Protein AF-0000000084370288 (afdb_homodimer)

Sequence (1116 aa):
MTSSRLELQFIRLWQAFQGKTSETSLEALSEILHCTRRHIRSLLNKMQEIGWLEWHSQAGRSKKSTLIFRSNAFEILQERAERLIEENDIEKLVTLMGDKDHVRQMILSQIEKSFHPSQQLLRIIYYRPFHNLLPGTPLRRSELHLMSQIFNSLVHLKEENGEIEPELAHHWQMINKQHWRFYLRPAIYFHHGRELTTEDVTTSLMRMKQNNPLYAHIEKIVSPQPYVIDIYLSTPDKQFVALLGSPQSAILPSEWQSIENFAQHPIGTGAYQIIANDNHKLQIKAFNRYFGLRALLDKIDIWVVPELNNKMVCSTLYLTDDKTNKDSLESRKEEGCYFLLYDSRSIQCQQIEIREWLSSVLTPLNILANCEAFYQRHWSPAYGLLLHWHHSKLIQQHPKPNSLTKLTISLYKEHHEYLTIANLIKKILLQYDIELTLQIIDYEQWYNGNAESDIWLATVNFYKPLEFSIFASLYELPLFHHCLGKSFSKDLELWHQKKLPLEQWCQQLTQDIWLYPLFHHLLELQGEKTMRGIKMNTFGWFDFKSAWFTTDIDTETEMTSSRLELQFIRLWQAFQGKTSETSLEALSEILHCTRRHIRSLLNKMQEIGWLEWHSQAGRSKKSTLIFRSNAFEILQERAERLIEENDIEKLVTLMGDKDHVRQMILSQIEKSFHPSQQLLRIIYYRPFHNLLPGTPLRRSELHLMSQIFNSLVHLKEENGEIEPELAHHWQMINKQHWRFYLRPAIYFHHGRELTTEDVTTSLMRMKQNNPLYAHIEKIVSPQPYVIDIYLSTPDKQFVALLGSPQSAILPSEWQSIENFAQHPIGTGAYQIIANDNHKLQIKAFNRYFGLRALLDKIDIWVVPELNNKMVCSTLYLTDDKTNKDSLESRKEEGCYFLLYDSRSIQCQQIEIREWLSSVLTPLNILANCEAFYQRHWSPAYGLLLHWHHSKLIQQHPKPNSLTKLTISLYKEHHEYLTIANLIKKILLQYDIELTLQIIDYEQWYNGNAESDIWLATVNFYKPLEFSIFASLYELPLFHHCLGKSFSKDLELWHQKKLPLEQWCQQLTQDIWLYPLFHHLLELQGEKTMRGIKMNTFGWFDFKSAWFTTDIDTETE

Secondary structure (DSSP, 8-state):
--HHHHHHHHHHHHHHHTT--EEE-HHHHHHHHTS-HHHHHHHHHHHHHHTSEEEEPPPSTT--EEEEE-S-HHHHHHHHHHHHHHTT-HHHHHHHHS-HHHHHHHHHHHHHHT--TTS-EEEEEESS------TTS---HHHHHHHHHH---SEEE-TTT--EEESSEEEEEEEETTEEEEEEPSS-B-TTSPBP-HHHHHHHHHHHHHH-GGGTTEEEEE-SSTTEEEEEESS--TTHHHHHTSGGG----TTGGGSTTTTTS---SSSEEEEEESSSEEEEEE-TT-SSSPPS-SEEEEEE-GGGGGTS-TTEEEEE-SS---EEEEEEE-SEEEEEEE-TTSTTTTSHHHHHHHHHHS-HHHHHHTS-HHHHHHEEE-SSSSTT-------PPPPPPTT--EEEEEEESS-HHHHHHHHHHHHHHHTTT-EEEEEEE-HHHHHHT-S--SEEEEEEE--SSHHHHHHHHHHT-HHHHHHH-S--HHHHHHHHTT---HHHHHHHHHHTTSEEEEEEEEEEEEE-TTEES--B-TTS-B-TTT-EE---------/--HHHHHHHHHHHHHHTTT--EEE-HHHHHHHHTS-HHHHHHHHHHHHHHTSEEEEPPPSTT--EEEEE-S-HHHHHHHHHHHHHHTT-HHHHHHHH--HHHHHHHHHHHHHHT--TTS-EEEEEESS------TTS---HHHHHHHHHH---SEEE-TTT--EEESSEEEEEEEETTEEEEEEPSS-B-TTSPBP-HHHHHHHHHHHHHH-GGGTTEEEEE-SSTTEEEEEESS--TTHHHHHTSTT-----TTGGGSTTTTTS---SSSEEEEEE-SSEEEEEE-TT-SSSPPS-SEEEEEE-GGGGGTS-TTEEEEE-SS---EEEEEEE-SEEEEEEE-TTSTTTTSHHHHHHHHHHS-HHHHHHTS-HHHHHHEEE-SSSSTT---------PPPPTT--EEEEEEESS-HHHHHHHHHHHHHHHTTT-EEEEEEE-HHHHHHT-S--SEEEEEEE--SSHHHHHHHHHHT-HHHHHHH-S--HHHHHHHHTT---HHHHHHHHHHTTSEEEEEEEEEEEEE-TTEES--B-TTS-B-TTT-EEPP-------

Foldseek 3Di:
DPPLLLLLLLLQVCVVVVQDKDFADLVVSCVSSVHDSVVVVVSQVVCVVVPQWDWADDDDPPGTIIIHGRHDSVVSLLVVLLVCVVVLVLVVNCVSVVDPVVSVVSNLQSVAVVDDPVAQEWEKEAQWFQLFLDFLADDALVSLQVLQQFFAFQWAQDQPPRDIAGDQFHDKDPPDQFKIKTAGDPDQAKLVGHGDFVLQLQLLLVVCCVRFVLSVQFDHWDDPDGRMIMTGGNDGFPCVSVVRNDSRNTGAGNCLVVDPSCRQFNMYRGQWGWDDGDGFKTKIAGRPSRVDDHFPGGMYIYGHHNVCPVVDQNFEMEIRHNDDDWDFPDKDWFFFFKKKFFACVDPQSVDLLSLLQLCQQLALVNLLVQADPVVVVWWDFDCFGGPPFNLNDNRDHHDDDPVAAEFEEEEEPDNVVVVRSLVSSQVSVVVVNHHYHYHYHHSSCLQQVVDDGRMYTDIDTFTPPNLQGVCSRLSRRNNNCRRVVDDCVVVSSCSSVSNRPRSVVRSVCVVSSSIGGHTIGMHTYIYDPQKPQADQGSSSGGDSRRIGGHDPPPPPPD/DPPLLLLLLLLQVCVVVVQDKDFADLVVSCVSSVHDSVVVVVSQVVCVVVPQWDWADDDDPPGTIIIHGRHDSVVSLLVVLLVCLVVLVLVVNCVSVVDPVVSVVSNLQSVLVPDDPVAQEWEKEAAFFQLFLDFLADDALVSLQVLQQFFAFQWAQDQPPRDIAGDQFHDKDPPDQFKIKTAGDPDQAKLVGHGDFVLQLQLLLVVCCVRFVLSVQFDHWDDPDGRMIMTGGNDGFPCVSVVRNDSRNTGAGNCLVVDPSCRQFNMYRGQWGWDDGDGFKTKIAGRPSRVDDHFPGGMYMYGHHNVCPVVDQNFEMEIRHNDDDKDFPDKDWFFFFKKKFFACVDPQSVDLLNLLQLCQQLALVNLLVQADPVVVVWWDFDCFGGPPFNLNDNRPHHDDDPVAAEFEEEEEPDNPVVVRSLVSSQVSVVVVNHHYHYHYHHSSCLQQVVDDGRMYTDIDTFTPPNLQGVCSRLSRRNNNCRRVVDDCVVVSNCSSVSNRPRSVVRSVCVVSSSIGGHTIGMHTYIYDPQKPQADQGSSSGGDSRRIGGHDPPPPPPD

Organism: NCBI:txid1354337

Solvent-accessible surface area (backbone atoms only — not comparable to full-atom values): 59327 Å² total; per-residue (Å²): 124,58,74,66,56,55,51,51,50,46,36,54,51,26,61,75,47,68,54,44,71,40,74,45,48,64,68,58,48,17,65,75,66,70,46,53,60,70,54,44,54,53,50,52,50,52,36,34,69,78,51,39,33,45,78,47,81,48,94,58,103,82,51,65,19,41,39,36,53,68,48,55,43,64,55,51,49,47,49,48,40,43,47,24,56,72,65,60,37,55,70,58,33,35,65,68,56,72,32,63,66,57,31,48,49,44,50,44,48,45,60,26,66,66,59,48,92,86,54,48,67,44,42,34,53,38,50,62,60,67,70,56,49,44,76,67,53,93,62,55,56,66,39,49,54,51,35,60,39,25,25,41,24,49,27,36,47,34,56,88,78,46,48,76,41,65,52,47,18,67,44,72,44,74,80,45,72,38,32,38,39,36,35,44,55,72,84,35,34,32,70,85,65,54,67,71,51,71,59,19,48,47,50,33,52,53,48,36,27,74,65,33,76,89,38,48,48,58,66,48,69,48,60,92,46,90,53,31,41,36,41,31,35,74,55,66,41,80,44,48,67,56,53,37,18,36,83,61,38,40,40,37,54,70,62,46,86,77,41,78,63,30,37,47,53,49,62,22,47,19,41,30,37,65,76,44,64,49,78,46,35,38,32,34,33,45,29,87,68,23,45,42,66,54,31,57,31,45,32,39,37,37,35,33,40,55,79,45,40,86,74,35,57,95,30,44,39,41,39,49,48,69,65,82,61,83,39,80,69,48,74,45,70,49,46,23,26,34,28,42,36,36,17,51,82,18,78,65,44,59,34,62,65,50,44,50,24,49,54,41,64,64,30,38,64,57,47,53,70,72,49,60,72,74,54,57,75,36,47,38,76,26,37,22,61,36,88,87,38,75,50,59,67,89,61,65,88,51,73,79,60,87,82,63,44,70,47,34,39,32,37,46,60,96,41,69,67,57,56,54,52,52,51,44,51,37,56,58,37,44,75,73,64,27,49,62,44,80,42,77,39,52,57,63,39,52,46,54,47,68,67,92,43,34,30,33,60,45,72,49,73,36,40,52,42,54,90,59,26,52,61,50,61,51,68,65,30,50,25,53,44,56,22,68,69,60,85,57,63,67,58,50,54,30,43,21,67,73,63,50,59,58,68,61,54,53,34,50,41,39,69,70,51,41,37,42,46,27,29,27,45,51,25,30,34,32,22,27,82,49,55,38,56,73,50,73,44,67,65,52,42,52,54,65,51,60,24,43,75,60,78,83,73,75,72,71,82,121,125,58,74,65,56,53,50,52,51,46,35,52,50,26,61,75,48,68,55,42,71,39,73,45,49,65,68,59,49,16,63,73,67,71,49,54,60,71,54,42,55,53,49,52,49,51,36,33,69,78,50,40,30,46,77,47,80,48,94,59,102,83,50,63,19,42,39,37,53,66,47,55,43,63,55,52,48,46,49,48,41,44,47,23,56,72,65,60,36,57,68,59,32,35,65,68,57,70,31,64,66,56,33,48,50,45,50,48,49,47,58,32,67,67,57,49,90,87,52,49,66,44,41,33,53,38,49,61,59,68,69,57,50,44,75,68,53,91,62,53,56,65,39,49,54,52,36,61,39,25,26,41,24,49,28,36,47,34,56,88,79,47,48,76,39,66,51,47,17,67,46,71,44,73,80,47,72,38,31,37,38,37,34,43,55,70,85,36,35,32,70,86,63,52,66,70,50,72,59,20,50,46,49,32,52,54,48,36,27,75,66,33,75,88,38,48,46,57,66,50,71,47,61,91,45,89,53,30,40,36,39,33,35,75,55,64,40,79,43,47,68,57,52,36,16,36,83,62,39,39,39,38,54,70,61,46,87,77,41,79,61,30,37,49,52,49,61,24,45,18,42,31,36,66,76,45,63,48,77,46,36,40,32,34,31,43,28,86,68,23,46,42,67,54,30,57,30,45,32,40,36,37,36,34,40,54,81,44,41,85,71,35,55,95,30,44,39,41,40,52,52,72,65,81,62,84,40,80,69,47,74,44,71,48,50,22,26,32,27,40,34,37,17,51,84,18,78,66,45,60,35,63,64,49,43,49,24,48,53,41,64,62,30,38,65,56,46,52,71,71,48,60,72,73,54,58,74,35,46,38,76,25,36,22,60,37,88,86,37,74,50,60,67,88,60,66,86,53,73,77,61,88,83,62,44,69,48,34,39,30,37,45,61,97,41,69,67,56,54,54,51,50,50,44,50,37,56,58,36,44,76,72,64,27,49,62,44,80,43,75,38,52,55,66,39,49,47,54,46,68,67,94,42,34,29,33,60,46,71,48,73,36,39,51,42,54,90,59,26,53,60,50,60,51,67,65,31,48,26,54,44,56,24,67,67,58,86,56,64,68,57,50,54,30,43,22,65,73,63,51,59,57,68,61,54,52,36,50,41,38,70,70,50,39,38,41,47,27,27,28,45,51,25,30,34,31,21,26,83,47,57,37,56,74,48,75,44,66,65,49,43,52,54,65,50,60,23,41,75,59,77,83,73,77,72,72,82,123

Structure (mmCIF, N/CA/C/O backbone):
data_AF-0000000084370288-model_v1
#
loop_
_entity.id
_entity.type
_entity.pdbx_description
1 polymer 'SgrR family transcriptional activator'
#
loop_
_atom_site.group_PDB
_atom_site.id
_atom_site.type_symbol
_atom_site.label_atom_id
_atom_site.label_alt_id
_atom_site.label_comp_id
_atom_site.label_asym_id
_atom_site.label_entity_id
_atom_site.label_seq_id
_atom_site.pdbx_PDB_ins_code
_atom_site.Cartn_x
_atom_site.Cartn_y
_atom_site.Cartn_z
_atom_site.occupancy
_atom_site.B_iso_or_equiv
_atom_site.auth_seq_id
_atom_site.auth_comp_id
_atom_site.auth_asym_id
_atom_site.auth_atom_id
_atom_site.pdbx_PDB_model_num
ATOM 1 N N . MET A 1 1 ? 19.469 27.109 49.062 1 41.59 1 MET A N 1
ATOM 2 C CA . MET A 1 1 ? 19.469 27.578 47.688 1 41.59 1 MET A CA 1
ATOM 3 C C . MET A 1 1 ? 19.406 26.406 46.719 1 41.59 1 MET A C 1
ATOM 5 O O . MET A 1 1 ? 20.172 25.453 46.844 1 41.59 1 MET A O 1
ATOM 9 N N . THR A 1 2 ? 18.375 26.312 46.125 1 51.91 2 THR A N 1
ATOM 10 C CA . THR A 1 2 ? 18.188 25.172 45.25 1 51.91 2 THR A CA 1
ATOM 11 C C . THR A 1 2 ? 19.328 25.031 44.25 1 51.91 2 THR A C 1
ATOM 13 O O . THR A 1 2 ? 19.984 26.016 43.906 1 51.91 2 THR A O 1
ATOM 16 N N . SER A 1 3 ? 19.828 23.828 44.125 1 60.75 3 SER A N 1
ATOM 17 C CA . SER A 1 3 ? 20.891 23.422 43.219 1 60.75 3 SER A CA 1
ATOM 18 C C . SER A 1 3 ? 20.844 24.188 41.906 1 60.75 3 SER A C 1
ATOM 20 O O . SER A 1 3 ? 21.875 24.609 41.375 1 60.75 3 SER A O 1
ATOM 22 N N . SER A 1 4 ? 19.703 24.625 41.594 1 67.38 4 SER A N 1
ATOM 23 C CA . SER A 1 4 ? 19.484 25.312 40.312 1 67.38 4 SER A CA 1
ATOM 24 C C . SER A 1 4 ? 19.953 26.766 40.375 1 67.38 4 SER A C 1
ATOM 26 O O . SER A 1 4 ? 20.547 27.266 39.438 1 67.38 4 SER A O 1
ATOM 28 N N . ARG A 1 5 ? 19.75 27.453 41.531 1 73.75 5 ARG A N 1
ATOM 29 C CA . ARG A 1 5 ? 20.125 28.859 41.688 1 73.75 5 ARG A CA 1
ATOM 30 C C . ARG A 1 5 ? 21.641 29 41.781 1 73.75 5 ARG A C 1
ATOM 32 O O . ARG A 1 5 ? 22.219 29.953 41.25 1 73.75 5 ARG A O 1
ATOM 39 N N . LEU A 1 6 ? 22.203 28.016 42.438 1 79.88 6 LEU A N 1
ATOM 40 C CA . LEU A 1 6 ? 23.656 28.031 42.594 1 79.88 6 LEU A CA 1
ATOM 41 C C . LEU A 1 6 ? 24.344 27.906 41.25 1 79.88 6 LEU A C 1
ATOM 43 O O . LEU A 1 6 ? 25.344 28.594 40.969 1 79.88 6 LEU A O 1
ATOM 47 N N . GLU A 1 7 ? 23.719 27.109 40.375 1 78.5 7 GLU A N 1
ATOM 48 C CA . GLU A 1 7 ? 24.266 26.922 39.031 1 78.5 7 GLU A CA 1
ATOM 49 C C . GLU A 1 7 ? 24.203 28.203 38.219 1 78.5 7 GLU A C 1
ATOM 51 O O . GLU A 1 7 ? 25.172 28.562 37.562 1 78.5 7 GLU A O 1
ATOM 56 N N . LEU A 1 8 ? 23.094 28.875 38.406 1 75.25 8 LEU A N 1
ATOM 57 C CA . LEU A 1 8 ? 22.906 30.125 37.688 1 75.25 8 LEU A CA 1
ATOM 58 C C . LEU A 1 8 ? 23.906 31.188 38.156 1 75.25 8 LEU A C 1
ATOM 60 O O . LEU A 1 8 ? 24.453 31.938 37.375 1 75.25 8 LEU A O 1
ATOM 64 N N . GLN A 1 9 ? 24.172 31.297 39.375 1 80.69 9 GLN A N 1
ATOM 65 C CA . GLN A 1 9 ? 25.125 32.25 39.969 1 80.69 9 GLN A CA 1
ATOM 66 C C . GLN A 1 9 ? 26.547 31.938 39.531 1 80.69 9 GLN A C 1
ATOM 68 O O . GLN A 1 9 ? 27.328 32.844 39.25 1 80.69 9 GLN A O 1
ATOM 73 N N . PHE A 1 10 ? 26.781 30.672 39.406 1 84.69 10 PHE A N 1
ATOM 74 C CA . PHE A 1 10 ? 28.109 30.281 38.938 1 84.69 10 PHE A CA 1
ATOM 75 C C . PHE A 1 10 ? 28.328 30.719 37.5 1 84.69 10 PHE A C 1
ATOM 77 O O . PHE A 1 10 ? 29.375 31.25 37.156 1 84.69 10 PHE A O 1
ATOM 84 N N . ILE A 1 11 ? 27.266 30.406 36.719 1 78.56 11 ILE A N 1
ATOM 85 C CA . ILE A 1 11 ? 27.359 30.734 35.312 1 78.56 11 ILE A CA 1
ATOM 86 C C . ILE A 1 11 ? 27.562 32.25 35.125 1 78.56 11 ILE A C 1
ATOM 88 O O . ILE A 1 11 ? 28.391 32.688 34.344 1 78.56 11 ILE A O 1
ATOM 92 N N . ARG A 1 12 ? 26.891 33 35.906 1 79.56 12 ARG A N 1
ATOM 93 C CA . ARG A 1 12 ? 27.031 34.469 35.875 1 79.56 12 ARG A CA 1
ATOM 94 C C . ARG A 1 12 ? 28.438 34.875 36.281 1 79.56 12 ARG A C 1
ATOM 96 O O . ARG A 1 12 ? 29.031 35.75 35.656 1 79.56 12 ARG A O 1
ATOM 103 N N . LEU A 1 13 ? 28.922 34.219 37.25 1 83.81 13 LEU A N 1
ATOM 104 C CA . LEU A 1 13 ? 30.281 34.5 37.719 1 83.81 13 LEU A CA 1
ATOM 105 C C . LEU A 1 13 ? 31.312 34.125 36.656 1 83.81 13 LEU A C 1
ATOM 107 O O . LEU A 1 13 ? 32.25 34.906 36.375 1 83.81 13 LEU A O 1
ATOM 111 N N . TRP A 1 14 ? 31.062 32.969 36.125 1 84.5 14 TRP A N 1
ATOM 112 C CA . TRP A 1 14 ? 31.969 32.469 35.094 1 84.5 14 TRP A CA 1
ATOM 113 C C . TRP A 1 14 ? 31.984 33.344 33.875 1 84.5 14 TRP A C 1
ATOM 115 O O . TRP A 1 14 ? 33.062 33.656 33.312 1 84.5 14 TRP A O 1
ATOM 125 N N . GLN A 1 15 ? 30.797 33.812 33.438 1 77.75 15 GLN A N 1
ATOM 126 C CA . GLN A 1 15 ? 30.688 34.688 32.281 1 77.75 15 GLN A CA 1
ATOM 127 C C . GLN A 1 15 ? 31.328 36.031 32.531 1 77.75 15 GLN A C 1
ATOM 129 O O . GLN A 1 15 ? 31.984 36.594 31.672 1 77.75 15 GLN A O 1
ATOM 134 N N . ALA A 1 16 ? 31.203 36.562 33.719 1 80.19 16 ALA A N 1
ATOM 135 C CA . ALA A 1 16 ? 31.75 37.844 34.125 1 80.19 16 ALA A CA 1
ATOM 136 C C . ALA A 1 16 ? 33.281 37.844 34.062 1 80.19 16 ALA A C 1
ATOM 138 O O . ALA A 1 16 ? 33.906 38.812 33.656 1 80.19 16 ALA A O 1
ATOM 139 N N . PHE A 1 17 ? 33.844 36.688 34.375 1 85.19 17 PHE A N 1
ATOM 140 C CA . PHE A 1 17 ? 35.281 36.625 34.406 1 85.19 17 PHE A CA 1
ATOM 141 C C . PHE A 1 17 ? 35.812 35.781 33.25 1 85.19 17 PHE A C 1
ATOM 143 O O . PHE A 1 17 ? 37.031 35.5 33.188 1 85.19 17 PHE A O 1
ATOM 150 N N . GLN A 1 18 ? 34.812 35.312 32.344 1 78.38 18 GLN A N 1
ATOM 151 C CA . GLN A 1 18 ? 35.125 34.531 31.156 1 78.38 18 GLN A CA 1
ATOM 152 C C . GLN A 1 18 ? 35.875 33.281 31.5 1 78.38 18 GLN A C 1
ATOM 154 O O . GLN A 1 18 ? 36.781 32.844 30.766 1 78.38 18 GLN A O 1
ATOM 159 N N . GLY A 1 19 ? 35.656 32.844 32.719 1 80.5 19 GLY A N 1
ATOM 160 C CA . GLY A 1 19 ? 36.219 31.578 33.156 1 80.5 19 GLY A CA 1
ATOM 161 C C . GLY A 1 19 ? 37.688 31.688 33.469 1 80.5 19 GLY A C 1
ATOM 162 O O . GLY A 1 19 ? 38.375 30.672 33.719 1 80.5 19 GLY A O 1
ATOM 163 N N . LYS A 1 20 ? 38.219 32.844 33.469 1 86 20 LYS A N 1
ATOM 164 C CA . LYS A 1 20 ? 39.656 33.062 33.719 1 86 20 LYS A CA 1
ATOM 165 C C . LYS A 1 20 ? 39.906 33.312 35.219 1 86 20 LYS A C 1
ATOM 167 O O . LYS A 1 20 ? 39.031 33.844 35.906 1 86 20 LYS A O 1
ATOM 172 N N . THR A 1 21 ? 41.031 32.844 35.625 1 87.06 21 THR A N 1
ATOM 173 C CA . THR A 1 21 ? 41.438 33.188 37 1 87.06 21 THR A CA 1
ATOM 174 C C . THR A 1 21 ? 41.594 34.688 37.156 1 87.06 21 THR A C 1
ATOM 176 O O . THR A 1 21 ? 42.219 35.344 36.344 1 87.06 21 THR A O 1
ATOM 179 N N . SER A 1 22 ? 40.906 35.188 38.094 1 87.81 22 SER A N 1
ATOM 180 C CA . SER A 1 22 ? 40.938 36.625 38.25 1 87.81 22 SER A CA 1
ATOM 181 C C . SER A 1 22 ? 41.094 37.031 39.688 1 87.81 22 SER A C 1
ATOM 183 O O . SER A 1 22 ? 40.688 36.312 40.594 1 87.81 22 SER A O 1
ATOM 185 N N . GLU A 1 23 ? 41.781 38.156 39.906 1 86.38 23 GLU A N 1
ATOM 186 C CA . GLU A 1 23 ? 41.812 38.781 41.219 1 86.38 23 GLU A CA 1
ATOM 187 C C . GLU A 1 23 ? 40.625 39.719 41.438 1 86.38 23 GLU A C 1
ATOM 189 O O . GLU A 1 23 ? 40.312 40.531 40.562 1 86.38 23 GLU A O 1
ATOM 194 N N . THR A 1 24 ? 39.875 39.406 42.406 1 87.06 24 THR A N 1
ATOM 195 C CA . THR A 1 24 ? 38.656 40.219 42.625 1 87.06 24 THR A CA 1
ATOM 196 C C . THR A 1 24 ? 38.375 40.375 44.125 1 87.06 24 THR A C 1
ATOM 198 O O . THR A 1 24 ? 39.188 39.938 44.938 1 87.06 24 THR A O 1
ATOM 201 N N . SER A 1 25 ? 37.469 41.188 44.469 1 85.44 25 SER A N 1
ATOM 202 C CA . SER A 1 25 ? 37.062 41.406 45.844 1 85.44 25 SER A CA 1
ATOM 203 C C . SER A 1 25 ? 35.625 41 46.062 1 85.44 25 SER A C 1
ATOM 205 O O . SER A 1 25 ? 34.844 40.844 45.125 1 85.44 25 SER A O 1
ATOM 207 N N . LEU A 1 26 ? 35.25 40.719 47.25 1 85.31 26 LEU A N 1
ATOM 208 C CA . LEU A 1 26 ? 33.906 40.312 47.594 1 85.31 26 LEU A CA 1
ATOM 209 C C . LEU A 1 26 ? 32.906 41.375 47.188 1 85.31 26 LEU A C 1
ATOM 211 O O . LEU A 1 26 ? 31.75 41.094 46.812 1 85.31 26 LEU A O 1
ATOM 215 N N . GLU A 1 27 ? 33.406 42.656 47.188 1 82.81 27 GLU A N 1
ATOM 216 C CA . GLU A 1 27 ? 32.531 43.75 46.75 1 82.81 27 GLU A CA 1
ATOM 217 C C . GLU A 1 27 ? 32.25 43.688 45.281 1 82.81 27 GLU A C 1
ATOM 219 O O . GLU A 1 27 ? 31.094 43.875 44.844 1 82.81 27 GLU A O 1
ATOM 224 N N . ALA A 1 28 ? 33.219 43.406 44.531 1 86.25 28 ALA A N 1
ATOM 225 C CA . ALA A 1 28 ? 33.062 43.281 43.094 1 86.25 28 ALA A CA 1
ATOM 226 C C . ALA A 1 28 ? 32.156 42.094 42.719 1 86.25 28 ALA A C 1
ATOM 228 O O . ALA A 1 28 ? 31.328 42.188 41.844 1 86.25 28 ALA A O 1
ATOM 229 N N . LEU A 1 29 ? 32.281 41.094 43.406 1 89 29 LEU A N 1
ATOM 230 C CA . LEU A 1 29 ? 31.484 39.875 43.156 1 89 29 LEU A CA 1
ATOM 231 C C . LEU A 1 29 ? 30.031 40.094 43.531 1 89 29 LEU A C 1
ATOM 233 O O . LEU A 1 29 ? 29.125 39.594 42.875 1 89 29 LEU A O 1
ATOM 237 N N . SER A 1 30 ? 29.844 40.812 44.594 1 87.19 30 SER A N 1
ATOM 238 C CA . SER A 1 30 ? 28.484 41.156 45.031 1 87.19 30 SER A CA 1
ATOM 239 C C . SER A 1 30 ? 27.75 41.938 43.969 1 87.19 30 SER A C 1
ATOM 241 O O . SER A 1 30 ? 26.547 41.75 43.781 1 87.19 30 SER A O 1
ATOM 243 N N . GLU A 1 31 ? 28.422 42.719 43.25 1 85.44 31 GLU A N 1
ATOM 244 C CA . GLU A 1 31 ? 27.828 43.5 42.188 1 85.44 31 GLU A CA 1
ATOM 245 C C . GLU A 1 31 ? 27.5 42.625 40.969 1 85.44 31 GLU A C 1
ATOM 247 O O . GLU A 1 31 ? 26.469 42.812 40.312 1 85.44 31 GLU A O 1
ATOM 252 N N . ILE A 1 32 ? 28.328 41.656 40.75 1 84.31 32 ILE A N 1
ATOM 253 C CA . ILE A 1 32 ? 28.141 40.781 39.594 1 84.31 32 ILE A CA 1
ATOM 254 C C . ILE A 1 32 ? 26.953 39.844 39.844 1 84.31 32 ILE A C 1
ATOM 256 O O . ILE A 1 32 ? 26.125 39.625 38.938 1 84.31 32 ILE A O 1
ATOM 260 N N . LEU A 1 33 ? 26.781 39.375 41.031 1 84.56 33 LEU A N 1
ATOM 261 C CA . LEU A 1 33 ? 25.766 38.375 41.312 1 84.56 33 LEU A CA 1
ATOM 262 C C . LEU A 1 33 ? 24.531 39.031 41.938 1 84.56 33 LEU A C 1
ATOM 264 O O . LEU A 1 33 ? 23.562 38.344 42.281 1 84.56 33 LEU A O 1
ATOM 268 N N . HIS A 1 34 ? 24.578 40.312 42.156 1 81 34 HIS A N 1
ATOM 269 C CA . HIS A 1 34 ? 23.484 41.125 42.719 1 81 34 HIS A CA 1
ATOM 270 C C . HIS A 1 34 ? 23 40.531 44.031 1 81 34 HIS A C 1
ATOM 272 O O . HIS A 1 34 ? 21.797 40.281 44.188 1 81 34 HIS A O 1
ATOM 278 N N . CYS A 1 35 ? 23.953 40.281 44.875 1 82.12 35 CYS A N 1
ATOM 279 C CA . CYS A 1 35 ? 23.625 39.75 46.188 1 82.12 35 CYS A CA 1
ATOM 280 C C . CYS A 1 35 ? 24.453 40.438 47.25 1 82.12 35 CYS A C 1
ATOM 282 O O . CYS A 1 35 ? 25.312 41.25 46.969 1 82.12 35 CYS A O 1
ATOM 284 N N . THR A 1 36 ? 24.156 40.281 48.531 1 82.56 36 THR A N 1
ATOM 285 C CA . THR A 1 36 ? 24.875 40.938 49.656 1 82.56 36 THR A CA 1
ATOM 286 C C . THR A 1 36 ? 26.234 40.281 49.875 1 82.56 36 THR A C 1
ATOM 288 O O . THR A 1 36 ? 26.469 39.156 49.438 1 82.56 36 THR A O 1
ATOM 291 N N . ARG A 1 37 ? 27.188 40.938 50.469 1 81.31 37 ARG A N 1
ATOM 292 C CA . ARG A 1 37 ? 28.547 40.469 50.719 1 81.31 37 ARG A CA 1
ATOM 293 C C . ARG A 1 37 ? 28.531 39.188 51.562 1 81.31 37 ARG A C 1
ATOM 295 O O . ARG A 1 37 ? 29.328 38.281 51.344 1 81.31 37 ARG A O 1
ATOM 302 N N . ARG A 1 38 ? 27.594 39.188 52.438 1 81.38 38 ARG A N 1
ATOM 303 C CA . ARG A 1 38 ? 27.484 38 53.312 1 81.38 38 ARG A CA 1
ATOM 304 C C . ARG A 1 38 ? 27.047 36.781 52.5 1 81.38 38 ARG A C 1
ATOM 306 O O . ARG A 1 38 ? 27.578 35.688 52.688 1 81.38 38 ARG A O 1
ATOM 313 N N . HIS A 1 39 ? 26.188 36.969 51.688 1 85.38 39 HIS A N 1
ATOM 314 C CA . HIS A 1 39 ? 25.625 35.875 50.906 1 85.38 39 HIS A CA 1
ATOM 315 C C . HIS A 1 39 ? 26.625 35.375 49.875 1 85.38 39 HIS A C 1
ATOM 317 O O . HIS A 1 39 ? 26.641 34.188 49.531 1 85.38 39 HIS A O 1
ATOM 323 N N . ILE A 1 40 ? 27.453 36.281 49.406 1 87.12 40 ILE A N 1
ATOM 324 C CA . ILE A 1 40 ? 28.422 35.875 48.375 1 87.12 40 ILE A CA 1
ATOM 325 C C . ILE A 1 40 ? 29.438 34.906 48.969 1 87.12 40 ILE A C 1
ATOM 327 O O . ILE A 1 40 ? 29.859 33.938 48.312 1 87.12 40 ILE A O 1
ATOM 331 N N . ARG A 1 41 ? 29.828 35.188 50.156 1 83.81 41 ARG A N 1
ATOM 332 C CA . ARG A 1 41 ? 30.766 34.281 50.812 1 83.81 41 ARG A CA 1
ATOM 333 C C . ARG A 1 41 ? 30.188 32.875 50.906 1 83.81 41 ARG A C 1
ATOM 335 O O . ARG A 1 41 ? 30.891 31.891 50.656 1 83.81 41 ARG A O 1
ATOM 342 N N . SER A 1 42 ? 28.953 32.875 51.219 1 87.38 42 SER A N 1
ATOM 343 C CA . SER A 1 42 ? 28.266 31.578 51.312 1 87.38 42 SER A CA 1
ATOM 344 C C . SER A 1 42 ? 28.172 30.891 49.969 1 87.38 42 SER A C 1
ATOM 346 O O . SER A 1 42 ? 28.391 29.688 49.844 1 87.38 42 SER A O 1
ATOM 348 N N . LEU A 1 43 ? 27.891 31.625 48.969 1 88.19 43 LEU A N 1
ATOM 349 C CA . LEU A 1 43 ? 27.766 31.094 47.594 1 88.19 43 LEU A CA 1
ATOM 350 C C . LEU A 1 43 ? 29.109 30.562 47.094 1 88.19 43 LEU A C 1
ATOM 352 O O . LEU A 1 43 ? 29.172 29.469 46.531 1 88.19 43 LEU A O 1
ATOM 356 N N . LEU A 1 44 ? 30.156 31.344 47.344 1 88.94 44 LEU A N 1
ATOM 357 C CA . LEU A 1 44 ? 31.484 30.938 46.906 1 88.94 44 LEU A CA 1
ATOM 358 C C . LEU A 1 44 ? 31.953 29.672 47.656 1 88.94 44 LEU A C 1
ATOM 360 O O . LEU A 1 44 ? 32.562 28.797 47.031 1 88.94 44 LEU A O 1
ATOM 364 N N . ASN A 1 45 ? 31.578 29.625 48.875 1 87 45 ASN A N 1
ATOM 365 C CA . ASN A 1 45 ? 31.922 28.438 49.625 1 87 45 ASN A CA 1
ATOM 366 C C . ASN A 1 45 ? 31.188 27.203 49.125 1 87 45 ASN A C 1
ATOM 368 O O . ASN A 1 45 ? 31.781 26.125 49 1 87 45 ASN A O 1
ATOM 372 N N . LYS A 1 46 ? 30 27.391 48.781 1 87.06 46 LYS A N 1
ATOM 373 C CA . LYS A 1 46 ? 29.219 26.266 48.25 1 87.06 46 LYS A CA 1
ATOM 374 C C . LYS A 1 46 ? 29.75 25.828 46.906 1 87.06 46 LYS A C 1
ATOM 376 O O . LYS A 1 46 ? 29.859 24.625 46.625 1 87.06 46 LYS A O 1
ATOM 381 N N . MET A 1 47 ? 30.094 26.75 46.031 1 88.06 47 MET A N 1
ATOM 382 C CA . MET A 1 47 ? 30.641 26.453 44.719 1 88.06 47 MET A CA 1
ATOM 383 C C . MET A 1 47 ? 32 25.781 44.812 1 88.06 47 MET A C 1
ATOM 385 O O . MET A 1 47 ? 32.344 24.906 44 1 88.06 47 MET A O 1
ATOM 389 N N . GLN A 1 48 ? 32.656 26.141 45.844 1 86.62 48 GLN A N 1
ATOM 390 C CA . GLN A 1 48 ? 33.969 25.547 46.094 1 86.62 48 GLN A CA 1
ATOM 391 C C . GLN A 1 48 ? 33.844 24.125 46.625 1 86.62 48 GLN A C 1
ATOM 393 O O . GLN A 1 48 ? 34.594 23.25 46.25 1 86.62 48 GLN A O 1
ATOM 398 N N . GLU A 1 49 ? 32.812 24 47.344 1 86.94 49 GLU A N 1
ATOM 399 C CA . GLU A 1 49 ? 32.562 22.672 47.906 1 86.94 49 GLU A CA 1
ATOM 400 C C . GLU A 1 49 ? 32.188 21.672 46.812 1 86.94 49 GLU A C 1
ATOM 402 O O . GLU A 1 49 ? 32.594 20.516 46.844 1 86.94 49 GLU A O 1
ATOM 407 N N . ILE A 1 50 ? 31.391 22.109 45.844 1 82.12 50 ILE A N 1
ATOM 408 C CA . ILE A 1 50 ? 30.938 21.266 44.719 1 82.12 50 ILE A CA 1
ATOM 409 C C . ILE A 1 50 ? 32.094 21.031 43.75 1 82.12 50 ILE A C 1
ATOM 411 O O . ILE A 1 50 ? 32.094 20.047 43 1 82.12 50 ILE A O 1
ATOM 415 N N . GLY A 1 51 ? 33.062 21.953 43.844 1 82.19 51 GLY A N 1
ATOM 416 C CA . GLY A 1 51 ? 34.281 21.828 43.031 1 82.19 51 GLY A CA 1
ATOM 417 C C . GLY A 1 51 ? 34.219 22.688 41.75 1 82.19 51 GLY A C 1
ATOM 418 O O . GLY A 1 51 ? 34.938 22.422 40.812 1 82.19 51 GLY A O 1
ATOM 419 N N . TRP A 1 52 ? 33.344 23.719 41.625 1 86.44 52 TRP A N 1
ATOM 420 C CA . TRP A 1 52 ? 33.188 24.547 40.438 1 86.44 52 TRP A CA 1
ATOM 421 C C . TRP A 1 52 ? 34.25 25.609 40.375 1 86.44 52 TRP A C 1
ATOM 423 O O . TRP A 1 52 ? 34.719 25.969 39.281 1 86.44 52 TRP A O 1
ATOM 433 N N . LEU A 1 53 ? 34.625 26.141 41.562 1 88.69 53 LEU A N 1
ATOM 434 C CA . LEU A 1 53 ? 35.625 27.203 41.594 1 88.69 53 LEU A CA 1
ATOM 435 C C . LEU A 1 53 ? 36.438 27.125 42.906 1 88.69 53 LEU A C 1
ATOM 437 O O . LEU A 1 53 ? 36.094 26.344 43.812 1 88.69 53 LEU A O 1
ATOM 441 N N . GLU A 1 54 ? 37.562 27.766 42.969 1 89.94 54 GLU A N 1
ATOM 442 C CA . GLU A 1 54 ? 38.406 27.938 44.156 1 89.94 54 GLU A CA 1
ATOM 443 C C . GLU A 1 54 ? 38.531 29.422 44.5 1 89.94 54 GLU A C 1
ATOM 445 O O . GLU A 1 54 ? 38.875 30.25 43.656 1 89.94 54 GLU A O 1
ATOM 450 N N . TRP A 1 55 ? 38.125 29.703 45.656 1 88.56 55 TRP A N 1
ATOM 451 C CA . TRP A 1 55 ? 38.219 31.062 46.156 1 88.56 55 TRP A CA 1
ATOM 452 C C . TRP A 1 55 ? 39.281 31.172 47.219 1 88.56 55 TRP A C 1
ATOM 454 O O . TRP A 1 55 ? 39.25 30.469 48.25 1 88.56 55 TRP A O 1
ATOM 464 N N . HIS A 1 56 ? 40.344 31.891 46.969 1 86.06 56 HIS A N 1
ATOM 465 C CA . HIS A 1 56 ? 41.406 32.125 47.906 1 86.06 56 HIS A CA 1
ATOM 466 C C . HIS A 1 56 ? 41.344 33.562 48.469 1 86.06 56 HIS A C 1
ATOM 468 O O . HIS A 1 56 ? 41.75 34.5 47.812 1 86.06 56 HIS A O 1
ATOM 474 N N . SER A 1 57 ? 40.844 33.625 49.594 1 80.38 57 SER A N 1
ATOM 475 C CA . SER A 1 57 ? 40.688 34.938 50.25 1 80.38 57 SER A CA 1
ATOM 476 C C . SER A 1 57 ? 42 35.375 50.906 1 80.38 57 SER A C 1
ATOM 478 O O . SER A 1 57 ? 42.75 34.562 51.469 1 80.38 57 SER A O 1
ATOM 480 N N . GLN A 1 58 ? 42.656 36.469 50.531 1 73.62 58 GLN A N 1
ATOM 481 C CA . GLN A 1 58 ? 43.812 37.062 51.25 1 73.62 58 GLN A CA 1
ATOM 482 C C . GLN A 1 58 ? 43.344 38.156 52.188 1 73.62 58 GLN A C 1
ATOM 484 O O . GLN A 1 58 ? 42.594 39.031 51.812 1 73.62 58 GLN A O 1
ATOM 489 N N . ALA A 1 59 ? 43.656 38 53.5 1 69.75 59 ALA A N 1
ATOM 490 C CA . ALA A 1 59 ? 43.375 38.969 54.562 1 69.75 59 ALA A CA 1
ATOM 491 C C . ALA A 1 59 ? 44.281 40.188 54.469 1 69.75 59 ALA A C 1
ATOM 493 O O . ALA A 1 59 ? 45.469 40.062 54.188 1 69.75 59 ALA A O 1
ATOM 494 N N . GLY A 1 60 ? 43.688 41.688 54.281 1 63.25 60 GLY A N 1
ATOM 495 C CA . GLY A 1 60 ? 44.375 42.969 54.281 1 63.25 60 GLY A CA 1
ATOM 496 C C . GLY A 1 60 ? 43.688 44 53.375 1 63.25 60 GLY A C 1
ATOM 497 O O . GLY A 1 60 ? 43.062 43.625 52.406 1 63.25 60 GLY A O 1
ATOM 498 N N . ARG A 1 61 ? 43.375 45.188 53.812 1 63.25 61 ARG A N 1
ATOM 499 C CA . ARG A 1 61 ? 42.625 46.281 53.219 1 63.25 61 ARG A CA 1
ATOM 500 C C . ARG A 1 61 ? 43 46.438 51.75 1 63.25 61 ARG A C 1
ATOM 502 O O . ARG A 1 61 ? 42.188 46.938 50.938 1 63.25 61 ARG A O 1
ATOM 509 N N . SER A 1 62 ? 44.281 45.938 51.281 1 64.25 62 SER A N 1
ATOM 510 C CA . SER A 1 62 ? 44.75 46.25 49.938 1 64.25 62 SER A CA 1
ATOM 511 C C . SER A 1 62 ? 44.969 44.969 49.125 1 64.25 62 SER A C 1
ATOM 513 O O . SER A 1 62 ? 45.344 45.031 47.938 1 64.25 62 SER A O 1
ATOM 515 N N . LYS A 1 63 ? 44.656 43.781 49.594 1 66.88 63 LYS A N 1
ATOM 516 C CA . LYS A 1 63 ? 45.062 42.594 48.844 1 66.88 63 LYS A CA 1
ATOM 517 C C . LYS A 1 63 ? 43.844 41.938 48.156 1 66.88 63 LYS A C 1
ATOM 519 O O . LYS A 1 63 ? 42.781 41.812 48.781 1 66.88 63 LYS A O 1
ATOM 524 N N . LYS A 1 64 ? 43.906 41.719 46.906 1 78.56 64 LYS A N 1
ATOM 525 C CA . LYS A 1 64 ? 42.875 41.125 46.031 1 78.56 64 LYS A CA 1
ATOM 526 C C . LYS A 1 64 ? 42.844 39.625 46.188 1 78.56 64 LYS A C 1
ATOM 528 O O . LYS A 1 64 ? 43.875 39 46.469 1 78.56 64 LYS A O 1
ATOM 533 N N . SER A 1 65 ? 41.594 39.094 46.406 1 85.25 65 SER A N 1
ATOM 534 C CA . SER A 1 65 ? 41.375 37.656 46.438 1 85.25 65 SER A CA 1
ATOM 535 C C . SER A 1 65 ? 41.438 37.094 45.031 1 85.25 65 SER A C 1
ATOM 537 O O . SER A 1 65 ? 41.281 37.812 44.031 1 85.25 65 SER A O 1
ATOM 539 N N . THR A 1 66 ? 41.844 35.844 44.969 1 88.88 66 THR A N 1
ATOM 540 C CA . THR A 1 66 ? 41.938 35.156 43.688 1 88.88 66 THR A CA 1
ATOM 541 C C . THR A 1 66 ? 40.812 34.188 43.5 1 88.88 66 THR A C 1
ATOM 543 O O . THR A 1 66 ? 40.469 33.406 44.375 1 88.88 66 THR A O 1
ATOM 546 N N . LEU A 1 67 ? 40.094 34.312 42.438 1 88.56 67 LEU A N 1
ATOM 547 C CA . LEU A 1 67 ? 39.031 33.406 42 1 88.56 67 LEU A CA 1
ATOM 548 C C . LEU A 1 67 ? 39.5 32.531 40.844 1 88.56 67 LEU A C 1
ATOM 550 O O . LEU A 1 67 ? 39.938 33.031 39.812 1 88.56 67 LEU A O 1
ATOM 554 N N . ILE A 1 68 ? 39.531 31.188 41.094 1 88.81 68 ILE A N 1
ATOM 555 C CA . ILE A 1 68 ? 39.906 30.219 40.062 1 88.81 68 ILE A CA 1
ATOM 556 C C . ILE A 1 68 ? 38.719 29.344 39.688 1 88.81 68 ILE A C 1
ATOM 558 O O . ILE A 1 68 ? 38.094 28.719 40.562 1 88.81 68 ILE A O 1
ATOM 562 N N . PHE A 1 69 ? 38.312 29.328 38.438 1 88.25 69 PHE A N 1
ATOM 563 C CA . PHE A 1 69 ? 37.219 28.484 37.969 1 88.25 69 PHE A CA 1
ATOM 564 C C . PHE A 1 69 ? 37.719 27.094 37.625 1 88.25 69 PHE A C 1
ATOM 566 O O . PHE A 1 69 ? 38.688 26.938 36.906 1 88.25 69 PHE A O 1
ATOM 573 N N . ARG A 1 70 ? 37.188 26.109 38.219 1 84.44 70 ARG A N 1
ATOM 574 C CA . ARG A 1 70 ? 37.562 24.734 37.969 1 84.44 70 ARG A CA 1
ATOM 575 C C . ARG A 1 70 ? 36.656 24.062 36.969 1 84.44 70 ARG A C 1
ATOM 577 O O . ARG A 1 70 ? 37.062 23.156 36.25 1 84.44 70 ARG A O 1
ATOM 584 N N . SER A 1 71 ? 35.469 24.469 36.969 1 78 71 SER A N 1
ATOM 585 C CA . SER A 1 71 ? 34.5 23.922 36.031 1 78 71 SER A CA 1
ATOM 586 C C . SER A 1 71 ? 34.125 24.969 34.969 1 78 71 SER A C 1
ATOM 588 O O . SER A 1 71 ? 34.188 26.172 35.219 1 78 71 SER A O 1
ATOM 590 N N . ASN A 1 72 ? 33.906 24.469 33.75 1 73.5 72 ASN A N 1
ATOM 591 C CA . ASN A 1 72 ? 33.469 25.328 32.688 1 73.5 72 ASN A CA 1
ATOM 592 C C . ASN A 1 72 ? 31.953 25.594 32.719 1 73.5 72 ASN A C 1
ATOM 594 O O . ASN A 1 72 ? 31.156 24.656 32.812 1 73.5 72 ASN A O 1
ATOM 598 N N . ALA A 1 73 ? 31.641 26.844 32.906 1 71.12 73 ALA A N 1
ATOM 599 C CA . ALA A 1 73 ? 30.25 27.25 33 1 71.12 73 ALA A CA 1
ATOM 600 C C . ALA A 1 73 ? 29.438 26.688 31.812 1 71.12 73 ALA A C 1
ATOM 602 O O . ALA A 1 73 ? 28.281 26.297 31.969 1 71.12 73 ALA A O 1
ATOM 603 N N . PHE A 1 74 ? 30.156 26.594 30.797 1 65.5 74 PHE A N 1
ATOM 604 C CA . PHE A 1 74 ? 29.484 26.109 29.594 1 65.5 74 PHE A CA 1
ATOM 605 C C . PHE A 1 74 ? 29.109 24.641 29.766 1 65.5 74 PHE A C 1
ATOM 607 O O . PHE A 1 74 ? 28.031 24.219 29.344 1 65.5 74 PHE A O 1
ATOM 614 N N . GLU A 1 75 ? 30 23.984 30.406 1 69.75 75 GLU A N 1
ATOM 615 C CA . GLU A 1 75 ? 29.719 22.562 30.641 1 69.75 75 GLU A CA 1
ATOM 616 C C . GLU A 1 75 ? 28.562 22.375 31.625 1 69.75 75 GLU A C 1
ATOM 618 O O . GLU A 1 75 ? 27.703 21.516 31.422 1 69.75 75 GLU A O 1
ATOM 623 N N . ILE A 1 76 ? 28.641 23.219 32.594 1 69.25 76 ILE A N 1
ATOM 624 C CA . ILE A 1 76 ? 27.578 23.141 33.594 1 69.25 76 ILE A CA 1
ATOM 625 C C . ILE A 1 76 ? 26.25 23.578 32.969 1 69.25 76 ILE A C 1
ATOM 627 O O . ILE A 1 76 ? 25.219 22.953 33.219 1 69.25 76 ILE A O 1
ATOM 631 N N . LEU A 1 77 ? 26.344 24.609 32.219 1 66.56 77 LEU A N 1
ATOM 632 C CA . LEU A 1 77 ? 25.141 25.094 31.531 1 66.56 77 LEU A CA 1
ATOM 633 C C . LEU A 1 77 ? 24.609 24.016 30.578 1 66.56 77 LEU A C 1
ATOM 635 O O . LEU A 1 77 ? 23.406 23.812 30.5 1 66.56 77 LEU A O 1
ATOM 639 N N . GLN A 1 78 ? 25.562 23.438 30 1 65.75 78 GLN A N 1
ATOM 640 C CA . GLN A 1 78 ? 25.172 22.391 29.062 1 65.75 78 GLN A CA 1
ATOM 641 C C . GLN A 1 78 ? 24.547 21.203 29.797 1 65.75 78 GLN A C 1
ATOM 643 O O . GLN A 1 78 ? 23.547 20.656 29.328 1 65.75 78 GLN A O 1
ATOM 648 N N . GLU A 1 79 ? 25.125 20.891 30.828 1 68.81 79 GLU A N 1
ATOM 649 C CA . GLU A 1 79 ? 24.578 19.797 31.609 1 68.81 79 GLU A CA 1
ATOM 650 C C . GLU A 1 79 ? 23.188 20.156 32.156 1 68.81 79 GLU A C 1
ATOM 652 O O . GLU A 1 79 ? 22.297 19.312 32.156 1 68.81 79 GLU A O 1
ATOM 657 N N . ARG A 1 80 ? 23.172 21.344 32.688 1 69.38 80 ARG A N 1
ATOM 658 C CA . ARG A 1 80 ? 21.875 21.781 33.188 1 69.38 80 ARG A CA 1
ATOM 659 C C . ARG A 1 80 ? 20.859 21.859 32.031 1 69.38 80 ARG A C 1
ATOM 661 O O . ARG 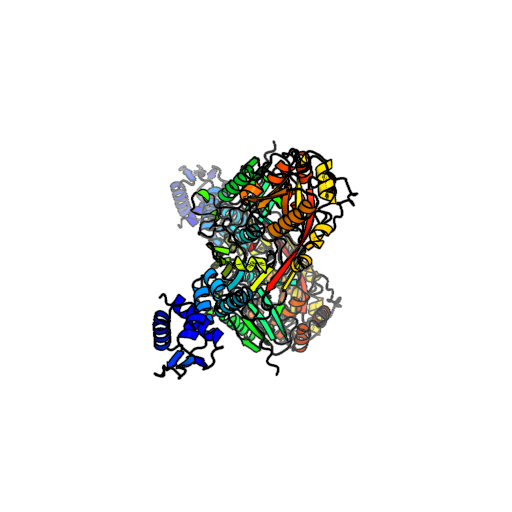A 1 80 ? 19.688 21.484 32.219 1 69.38 80 ARG A O 1
ATOM 668 N N . ALA A 1 81 ? 21.312 22.453 31.031 1 68.38 81 ALA A N 1
ATOM 669 C CA . ALA A 1 81 ? 20.438 22.516 29.859 1 68.38 81 ALA A CA 1
ATOM 670 C C . ALA A 1 81 ? 19.953 21.141 29.453 1 68.38 81 ALA A C 1
ATOM 672 O O . ALA A 1 81 ? 18.766 20.938 29.172 1 68.38 81 ALA A O 1
ATOM 673 N N . GLU A 1 82 ? 20.875 20.281 29.484 1 67 82 GLU A N 1
ATOM 674 C CA . GLU A 1 82 ? 20.547 18.906 29.109 1 67 82 GLU A CA 1
ATOM 675 C C . GLU A 1 82 ? 19.547 18.281 30.109 1 67 82 GLU A C 1
ATOM 677 O O . GLU A 1 82 ? 18.625 17.578 29.703 1 67 82 GLU A O 1
ATOM 682 N N . ARG A 1 83 ? 19.812 18.594 31.297 1 67.56 83 ARG A N 1
ATOM 683 C CA . ARG A 1 83 ? 18.891 18.109 32.312 1 67.56 83 ARG A CA 1
ATOM 684 C C . ARG A 1 83 ? 17.5 18.734 32.156 1 67.56 83 ARG A C 1
ATOM 686 O O . ARG A 1 83 ? 16.484 18.062 32.312 1 67.56 83 ARG A O 1
ATOM 693 N N . LEU A 1 84 ? 17.562 19.938 31.844 1 69.56 84 LEU A N 1
ATOM 694 C CA . LEU A 1 84 ? 16.297 20.641 31.656 1 69.56 84 LEU A CA 1
ATOM 695 C C . LEU A 1 84 ? 15.562 20.094 30.422 1 69.56 84 LEU A C 1
ATOM 697 O O . LEU A 1 84 ? 14.336 19.984 30.422 1 69.56 84 LEU A O 1
ATOM 701 N N . ILE A 1 85 ? 16.359 19.875 29.469 1 66.69 85 ILE A N 1
ATOM 702 C CA . ILE A 1 85 ? 15.781 19.25 28.281 1 66.69 85 ILE A CA 1
ATOM 703 C C . ILE A 1 85 ? 15.188 17.891 28.641 1 66.69 85 ILE A C 1
ATOM 705 O O . ILE A 1 85 ? 14.062 17.578 28.234 1 66.69 85 ILE A O 1
ATOM 709 N N . GLU A 1 86 ? 15.938 17.219 29.438 1 63.22 86 GLU A N 1
ATOM 710 C CA . GLU A 1 86 ? 15.484 15.898 29.875 1 63.22 86 GLU A CA 1
ATOM 711 C C . GLU A 1 86 ? 14.227 16 30.734 1 63.22 86 GLU A C 1
ATOM 713 O O . GLU A 1 86 ? 13.336 15.156 30.641 1 63.22 86 GLU A O 1
ATOM 718 N N . GLU A 1 87 ? 14.266 17.047 31.484 1 63.84 87 GLU A N 1
ATOM 719 C CA . GLU A 1 87 ? 13.133 17.281 32.375 1 63.84 87 GLU A CA 1
ATOM 720 C C . GLU A 1 87 ? 12 17.984 31.656 1 63.84 87 GLU A C 1
ATOM 722 O O . GLU A 1 87 ? 10.945 18.266 32.25 1 63.84 87 GLU A O 1
ATOM 727 N N . ASN A 1 88 ? 12.266 18.266 30.453 1 59.38 88 ASN A N 1
ATOM 728 C CA . ASN A 1 88 ? 11.328 18.922 29.547 1 59.38 88 ASN A CA 1
ATOM 729 C C . ASN A 1 88 ? 10.922 20.297 30.062 1 59.38 88 ASN A C 1
ATOM 731 O O . ASN A 1 88 ? 9.766 20.688 29.938 1 59.38 88 ASN A O 1
ATOM 735 N N . ASP A 1 89 ? 11.797 20.906 30.812 1 64.88 89 ASP A N 1
ATOM 736 C CA . ASP A 1 89 ? 11.547 22.25 31.312 1 64.88 89 ASP A CA 1
ATOM 737 C C . ASP A 1 89 ? 12.195 23.297 30.422 1 64.88 89 ASP A C 1
ATOM 739 O O . ASP A 1 89 ? 13.211 23.891 30.781 1 64.88 89 ASP A O 1
ATOM 743 N N . ILE A 1 90 ? 11.656 23.484 29.312 1 63.31 90 ILE A N 1
ATOM 744 C CA . ILE A 1 90 ? 12.219 24.328 28.266 1 63.31 90 ILE A CA 1
ATOM 745 C C . ILE A 1 90 ? 12.164 25.797 28.703 1 63.31 90 ILE A C 1
ATOM 747 O O . ILE A 1 90 ? 13.062 26.578 28.375 1 63.31 90 ILE A O 1
ATOM 751 N N . GLU A 1 91 ? 11.133 26.141 29.469 1 64.38 91 GLU A N 1
ATOM 752 C CA . GLU A 1 91 ? 11.023 27.516 29.938 1 64.38 91 GLU A CA 1
ATOM 753 C C . GLU A 1 91 ? 12.242 27.922 30.766 1 64.38 91 GLU A C 1
ATOM 755 O O . GLU A 1 91 ? 12.812 29 30.562 1 64.38 91 GLU A O 1
ATOM 760 N N . LYS A 1 92 ? 12.594 27.078 31.609 1 68.81 92 LYS A N 1
ATOM 761 C CA . LYS A 1 92 ? 13.766 27.344 32.438 1 68.81 92 LYS A CA 1
ATOM 762 C C . LYS A 1 92 ? 15.047 27.328 31.625 1 68.81 92 LYS A C 1
ATOM 764 O O . LYS A 1 92 ? 15.969 28.094 31.891 1 68.81 92 LYS A O 1
ATOM 769 N N . LEU A 1 93 ? 14.977 26.5 30.625 1 71.12 93 LEU A N 1
ATOM 770 C CA . LEU A 1 93 ? 16.141 26.438 29.75 1 71.12 93 LEU A CA 1
ATOM 771 C C . LEU A 1 93 ? 16.328 27.75 29 1 71.12 93 LEU A C 1
ATOM 773 O O . LEU A 1 93 ? 17.453 28.25 28.891 1 71.12 93 LEU A O 1
ATOM 777 N N . VAL A 1 94 ? 15.234 28.312 28.547 1 66.75 94 VAL A N 1
ATOM 778 C CA . VAL A 1 94 ? 15.297 29.562 27.812 1 66.75 94 VAL A CA 1
ATOM 779 C C . VAL A 1 94 ? 15.758 30.688 28.75 1 66.75 94 VAL A C 1
ATOM 781 O O . VAL A 1 94 ? 16.578 31.516 28.359 1 66.75 94 VAL A O 1
ATOM 784 N N . THR A 1 95 ? 15.188 30.656 29.906 1 66.19 95 THR A N 1
ATOM 785 C CA . THR A 1 95 ? 15.57 31.656 30.891 1 66.19 95 THR A CA 1
ATOM 786 C C . THR A 1 95 ? 17.047 31.531 31.266 1 66.19 95 THR A C 1
ATOM 788 O O . THR A 1 95 ? 17.734 32.531 31.453 1 66.19 95 THR A O 1
ATOM 791 N N . LEU A 1 96 ? 17.375 30.312 31.25 1 66.19 96 LEU A N 1
ATOM 792 C CA . LEU A 1 96 ? 18.75 30.016 31.625 1 66.19 96 LEU A CA 1
ATOM 793 C C . LEU A 1 96 ? 19.734 30.469 30.547 1 66.19 96 LEU A C 1
ATOM 795 O O . LEU A 1 96 ? 20.781 31.047 30.844 1 66.19 96 LEU A O 1
ATOM 799 N N . MET A 1 97 ? 19.344 30.281 29.344 1 64.69 97 MET A N 1
ATOM 800 C CA . MET A 1 97 ? 20.281 30.531 28.25 1 64.69 97 MET A CA 1
ATOM 801 C C . MET A 1 97 ? 20.156 31.969 27.75 1 64.69 97 MET A C 1
ATOM 803 O O . MET A 1 97 ? 21.109 32.5 27.172 1 64.69 97 MET A O 1
ATOM 807 N N . GLY A 1 98 ? 19.141 32.656 28.078 1 58.44 98 GLY A N 1
ATOM 808 C CA . GLY A 1 98 ? 18.875 34.062 27.719 1 58.44 98 GLY A CA 1
ATOM 809 C C . GLY A 1 98 ? 18.781 34.25 26.219 1 58.44 98 GLY A C 1
ATOM 810 O O . GLY A 1 98 ? 18.422 35.344 25.766 1 58.44 98 GLY A O 1
ATOM 811 N N . ASP A 1 99 ? 19.297 33.375 25.406 1 58.97 99 ASP A N 1
ATOM 812 C CA . ASP A 1 99 ? 19.281 33.469 23.953 1 58.97 99 ASP A CA 1
ATOM 813 C C . ASP A 1 99 ? 18.484 32.312 23.328 1 58.97 99 ASP A C 1
ATOM 815 O O . ASP A 1 99 ? 18.891 31.172 23.422 1 58.97 99 ASP A O 1
ATOM 819 N N . LYS A 1 100 ? 17.406 32.75 22.703 1 60.78 100 LYS A N 1
ATOM 820 C CA . LYS A 1 100 ? 16.484 31.766 22.141 1 60.78 100 LYS A CA 1
ATOM 821 C C . LYS A 1 100 ? 17.188 30.938 21.062 1 60.78 100 LYS A C 1
ATOM 823 O O . LYS A 1 100 ? 16.906 29.75 20.922 1 60.78 100 LYS A O 1
ATOM 828 N N . ASP A 1 101 ? 18.109 31.594 20.484 1 61.44 101 ASP A N 1
ATOM 829 C CA . ASP A 1 101 ? 18.828 30.875 19.438 1 61.44 101 ASP A CA 1
ATOM 830 C C . ASP A 1 101 ? 19.719 29.781 20.031 1 61.44 101 ASP A C 1
ATOM 832 O O . ASP A 1 101 ? 19.812 28.688 19.484 1 61.44 101 ASP A O 1
ATOM 836 N N . HIS A 1 102 ? 20.312 30.188 21.078 1 62.09 102 HIS A N 1
ATOM 837 C CA . HIS A 1 102 ? 21.172 29.219 21.734 1 62.09 102 HIS A CA 1
ATOM 838 C C . HIS A 1 102 ? 20.359 28.062 22.328 1 62.09 102 HIS A C 1
ATOM 840 O O . HIS A 1 102 ? 20.797 26.906 22.281 1 62.09 102 HIS A O 1
ATOM 846 N N . VAL A 1 103 ? 19.266 28.438 22.828 1 62.25 103 VAL A N 1
ATOM 847 C CA . VAL A 1 103 ? 18.391 27.406 23.391 1 62.25 103 VAL A CA 1
ATOM 848 C C . VAL A 1 103 ? 17.953 26.453 22.297 1 62.25 103 VAL A C 1
ATOM 850 O O . VAL A 1 103 ? 17.953 25.234 22.5 1 62.25 103 VAL A O 1
ATOM 853 N N . ARG A 1 104 ? 17.562 27.125 21.328 1 61.47 104 ARG A N 1
ATOM 854 C CA . ARG A 1 104 ? 17.188 26.297 20.188 1 61.47 104 ARG A CA 1
ATOM 855 C C . ARG A 1 104 ? 18.297 25.328 19.812 1 61.47 104 ARG A C 1
ATOM 857 O O . ARG A 1 104 ? 18.047 24.141 19.609 1 61.47 104 ARG A O 1
ATOM 864 N N . GLN A 1 105 ? 19.438 25.922 19.75 1 61.31 105 GLN A N 1
ATOM 865 C CA . GLN A 1 105 ? 20.578 25.094 19.375 1 61.31 105 GLN A CA 1
ATOM 866 C C . GLN A 1 105 ? 20.844 24 20.406 1 61.31 105 GLN A C 1
ATOM 868 O O . GLN A 1 105 ? 21.188 22.875 20.047 1 61.31 105 GLN A O 1
ATOM 873 N N . MET A 1 106 ? 20.625 24.422 21.516 1 62.19 106 MET A N 1
ATOM 874 C CA . MET A 1 106 ? 20.875 23.469 22.578 1 62.19 106 MET A CA 1
ATOM 875 C C . MET A 1 106 ? 19.844 22.344 22.547 1 62.19 106 MET A C 1
ATOM 877 O O . MET A 1 106 ? 20.188 21.172 22.734 1 62.19 106 MET A O 1
ATOM 881 N N . ILE A 1 107 ? 18.656 22.812 22.422 1 60.06 107 ILE A N 1
ATOM 882 C CA . ILE A 1 107 ? 17.578 21.828 22.344 1 60.06 107 ILE A CA 1
ATOM 883 C C . ILE A 1 107 ? 17.812 20.891 21.156 1 60.06 107 ILE A C 1
ATOM 885 O O . ILE A 1 107 ? 17.719 19.656 21.297 1 60.06 107 ILE A O 1
ATOM 889 N N . LEU A 1 108 ? 18.219 21.562 20.266 1 58.59 108 LEU A N 1
ATOM 890 C CA . LEU A 1 108 ? 18.5 20.781 19.062 1 58.59 108 LEU A CA 1
ATOM 891 C C . LEU A 1 108 ? 19.641 19.797 19.312 1 58.59 108 LEU A C 1
ATOM 893 O O . LEU A 1 108 ? 19.562 18.641 18.906 1 58.59 108 LEU A O 1
ATOM 897 N N . SER A 1 109 ? 20.594 20.312 19.984 1 57.88 109 SER A N 1
ATOM 898 C CA . SER A 1 109 ? 21.75 19.484 20.297 1 57.88 109 SER A CA 1
ATOM 899 C C . SER A 1 109 ? 21.375 18.328 21.219 1 57.88 109 SER A C 1
ATOM 901 O O . SER A 1 109 ? 21.875 17.219 21.047 1 57.88 109 SER A O 1
ATOM 903 N N . GLN A 1 110 ? 20.594 18.625 22.156 1 55.12 110 GLN A N 1
ATOM 904 C CA . GLN A 1 110 ? 20.172 17.594 23.094 1 55.12 110 GLN A CA 1
ATOM 905 C C . GLN A 1 110 ? 19.312 16.547 22.406 1 55.12 110 GLN A C 1
ATOM 907 O O . GLN A 1 110 ? 19.422 15.352 22.719 1 55.12 110 GLN A O 1
ATOM 912 N N . ILE A 1 111 ? 18.453 17.016 21.672 1 53.5 111 ILE A N 1
ATOM 913 C CA . ILE A 1 111 ? 17.625 16.109 20.906 1 53.5 111 ILE A CA 1
ATOM 914 C C . ILE A 1 111 ? 18.5 15.18 20.078 1 53.5 111 ILE A C 1
ATOM 916 O O . ILE A 1 111 ? 18.234 13.984 19.969 1 53.5 111 ILE A O 1
ATOM 920 N N . GLU A 1 112 ? 19.531 15.719 19.75 1 49.88 112 GLU A N 1
ATOM 921 C CA . GLU A 1 112 ? 20.484 14.945 18.953 1 49.88 112 GLU A CA 1
ATOM 922 C C . GLU A 1 112 ? 21.109 13.828 19.781 1 49.88 112 GLU A C 1
ATOM 924 O O . GLU A 1 112 ? 21.344 12.727 19.281 1 49.88 112 GLU A O 1
ATOM 929 N N . LYS A 1 113 ? 21.484 14.172 20.922 1 49.53 113 LYS A N 1
ATOM 930 C CA . LYS A 1 113 ? 22.172 13.227 21.797 1 49.53 113 LYS A CA 1
ATOM 931 C C . LYS A 1 113 ? 21.25 12.086 22.219 1 49.53 113 LYS A C 1
ATOM 933 O O . LYS A 1 113 ? 21.703 10.977 22.484 1 49.53 113 LYS A O 1
ATOM 938 N N . SER A 1 114 ? 20.109 12.32 22.359 1 44.94 114 SER A N 1
ATOM 939 C CA . SER A 1 114 ? 19.203 11.305 22.875 1 44.94 114 SER A CA 1
ATOM 940 C C . SER A 1 114 ? 18.859 10.266 21.812 1 44.94 114 SER A C 1
ATOM 942 O O . SER A 1 114 ? 18.078 9.344 22.078 1 44.94 114 SER A O 1
ATOM 944 N N . PHE A 1 115 ? 19.469 10.383 20.75 1 44.12 115 PHE A N 1
ATOM 945 C CA . PHE A 1 115 ? 19.203 9.438 19.688 1 44.12 115 PHE A CA 1
ATOM 946 C C . PHE A 1 115 ? 19.766 8.055 20.031 1 44.12 115 PHE A C 1
ATOM 948 O O . PHE A 1 115 ? 20.938 7.926 20.391 1 44.12 115 PHE A O 1
ATOM 955 N N . HIS A 1 116 ? 18.891 7.242 20.453 1 45.38 116 HIS A N 1
ATOM 956 C CA . HIS A 1 116 ? 19.234 5.832 20.562 1 45.38 116 HIS A CA 1
ATOM 957 C C . HIS A 1 116 ? 19.25 5.156 19.203 1 45.38 116 HIS A C 1
ATOM 959 O O . HIS A 1 116 ? 18.297 5.277 18.438 1 45.38 116 HIS A O 1
ATOM 965 N N . PRO A 1 117 ? 20.375 4.629 18.812 1 47.62 117 PRO A N 1
ATOM 966 C CA . PRO A 1 117 ? 20.625 3.971 17.531 1 47.62 117 PRO A CA 1
ATOM 967 C C . PRO A 1 117 ? 19.516 2.992 17.156 1 47.62 117 PRO A C 1
ATOM 969 O O . PRO A 1 117 ? 19.234 2.799 15.969 1 47.62 117 PRO A O 1
ATOM 972 N N . SER A 1 118 ? 18.828 2.385 18.188 1 54.16 118 SER A N 1
ATOM 973 C CA . SER A 1 118 ? 17.953 1.281 17.812 1 54.16 118 SER A CA 1
ATOM 974 C C . SER A 1 118 ? 16.547 1.779 17.5 1 54.16 118 SER A C 1
ATOM 976 O O . SER A 1 118 ? 15.812 1.123 16.766 1 54.16 118 SER A O 1
ATOM 978 N N . GLN A 1 119 ? 16.188 2.941 18 1 63.22 119 GLN A N 1
ATOM 979 C CA . GLN A 1 119 ? 14.852 3.453 17.734 1 63.22 119 GLN A CA 1
ATOM 980 C C . GLN A 1 119 ? 14.891 4.656 16.797 1 63.22 119 GLN A C 1
ATOM 982 O O . GLN A 1 119 ? 15.727 5.547 16.953 1 63.22 119 GLN A O 1
ATOM 987 N N . GLN A 1 120 ? 14.133 4.441 15.719 1 76.56 120 GLN A N 1
ATOM 988 C CA . GLN A 1 120 ? 14.008 5.566 14.797 1 76.56 120 GLN A CA 1
ATOM 989 C C . GLN A 1 120 ? 13.117 6.66 15.383 1 76.56 120 GLN A C 1
ATOM 991 O O . GLN A 1 120 ? 11.891 6.547 15.352 1 76.56 120 GLN A O 1
ATOM 996 N N . LEU A 1 121 ? 13.719 7.68 16.047 1 78.75 121 LEU A N 1
ATOM 997 C CA . LEU A 1 121 ? 13 8.758 16.719 1 78.75 121 LEU A CA 1
ATOM 998 C C . LEU A 1 121 ? 13.219 10.086 15.984 1 78.75 121 LEU A C 1
ATOM 1000 O O . LEU A 1 121 ? 14.352 10.453 15.68 1 78.75 121 LEU A O 1
ATOM 1004 N N . LEU A 1 122 ? 12.094 10.719 15.664 1 80.44 122 LEU A N 1
ATOM 1005 C CA . LEU A 1 122 ? 12.125 12.062 15.094 1 80.44 122 LEU A CA 1
ATOM 1006 C C . LEU A 1 122 ? 11.664 13.094 16.125 1 80.44 122 LEU A C 1
ATOM 1008 O O . LEU A 1 122 ? 10.672 12.875 16.828 1 80.44 122 LEU A O 1
ATOM 1012 N N . ARG A 1 123 ? 12.336 14.172 16.203 1 78.44 123 ARG A N 1
ATOM 1013 C CA . ARG A 1 123 ? 11.961 15.273 17.078 1 78.44 123 ARG A CA 1
ATOM 1014 C C . ARG A 1 123 ? 11.641 16.531 16.281 1 78.44 123 ARG A C 1
ATOM 1016 O O . ARG A 1 123 ? 12.391 16.891 15.367 1 78.44 123 ARG A O 1
ATOM 1023 N N . ILE A 1 124 ? 10.547 17.141 16.594 1 80.69 124 ILE A N 1
ATOM 1024 C CA . ILE A 1 124 ? 10.078 18.344 15.922 1 80.69 124 ILE A CA 1
ATOM 1025 C C . ILE A 1 124 ? 9.859 19.453 16.953 1 80.69 124 ILE A C 1
ATOM 1027 O O . ILE A 1 124 ? 9.328 19.203 18.031 1 80.69 124 ILE A O 1
ATOM 1031 N N . ILE A 1 125 ? 10.266 20.641 16.609 1 78.31 125 ILE A N 1
ATOM 1032 C CA . ILE A 1 125 ? 10.016 21.812 17.453 1 78.31 125 ILE A CA 1
ATOM 1033 C C . ILE A 1 125 ? 8.836 22.609 16.906 1 78.31 125 ILE A C 1
ATOM 1035 O O . ILE A 1 125 ? 8.781 22.891 15.703 1 78.31 125 ILE A O 1
ATOM 1039 N N . TYR A 1 126 ? 7.871 22.906 17.797 1 83.06 126 TYR A N 1
ATOM 1040 C CA . TYR A 1 126 ? 6.672 23.641 17.422 1 83.06 126 TYR A CA 1
ATOM 1041 C C . TYR A 1 126 ? 6.359 24.734 18.438 1 83.06 126 TYR A C 1
ATOM 1043 O O . TYR A 1 126 ? 6.875 24.719 19.562 1 83.06 126 TYR A O 1
ATOM 1051 N N . TYR A 1 127 ? 5.57 25.641 18.109 1 80.12 127 TYR A N 1
ATOM 1052 C CA . TYR A 1 127 ? 5.473 26.859 18.906 1 80.12 127 TYR A CA 1
ATOM 1053 C C . TYR A 1 127 ? 4.238 26.828 19.797 1 80.12 127 TYR A C 1
ATOM 1055 O O . TYR A 1 127 ? 4.066 27.688 20.672 1 80.12 127 TYR A O 1
ATOM 1063 N N . ARG A 1 128 ? 3.342 25.891 19.688 1 87.12 128 ARG A N 1
ATOM 1064 C CA . ARG A 1 128 ? 2.145 25.859 20.531 1 87.12 128 ARG A CA 1
ATOM 1065 C C . ARG A 1 128 ? 1.713 24.422 20.797 1 87.12 128 ARG A C 1
ATOM 1067 O O . ARG A 1 128 ? 2.021 23.516 20.016 1 87.12 128 ARG A O 1
ATOM 1074 N N . PRO A 1 129 ? 0.957 24.234 21.891 1 89.81 129 PRO A N 1
ATOM 1075 C CA . PRO A 1 129 ? 0.49 22.891 22.203 1 89.81 129 PRO A CA 1
ATOM 1076 C C . PRO A 1 129 ? -0.702 22.453 21.359 1 89.81 129 PRO A C 1
ATOM 1078 O O . PRO A 1 129 ? -1.33 23.297 20.703 1 89.81 129 PRO A O 1
ATOM 1081 N N . PHE A 1 130 ? -0.966 21.172 21.375 1 94.31 130 PHE A N 1
ATOM 1082 C CA . PHE A 1 130 ? -2.078 20.578 20.641 1 94.31 130 PHE A CA 1
ATOM 1083 C C . PHE A 1 130 ? -3.137 20.047 21.609 1 94.31 130 PHE A C 1
ATOM 1085 O O . PHE A 1 130 ? -3.303 18.844 21.75 1 94.31 130 PHE A O 1
ATOM 1092 N N . HIS A 1 131 ? -3.961 20.922 22.047 1 93.5 131 HIS A N 1
ATOM 1093 C CA . HIS A 1 131 ? -4.906 20.562 23.094 1 93.5 131 HIS A CA 1
ATOM 1094 C C . HIS A 1 131 ? -6.125 19.859 22.516 1 93.5 131 HIS A C 1
ATOM 1096 O O . HIS A 1 131 ? -6.828 19.141 23.234 1 93.5 131 HIS A O 1
ATOM 1102 N N . ASN A 1 132 ? -6.348 20.062 21.297 1 96.19 132 ASN A N 1
ATOM 1103 C CA . ASN A 1 132 ? -7.535 19.5 20.672 1 96.19 132 ASN A CA 1
ATOM 1104 C C . ASN A 1 132 ? -7.203 18.812 19.344 1 96.19 132 ASN A C 1
ATOM 1106 O O . ASN A 1 132 ? -6.754 19.453 18.406 1 96.19 132 ASN A O 1
ATOM 1110 N N . LEU A 1 133 ? -7.457 17.516 19.375 1 97.31 133 LEU A N 1
ATOM 1111 C CA . LEU A 1 133 ? -7.25 16.719 18.156 1 97.31 133 LEU A CA 1
ATOM 1112 C C . LEU A 1 133 ? -8.5 15.922 17.812 1 97.31 133 LEU A C 1
ATOM 1114 O O . LEU A 1 133 ? -8.414 14.859 17.203 1 97.31 133 LEU A O 1
ATOM 1118 N N . LEU A 1 134 ? -9.672 16.422 18.219 1 96.5 134 LEU A N 1
ATOM 1119 C CA . LEU A 1 134 ? -10.938 15.742 17.984 1 96.5 134 LEU A CA 1
ATOM 1120 C C . LEU A 1 134 ? -11.508 16.094 16.609 1 96.5 134 LEU A C 1
ATOM 1122 O O . LEU A 1 134 ? -11.883 17.25 16.375 1 96.5 134 LEU A O 1
ATOM 1126 N N . PRO A 1 135 ? -11.656 15.102 15.719 1 94.94 135 PRO A N 1
ATOM 1127 C CA . PRO A 1 135 ? -12.258 15.375 14.406 1 94.94 135 PRO A CA 1
ATOM 1128 C C . PRO A 1 135 ? -13.664 15.953 14.516 1 94.94 135 PRO A C 1
ATOM 1130 O O . PRO A 1 135 ? -14.438 15.547 15.375 1 94.94 135 PRO A O 1
ATOM 1133 N N . GLY A 1 136 ? -13.953 16.875 13.617 1 92.31 136 GLY A N 1
ATOM 1134 C CA . GLY A 1 136 ? -15.281 17.484 13.609 1 92.31 136 GLY A CA 1
ATOM 1135 C C . GLY A 1 136 ? -15.367 18.734 14.445 1 92.31 136 GLY A C 1
ATOM 1136 O O . GLY A 1 136 ? -16.422 19.375 14.508 1 92.31 136 GLY A O 1
ATOM 1137 N N . THR A 1 137 ? -14.383 19.062 15.164 1 94.19 137 THR A N 1
ATOM 1138 C CA . THR A 1 137 ? -14.297 20.312 15.922 1 94.19 137 THR A CA 1
ATOM 1139 C C . THR A 1 137 ? -13.398 21.312 15.219 1 94.19 137 THR A C 1
ATOM 1141 O O . THR A 1 137 ? -12.766 21 14.211 1 94.19 137 THR A O 1
ATOM 1144 N N . PRO A 1 138 ? -13.422 22.578 15.664 1 94.31 138 PRO A N 1
ATOM 1145 C CA . PRO A 1 138 ? -12.531 23.562 15.047 1 94.31 138 PRO A CA 1
ATOM 1146 C C . PRO A 1 138 ? -11.055 23.203 15.203 1 94.31 138 PRO A C 1
ATOM 1148 O O . PRO A 1 138 ? -10.547 23.141 16.328 1 94.31 138 PRO A O 1
ATOM 1151 N N . LEU A 1 139 ? -10.469 22.922 14.133 1 94.38 139 LEU A N 1
ATOM 1152 C CA . LEU A 1 139 ? -9.062 22.516 14.117 1 94.38 139 LEU A CA 1
ATOM 1153 C C . LEU A 1 139 ? -8.266 23.375 13.141 1 94.38 139 LEU A C 1
ATOM 1155 O O . LEU A 1 139 ? -8.742 23.688 12.047 1 94.38 139 LEU A O 1
ATOM 1159 N N . ARG A 1 140 ? -7.066 23.719 13.578 1 92.38 140 ARG A N 1
ATOM 1160 C CA . ARG A 1 140 ? -6.156 24.422 12.688 1 92.38 140 ARG A CA 1
ATOM 1161 C C . ARG A 1 140 ? -5.395 23.453 11.789 1 92.38 140 ARG A C 1
ATOM 1163 O O . ARG A 1 140 ? -5.609 22.25 11.859 1 92.38 140 ARG A O 1
ATOM 1170 N N . ARG A 1 141 ? -4.574 23.969 10.938 1 90.88 141 ARG A N 1
ATOM 1171 C CA . ARG A 1 141 ? -3.889 23.188 9.914 1 90.88 141 ARG A CA 1
ATOM 1172 C C . ARG A 1 141 ? -3.014 22.109 10.547 1 90.88 141 ARG A C 1
ATOM 1174 O O . ARG A 1 141 ? -2.98 20.969 10.078 1 90.88 141 ARG A O 1
ATOM 1181 N N . SER A 1 142 ? -2.25 22.453 11.547 1 91.94 142 SER A N 1
ATOM 1182 C CA . SER A 1 142 ? -1.344 21.5 12.172 1 91.94 142 SER A CA 1
ATOM 1183 C C . SER A 1 142 ? -2.113 20.359 12.836 1 91.94 142 SER A C 1
ATOM 1185 O O . SER A 1 142 ? -1.697 19.203 12.773 1 91.94 142 SER A O 1
ATOM 1187 N N . GLU A 1 143 ? -3.234 20.766 13.484 1 95.06 143 GLU A N 1
ATOM 1188 C CA . GLU A 1 143 ? -4.07 19.734 14.102 1 95.06 143 GLU A CA 1
ATOM 1189 C C . GLU A 1 143 ? -4.66 18.797 13.047 1 95.06 143 GLU A C 1
ATOM 1191 O O . GLU A 1 143 ? -4.77 17.594 13.273 1 95.06 143 GLU A O 1
ATOM 1196 N N . LEU A 1 144 ? -5.043 19.359 11.953 1 93.56 144 LEU A N 1
ATOM 1197 C CA . LEU A 1 144 ? -5.594 18.547 10.875 1 93.56 144 LEU A CA 1
ATOM 1198 C C . LEU A 1 144 ? -4.555 17.547 10.359 1 93.56 144 LEU A C 1
ATOM 1200 O O . LEU A 1 144 ? -4.883 16.391 10.086 1 93.56 144 LEU A O 1
ATOM 1204 N N . HIS A 1 145 ? -3.369 18 10.242 1 93.19 145 HIS A N 1
ATOM 1205 C CA . HIS A 1 145 ? -2.291 17.109 9.836 1 93.19 145 HIS A CA 1
ATOM 1206 C C . HIS A 1 145 ? -2.104 15.969 10.836 1 93.19 145 HIS A C 1
ATOM 1208 O O . HIS A 1 145 ? -1.996 14.805 10.445 1 93.19 145 HIS A O 1
ATOM 1214 N N . LEU A 1 146 ? -2.047 16.312 12.086 1 95.44 146 LEU A N 1
ATOM 1215 C CA . LEU A 1 146 ? -1.835 15.312 13.125 1 95.44 146 LEU A CA 1
ATOM 1216 C C . LEU A 1 146 ? -2.984 14.312 13.156 1 95.44 146 LEU A C 1
ATOM 1218 O O . LEU A 1 146 ? -2.764 13.117 13.352 1 95.44 146 LEU A O 1
ATOM 1222 N N . MET A 1 147 ? -4.117 14.844 12.992 1 95.38 147 MET A N 1
ATOM 1223 C CA . MET A 1 147 ? -5.297 13.984 12.945 1 95.38 147 MET A CA 1
ATOM 1224 C C . MET A 1 147 ? -5.168 12.938 11.844 1 95.38 147 MET A C 1
ATOM 1226 O O . MET A 1 147 ? -5.551 11.781 12.031 1 95.38 147 MET A O 1
ATOM 1230 N N . SER A 1 148 ? -4.59 13.297 10.75 1 94.12 148 SER A N 1
ATOM 1231 C CA . SER A 1 148 ? -4.445 12.383 9.617 1 94.12 148 SER A CA 1
ATOM 1232 C C . SER A 1 148 ? -3.449 11.273 9.93 1 94.12 148 SER A C 1
ATOM 1234 O O . SER A 1 148 ? -3.408 10.258 9.234 1 94.12 148 SER A O 1
ATOM 1236 N N . GLN A 1 149 ? -2.65 11.453 10.953 1 95.62 149 GLN A N 1
ATOM 1237 C CA . GLN A 1 149 ? -1.708 10.43 11.383 1 95.62 149 GLN A CA 1
ATOM 1238 C C . GLN A 1 149 ? -2.352 9.477 12.391 1 95.62 149 GLN A C 1
ATOM 1240 O O . GLN A 1 149 ? -1.903 8.344 12.555 1 95.62 149 GLN A O 1
ATOM 1245 N N . ILE A 1 150 ? -3.416 9.984 13.016 1 97.75 150 ILE A N 1
ATOM 1246 C CA . ILE A 1 150 ? -3.992 9.273 14.148 1 97.75 150 ILE A CA 1
ATOM 1247 C C . ILE A 1 150 ? -5.266 8.547 13.711 1 97.75 150 ILE A C 1
ATOM 1249 O O . ILE A 1 150 ? -5.602 7.488 14.242 1 97.75 150 ILE A O 1
ATOM 1253 N N . PHE A 1 151 ? -5.934 9.164 12.773 1 98.06 151 PHE A N 1
ATOM 1254 C CA . PHE A 1 151 ? -7.223 8.625 12.352 1 98.06 151 PHE A CA 1
ATOM 1255 C C . PHE A 1 151 ? -7.191 8.242 10.875 1 98.06 151 PHE A C 1
ATOM 1257 O O . PHE A 1 151 ? -6.266 8.625 10.148 1 98.06 151 PHE A O 1
ATOM 1264 N N . ASN A 1 152 ? -8.148 7.426 10.492 1 97.75 152 ASN A N 1
ATOM 1265 C CA . ASN A 1 152 ? -8.398 7.074 9.102 1 97.75 152 ASN A CA 1
ATOM 1266 C C . ASN A 1 152 ? -9.859 7.301 8.727 1 97.75 152 ASN A C 1
ATOM 1268 O O . ASN A 1 152 ? -10.734 7.355 9.594 1 97.75 152 ASN A O 1
ATOM 1272 N N . SER A 1 153 ? -10.031 7.5 7.477 1 97.94 153 SER A N 1
ATOM 1273 C CA . SER A 1 153 ? -11.375 7.633 6.914 1 97.94 153 SER A CA 1
ATOM 1274 C C . SER A 1 153 ? -11.734 6.43 6.055 1 97.94 153 SER A C 1
ATOM 1276 O O . SER A 1 153 ? -10.93 5.512 5.887 1 97.94 153 SER A O 1
ATOM 1278 N N . LEU A 1 154 ? -12.984 6.402 5.566 1 98.19 154 LEU A N 1
ATOM 1279 C CA . LEU A 1 154 ? -13.391 5.301 4.699 1 98.19 154 LEU A CA 1
ATOM 1280 C C . LEU A 1 154 ? -12.492 5.219 3.473 1 98.19 154 LEU A C 1
ATOM 1282 O O . LEU A 1 154 ? -12.062 4.129 3.088 1 98.19 154 LEU A O 1
ATOM 1286 N N . VAL A 1 155 ? -12.273 6.375 2.924 1 97.81 155 VAL A N 1
ATOM 1287 C CA . VAL A 1 155 ? -11.398 6.496 1.765 1 97.81 155 VAL A CA 1
ATOM 1288 C C . VAL A 1 155 ? -10.398 7.633 1.988 1 97.81 155 VAL A C 1
ATOM 1290 O O . VAL A 1 155 ? -10.523 8.398 2.947 1 97.81 155 VAL A O 1
ATOM 1293 N N . HIS A 1 156 ? -9.398 7.586 1.18 1 94.69 156 HIS A N 1
ATOM 1294 C CA . HIS A 1 156 ? -8.344 8.586 1.319 1 94.69 156 HIS A CA 1
ATOM 1295 C C . HIS A 1 156 ? -8.219 9.438 0.061 1 94.69 156 HIS A C 1
ATOM 1297 O O . HIS A 1 156 ? -8.039 8.906 -1.038 1 94.69 156 HIS A O 1
ATOM 1303 N N . LEU A 1 157 ? -8.359 10.727 0.232 1 92.81 157 LEU A N 1
ATOM 1304 C CA . LEU A 1 157 ? -8.164 11.656 -0.874 1 92.81 157 LEU A CA 1
ATOM 1305 C C . LEU A 1 157 ? -6.691 12.023 -1.02 1 92.81 157 LEU A C 1
ATOM 1307 O O . LEU A 1 157 ? -6.141 12.734 -0.179 1 92.81 157 LEU A O 1
ATOM 1311 N N . LYS A 1 158 ? -6.066 11.57 -2.084 1 87.31 158 LYS A N 1
ATOM 1312 C CA . LYS A 1 158 ? -4.645 11.82 -2.32 1 87.31 158 LYS A CA 1
ATOM 1313 C C . LYS A 1 158 ? -4.402 13.273 -2.719 1 87.31 158 LYS A C 1
ATOM 1315 O O . LYS A 1 158 ? -5.043 13.789 -3.637 1 87.31 158 LYS A O 1
ATOM 1320 N N . GLU A 1 159 ? -3.459 13.828 -2.088 1 83.06 159 GLU A N 1
ATOM 1321 C CA . GLU A 1 159 ? -3.158 15.234 -2.348 1 83.06 159 GLU A CA 1
ATOM 1322 C C . GLU A 1 159 ? -2.436 15.406 -3.68 1 83.06 159 GLU A C 1
ATOM 1324 O O . GLU A 1 159 ? -2.588 16.438 -4.344 1 83.06 159 GLU A O 1
ATOM 1329 N N . GLU A 1 160 ? -1.697 14.438 -4.07 1 77.75 160 GLU A N 1
ATOM 1330 C CA . GLU A 1 160 ? -0.807 14.555 -5.219 1 77.75 160 GLU A CA 1
ATOM 1331 C C . GLU A 1 160 ? -1.598 14.664 -6.52 1 77.75 160 GLU A C 1
ATOM 1333 O O . GLU A 1 160 ? -1.308 15.523 -7.355 1 77.75 160 GLU A O 1
ATOM 1338 N N . ASN A 1 161 ? -2.586 13.812 -6.641 1 79.12 161 ASN A N 1
ATOM 1339 C CA . ASN A 1 161 ? -3.277 13.781 -7.926 1 79.12 161 ASN A CA 1
ATOM 1340 C C . ASN A 1 161 ? -4.789 13.883 -7.75 1 79.12 161 ASN A C 1
ATOM 1342 O O . ASN A 1 161 ? -5.531 13.938 -8.734 1 79.12 161 ASN A O 1
ATOM 1346 N N . GLY A 1 162 ? -5.203 13.914 -6.555 1 85.5 162 GLY A N 1
ATOM 1347 C CA . GLY A 1 162 ? -6.625 14.055 -6.297 1 85.5 162 GLY A CA 1
ATOM 1348 C C . GLY A 1 162 ? -7.391 12.758 -6.445 1 85.5 162 GLY A C 1
ATOM 1349 O O . GLY A 1 162 ? -8.625 12.742 -6.387 1 85.5 162 GLY A O 1
ATOM 1350 N N . GLU A 1 163 ? -6.684 11.75 -6.621 1 90.62 163 GLU A N 1
ATOM 1351 C CA . GLU A 1 163 ? -7.324 10.445 -6.738 1 90.62 163 GLU A CA 1
ATOM 1352 C C . GLU A 1 163 ? -7.777 9.93 -5.375 1 90.62 163 GLU A C 1
ATOM 1354 O O . GLU A 1 163 ? -7.18 10.258 -4.352 1 90.62 163 GLU A O 1
ATOM 1359 N N . ILE A 1 164 ? -8.859 9.258 -5.438 1 95.31 164 ILE A N 1
ATOM 1360 C CA . ILE A 1 164 ? -9.383 8.656 -4.215 1 95.31 164 ILE A CA 1
ATOM 1361 C C . ILE A 1 164 ? -8.891 7.219 -4.098 1 95.31 164 ILE A C 1
ATOM 1363 O O . ILE A 1 164 ? -9.055 6.426 -5.027 1 95.31 164 ILE A O 1
ATOM 1367 N N . GLU A 1 165 ? -8.281 6.91 -2.963 1 95.81 165 GLU A N 1
ATOM 1368 C CA . GLU A 1 165 ? -7.723 5.578 -2.74 1 95.81 165 GLU A CA 1
ATOM 1369 C C . GLU A 1 165 ? -8.438 4.863 -1.596 1 95.81 165 GLU A C 1
ATOM 1371 O O . GLU A 1 165 ? -8.969 5.512 -0.694 1 95.81 165 GLU A O 1
ATOM 1376 N N . PRO A 1 166 ? -8.43 3.51 -1.608 1 96.12 166 PRO A N 1
ATOM 1377 C CA . PRO A 1 166 ? -8.992 2.744 -0.493 1 96.12 166 PRO A CA 1
ATOM 1378 C C . PRO A 1 166 ? -8.258 2.994 0.822 1 96.12 166 PRO A C 1
ATOM 1380 O O . PRO A 1 166 ? -7.047 3.23 0.822 1 96.12 166 PRO A O 1
ATOM 1383 N N . GLU A 1 167 ? -8.953 2.971 1.854 1 96.94 167 GLU A N 1
ATOM 1384 C CA . GLU A 1 167 ? -8.414 3.053 3.209 1 96.94 167 GLU A CA 1
ATOM 1385 C C . GLU A 1 167 ? -9.117 2.07 4.141 1 96.94 167 GLU A C 1
ATOM 1387 O O . GLU A 1 167 ? -8.891 0.86 4.059 1 96.94 167 GLU A O 1
ATOM 1392 N N . LEU A 1 168 ? -10.102 2.564 4.965 1 98.12 168 LEU A N 1
ATOM 1393 C CA . LEU A 1 168 ? -10.828 1.587 5.766 1 98.12 168 LEU A CA 1
ATOM 1394 C C . LEU A 1 168 ? -11.719 0.72 4.883 1 98.12 168 LEU A C 1
ATOM 1396 O O . LEU A 1 168 ? -11.945 -0.455 5.18 1 98.12 168 LEU A O 1
ATOM 1400 N N . ALA A 1 169 ? -12.234 1.389 3.891 1 97.88 169 ALA A N 1
ATOM 1401 C CA . ALA A 1 169 ? -12.938 0.638 2.852 1 97.88 169 ALA A CA 1
ATOM 1402 C C . ALA A 1 169 ? -12 0.272 1.708 1 97.88 169 ALA A C 1
ATOM 1404 O O . ALA A 1 169 ? -11.219 1.109 1.244 1 97.88 169 ALA A O 1
ATOM 1405 N N . HIS A 1 170 ? -12.078 -0.969 1.296 1 95.75 170 HIS A N 1
ATOM 1406 C CA . HIS A 1 170 ? -11.195 -1.399 0.216 1 95.75 170 HIS A CA 1
ATOM 1407 C C . HIS A 1 170 ? -11.867 -1.223 -1.144 1 95.75 170 HIS A C 1
ATOM 1409 O O . HIS A 1 170 ? -11.188 -1.198 -2.174 1 95.75 170 HIS A O 1
ATOM 1415 N N . HIS A 1 171 ? -13.188 -1.098 -1.175 1 94.31 171 HIS A N 1
ATOM 1416 C CA . HIS A 1 171 ? -13.953 -0.882 -2.396 1 94.31 171 HIS A CA 1
ATOM 1417 C C . HIS A 1 171 ? -15.242 -0.113 -2.109 1 94.31 171 HIS A C 1
ATOM 1419 O O . HIS A 1 171 ? -15.742 -0.139 -0.986 1 94.31 171 HIS A O 1
ATOM 1425 N N . TRP A 1 172 ? -15.734 0.607 -3.107 1 95.81 172 TRP A N 1
ATOM 1426 C CA . TRP A 1 172 ? -17.016 1.305 -3.014 1 95.81 172 TRP A CA 1
ATOM 1427 C C . TRP A 1 172 ? -17.688 1.398 -4.379 1 95.81 172 TRP A C 1
ATOM 1429 O O . TRP A 1 172 ? -17.031 1.235 -5.41 1 95.81 172 TRP A O 1
ATOM 1439 N N . GLN A 1 173 ? -18.984 1.534 -4.324 1 93.56 173 GLN A N 1
ATOM 1440 C CA . GLN A 1 173 ? -19.766 1.61 -5.555 1 93.56 173 GLN A CA 1
ATOM 1441 C C . GLN A 1 173 ? -20.953 2.555 -5.398 1 93.56 173 GLN A C 1
ATOM 1443 O O . GLN A 1 173 ? -21.578 2.605 -4.336 1 93.56 173 GLN A O 1
ATOM 1448 N N . MET A 1 174 ? -21.125 3.318 -6.449 1 95.19 174 MET A N 1
ATOM 1449 C CA . MET A 1 174 ? -22.344 4.105 -6.527 1 95.19 174 MET A CA 1
ATOM 1450 C C . MET A 1 174 ? -23.5 3.258 -7.055 1 95.19 174 MET A C 1
ATOM 1452 O O . MET A 1 174 ? -23.578 2.969 -8.25 1 95.19 174 MET A O 1
ATOM 1456 N N . ILE A 1 175 ? -24.375 2.842 -6.207 1 92.44 175 ILE A N 1
ATOM 1457 C CA . ILE A 1 175 ? -25.531 2.041 -6.609 1 92.44 175 ILE A CA 1
ATOM 1458 C C . ILE A 1 175 ? -26.5 2.9 -7.422 1 92.44 175 ILE A C 1
ATOM 1460 O O . ILE A 1 175 ? -26.953 2.492 -8.492 1 92.44 175 ILE A O 1
ATOM 1464 N N . ASN A 1 176 ? -26.766 4.07 -6.961 1 94.12 176 ASN A N 1
ATOM 1465 C CA . ASN A 1 176 ? -27.438 5.164 -7.66 1 94.12 176 ASN A CA 1
ATOM 1466 C C . ASN A 1 176 ? -26.969 6.523 -7.156 1 94.12 176 ASN A C 1
ATOM 1468 O O . ASN A 1 176 ? -26.062 6.602 -6.32 1 94.12 176 ASN A O 1
ATOM 1472 N N . LYS A 1 177 ? -27.469 7.598 -7.594 1 94.31 177 LYS A N 1
ATOM 1473 C CA . LYS A 1 177 ? -26.953 8.938 -7.324 1 94.31 177 LYS A CA 1
ATOM 1474 C C . LYS A 1 177 ? -27.062 9.281 -5.84 1 94.31 177 LYS A C 1
ATOM 1476 O O . LYS A 1 177 ? -26.359 10.156 -5.348 1 94.31 177 LYS A O 1
ATOM 1481 N N . GLN A 1 178 ? -27.938 8.641 -5.137 1 97.5 178 GLN A N 1
ATOM 1482 C CA . GLN A 1 178 ? -28.172 8.953 -3.729 1 97.5 178 GLN A CA 1
ATOM 1483 C C . GLN A 1 178 ? -27.875 7.746 -2.844 1 97.5 178 GLN A C 1
ATOM 1485 O O . GLN A 1 178 ? -28.297 7.711 -1.683 1 97.5 178 GLN A O 1
ATOM 1490 N N . HIS A 1 179 ? -27.25 6.746 -3.41 1 97.19 179 HIS A N 1
ATOM 1491 C CA . HIS A 1 179 ? -26.953 5.527 -2.666 1 97.19 179 HIS A CA 1
ATOM 1492 C C . HIS A 1 179 ? -25.547 5.016 -2.965 1 97.19 179 HIS A C 1
ATOM 1494 O O . HIS A 1 179 ? -25.25 4.633 -4.098 1 97.19 179 HIS A O 1
ATOM 1500 N N . TRP A 1 180 ? -24.75 5.074 -1.943 1 97.69 180 TRP A N 1
ATOM 1501 C CA . TRP A 1 180 ? -23.375 4.586 -2.055 1 97.69 180 TRP A CA 1
ATOM 1502 C C . TRP A 1 180 ? -23.156 3.371 -1.159 1 97.69 180 TRP A C 1
ATOM 1504 O O . TRP A 1 180 ? -23.656 3.324 -0.032 1 97.69 180 TRP A O 1
ATOM 1514 N N . ARG A 1 181 ? -22.453 2.367 -1.665 1 96.69 181 ARG A N 1
ATOM 1515 C CA . ARG A 1 181 ? -22.094 1.192 -0.884 1 96.69 181 ARG A CA 1
ATOM 1516 C C . ARG A 1 181 ? -20.578 1.096 -0.721 1 96.69 181 ARG A C 1
ATOM 1518 O O . ARG A 1 181 ? -19.828 1.236 -1.693 1 96.69 181 ARG A O 1
ATOM 1525 N N . PHE A 1 182 ? -20.141 0.828 0.504 1 97.38 182 PHE A N 1
ATOM 1526 C CA . PHE A 1 182 ? -18.719 0.676 0.81 1 97.38 182 PHE A CA 1
ATOM 1527 C C . PHE A 1 182 ? -18.438 -0.694 1.417 1 97.38 182 PHE A C 1
ATOM 1529 O O . PHE A 1 182 ? -19.25 -1.211 2.191 1 97.38 182 PHE A O 1
ATOM 1536 N N . TYR A 1 183 ? -17.344 -1.307 1.056 1 94.5 183 TYR A N 1
ATOM 1537 C CA . TYR A 1 183 ? -16.875 -2.572 1.607 1 94.5 183 TYR A CA 1
ATOM 1538 C C . TYR A 1 183 ? -15.68 -2.355 2.531 1 94.5 183 TYR A C 1
ATOM 1540 O O . TYR A 1 183 ? -14.609 -1.93 2.084 1 94.5 183 TYR A O 1
ATOM 1548 N N . LEU A 1 184 ? -15.875 -2.709 3.77 1 96.06 184 LEU A N 1
ATOM 1549 C CA . LEU A 1 184 ? -14.859 -2.439 4.781 1 96.06 184 LEU A CA 1
ATOM 1550 C C . LEU A 1 184 ? -13.82 -3.551 4.812 1 96.06 184 LEU A C 1
ATOM 1552 O O . LEU A 1 184 ? -14.133 -4.711 4.551 1 96.06 184 LEU A O 1
ATOM 1556 N N . ARG A 1 185 ? -12.531 -3.18 5.062 1 95.06 185 ARG A N 1
ATOM 1557 C CA . ARG A 1 185 ? -11.477 -4.156 5.316 1 95.06 185 ARG A CA 1
ATOM 1558 C C . ARG A 1 185 ? -11.742 -4.914 6.613 1 95.06 185 ARG A C 1
ATOM 1560 O O . ARG A 1 185 ? -12.219 -4.336 7.594 1 95.06 185 ARG A O 1
ATOM 1567 N N . PRO A 1 186 ? -11.359 -6.125 6.582 1 90.5 186 PRO A N 1
ATOM 1568 C CA . PRO A 1 186 ? -11.477 -6.863 7.84 1 90.5 186 PRO A CA 1
ATOM 1569 C C . PRO A 1 186 ? -10.305 -6.605 8.789 1 90.5 186 PRO A C 1
ATOM 1571 O O . PRO A 1 186 ? -9.242 -6.16 8.352 1 90.5 186 PRO A O 1
ATOM 1574 N N . ALA A 1 187 ? -10.531 -6.77 10.102 1 91.44 187 ALA A N 1
ATOM 1575 C CA . ALA A 1 187 ? -9.5 -6.84 11.141 1 91.44 187 ALA A CA 1
ATOM 1576 C C . ALA A 1 187 ? -8.75 -5.516 11.266 1 91.44 187 ALA A C 1
ATOM 1578 O O . ALA A 1 187 ? -7.52 -5.496 11.305 1 91.44 187 ALA A O 1
ATOM 1579 N N . ILE A 1 188 ? -9.453 -4.457 11.156 1 96.12 188 ILE A N 1
ATOM 1580 C CA . ILE A 1 188 ? -8.883 -3.156 11.492 1 96.12 188 ILE A CA 1
ATOM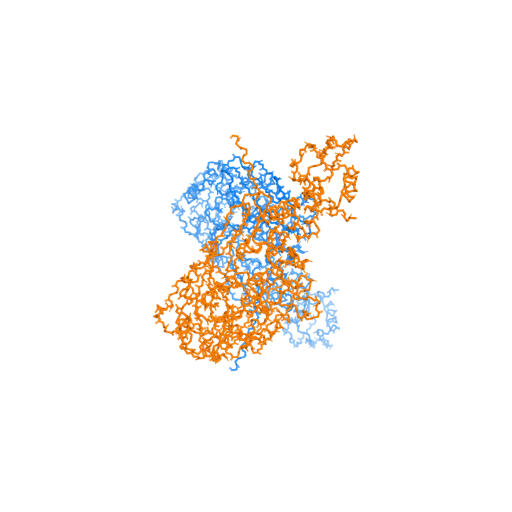 1581 C C . ILE A 1 188 ? -9.062 -2.887 12.984 1 96.12 188 ILE A C 1
ATOM 1583 O O . ILE A 1 188 ? -10.156 -3.062 13.531 1 96.12 188 ILE A O 1
ATOM 1587 N N . TYR A 1 189 ? -8.008 -2.424 13.641 1 96.94 189 TYR A N 1
ATOM 1588 C CA . TYR A 1 189 ? -8.07 -2.227 15.086 1 96.94 189 TYR A CA 1
ATOM 1589 C C . TYR A 1 189 ? -7.82 -0.766 15.453 1 96.94 189 TYR A C 1
ATOM 1591 O O . TYR A 1 189 ? -7.02 -0.086 14.805 1 96.94 189 TYR A O 1
ATOM 1599 N N . PHE A 1 190 ? -8.555 -0.332 16.469 1 98.12 190 PHE A N 1
ATOM 1600 C CA . PHE A 1 190 ? -8.227 0.947 17.094 1 98.12 190 PHE A CA 1
ATOM 1601 C C . PHE A 1 190 ? -6.984 0.827 17.969 1 98.12 190 PHE A C 1
ATOM 1603 O O . PHE A 1 190 ? -6.574 -0.279 18.328 1 98.12 190 PHE A O 1
ATOM 1610 N N . HIS A 1 191 ? -6.422 1.943 18.266 1 97.81 191 HIS A N 1
ATOM 1611 C CA . HIS A 1 191 ? -5.203 1.982 19.078 1 97.81 191 HIS A CA 1
ATOM 1612 C C . HIS A 1 191 ? -5.398 1.27 20.406 1 97.81 191 HIS A C 1
ATOM 1614 O O . HIS A 1 191 ? -4.449 0.703 20.953 1 97.81 191 HIS A O 1
ATOM 1620 N N . HIS A 1 192 ? -6.594 1.224 20.922 1 95.56 192 HIS A N 1
ATOM 1621 C CA . HIS A 1 192 ? -6.836 0.614 22.219 1 95.56 192 HIS A CA 1
ATOM 1622 C C . HIS A 1 192 ? -7.16 -0.869 22.094 1 95.56 192 HIS A C 1
ATOM 1624 O O . HIS A 1 192 ? -7.535 -1.52 23.062 1 95.56 192 HIS A O 1
ATOM 1630 N N . GLY A 1 193 ? -7.211 -1.402 20.828 1 95 193 GLY A N 1
ATOM 1631 C CA . GLY A 1 193 ? -7.234 -2.846 20.656 1 95 193 GLY A CA 1
ATOM 1632 C C . GLY A 1 193 ? -8.57 -3.363 20.156 1 95 193 GLY A C 1
ATOM 1633 O O . GLY A 1 193 ? -8.672 -4.5 19.688 1 95 193 GLY A O 1
ATOM 1634 N N . ARG A 1 194 ? -9.562 -2.57 20.25 1 95.31 194 ARG A N 1
ATOM 1635 C CA . ARG A 1 194 ? -10.867 -3.014 19.781 1 95.31 194 ARG A CA 1
ATOM 1636 C C . ARG A 1 194 ? -10.945 -2.984 18.266 1 95.31 194 ARG A C 1
ATOM 1638 O O . ARG A 1 194 ? -10.438 -2.057 17.625 1 95.31 194 ARG A O 1
ATOM 1645 N N . GLU A 1 195 ? -11.664 -3.955 17.688 1 95.06 195 GLU A N 1
ATOM 1646 C CA . GLU A 1 195 ? -11.828 -4.012 16.234 1 95.06 195 GLU A CA 1
ATOM 1647 C C . GLU A 1 195 ? -12.859 -2.998 15.75 1 95.06 195 GLU A C 1
ATOM 1649 O O . GLU A 1 195 ? -13.867 -2.771 16.422 1 95.06 195 GLU A O 1
ATOM 1654 N N . LEU A 1 196 ? -12.617 -2.404 14.68 1 97.69 196 LEU A N 1
ATOM 1655 C CA . LEU A 1 196 ? -13.531 -1.463 14.039 1 97.69 196 LEU A CA 1
ATOM 1656 C C . LEU A 1 196 ? -14.789 -2.174 13.555 1 97.69 196 LEU A C 1
ATOM 1658 O O . LEU A 1 196 ? -14.711 -3.262 12.977 1 97.69 196 LEU A O 1
ATOM 1662 N N . THR A 1 197 ? -15.922 -1.633 13.805 1 96 197 THR A N 1
ATOM 1663 C CA . THR A 1 197 ? -17.203 -2.176 13.359 1 96 197 THR A CA 1
ATOM 1664 C C . THR A 1 197 ? -17.938 -1.165 12.5 1 96 197 THR A C 1
ATOM 1666 O O . THR A 1 197 ? -17.547 -0.003 12.406 1 96 197 THR A O 1
ATOM 1669 N N . THR A 1 198 ? -19.031 -1.649 11.883 1 96.69 198 THR A N 1
ATOM 1670 C CA . THR A 1 198 ? -19.844 -0.768 11.055 1 96.69 198 THR A CA 1
ATOM 1671 C C . THR A 1 198 ? -20.516 0.308 11.906 1 96.69 198 THR A C 1
ATOM 1673 O O . THR A 1 198 ? -20.781 1.41 11.43 1 96.69 198 THR A O 1
ATOM 1676 N N . GLU A 1 199 ? -20.688 0.03 13.141 1 97.38 199 GLU A N 1
ATOM 1677 C CA . GLU A 1 199 ? -21.266 1.002 14.055 1 97.38 199 GLU A CA 1
ATOM 1678 C C . GLU A 1 199 ? -20.359 2.207 14.242 1 97.38 199 GLU A C 1
ATOM 1680 O O . GLU A 1 199 ? -20.828 3.34 14.359 1 97.38 199 GLU A O 1
ATOM 1685 N N . ASP A 1 200 ? -19.125 1.977 14.367 1 98.38 200 ASP A N 1
ATOM 1686 C CA . ASP A 1 200 ? -18.156 3.07 14.5 1 98.38 200 ASP A CA 1
ATOM 1687 C C . ASP A 1 200 ? -18.234 4.016 13.305 1 98.38 200 ASP A C 1
ATOM 1689 O O . ASP A 1 200 ? -18.203 5.238 13.469 1 98.38 200 ASP A O 1
ATOM 1693 N N . VAL A 1 201 ? -18.359 3.426 12.102 1 98.25 201 VAL A N 1
ATOM 1694 C CA . VAL A 1 201 ? -18.453 4.215 10.875 1 98.25 201 VAL A CA 1
ATOM 1695 C C . VAL A 1 201 ? -19.766 4.996 10.875 1 98.25 201 VAL A C 1
ATOM 1697 O O . VAL A 1 201 ? -19.781 6.203 10.617 1 98.25 201 VAL A O 1
ATOM 1700 N N . THR A 1 202 ? -20.859 4.355 11.219 1 97.88 202 THR A N 1
ATOM 1701 C CA . THR A 1 202 ? -22.188 4.961 11.211 1 97.88 202 THR A CA 1
ATOM 1702 C C . THR A 1 202 ? -22.266 6.125 12.195 1 97.88 202 THR A C 1
ATOM 1704 O O . THR A 1 202 ? -22.688 7.223 11.836 1 97.88 202 THR A O 1
ATOM 1707 N N . THR A 1 203 ? -21.781 5.879 13.391 1 97.62 203 THR A N 1
ATOM 1708 C CA . THR A 1 203 ? -21.875 6.91 14.422 1 97.62 203 THR A CA 1
ATOM 1709 C C . THR A 1 203 ? -20.969 8.094 14.07 1 97.62 203 THR A C 1
ATOM 1711 O O . THR A 1 203 ? -21.328 9.242 14.328 1 97.62 203 THR A O 1
ATOM 1714 N N . SER A 1 204 ? -19.812 7.844 13.523 1 97.75 204 SER A N 1
ATOM 1715 C CA . SER A 1 204 ? -18.891 8.906 13.148 1 97.75 204 SER A CA 1
ATOM 1716 C C . SER A 1 204 ? -19.484 9.789 12.047 1 97.75 204 SER A C 1
ATOM 1718 O O . SER A 1 204 ? -19.453 11.016 12.148 1 97.75 204 SER A O 1
ATOM 1720 N N . LEU A 1 205 ? -20.078 9.18 11.047 1 97.62 205 LEU A N 1
ATOM 1721 C CA . LEU A 1 205 ? -20.609 9.945 9.922 1 97.62 205 LEU A CA 1
ATOM 1722 C C . LEU A 1 205 ? -21.891 10.664 10.32 1 97.62 205 LEU A C 1
ATOM 1724 O O . LEU A 1 205 ? -22.156 11.781 9.867 1 97.62 205 LEU A O 1
ATOM 1728 N N . MET A 1 206 ? -22.656 10.078 11.148 1 97.31 206 MET A N 1
ATOM 1729 C CA . MET A 1 206 ? -23.859 10.734 11.625 1 97.31 206 MET A CA 1
ATOM 1730 C C . MET A 1 206 ? -23.531 11.93 12.508 1 97.31 206 MET A C 1
ATOM 1732 O O . MET A 1 206 ? -24.25 12.93 12.516 1 97.31 206 MET A O 1
ATOM 1736 N N . ARG A 1 207 ? -22.469 11.781 13.219 1 96.25 207 ARG A N 1
ATOM 1737 C CA . ARG A 1 207 ? -21.969 12.922 13.984 1 96.25 207 ARG A CA 1
ATOM 1738 C C . ARG A 1 207 ? -21.578 14.07 13.062 1 96.25 207 ARG A C 1
ATOM 1740 O O . ARG A 1 207 ? -21.875 15.234 13.352 1 96.25 207 ARG A O 1
ATOM 1747 N N . MET A 1 208 ? -20.938 13.742 11.984 1 95.69 208 MET A N 1
ATOM 1748 C CA . MET A 1 208 ? -20.547 14.766 11.023 1 95.69 208 MET A CA 1
ATOM 1749 C C . MET A 1 208 ? -21.781 15.422 10.398 1 95.69 208 MET A C 1
ATOM 1751 O O . MET A 1 208 ? -21.766 16.625 10.117 1 95.69 208 MET A O 1
ATOM 1755 N N . LYS A 1 209 ? -22.766 14.648 10.188 1 95.75 209 LYS A N 1
ATOM 1756 C CA . LYS A 1 209 ? -24.031 15.188 9.688 1 95.75 209 LYS A CA 1
ATOM 1757 C C . LYS A 1 209 ? -24.531 16.328 10.57 1 95.75 209 LYS A C 1
ATOM 1759 O O . LYS A 1 209 ? -25.016 17.344 10.062 1 95.75 209 LYS A O 1
ATOM 1764 N N . GLN A 1 210 ? -24.328 16.219 11.797 1 93.44 210 GLN A N 1
ATOM 1765 C CA . GLN A 1 210 ? -24.844 17.188 12.758 1 93.44 210 GLN A CA 1
ATOM 1766 C C . GLN A 1 210 ? -23.891 18.359 12.906 1 93.44 210 GLN A C 1
ATOM 1768 O O . GLN A 1 210 ? -24.328 19.5 13.094 1 93.44 210 GLN A O 1
ATOM 1773 N N . ASN A 1 211 ? -22.609 18.109 12.773 1 91.69 211 ASN A N 1
ATOM 1774 C CA . ASN A 1 211 ? -21.641 19.109 13.195 1 91.69 211 ASN A CA 1
ATOM 1775 C C . ASN A 1 211 ? -21.031 19.844 12 1 91.69 211 ASN A C 1
ATOM 1777 O O . ASN A 1 211 ? -20.422 20.891 12.156 1 91.69 211 ASN A O 1
ATOM 1781 N N . ASN A 1 212 ? -21.172 19.297 10.836 1 93.25 212 ASN A N 1
ATOM 1782 C CA . ASN A 1 212 ? -20.562 19.859 9.633 1 93.25 212 ASN A CA 1
ATOM 1783 C C . ASN A 1 212 ? -21.594 19.969 8.508 1 93.25 212 ASN A C 1
ATOM 1785 O O . ASN A 1 212 ? -22.094 18.969 8.016 1 93.25 212 ASN A O 1
ATOM 1789 N N . PRO A 1 213 ? -21.875 21.172 8.086 1 93.5 213 PRO A N 1
ATOM 1790 C CA . PRO A 1 213 ? -22.922 21.375 7.09 1 93.5 213 PRO A CA 1
ATOM 1791 C C . PRO A 1 213 ? -22.641 20.656 5.777 1 93.5 213 PRO A C 1
ATOM 1793 O O . PRO A 1 213 ? -23.578 20.344 5.023 1 93.5 213 PRO A O 1
ATOM 1796 N N . LEU A 1 214 ? -21.438 20.328 5.449 1 95.75 214 LEU A N 1
ATOM 1797 C CA . LEU A 1 214 ? -21.094 19.641 4.207 1 95.75 214 LEU A CA 1
ATOM 1798 C C . LEU A 1 214 ? -21.625 18.219 4.211 1 95.75 214 LEU A C 1
ATOM 1800 O O . LEU A 1 214 ? -21.766 17.594 3.154 1 95.75 214 LEU A O 1
ATOM 1804 N N . TYR A 1 215 ? -21.922 17.672 5.41 1 96.56 215 TYR A N 1
ATOM 1805 C CA . TYR A 1 215 ? -22.344 16.281 5.555 1 96.56 215 TYR A CA 1
ATOM 1806 C C . TYR A 1 215 ? -23.844 16.203 5.859 1 96.56 215 TYR A C 1
ATOM 1808 O O . TYR A 1 215 ? -24.375 15.117 6.086 1 96.56 215 TYR A O 1
ATOM 1816 N N . ALA A 1 216 ? -24.516 17.328 5.828 1 96.12 216 ALA A N 1
ATOM 1817 C CA . ALA A 1 216 ? -25.891 17.422 6.301 1 96.12 216 ALA A CA 1
ATOM 1818 C C . ALA A 1 216 ? -26.828 16.594 5.441 1 96.12 216 ALA A C 1
ATOM 1820 O O . ALA A 1 216 ? -27.891 16.172 5.898 1 96.12 216 ALA A O 1
ATOM 1821 N N . HIS A 1 217 ? -26.438 16.281 4.234 1 97.44 217 HIS A N 1
ATOM 1822 C CA . HIS A 1 217 ? -27.328 15.609 3.297 1 97.44 217 HIS A CA 1
ATOM 1823 C C . HIS A 1 217 ? -27.266 14.094 3.459 1 97.44 217 HIS A C 1
ATOM 1825 O O . HIS A 1 217 ? -27.922 13.359 2.723 1 97.44 217 HIS A O 1
ATOM 1831 N N . ILE A 1 218 ? -26.453 13.57 4.402 1 98.12 218 ILE A N 1
ATOM 1832 C CA . ILE A 1 218 ? -26.5 12.156 4.742 1 98.12 218 ILE A CA 1
ATOM 1833 C C . ILE A 1 218 ? -27.844 11.828 5.406 1 98.12 218 ILE A C 1
ATOM 1835 O O . ILE A 1 218 ? -28.141 12.344 6.484 1 98.12 218 ILE A O 1
ATOM 1839 N N . GLU A 1 219 ? -28.562 11.055 4.801 1 98 219 GLU A N 1
ATOM 1840 C CA . GLU A 1 219 ? -29.906 10.758 5.285 1 98 219 GLU A CA 1
ATOM 1841 C C . GLU A 1 219 ? -29.891 9.586 6.266 1 98 219 GLU A C 1
ATOM 1843 O O . GLU A 1 219 ? -30.406 9.695 7.383 1 98 219 GLU A O 1
ATOM 1848 N N . LYS A 1 220 ? -29.328 8.484 5.754 1 97.31 220 LYS A N 1
ATOM 1849 C CA . LYS A 1 220 ? -29.281 7.289 6.59 1 97.31 220 LYS A CA 1
ATOM 1850 C C . LYS A 1 220 ? -28.109 6.395 6.215 1 97.31 220 LYS A C 1
ATOM 1852 O O . LYS A 1 220 ? -27.625 6.434 5.078 1 97.31 220 LYS A O 1
ATOM 1857 N N . ILE A 1 221 ? -27.656 5.641 7.168 1 98.19 221 ILE A N 1
ATOM 1858 C CA . ILE A 1 221 ? -26.578 4.672 6.98 1 98.19 221 ILE A CA 1
ATOM 1859 C C . ILE A 1 221 ? -27.016 3.312 7.523 1 98.19 221 ILE A C 1
ATOM 1861 O O . ILE A 1 221 ? -27.5 3.211 8.656 1 98.19 221 ILE A O 1
ATOM 1865 N N . VAL A 1 222 ? -26.891 2.279 6.652 1 96.75 222 VAL A N 1
ATOM 1866 C CA . VAL A 1 222 ? -27.281 0.931 7.062 1 96.75 222 VAL A CA 1
ATOM 1867 C C . VAL A 1 222 ? -26.141 -0.044 6.758 1 96.75 222 VAL A C 1
ATOM 1869 O O . VAL A 1 222 ? -25.312 0.217 5.887 1 96.75 222 VAL A O 1
ATOM 1872 N N . SER A 1 223 ? -26.094 -1.071 7.512 1 93.94 223 SER A N 1
ATOM 1873 C CA . SER A 1 223 ? -25.156 -2.162 7.289 1 93.94 223 SER A CA 1
ATOM 1874 C C . SER A 1 223 ? -25.875 -3.473 7.012 1 93.94 223 SER A C 1
ATOM 1876 O O . SER A 1 223 ? -26.156 -4.246 7.934 1 93.94 223 SER A O 1
ATOM 1878 N N . PRO A 1 224 ? -26.141 -3.707 5.758 1 87.88 224 PRO A N 1
ATOM 1879 C CA . PRO A 1 224 ? -26.938 -4.895 5.422 1 87.88 224 PRO A CA 1
ATOM 1880 C C . PRO A 1 224 ? -26.203 -6.195 5.719 1 87.88 224 PRO A C 1
ATOM 1882 O O . PRO A 1 224 ? -26.828 -7.223 5.988 1 87.88 224 PRO A O 1
ATOM 1885 N N . GLN A 1 225 ? -24.891 -6.207 5.551 1 83.69 225 GLN A N 1
ATOM 1886 C CA . GLN A 1 225 ? -24.016 -7.344 5.809 1 83.69 225 GLN A CA 1
ATOM 1887 C C . GLN A 1 225 ? -22.766 -6.914 6.562 1 83.69 225 GLN A C 1
ATOM 1889 O O . GLN A 1 225 ? -22.453 -5.723 6.633 1 83.69 225 GLN A O 1
ATOM 1894 N N . PRO A 1 226 ? -22.141 -7.941 7.125 1 84.38 226 PRO A N 1
ATOM 1895 C CA . PRO A 1 226 ? -20.875 -7.586 7.777 1 84.38 226 PRO A CA 1
ATOM 1896 C C . PRO A 1 226 ? -19.891 -6.91 6.824 1 84.38 226 PRO A C 1
ATOM 1898 O O . PRO A 1 226 ? -19.797 -7.289 5.656 1 84.38 226 PRO A O 1
ATOM 1901 N N . TYR A 1 227 ? -19.297 -5.852 7.25 1 89.94 227 TYR A N 1
ATOM 1902 C CA . TYR A 1 227 ? -18.234 -5.133 6.555 1 89.94 227 TYR A CA 1
ATOM 1903 C C . TYR A 1 227 ? -18.781 -4.367 5.359 1 89.94 227 TYR A C 1
ATOM 1905 O O . TYR A 1 227 ? -18.031 -3.936 4.484 1 89.94 227 TYR A O 1
ATOM 1913 N N . VAL A 1 228 ? -20.141 -4.289 5.309 1 92.94 228 VAL A N 1
ATOM 1914 C CA . VAL A 1 228 ? -20.75 -3.525 4.23 1 92.94 228 VAL A CA 1
ATOM 1915 C C . VAL A 1 228 ? -21.531 -2.348 4.809 1 92.94 228 VAL A C 1
ATOM 1917 O O . VAL A 1 228 ? -22.281 -2.506 5.777 1 92.94 228 VAL A O 1
ATOM 1920 N N . ILE A 1 229 ? -21.359 -1.208 4.219 1 96.94 229 ILE A N 1
ATOM 1921 C CA . ILE A 1 229 ? -22.062 -0.006 4.66 1 96.94 229 ILE A CA 1
ATOM 1922 C C . ILE A 1 229 ? -22.75 0.653 3.471 1 96.94 229 ILE A C 1
ATOM 1924 O O . ILE A 1 229 ? -22.125 0.925 2.447 1 96.94 229 ILE A O 1
ATOM 1928 N N . ASP A 1 230 ? -24.031 0.882 3.635 1 97.44 230 ASP A N 1
ATOM 1929 C CA . ASP A 1 230 ? -24.797 1.646 2.662 1 97.44 230 ASP A CA 1
ATOM 1930 C C . ASP A 1 230 ? -25.125 3.043 3.189 1 97.44 230 ASP A C 1
ATOM 1932 O O . ASP A 1 230 ? -25.672 3.191 4.281 1 97.44 230 ASP A O 1
ATOM 1936 N N . ILE A 1 231 ? -24.781 4.008 2.436 1 98.5 231 ILE A N 1
ATOM 1937 C CA . ILE A 1 231 ? -25.047 5.395 2.807 1 98.5 231 ILE A CA 1
ATOM 1938 C C . ILE A 1 231 ? -26.062 6 1.846 1 98.5 231 ILE A C 1
ATOM 1940 O O . ILE A 1 231 ? -25.844 6.027 0.633 1 98.5 231 ILE A O 1
ATOM 1944 N N . TYR A 1 232 ? -27.109 6.477 2.408 1 98.56 232 TYR A N 1
ATOM 1945 C CA . TYR A 1 232 ? -28.172 7.109 1.63 1 98.56 232 TYR A CA 1
ATOM 1946 C C . TYR A 1 232 ? -28.141 8.625 1.801 1 98.56 232 TYR A C 1
ATOM 1948 O O . TYR A 1 232 ? -28.047 9.125 2.924 1 98.56 232 TYR A O 1
ATOM 1956 N N . LEU A 1 233 ? -28.188 9.328 0.691 1 98.44 233 LEU A N 1
ATOM 1957 C CA . LEU A 1 233 ? -28.141 10.789 0.681 1 98.44 233 LEU A CA 1
ATOM 1958 C C . LEU A 1 233 ? -29.5 11.375 0.35 1 98.44 233 LEU A C 1
ATOM 1960 O O . LEU A 1 233 ? -30.281 10.789 -0.414 1 98.44 233 LEU A O 1
ATOM 1964 N N . SER A 1 234 ? -29.812 12.516 0.881 1 97.69 234 SER A N 1
ATOM 1965 C CA . SER A 1 234 ? -31.047 13.219 0.558 1 97.69 234 SER A CA 1
ATOM 1966 C C . SER A 1 234 ? -30.969 13.906 -0.801 1 97.69 234 SER A C 1
ATOM 1968 O O . SER A 1 234 ? -31.969 14.094 -1.477 1 97.69 234 SER A O 1
ATOM 1970 N N . THR A 1 235 ? -29.766 14.32 -1.201 1 96.69 235 THR A N 1
ATOM 1971 C CA . THR A 1 235 ? -29.516 14.93 -2.5 1 96.69 235 THR A CA 1
ATOM 1972 C C . THR A 1 235 ? -28.281 14.312 -3.156 1 96.69 235 THR A C 1
ATOM 1974 O O . THR A 1 235 ? -27.312 13.953 -2.473 1 96.69 235 THR A O 1
ATOM 1977 N N . PRO A 1 236 ? -28.375 14.234 -4.535 1 96.69 236 PRO A N 1
ATOM 1978 C CA . PRO A 1 236 ? -27.188 13.695 -5.215 1 96.69 236 PRO A CA 1
ATOM 1979 C C . PRO A 1 236 ? -25.938 14.531 -4.969 1 96.69 236 PRO A C 1
ATOM 1981 O O . PRO A 1 236 ? -26.016 15.758 -4.867 1 96.69 236 PRO A O 1
ATOM 1984 N N . ASP A 1 237 ? -24.828 13.844 -4.895 1 97.44 237 ASP A N 1
ATOM 1985 C CA . ASP A 1 237 ? -23.562 14.508 -4.637 1 97.44 237 ASP A CA 1
ATOM 1986 C C . ASP A 1 237 ? -22.406 13.797 -5.348 1 97.44 237 ASP A C 1
ATOM 1988 O O . ASP A 1 237 ? -21.891 12.797 -4.852 1 97.44 237 ASP A O 1
ATOM 1992 N N . LYS A 1 238 ? -21.922 14.391 -6.402 1 95.81 238 LYS A N 1
ATOM 1993 C CA . LYS A 1 238 ? -20.828 13.812 -7.176 1 95.81 238 LYS A CA 1
ATOM 1994 C C . LYS A 1 238 ? -19.5 13.938 -6.426 1 95.81 238 LYS A C 1
ATOM 1996 O O . LYS A 1 238 ? -18.516 13.281 -6.773 1 95.81 238 LYS A O 1
ATOM 2001 N N . GLN A 1 239 ? -19.484 14.711 -5.355 1 95.06 239 GLN A N 1
ATOM 2002 C CA . GLN A 1 239 ? -18.281 14.953 -4.566 1 95.06 239 GLN A CA 1
ATOM 2003 C C . GLN A 1 239 ? -18.281 14.094 -3.303 1 95.06 239 GLN A C 1
ATOM 2005 O O . GLN A 1 239 ? -17.391 14.234 -2.457 1 95.06 239 GLN A O 1
ATOM 2010 N N . PHE A 1 240 ? -19.219 13.203 -3.252 1 97.31 240 PHE A N 1
ATOM 2011 C CA . PHE A 1 240 ? -19.469 12.57 -1.964 1 97.31 240 PHE A CA 1
ATOM 2012 C C . PHE A 1 240 ? -18.281 11.719 -1.534 1 97.31 240 PHE A C 1
ATOM 2014 O O . PHE A 1 240 ? -17.875 11.75 -0.369 1 97.31 240 PHE A O 1
ATOM 2021 N N . VAL A 1 241 ? -17.703 10.906 -2.43 1 97.19 241 VAL A N 1
ATOM 2022 C CA . VAL A 1 241 ? -16.594 10.039 -2.078 1 97.19 241 VAL A CA 1
ATOM 2023 C C . VAL A 1 241 ? -15.383 10.875 -1.685 1 97.19 241 VAL A C 1
ATOM 2025 O O . VAL A 1 241 ? -14.664 10.539 -0.741 1 97.19 241 VAL A O 1
ATOM 2028 N N . ALA A 1 242 ? -15.148 11.977 -2.41 1 95.69 242 ALA A N 1
ATOM 2029 C CA . ALA A 1 242 ? -14.078 12.898 -2.033 1 95.69 242 ALA A CA 1
ATOM 2030 C C . ALA A 1 242 ? -14.32 13.484 -0.647 1 95.69 242 ALA A C 1
ATOM 2032 O O . ALA A 1 242 ? -13.383 13.656 0.135 1 95.69 242 ALA A O 1
ATOM 2033 N N . LEU A 1 243 ? -15.578 13.781 -0.387 1 96.81 243 LEU A N 1
ATOM 2034 C CA . LEU A 1 243 ? -15.961 14.312 0.916 1 96.81 243 LEU A CA 1
ATOM 2035 C C . LEU A 1 243 ? -15.625 13.32 2.027 1 96.81 243 LEU A C 1
ATOM 2037 O O . LEU A 1 243 ? -15.117 13.711 3.08 1 96.81 243 LEU A O 1
ATOM 2041 N N . LEU A 1 244 ? -15.836 12.039 1.726 1 97.38 244 LEU A N 1
ATOM 2042 C CA . LEU A 1 244 ? -15.562 11 2.707 1 97.38 244 LEU A CA 1
ATOM 2043 C C . LEU A 1 244 ? -14.062 10.789 2.887 1 97.38 244 LEU A C 1
ATOM 2045 O O . LEU A 1 244 ? -13.633 10.156 3.852 1 97.38 244 LEU A O 1
ATOM 2049 N N . GLY A 1 245 ? -13.32 11.273 1.968 1 94.69 245 GLY A N 1
ATOM 2050 C CA . GLY A 1 245 ? -11.867 11.172 2.049 1 94.69 245 GLY A CA 1
ATOM 2051 C C . GLY A 1 245 ? -11.211 12.422 2.6 1 94.69 245 GLY A C 1
ATOM 2052 O O . GLY A 1 245 ? -9.992 12.469 2.773 1 94.69 245 GLY A O 1
ATOM 2053 N N . SER A 1 246 ? -11.984 13.406 2.885 1 89.69 246 SER A N 1
ATOM 2054 C CA . SER A 1 246 ? -11.453 14.664 3.408 1 89.69 246 SER A CA 1
ATOM 2055 C C . SER A 1 246 ? -10.984 14.508 4.848 1 89.69 246 SER A C 1
ATOM 2057 O O . SER A 1 246 ? -11.406 13.578 5.547 1 89.69 246 SER A O 1
ATOM 2059 N N . PRO A 1 247 ? -10.133 15.289 5.348 1 82.94 247 PRO A N 1
ATOM 2060 C CA . PRO A 1 247 ? -9.516 15.148 6.668 1 82.94 247 PRO A CA 1
ATOM 2061 C C . PRO A 1 247 ? -10.539 15.102 7.797 1 82.94 247 PRO A C 1
ATOM 2063 O O . PRO A 1 247 ? -10.312 14.445 8.812 1 82.94 247 PRO A O 1
ATOM 2066 N N . GLN A 1 248 ? -11.648 15.672 7.621 1 86.56 248 GLN A N 1
ATOM 2067 C CA . GLN A 1 248 ? -12.617 15.773 8.711 1 86.56 248 GLN A CA 1
ATOM 2068 C C . GLN A 1 248 ? -13.453 14.5 8.828 1 86.56 248 GLN A C 1
ATOM 2070 O O . GLN A 1 248 ? -14.125 14.289 9.836 1 86.56 248 GLN A O 1
ATOM 2075 N N . SER A 1 249 ? -13.352 13.648 7.828 1 93.31 249 SER A N 1
ATOM 2076 C CA . SER A 1 249 ? -14.203 12.461 7.797 1 93.31 249 SER A CA 1
ATOM 2077 C C . SER A 1 249 ? -13.547 11.289 8.508 1 93.31 249 SER A C 1
ATOM 2079 O O . SER A 1 249 ? -13.75 10.133 8.125 1 93.31 249 SER A O 1
ATOM 2081 N N . ALA A 1 250 ? -12.867 11.57 9.547 1 96.88 250 ALA A N 1
ATOM 2082 C CA . ALA A 1 250 ? -12.172 10.539 10.305 1 96.88 250 ALA A CA 1
ATOM 2083 C C . ALA A 1 250 ? -13.156 9.664 11.07 1 96.88 250 ALA A C 1
ATOM 2085 O O . ALA A 1 250 ? -14.164 10.156 11.586 1 96.88 250 ALA A O 1
ATOM 2086 N N . ILE A 1 251 ? -12.906 8.391 11.188 1 98.5 251 ILE A N 1
ATOM 2087 C CA . ILE A 1 251 ? -13.758 7.453 11.906 1 98.5 251 ILE A CA 1
ATOM 2088 C C . ILE A 1 251 ? -13.266 7.305 13.344 1 98.5 251 ILE A C 1
ATOM 2090 O O . ILE A 1 251 ? -12.086 7.051 13.578 1 98.5 251 ILE A O 1
ATOM 2094 N N . LEU A 1 252 ? -14.227 7.512 14.258 1 98.19 252 LEU A N 1
ATOM 2095 C CA . LEU A 1 252 ? -13.953 7.414 15.688 1 98.19 252 LEU A CA 1
ATOM 2096 C C . LEU A 1 252 ? -14.57 6.148 16.281 1 98.19 252 LEU A C 1
ATOM 2098 O O . LEU A 1 252 ? -15.516 5.598 15.719 1 98.19 252 LEU A O 1
ATOM 2102 N N . PRO A 1 253 ? -13.969 5.707 17.391 1 98.19 253 PRO A N 1
ATOM 2103 C CA . PRO A 1 253 ? -14.703 4.668 18.109 1 98.19 253 PRO A CA 1
ATOM 2104 C C . PRO A 1 253 ? -16.078 5.145 18.594 1 98.19 253 PRO A C 1
ATOM 2106 O O . PRO A 1 253 ? -16.219 6.293 19.016 1 98.19 253 PRO A O 1
ATOM 2109 N N . SER A 1 254 ? -17.031 4.297 18.484 1 97.88 254 SER A N 1
ATOM 2110 C CA . SER A 1 254 ? -18.406 4.68 18.844 1 97.88 254 SER A CA 1
ATOM 2111 C C . SER A 1 254 ? -18.5 5.121 20.297 1 97.88 254 SER A C 1
ATOM 2113 O O . SER A 1 254 ? -19.344 5.941 20.656 1 97.88 254 SER A O 1
ATOM 2115 N N . GLU A 1 255 ? -17.547 4.633 21.078 1 97.25 255 GLU A N 1
ATOM 2116 C CA . GLU A 1 255 ? -17.594 4.926 22.516 1 97.25 255 GLU A CA 1
ATOM 2117 C C . GLU A 1 255 ? -16.688 6.109 22.859 1 97.25 255 GLU A C 1
ATOM 2119 O O . GLU A 1 255 ? -16.344 6.316 24.016 1 97.25 255 GLU A O 1
ATOM 2124 N N . TRP A 1 256 ? -16.281 6.914 21.922 1 96.69 256 TRP A N 1
ATOM 2125 C CA . TRP A 1 256 ? -15.258 7.941 22.125 1 96.69 256 TRP A CA 1
ATOM 2126 C C . TRP A 1 256 ? -15.695 8.922 23.203 1 96.69 256 TRP A C 1
ATOM 2128 O O . TRP A 1 256 ? -14.867 9.406 23.984 1 96.69 256 TRP A O 1
ATOM 2138 N N . GLN A 1 257 ? -17.031 9.25 23.328 1 96.06 257 GLN A N 1
ATOM 2139 C CA . GLN A 1 257 ? -17.516 10.227 24.297 1 96.06 257 GLN A CA 1
ATOM 2140 C C . GLN A 1 257 ? -17.297 9.75 25.734 1 96.06 257 GLN A C 1
ATOM 2142 O O . GLN A 1 257 ? -17.188 10.562 26.641 1 96.06 257 GLN A O 1
ATOM 2147 N N . SER A 1 258 ? -17.203 8.492 25.891 1 96.38 258 SER A N 1
ATOM 2148 C CA . SER A 1 258 ? -17.047 7.922 27.219 1 96.38 258 SER A CA 1
ATOM 2149 C C . SER A 1 258 ? -15.57 7.832 27.609 1 96.38 258 SER A C 1
ATOM 2151 O O . SER A 1 258 ? -15.234 7.539 28.766 1 96.38 258 SER A O 1
ATOM 2153 N N . ILE A 1 259 ? -14.758 8.062 26.688 1 95.19 259 ILE A N 1
ATOM 2154 C CA . ILE A 1 259 ? -13.328 7.996 26.953 1 95.19 259 ILE A CA 1
ATOM 2155 C C . ILE A 1 259 ? -12.836 9.352 27.453 1 95.19 259 ILE A C 1
ATOM 2157 O O . ILE A 1 259 ? -13.055 10.375 26.812 1 95.19 259 ILE A O 1
ATOM 2161 N N . GLU A 1 260 ? -12.172 9.359 28.516 1 94.56 260 GLU A N 1
ATOM 2162 C CA . GLU A 1 260 ? -11.719 10.594 29.156 1 94.56 260 GLU A CA 1
ATOM 2163 C C . GLU A 1 260 ? -10.641 11.281 28.312 1 94.56 260 GLU A C 1
ATOM 2165 O O . GLU A 1 260 ? -9.742 10.617 27.797 1 94.56 260 GLU A O 1
ATOM 2170 N N . ASN A 1 261 ? -10.719 12.625 28.203 1 95.25 261 ASN A N 1
ATOM 2171 C CA . ASN A 1 261 ? -9.734 13.477 27.547 1 95.25 261 ASN A CA 1
ATOM 2172 C C . ASN A 1 261 ? -9.469 13.023 26.109 1 95.25 261 ASN A C 1
ATOM 2174 O O . ASN A 1 261 ? -8.328 13.016 25.656 1 95.25 261 ASN A O 1
ATOM 2178 N N . PHE A 1 262 ? -10.547 12.602 25.453 1 97.5 262 PHE A N 1
ATOM 2179 C CA . PHE A 1 262 ? -10.414 12.062 24.094 1 97.5 262 PHE A CA 1
ATOM 2180 C C . PHE A 1 262 ? -9.852 13.109 23.141 1 97.5 262 PHE A C 1
ATOM 2182 O O . PHE A 1 262 ? -9.078 12.789 22.25 1 97.5 262 PHE A O 1
ATOM 2189 N N . ALA A 1 263 ? -10.227 14.367 23.297 1 97 263 ALA A N 1
ATOM 2190 C CA . ALA A 1 263 ? -9.781 15.43 22.391 1 97 263 ALA A CA 1
ATOM 2191 C C . ALA A 1 263 ? -8.266 15.594 22.453 1 97 263 ALA A C 1
ATOM 2193 O O . ALA A 1 263 ? -7.633 15.883 21.422 1 97 263 ALA A O 1
ATOM 2194 N N . GLN A 1 264 ? -7.707 15.383 23.562 1 96.81 264 GLN A N 1
ATOM 2195 C CA . GLN A 1 264 ? -6.27 15.547 23.766 1 96.81 264 GLN A CA 1
ATOM 2196 C C . GLN A 1 264 ? -5.523 14.242 23.516 1 96.81 264 GLN A C 1
ATOM 2198 O O . GLN A 1 264 ? -4.379 14.25 23.062 1 96.81 264 GLN A O 1
ATOM 2203 N N . HIS A 1 265 ? -6.219 13.125 23.859 1 96.94 265 HIS A N 1
ATOM 2204 C CA . HIS A 1 265 ? -5.637 11.805 23.688 1 96.94 265 HIS A CA 1
ATOM 2205 C C . HIS A 1 265 ? -6.555 10.906 22.859 1 96.94 265 HIS A C 1
ATOM 2207 O O . HIS A 1 265 ? -7.004 9.859 23.344 1 96.94 265 HIS A O 1
ATOM 2213 N N . PRO A 1 266 ? -6.664 11.289 21.672 1 97.88 266 PRO A N 1
ATOM 2214 C CA . PRO A 1 26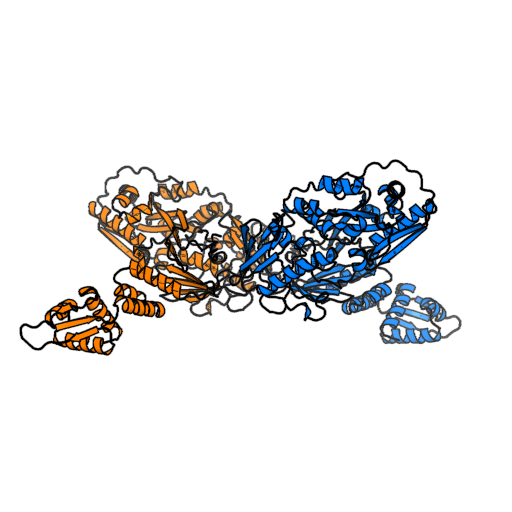6 ? -7.621 10.531 20.859 1 97.88 266 PRO A CA 1
ATOM 2215 C C . PRO A 1 266 ? -7.117 9.133 20.5 1 97.88 266 PRO A C 1
ATOM 2217 O O . PRO A 1 266 ? -5.906 8.891 20.516 1 97.88 266 PRO A O 1
ATOM 2220 N N . ILE A 1 267 ? -8.078 8.281 20.281 1 98.12 267 ILE A N 1
ATOM 2221 C CA . ILE A 1 267 ? -7.852 6.902 19.859 1 98.12 267 ILE A CA 1
ATOM 2222 C C . ILE A 1 267 ? -8.406 6.703 18.453 1 98.12 267 ILE A C 1
ATOM 2224 O O . ILE A 1 267 ? -9.594 6.922 18.203 1 98.12 267 ILE A O 1
ATOM 2228 N N . GLY A 1 268 ? -7.562 6.391 17.531 1 98.38 268 GLY A N 1
ATOM 2229 C CA . GLY A 1 268 ? -7.969 6.148 16.156 1 98.38 268 GLY A CA 1
ATOM 2230 C C . GLY A 1 268 ? -7.418 4.852 15.602 1 98.38 268 GLY A C 1
ATOM 2231 O O . GLY A 1 268 ? -7.07 3.939 16.344 1 98.38 268 GLY A O 1
ATOM 2232 N N . THR A 1 269 ? -7.461 4.727 14.32 1 98.38 269 THR A N 1
ATOM 2233 C CA . THR A 1 269 ? -6.961 3.553 13.609 1 98.38 269 THR A CA 1
ATOM 2234 C C . THR A 1 269 ? -5.699 3.891 12.82 1 98.38 269 THR A C 1
ATOM 2236 O O . THR A 1 269 ? -5.234 3.09 12.008 1 98.38 269 THR A O 1
ATOM 2239 N N . GLY A 1 270 ? -5.184 5.09 13.031 1 97.81 270 GLY A N 1
ATOM 2240 C CA . GLY A 1 270 ? -4.094 5.59 12.211 1 97.81 270 GLY A CA 1
ATOM 2241 C C . GLY A 1 270 ? -2.76 4.941 12.523 1 97.81 270 GLY A C 1
ATOM 2242 O O . GLY A 1 270 ? -2.678 4.074 13.398 1 97.81 270 GLY A O 1
ATOM 2243 N N . ALA A 1 271 ? -1.736 5.27 11.797 1 97.56 271 ALA A N 1
ATOM 2244 C CA . ALA A 1 271 ? -0.407 4.668 11.852 1 97.56 271 ALA A CA 1
ATOM 2245 C C . ALA A 1 271 ? 0.293 5.004 13.164 1 97.56 271 ALA A C 1
ATOM 2247 O O . ALA A 1 271 ? 1.226 4.309 13.578 1 97.56 271 ALA A O 1
ATOM 2248 N N . TYR A 1 272 ? -0.149 6.129 13.773 1 98.06 272 TYR A N 1
ATOM 2249 C CA . TYR A 1 272 ? 0.464 6.551 15.031 1 98.06 272 TYR A CA 1
ATOM 2250 C C . TYR A 1 272 ? -0.575 6.633 16.141 1 98.06 272 TYR A C 1
ATOM 2252 O O . TYR A 1 272 ? -1.742 6.941 15.891 1 98.06 272 TYR A O 1
ATOM 2260 N N . GLN A 1 273 ? -0.169 6.379 17.328 1 98.12 273 GLN A N 1
ATOM 2261 C CA . GLN A 1 273 ? -0.992 6.559 18.516 1 98.12 273 GLN A CA 1
ATOM 2262 C C . GLN A 1 273 ? -0.367 7.574 19.469 1 98.12 273 GLN A C 1
ATOM 2264 O O . GLN A 1 273 ? 0.856 7.719 19.516 1 98.12 273 GLN A O 1
ATOM 2269 N N . ILE A 1 274 ? -1.149 8.258 20.156 1 97.81 274 ILE A N 1
ATOM 2270 C CA . ILE A 1 274 ? -0.683 9.266 21.094 1 97.81 274 ILE A CA 1
ATOM 2271 C C . ILE A 1 274 ? -0.251 8.594 22.391 1 97.81 274 ILE A C 1
ATOM 2273 O O . ILE A 1 274 ? -1.006 7.812 22.984 1 97.81 274 ILE A O 1
ATOM 2277 N N . ILE A 1 275 ? 0.948 8.938 22.797 1 95.06 275 ILE A N 1
ATOM 2278 C CA . ILE A 1 275 ? 1.491 8.414 24.047 1 95.06 275 ILE A CA 1
ATOM 2279 C C . ILE A 1 275 ? 1.386 9.469 25.141 1 95.06 275 ILE A C 1
ATOM 2281 O O . ILE A 1 275 ? 1.056 9.156 26.281 1 95.06 275 ILE A O 1
ATOM 2285 N N . ALA A 1 276 ? 1.709 10.68 24.719 1 94.19 276 ALA A N 1
ATOM 2286 C CA . ALA A 1 276 ? 1.655 11.805 25.641 1 94.19 276 ALA A CA 1
ATOM 2287 C C . ALA A 1 276 ? 1.334 13.102 24.922 1 94.19 276 ALA A C 1
ATOM 2289 O O . ALA A 1 276 ? 1.763 13.305 23.781 1 94.19 276 ALA A O 1
ATOM 2290 N N . ASN A 1 277 ? 0.562 13.938 25.547 1 96 277 ASN A N 1
ATOM 2291 C CA . ASN A 1 277 ? 0.181 15.25 25.031 1 96 277 ASN A CA 1
ATOM 2292 C C . ASN A 1 277 ? -0.087 16.25 26.141 1 96 277 ASN A C 1
ATOM 2294 O O . ASN A 1 277 ? -1.095 16.141 26.844 1 96 277 ASN A O 1
ATOM 2298 N N . ASP A 1 278 ? 0.849 17.062 26.344 1 92 278 ASP A N 1
ATOM 2299 C CA . ASP A 1 278 ? 0.701 18.094 27.359 1 92 278 ASP A CA 1
ATOM 2300 C C . ASP A 1 278 ? 1.143 19.453 26.828 1 92 278 ASP A C 1
ATOM 2302 O O . ASP A 1 278 ? 1.189 19.672 25.609 1 92 278 ASP A O 1
ATOM 2306 N N . ASN A 1 279 ? 1.319 20.375 27.703 1 87.62 279 ASN A N 1
ATOM 2307 C CA . ASN A 1 279 ? 1.628 21.734 27.281 1 87.62 279 ASN A CA 1
ATOM 2308 C C . ASN A 1 279 ? 3.051 21.844 26.75 1 87.62 279 ASN A C 1
ATOM 2310 O O . ASN A 1 279 ? 3.396 22.828 26.094 1 87.62 279 ASN A O 1
ATOM 2314 N N . HIS A 1 280 ? 3.791 20.75 26.922 1 78.81 280 HIS A N 1
ATOM 2315 C CA . HIS A 1 280 ? 5.207 20.891 26.594 1 78.81 280 HIS A CA 1
ATOM 2316 C C . HIS A 1 280 ? 5.598 19.969 25.438 1 78.81 280 HIS A C 1
ATOM 2318 O O . HIS A 1 280 ? 6.574 20.234 24.734 1 78.81 280 HIS A O 1
ATOM 2324 N N . LYS A 1 281 ? 4.805 18.953 25.359 1 84.25 281 LYS A N 1
ATOM 2325 C CA . LYS A 1 281 ? 5.242 17.984 24.344 1 84.25 281 LYS A CA 1
ATOM 2326 C C . LYS A 1 281 ? 4.082 17.125 23.875 1 84.25 281 LYS A C 1
ATOM 2328 O O . LYS A 1 281 ? 3.16 16.828 24.641 1 84.25 281 LYS A O 1
ATOM 2333 N N . LEU A 1 282 ? 4.125 16.797 22.594 1 93.56 282 LEU A N 1
ATOM 2334 C CA . LEU A 1 282 ? 3.299 15.75 22.016 1 93.56 282 LEU A CA 1
ATOM 2335 C C . LEU A 1 282 ? 4.156 14.57 21.547 1 93.56 282 LEU A C 1
ATOM 2337 O O . LEU A 1 282 ? 5.113 14.758 20.797 1 93.56 282 LEU A O 1
ATOM 2341 N N . GLN A 1 283 ? 3.889 13.398 22.078 1 93.25 283 GLN A N 1
ATOM 2342 C CA . GLN A 1 283 ? 4.617 12.188 21.703 1 93.25 283 GLN A CA 1
ATOM 2343 C C . GLN A 1 283 ? 3.695 11.18 21.031 1 93.25 283 GLN A C 1
ATOM 2345 O O . GLN A 1 283 ? 2.654 10.812 21.578 1 93.25 283 GLN A O 1
ATOM 2350 N N . ILE A 1 284 ? 4.078 10.773 19.875 1 95.94 284 ILE A N 1
ATOM 2351 C CA . ILE A 1 284 ? 3.305 9.75 19.188 1 95.94 284 ILE A CA 1
ATOM 2352 C C . ILE A 1 284 ? 4.203 8.562 18.859 1 95.94 284 ILE A C 1
ATOM 2354 O O . ILE A 1 284 ? 5.414 8.719 18.688 1 95.94 284 ILE A O 1
ATOM 2358 N N . LYS A 1 285 ? 3.645 7.426 18.844 1 96.12 285 LYS A N 1
ATOM 2359 C CA . LYS A 1 285 ? 4.352 6.172 18.594 1 96.12 285 LYS A CA 1
ATOM 2360 C C . LYS A 1 285 ? 3.693 5.395 17.453 1 96.12 285 LYS A C 1
ATOM 2362 O O . LYS A 1 285 ? 2.471 5.414 17.312 1 96.12 285 LYS A O 1
ATOM 2367 N N . ALA A 1 286 ? 4.531 4.711 16.672 1 96.19 286 ALA A N 1
ATOM 2368 C CA . ALA A 1 286 ? 4.012 3.885 15.586 1 96.19 286 ALA A CA 1
ATOM 2369 C C . ALA A 1 286 ? 3.102 2.783 16.125 1 96.19 286 ALA A C 1
ATOM 2371 O O . ALA A 1 286 ? 3.41 2.152 17.141 1 96.19 286 ALA A O 1
ATOM 2372 N N . PHE A 1 287 ? 1.982 2.592 15.523 1 96.88 287 PHE A N 1
ATOM 2373 C CA . PHE A 1 287 ? 1.026 1.555 15.891 1 96.88 287 PHE A CA 1
ATOM 2374 C C . PHE A 1 287 ? 1.38 0.23 15.227 1 96.88 287 PHE A C 1
ATOM 2376 O O . PHE A 1 287 ? 1.164 0.056 14.023 1 96.88 287 PHE A O 1
ATOM 2383 N N . ASN A 1 288 ? 1.724 -0.722 15.906 1 91.25 288 ASN A N 1
ATOM 2384 C CA . ASN A 1 288 ? 2.242 -1.968 15.359 1 91.25 288 ASN A CA 1
ATOM 2385 C C . ASN A 1 288 ? 1.137 -2.793 14.703 1 91.25 288 ASN A C 1
ATOM 2387 O O . ASN A 1 288 ? 1.401 -3.586 13.797 1 91.25 288 ASN A O 1
ATOM 2391 N N . ARG A 1 289 ? -0.058 -2.609 15.133 1 91.62 289 ARG A N 1
ATOM 2392 C CA . ARG A 1 289 ? -1.165 -3.375 14.57 1 91.62 289 ARG A CA 1
ATOM 2393 C C . ARG A 1 289 ? -1.899 -2.568 13.5 1 91.62 289 ARG A C 1
ATOM 2395 O O . ARG A 1 289 ? -3.09 -2.783 13.266 1 91.62 289 ARG A O 1
ATOM 2402 N N . TYR A 1 290 ? -1.194 -1.574 13.055 1 96.25 290 TYR A N 1
ATOM 2403 C CA . TYR A 1 290 ? -1.771 -0.775 11.977 1 96.25 290 TYR A CA 1
ATOM 2404 C C . TYR A 1 290 ? -2.188 -1.657 10.812 1 96.25 290 TYR A C 1
ATOM 2406 O O . TYR A 1 290 ? -1.467 -2.586 10.438 1 96.25 290 TYR A O 1
ATOM 2414 N N . PHE A 1 291 ? -3.234 -1.4 10.211 1 95.31 291 PHE A N 1
ATOM 2415 C CA . PHE A 1 291 ? -3.771 -2.293 9.188 1 95.31 291 PHE A CA 1
ATOM 2416 C C . PHE A 1 291 ? -3.01 -2.141 7.879 1 95.31 291 PHE A C 1
ATOM 2418 O O . PHE A 1 291 ? -3.127 -2.98 6.984 1 95.31 291 PHE A O 1
ATOM 2425 N N . GLY A 1 292 ? -2.299 -1.091 7.672 1 94.06 292 GLY A N 1
ATOM 2426 C CA . GLY A 1 292 ? -1.449 -0.878 6.508 1 94.06 292 GLY A CA 1
ATOM 2427 C C . GLY A 1 292 ? 0.029 -1.031 6.816 1 94.06 292 GLY A C 1
ATOM 2428 O O . GLY A 1 292 ? 0.404 -1.72 7.766 1 94.06 292 GLY A O 1
ATOM 2429 N N . LEU A 1 293 ? 0.851 -0.5 5.934 1 94.31 293 LEU A N 1
ATOM 2430 C CA . LEU A 1 293 ? 2.283 -0.5 6.211 1 94.31 293 LEU A CA 1
ATOM 2431 C C . LEU A 1 293 ? 2.598 0.333 7.449 1 94.31 293 LEU A C 1
ATOM 2433 O O . LEU A 1 293 ? 2.221 1.504 7.527 1 94.31 293 LEU A O 1
ATOM 2437 N N . ARG A 1 294 ? 3.193 -0.24 8.344 1 94.19 294 ARG A N 1
ATOM 2438 C CA . ARG A 1 294 ? 3.584 0.453 9.562 1 94.19 294 ARG A CA 1
ATOM 2439 C C . ARG A 1 294 ? 4.496 1.635 9.258 1 94.19 294 ARG A C 1
ATOM 2441 O O . ARG A 1 294 ? 5.293 1.583 8.312 1 94.19 294 ARG A O 1
ATOM 2448 N N . ALA A 1 295 ? 4.355 2.646 10.055 1 94.88 295 ALA A N 1
ATOM 2449 C CA . ALA A 1 295 ? 5.262 3.785 9.922 1 94.88 295 ALA A CA 1
ATOM 2450 C C . ALA A 1 295 ? 6.715 3.35 10.086 1 94.88 295 ALA A C 1
ATOM 2452 O O . ALA A 1 295 ? 7.012 2.434 10.859 1 94.88 295 ALA A O 1
ATOM 2453 N N . LEU A 1 296 ? 7.527 4.039 9.391 1 91.25 296 LEU A N 1
ATOM 2454 C CA . LEU A 1 296 ? 8.938 3.668 9.398 1 91.25 296 LEU A CA 1
ATOM 2455 C C . LEU A 1 296 ? 9.625 4.18 10.664 1 91.25 296 LEU A C 1
ATOM 2457 O O . LEU A 1 296 ? 10.508 3.516 11.203 1 91.25 296 LEU A O 1
ATOM 2461 N N . LEU A 1 297 ? 9.156 5.316 11.133 1 89.12 297 LEU A N 1
ATOM 2462 C CA . LEU A 1 297 ? 9.672 5.844 12.398 1 89.12 297 LEU A CA 1
ATOM 2463 C C . LEU A 1 297 ? 8.922 5.25 13.578 1 89.12 297 LEU A C 1
ATOM 2465 O O . LEU A 1 297 ? 7.699 5.094 13.531 1 89.12 297 LEU A O 1
ATOM 2469 N N . ASP A 1 298 ? 9.609 5.008 14.656 1 89.81 298 ASP A N 1
ATOM 2470 C CA . ASP A 1 298 ? 9 4.395 15.836 1 89.81 298 ASP A CA 1
ATOM 2471 C C . ASP A 1 298 ? 8.266 5.438 16.672 1 89.81 298 ASP A C 1
ATOM 2473 O O . ASP A 1 298 ? 7.191 5.16 17.219 1 89.81 298 ASP A O 1
ATOM 2477 N N . LYS A 1 299 ? 8.938 6.562 16.766 1 88.81 299 LYS A N 1
ATOM 2478 C CA . LYS A 1 299 ? 8.398 7.594 17.641 1 88.81 299 LYS A CA 1
ATOM 2479 C C . LYS A 1 299 ? 8.664 8.992 17.078 1 88.81 299 LYS A C 1
ATOM 2481 O O . LYS A 1 299 ? 9.672 9.211 16.422 1 88.81 299 LYS A O 1
ATOM 2486 N N . ILE A 1 300 ? 7.77 9.891 17.297 1 88.25 300 ILE A N 1
ATOM 2487 C CA . ILE A 1 300 ? 7.918 11.305 16.953 1 88.25 300 ILE A CA 1
ATOM 2488 C C . ILE A 1 300 ? 7.578 12.164 18.156 1 88.25 300 ILE A C 1
ATOM 2490 O O . ILE A 1 300 ? 6.5 12.031 18.75 1 88.25 300 ILE A O 1
ATOM 2494 N N . ASP A 1 301 ? 8.492 13 18.516 1 84.88 301 ASP A N 1
ATOM 2495 C CA . ASP A 1 301 ? 8.305 13.953 19.609 1 84.88 301 ASP A CA 1
ATOM 2496 C C . ASP A 1 301 ? 8.195 15.383 19.094 1 84.88 301 ASP A C 1
ATOM 2498 O O . ASP A 1 301 ? 9.109 15.875 18.422 1 84.88 301 ASP A O 1
ATOM 2502 N N . ILE A 1 302 ? 7.109 15.992 19.344 1 87.69 302 ILE A N 1
ATOM 2503 C CA . ILE A 1 302 ? 6.949 17.406 19.016 1 87.69 302 ILE A CA 1
ATOM 2504 C C . ILE A 1 302 ? 7.078 18.25 20.281 1 87.69 302 ILE A C 1
ATOM 2506 O O . ILE A 1 302 ? 6.191 18.234 21.125 1 87.69 302 ILE A O 1
ATOM 2510 N N . TRP A 1 303 ? 8.102 19 20.328 1 79.62 303 TRP A N 1
ATOM 2511 C CA . TRP A 1 303 ? 8.375 19.844 21.469 1 79.62 303 TRP A CA 1
ATOM 2512 C C . TRP A 1 303 ? 7.785 21.25 21.266 1 79.62 303 TRP A C 1
ATOM 2514 O O . TRP A 1 303 ? 8.016 21.875 20.234 1 79.62 303 TRP A O 1
ATOM 2524 N N . VAL A 1 304 ? 7.043 21.641 22.266 1 82 304 VAL A N 1
ATOM 2525 C CA . VAL A 1 304 ? 6.391 22.938 22.188 1 82 304 VAL A CA 1
ATOM 2526 C C . VAL A 1 304 ? 7.266 24 22.844 1 82 304 VAL A C 1
ATOM 2528 O O . VAL A 1 304 ? 7.445 23.984 24.078 1 82 304 VAL A O 1
ATOM 2531 N N . VAL A 1 305 ? 7.789 24.844 22.016 1 74.31 305 VAL A N 1
ATOM 2532 C CA . VAL A 1 305 ? 8.664 25.906 22.5 1 74.31 305 VAL A CA 1
ATOM 2533 C C . VAL A 1 305 ? 8.125 27.25 22.031 1 74.31 305 VAL A C 1
ATOM 2535 O O . VAL A 1 305 ? 8.609 27.812 21.047 1 74.31 305 VAL A O 1
ATOM 2538 N N . PRO A 1 306 ? 7.219 27.828 22.812 1 72.62 306 PRO A N 1
ATOM 2539 C CA . PRO A 1 306 ? 6.57 29.078 22.406 1 72.62 306 PRO A CA 1
ATOM 2540 C C . PRO A 1 306 ? 7.562 30.219 22.203 1 72.62 306 PRO A C 1
ATOM 2542 O O . PRO A 1 306 ? 7.297 31.141 21.438 1 72.62 306 PRO A O 1
ATOM 2545 N N . GLU A 1 307 ? 8.688 30.109 22.891 1 64.62 307 GLU A N 1
ATOM 2546 C CA . GLU A 1 307 ? 9.672 31.188 22.844 1 64.62 307 GLU A CA 1
ATOM 2547 C C . GLU A 1 307 ? 10.312 31.281 21.453 1 64.62 307 GLU A C 1
ATOM 2549 O O . GLU A 1 307 ? 10.875 32.312 21.094 1 64.62 307 GLU A O 1
ATOM 2554 N N . LEU A 1 308 ? 10.195 30.188 20.766 1 61.34 308 LEU A N 1
ATOM 2555 C CA . LEU A 1 308 ? 10.773 30.203 19.438 1 61.34 308 LEU A CA 1
ATOM 2556 C C . LEU A 1 308 ? 9.797 30.797 18.422 1 61.34 308 LEU A C 1
ATOM 2558 O O . LEU A 1 308 ? 10.07 30.812 17.219 1 61.34 308 LEU A O 1
ATOM 2562 N N . ASN A 1 309 ? 8.742 31.234 18.891 1 57.66 309 ASN A N 1
ATOM 2563 C CA . ASN A 1 309 ? 7.68 31.781 18.047 1 57.66 309 ASN A CA 1
ATOM 2564 C C . ASN A 1 309 ? 8.203 32.906 17.141 1 57.66 309 ASN A C 1
ATOM 2566 O O . ASN A 1 309 ? 7.812 33 15.977 1 57.66 309 ASN A O 1
ATOM 2570 N N . ASN A 1 310 ? 9 33.688 17.781 1 54.72 310 ASN A N 1
ATOM 2571 C CA . ASN A 1 310 ? 9.453 34.844 17.031 1 54.72 310 ASN A CA 1
ATOM 2572 C C . ASN A 1 310 ? 10.422 34.469 15.914 1 54.72 310 ASN A C 1
ATOM 2574 O O . ASN A 1 310 ? 10.648 35.219 14.984 1 54.72 310 ASN A O 1
ATOM 2578 N N . LYS A 1 311 ? 11.047 33.312 16.016 1 51.88 311 LYS A N 1
ATOM 2579 C CA . LYS A 1 311 ? 11.992 32.906 14.984 1 51.88 311 LYS A CA 1
ATOM 2580 C C . LYS A 1 311 ? 11.367 31.875 14.055 1 51.88 311 LYS A C 1
ATOM 2582 O O . LYS A 1 311 ? 11.875 31.625 12.961 1 51.88 311 LYS A O 1
ATOM 2587 N N . MET A 1 312 ? 10.492 31.25 14.523 1 50.5 312 MET A N 1
ATOM 2588 C CA . MET A 1 312 ? 9.828 30.25 13.688 1 50.5 312 MET A CA 1
ATOM 2589 C C . MET A 1 312 ? 8.625 30.859 12.977 1 50.5 312 MET A C 1
ATOM 2591 O O . MET A 1 312 ? 7.762 31.469 13.609 1 50.5 312 MET A O 1
ATOM 2595 N N . VAL A 1 313 ? 9.008 31.328 11.812 1 47.56 313 VAL A N 1
ATOM 2596 C CA . VAL A 1 313 ? 7.781 31.656 11.094 1 47.56 313 VAL A CA 1
ATOM 2597 C C . VAL A 1 313 ? 6.84 30.453 11.117 1 47.56 313 VAL A C 1
ATOM 2599 O O . VAL A 1 313 ? 7.289 29.297 11.125 1 47.56 313 VAL A O 1
ATOM 2602 N N . CYS A 1 314 ? 5.703 30.562 11.594 1 44.94 314 CYS A N 1
ATOM 2603 C CA . CYS A 1 314 ? 4.645 29.578 11.805 1 44.94 314 CYS A CA 1
ATOM 2604 C C . CYS A 1 314 ? 4.801 28.391 10.852 1 44.94 314 CYS A C 1
ATOM 2606 O O . CYS A 1 314 ? 4.258 27.312 11.102 1 44.94 314 CYS A O 1
ATOM 2608 N N . SER A 1 315 ? 5.668 28.547 9.828 1 52.47 315 SER A N 1
ATOM 2609 C CA . SER A 1 315 ? 5.59 27.516 8.797 1 52.47 315 SER A CA 1
ATOM 2610 C C . SER A 1 315 ? 6.891 26.719 8.711 1 52.47 315 SER A C 1
ATOM 2612 O O . SER A 1 315 ? 7.082 25.938 7.777 1 52.47 315 SER A O 1
ATOM 2614 N N . THR A 1 316 ? 7.727 26.984 9.711 1 46.56 316 THR A N 1
ATOM 2615 C CA . THR A 1 316 ? 8.984 26.266 9.602 1 46.56 316 THR A CA 1
ATOM 2616 C C . THR A 1 316 ? 9.047 25.125 10.625 1 46.56 316 THR A C 1
ATOM 2618 O O . THR A 1 316 ? 8.828 25.344 11.812 1 46.56 316 THR A O 1
ATOM 2621 N N . LEU A 1 317 ? 8.961 24 10.102 1 51.81 317 LEU A N 1
ATOM 2622 C CA . LEU A 1 317 ? 9.148 22.812 10.93 1 51.81 317 LEU A CA 1
ATOM 2623 C C . LEU A 1 317 ? 10.617 22.406 10.984 1 51.81 317 LEU A C 1
ATOM 2625 O O . LEU A 1 317 ? 11.297 22.375 9.953 1 51.81 317 LEU A O 1
ATOM 2629 N N . TYR A 1 318 ? 11.195 22.453 12.133 1 50.56 318 TYR A N 1
ATOM 2630 C CA . TYR A 1 318 ? 12.586 22.031 12.289 1 50.56 318 TYR A CA 1
ATOM 2631 C C . TYR A 1 318 ? 12.664 20.547 12.656 1 50.56 318 TYR A C 1
ATOM 2633 O O . TYR A 1 318 ? 12.078 20.125 13.648 1 50.56 318 TYR A O 1
ATOM 2641 N N . LEU A 1 319 ? 13.203 19.859 11.633 1 52.12 319 LEU A N 1
ATOM 2642 C CA . LEU A 1 319 ? 13.414 18.422 11.82 1 52.12 319 LEU A CA 1
ATOM 2643 C C . LEU A 1 319 ? 14.828 18.141 12.297 1 52.12 319 LEU A C 1
ATOM 2645 O O . LEU A 1 319 ? 15.789 18.719 11.773 1 52.12 319 LEU A O 1
ATOM 2649 N N . THR A 1 320 ? 15.109 17.891 13.516 1 43.03 320 THR A N 1
ATOM 2650 C CA . THR A 1 320 ? 16.469 17.688 14.031 1 43.03 320 THR A CA 1
ATOM 2651 C C . THR A 1 320 ? 16.828 16.203 14.008 1 43.03 320 THR A C 1
ATOM 2653 O O . THR A 1 320 ? 16.031 15.359 14.414 1 43.03 320 THR A O 1
ATOM 2656 N N . ASP A 1 321 ? 17.516 15.805 12.898 1 44.12 321 ASP A N 1
ATOM 2657 C CA . ASP A 1 321 ? 18.266 14.586 13.172 1 44.12 321 ASP A CA 1
ATOM 2658 C C . ASP A 1 321 ? 19.562 14.891 13.914 1 44.12 321 ASP A C 1
ATOM 2660 O O . ASP A 1 321 ? 19.906 16.062 14.117 1 44.12 321 ASP A O 1
ATOM 2664 N N . ASP A 1 322 ? 20.5 13.875 14.195 1 41.06 322 ASP A N 1
ATOM 2665 C CA . ASP A 1 322 ? 21.781 14.008 14.883 1 41.06 322 ASP A CA 1
ATOM 2666 C C . ASP A 1 322 ? 22.609 15.164 14.305 1 41.06 322 ASP A C 1
ATOM 2668 O O . ASP A 1 322 ? 23.516 15.672 14.953 1 41.06 322 ASP A O 1
ATOM 2672 N N . LYS A 1 323 ? 23.047 15.172 12.977 1 45.12 323 LYS A N 1
ATOM 2673 C CA . LYS A 1 323 ? 24.125 16.047 12.562 1 45.12 323 LYS A CA 1
ATOM 2674 C C . LYS A 1 323 ? 23.609 17.422 12.164 1 45.12 323 LYS A C 1
ATOM 2676 O O . LYS A 1 323 ? 22.453 17.562 11.758 1 45.12 323 LYS A O 1
ATOM 2681 N N . THR A 1 324 ? 24.297 18.641 12.484 1 39.44 324 THR A N 1
ATOM 2682 C CA . THR A 1 324 ? 24.188 20.078 12.672 1 39.44 324 THR A CA 1
ATOM 2683 C C . THR A 1 324 ? 23.719 20.766 11.391 1 39.44 324 THR A C 1
ATOM 2685 O O . THR A 1 324 ? 23.562 21.984 11.344 1 39.44 324 THR A O 1
ATOM 2688 N N . ASN A 1 325 ? 23.891 20.359 10.281 1 44.44 325 ASN A N 1
ATOM 2689 C CA . ASN A 1 325 ? 23.844 21.391 9.258 1 44.44 325 ASN A CA 1
ATOM 2690 C C . ASN A 1 325 ? 22.422 21.688 8.805 1 44.44 325 ASN A C 1
ATOM 2692 O O . ASN A 1 325 ? 21.703 20.766 8.383 1 44.44 325 ASN A O 1
ATOM 2696 N N . LYS A 1 326 ? 21.938 22.906 9.227 1 51.31 326 LYS A N 1
ATOM 2697 C CA . LYS A 1 326 ? 20.641 23.5 8.961 1 51.31 326 LYS A CA 1
ATOM 2698 C C . LYS A 1 326 ? 20.453 23.797 7.473 1 51.31 326 LYS A C 1
ATOM 2700 O O . LYS A 1 326 ? 20.938 24.812 6.973 1 51.31 326 LYS A O 1
ATOM 2705 N N . ASP A 1 327 ? 20.203 22.828 6.664 1 59.59 327 ASP A N 1
ATOM 2706 C CA . ASP A 1 327 ? 19.859 23.172 5.285 1 59.59 327 ASP A CA 1
ATOM 2707 C C . ASP A 1 327 ? 18.359 23.047 5.039 1 59.59 327 ASP A C 1
ATOM 2709 O O . ASP A 1 327 ? 17.688 22.25 5.695 1 59.59 327 ASP A O 1
ATOM 2713 N N . SER A 1 328 ? 17.781 24.062 4.445 1 62.12 328 SER A N 1
ATOM 2714 C CA . SER A 1 328 ? 16.391 24 3.996 1 62.12 328 SER A CA 1
ATOM 2715 C C . SER A 1 328 ? 16.109 22.703 3.238 1 62.12 328 SER A C 1
ATOM 2717 O O . SER A 1 328 ? 16.797 22.391 2.258 1 62.12 328 SER A O 1
ATOM 2719 N N . LEU A 1 329 ? 15.227 21.984 3.848 1 67.44 329 LEU A N 1
ATOM 2720 C CA . LEU A 1 329 ? 14.867 20.719 3.223 1 67.44 329 LEU A CA 1
ATOM 2721 C C . LEU A 1 329 ? 13.875 20.922 2.086 1 67.44 329 LEU A C 1
ATOM 2723 O O . LEU A 1 329 ? 14.031 20.359 1.002 1 67.44 329 LEU A O 1
ATOM 2727 N N . GLU A 1 330 ? 12.734 21.719 2.4 1 79 330 GLU A N 1
ATOM 2728 C CA . GLU A 1 330 ? 11.688 21.938 1.414 1 79 330 GLU A CA 1
ATOM 2729 C C . GLU A 1 330 ? 10.938 23.25 1.686 1 79 330 GLU A C 1
ATOM 2731 O O . GLU A 1 330 ? 10.805 23.672 2.838 1 79 330 GLU A O 1
ATOM 2736 N N . SER A 1 331 ? 10.609 23.953 0.637 1 81.94 331 SER A N 1
ATOM 2737 C CA . SER A 1 331 ? 9.789 25.156 0.753 1 81.94 331 SER A CA 1
ATOM 2738 C C . SER A 1 331 ? 8.688 25.172 -0.304 1 81.94 331 SER A C 1
ATOM 2740 O O . SER A 1 331 ? 8.867 24.641 -1.399 1 81.94 331 SER A O 1
ATOM 2742 N N . ARG A 1 332 ? 7.566 25.719 0.197 1 84.56 332 ARG A N 1
ATOM 2743 C CA . ARG A 1 332 ? 6.418 25.797 -0.703 1 84.56 332 ARG A CA 1
ATOM 2744 C C . ARG A 1 332 ? 5.488 26.938 -0.316 1 84.56 332 ARG A C 1
ATOM 2746 O O . ARG A 1 332 ? 5.289 27.219 0.87 1 84.56 332 ARG A O 1
ATOM 2753 N N . LYS A 1 333 ? 4.996 27.578 -1.358 1 87.19 333 LYS A N 1
ATOM 2754 C CA . LYS A 1 333 ? 3.961 28.562 -1.08 1 87.19 333 LYS A CA 1
ATOM 2755 C C . LYS A 1 333 ? 2.629 27.891 -0.758 1 87.19 333 LYS A C 1
ATOM 2757 O O . LYS A 1 333 ? 2.273 26.891 -1.372 1 87.19 333 LYS A O 1
ATOM 2762 N N . GLU A 1 334 ? 1.955 28.453 0.116 1 88.62 334 GLU A N 1
ATOM 2763 C CA . GLU A 1 334 ? 0.677 27.891 0.534 1 88.62 334 GLU A CA 1
ATOM 2764 C C . GLU A 1 334 ? -0.384 28.047 -0.55 1 88.62 334 GLU A C 1
ATOM 2766 O O . GLU A 1 334 ? -0.274 28.938 -1.401 1 88.62 334 GLU A O 1
ATOM 2771 N N . GLU A 1 335 ? -1.335 27.172 -0.572 1 91 335 GLU A N 1
ATOM 2772 C CA . GLU A 1 335 ? -2.551 27.344 -1.363 1 91 335 GLU A CA 1
ATOM 2773 C C . GLU A 1 335 ? -3.648 28.016 -0.555 1 91 335 GLU A C 1
ATOM 2775 O O . GLU A 1 335 ? -4.473 27.359 0.074 1 91 335 GLU A O 1
ATOM 2780 N N . GLY A 1 336 ? -3.674 29.188 -0.592 1 93.69 336 GLY A N 1
ATOM 2781 C CA . GLY A 1 336 ? -4.512 30.047 0.233 1 93.69 336 GLY A CA 1
ATOM 2782 C C . GLY A 1 336 ? -3.863 31.375 0.561 1 93.69 336 GLY A C 1
ATOM 2783 O O . GLY A 1 336 ? -2.951 31.828 -0.142 1 93.69 336 GLY A O 1
ATOM 2784 N N . CYS A 1 337 ? -4.441 32.125 1.537 1 94.31 337 CYS A N 1
ATOM 2785 C CA . CYS A 1 337 ? -3.875 33.438 1.875 1 94.31 337 CYS A CA 1
ATOM 2786 C C . CYS A 1 337 ? -4.457 33.969 3.184 1 94.31 337 CYS A C 1
ATOM 2788 O O . CYS A 1 337 ? -5.43 33.406 3.701 1 94.31 337 CYS A O 1
ATOM 2790 N N . TYR A 1 338 ? -3.746 34.844 3.703 1 94.25 338 TYR A N 1
ATOM 2791 C CA . TYR A 1 338 ? -4.32 35.719 4.734 1 94.25 338 TYR A CA 1
ATOM 2792 C C . TYR A 1 338 ? -5.312 36.688 4.133 1 94.25 338 TYR A C 1
ATOM 2794 O O . TYR A 1 338 ? -5.082 37.25 3.047 1 94.25 338 TYR A O 1
ATOM 2802 N N . PHE A 1 339 ? -6.379 36.938 4.824 1 96.06 339 PHE A N 1
ATOM 2803 C CA . PHE A 1 339 ? -7.336 37.906 4.293 1 96.06 339 PHE A CA 1
ATOM 2804 C C . PHE A 1 339 ? -8.117 38.562 5.422 1 96.06 339 PHE A C 1
ATOM 2806 O O . PHE A 1 339 ? -8.109 38.094 6.559 1 96.06 339 PHE A O 1
ATOM 2813 N N . LEU A 1 340 ? -8.672 39.688 5.102 1 96.62 340 LEU A N 1
ATOM 2814 C CA . LEU A 1 340 ? -9.609 40.375 5.98 1 96.62 340 LEU A CA 1
ATOM 2815 C C . LEU A 1 340 ? -11.047 39.969 5.637 1 96.62 340 LEU A C 1
ATOM 2817 O O . LEU A 1 340 ? -11.414 39.906 4.457 1 96.62 340 LEU A O 1
ATOM 2821 N N . LEU A 1 341 ? -11.742 39.594 6.645 1 96.62 341 LEU A N 1
ATOM 2822 C CA . LEU A 1 341 ? -13.172 39.344 6.5 1 96.62 341 LEU A CA 1
ATOM 2823 C C . LEU A 1 341 ? -14 40.438 7.156 1 96.62 341 LEU A C 1
ATOM 2825 O O . LEU A 1 341 ? -13.953 40.625 8.375 1 96.62 341 LEU A O 1
ATOM 2829 N N . TYR A 1 342 ? -14.703 41.219 6.316 1 96.56 342 TYR A N 1
ATOM 2830 C CA . TYR A 1 342 ? -15.57 42.25 6.852 1 96.56 342 TYR A CA 1
ATOM 2831 C C . TYR A 1 342 ? -16.891 41.656 7.348 1 96.56 342 TYR A C 1
ATOM 2833 O O . TYR A 1 342 ? -17.516 40.875 6.652 1 96.56 342 TYR A O 1
ATOM 2841 N N . ASP A 1 343 ? -17.234 42 8.547 1 96.88 343 ASP A N 1
ATOM 2842 C CA . ASP A 1 343 ? -18.406 41.406 9.188 1 96.88 343 ASP A CA 1
ATOM 2843 C C . ASP A 1 343 ? -19.672 42.188 8.805 1 96.88 343 ASP A C 1
ATOM 2845 O O . ASP A 1 343 ? -19.844 43.344 9.156 1 96.88 343 ASP A O 1
ATOM 2849 N N . SER A 1 344 ? -20.609 41.562 8.211 1 94.88 344 SER A N 1
ATOM 2850 C CA . SER A 1 344 ? -21.859 42.188 7.793 1 94.88 344 SER A CA 1
ATOM 2851 C C . SER A 1 344 ? -22.734 42.531 8.992 1 94.88 344 SER A C 1
ATOM 2853 O O . SER A 1 344 ? -23.656 43.344 8.875 1 94.88 344 SER A O 1
ATOM 2855 N N . ARG A 1 345 ? -22.469 42 10.141 1 95.31 345 ARG A N 1
ATOM 2856 C CA . ARG A 1 345 ? -23.219 42.281 11.352 1 95.31 345 ARG A CA 1
ATOM 2857 C C . ARG A 1 345 ? -22.797 43.656 11.93 1 95.31 345 ARG A C 1
ATOM 2859 O O . ARG A 1 345 ? -23.5 44.219 12.773 1 95.31 345 ARG A O 1
ATOM 2866 N N . SER A 1 346 ? -21.625 44.125 11.461 1 95.56 346 SER A N 1
ATOM 2867 C CA . SER A 1 346 ? -21.109 45.406 11.898 1 95.56 346 SER A CA 1
ATOM 2868 C C . SER A 1 346 ? -21.812 46.562 11.188 1 95.56 346 SER A C 1
ATOM 2870 O O . SER A 1 346 ? -21.875 46.594 9.953 1 95.56 346 SER A O 1
ATOM 2872 N N . ILE A 1 347 ? -22.172 47.594 11.953 1 94.19 347 ILE A N 1
ATOM 2873 C CA . ILE A 1 347 ? -22.828 48.75 11.391 1 94.19 347 ILE A CA 1
ATOM 2874 C C . ILE A 1 347 ? -21.859 49.5 10.477 1 94.19 347 ILE A C 1
ATOM 2876 O O . ILE A 1 347 ? -22.266 50 9.414 1 94.19 347 ILE A O 1
ATOM 2880 N N . GLN A 1 348 ? -20.656 49.562 10.852 1 94.12 348 GLN A N 1
ATOM 2881 C CA . GLN A 1 348 ? -19.641 50.25 10.07 1 94.12 348 GLN A CA 1
ATOM 2882 C C . GLN A 1 348 ? -19.375 49.531 8.75 1 94.12 348 GLN A C 1
ATOM 2884 O O . GLN A 1 348 ? -19.375 50.156 7.684 1 94.12 348 GLN A O 1
ATOM 2889 N N . CYS A 1 349 ? -19.281 48.219 8.758 1 93.5 349 CYS A N 1
ATOM 2890 C CA . CYS A 1 349 ? -18.828 47.469 7.59 1 93.5 349 CYS A CA 1
ATOM 2891 C C . CYS A 1 349 ? -20 47.219 6.637 1 93.5 349 CYS A C 1
ATOM 2893 O O . CYS A 1 349 ? -19.781 46.844 5.484 1 93.5 349 CYS A O 1
ATOM 2895 N N . GLN A 1 350 ? -21.203 47.5 7.109 1 93 350 GLN A N 1
ATOM 2896 C CA . GLN A 1 350 ? -22.344 47.438 6.199 1 93 350 GLN A CA 1
ATOM 2897 C C . GLN A 1 350 ? -22.25 48.531 5.125 1 93 350 GLN A C 1
ATOM 2899 O O . GLN A 1 350 ? -22.859 48.406 4.059 1 93 350 GLN A O 1
ATOM 2904 N N . GLN A 1 351 ? -21.469 49.531 5.477 1 92 351 GLN A N 1
ATOM 2905 C CA . GLN A 1 351 ? -21.281 50.625 4.535 1 92 351 GLN A CA 1
ATOM 2906 C C . GLN A 1 351 ? -20.172 50.312 3.541 1 92 351 GLN A C 1
ATOM 2908 O O . GLN A 1 351 ? -19 50.219 3.922 1 92 351 GLN A O 1
ATOM 2913 N N . ILE A 1 352 ? -20.5 50.312 2.271 1 90.44 352 ILE A N 1
ATOM 2914 C CA . ILE A 1 352 ? -19.547 49.938 1.241 1 90.44 352 ILE A CA 1
ATOM 2915 C C . ILE A 1 352 ? -18.422 50.938 1.166 1 90.44 352 ILE A C 1
ATOM 2917 O O . ILE A 1 352 ? -17.266 50.594 0.896 1 90.44 352 ILE A O 1
ATOM 2921 N N . GLU A 1 353 ? -18.703 52.156 1.462 1 90.56 353 GLU A N 1
ATOM 2922 C CA . GLU A 1 353 ? -17.688 53.219 1.397 1 90.56 353 GLU A CA 1
ATOM 2923 C C . GLU A 1 353 ? -16.578 52.969 2.404 1 90.56 353 GLU A C 1
ATOM 2925 O O . GLU A 1 353 ? -15.406 53.281 2.133 1 90.56 353 GLU A O 1
ATOM 2930 N N . ILE A 1 354 ? -17.016 52.438 3.506 1 93.75 354 ILE A N 1
ATOM 2931 C CA . ILE A 1 354 ? -16.031 52.156 4.543 1 93.75 354 ILE A CA 1
ATOM 2932 C C . ILE A 1 354 ? -15.148 51 4.117 1 93.75 354 ILE A C 1
ATOM 2934 O O . ILE A 1 354 ? -13.922 51.062 4.23 1 93.75 354 ILE A O 1
ATOM 2938 N N . ARG A 1 355 ? -15.695 49.938 3.566 1 93.44 355 ARG A N 1
ATOM 2939 C CA . ARG A 1 355 ? -14.922 48.781 3.111 1 93.44 355 ARG A CA 1
ATOM 2940 C C . ARG A 1 355 ? -14 49.156 1.956 1 93.44 355 ARG A C 1
ATOM 2942 O O . ARG A 1 355 ? -12.859 48.688 1.894 1 93.44 355 ARG A O 1
ATOM 2949 N N . GLU A 1 356 ? -14.508 50 1.097 1 91.44 356 GLU A N 1
ATOM 2950 C CA . GLU A 1 356 ? -13.703 50.469 -0.028 1 91.44 356 GLU A CA 1
ATOM 2951 C C . GLU A 1 356 ? -12.516 51.312 0.449 1 91.44 356 GLU A C 1
ATOM 2953 O O . GLU A 1 356 ? -11.398 51.125 -0.042 1 91.44 356 GLU A O 1
ATOM 2958 N N . TRP A 1 357 ? -12.805 52.156 1.309 1 94 357 TRP A N 1
ATOM 2959 C CA . TRP A 1 357 ? -11.727 52.969 1.826 1 94 357 TRP A CA 1
ATOM 2960 C C . TRP A 1 357 ? -10.688 52.156 2.557 1 94 357 TRP A C 1
ATOM 2962 O O . TRP A 1 357 ? -9.484 52.312 2.342 1 94 357 TRP A O 1
ATOM 2972 N N . LEU A 1 358 ? -11.141 51.281 3.426 1 93.81 358 LEU A N 1
ATOM 2973 C CA . LEU A 1 358 ? -10.227 50.406 4.148 1 93.81 358 LEU A CA 1
ATOM 2974 C C . LEU A 1 358 ? -9.367 49.594 3.178 1 93.81 358 LEU A C 1
ATOM 2976 O O . LEU A 1 358 ? -8.164 49.438 3.396 1 93.81 358 LEU A O 1
ATOM 2980 N N . SER A 1 359 ? -9.977 49.094 2.119 1 90.62 359 SER A N 1
ATOM 2981 C CA . SER A 1 359 ? -9.266 48.312 1.131 1 90.62 359 SER A CA 1
ATOM 2982 C C . SER A 1 359 ? -8.234 49.125 0.375 1 90.62 359 SER A C 1
ATOM 2984 O O . SER A 1 359 ? -7.246 48.594 -0.132 1 90.62 359 SER A O 1
ATOM 2986 N N . SER A 1 360 ? -8.461 50.375 0.312 1 90.56 360 SER A N 1
ATOM 2987 C CA . SER A 1 360 ? -7.539 51.281 -0.392 1 90.56 360 SER A CA 1
ATOM 2988 C C . SER A 1 360 ? -6.332 51.625 0.473 1 90.56 360 SER A C 1
ATOM 2990 O O . SER A 1 360 ? -5.242 51.875 -0.044 1 90.56 360 SER A O 1
ATOM 2992 N N . VAL A 1 361 ? -6.527 51.594 1.757 1 92.25 361 VAL A N 1
ATOM 2993 C CA . VAL A 1 361 ? -5.457 52.031 2.66 1 92.25 361 VAL A CA 1
ATOM 2994 C C . VAL A 1 361 ? -4.691 50.812 3.156 1 92.25 361 VAL A C 1
ATOM 2996 O O . VAL A 1 361 ? -3.482 50.875 3.389 1 92.25 361 VAL A O 1
ATOM 2999 N N . LEU A 1 362 ? -5.406 49.688 3.229 1 93.88 362 LEU A N 1
ATOM 3000 C CA . LEU A 1 362 ? -4.805 48.5 3.771 1 93.88 362 LEU A CA 1
ATOM 3001 C C . LEU A 1 362 ? -4.398 47.531 2.654 1 93.88 362 LEU A C 1
ATOM 3003 O O . LEU A 1 362 ? -4.672 46.344 2.725 1 93.88 362 LEU A O 1
ATOM 3007 N N . THR A 1 363 ? -3.777 48 1.67 1 91.38 363 THR A N 1
ATOM 3008 C CA . THR A 1 363 ? -3.291 47.156 0.59 1 91.38 363 THR A CA 1
ATOM 3009 C C . THR A 1 363 ? -2.113 46.312 1.061 1 91.38 363 THR A C 1
ATOM 3011 O O . THR A 1 363 ? -1.362 46.719 1.949 1 91.38 363 THR A O 1
ATOM 3014 N N . PRO A 1 364 ? -2.002 45.125 0.447 1 92.31 364 PRO A N 1
ATOM 3015 C CA . PRO A 1 364 ? -0.867 44.281 0.817 1 92.31 364 PRO A CA 1
ATOM 3016 C C . PRO A 1 364 ? 0.468 45 0.748 1 92.31 364 PRO A C 1
ATOM 3018 O O . PRO A 1 364 ? 1.313 44.844 1.632 1 92.31 364 PRO A O 1
ATOM 3021 N N . LEU A 1 365 ? 0.637 45.844 -0.174 1 89.56 365 LEU A N 1
ATOM 3022 C CA . LEU A 1 365 ? 1.886 46.594 -0.355 1 89.56 365 LEU A CA 1
ATOM 3023 C C . LEU A 1 365 ? 2.09 47.594 0.768 1 89.56 365 LEU A C 1
ATOM 3025 O O . LEU A 1 365 ? 3.207 47.781 1.265 1 89.56 365 LEU A O 1
ATOM 3029 N N . ASN A 1 366 ? 1.045 48.281 1.111 1 91.06 366 ASN A N 1
ATOM 3030 C CA . ASN A 1 366 ? 1.129 49.25 2.189 1 91.06 366 ASN A CA 1
ATOM 3031 C C . ASN A 1 366 ? 1.461 48.594 3.523 1 91.06 366 ASN A C 1
ATOM 3033 O O . ASN A 1 366 ? 2.227 49.125 4.32 1 91.06 366 ASN A O 1
ATOM 3037 N N . ILE A 1 367 ? 0.9 47.5 3.717 1 92.94 367 ILE A N 1
ATOM 3038 C CA . ILE A 1 367 ? 1.146 46.781 4.961 1 92.94 367 ILE A CA 1
ATOM 3039 C C . ILE A 1 367 ? 2.582 46.25 4.984 1 92.94 367 ILE A C 1
ATOM 3041 O O . ILE A 1 367 ? 3.285 46.406 5.988 1 92.94 367 ILE A O 1
ATOM 3045 N N . LEU A 1 368 ? 3.002 45.719 3.891 1 90.31 368 LEU A N 1
ATOM 3046 C CA . LEU A 1 368 ? 4.344 45.156 3.793 1 90.31 368 LEU A CA 1
ATOM 3047 C C . LEU A 1 368 ? 5.402 46.25 3.965 1 90.31 368 LEU A C 1
ATOM 3049 O O . LEU A 1 368 ? 6.48 46 4.508 1 90.31 368 LEU A O 1
ATOM 3053 N N . ALA A 1 369 ? 5.117 47.312 3.471 1 87.81 369 ALA A N 1
ATOM 3054 C CA . ALA A 1 369 ? 6.055 48.438 3.549 1 87.81 369 ALA A CA 1
ATOM 3055 C C . ALA A 1 369 ? 6.336 48.812 5 1 87.81 369 ALA A C 1
ATOM 3057 O O . ALA A 1 369 ? 7.402 49.344 5.312 1 87.81 369 ALA A O 1
ATOM 3058 N N . ASN A 1 370 ? 5.457 48.531 5.855 1 86.69 370 ASN A N 1
ATOM 3059 C CA . ASN A 1 370 ? 5.586 48.875 7.266 1 86.69 370 ASN A CA 1
ATOM 3060 C C . ASN A 1 370 ? 6.051 47.688 8.102 1 86.69 370 ASN A C 1
ATOM 3062 O O . ASN A 1 370 ? 6.117 47.781 9.328 1 86.69 370 ASN A O 1
ATOM 3066 N N . CYS A 1 371 ? 6.344 46.625 7.426 1 84.75 371 CYS A N 1
ATOM 3067 C CA . CYS A 1 371 ? 6.668 45.375 8.133 1 84.75 371 CYS A CA 1
ATOM 3068 C C . CYS A 1 371 ? 8.18 45.188 8.227 1 84.75 371 CYS A C 1
ATOM 3070 O O . CYS A 1 371 ? 8.93 45.719 7.395 1 84.75 371 CYS A O 1
ATOM 3072 N N . GLU A 1 372 ? 8.617 44.375 9.219 1 80.25 372 GLU A N 1
ATOM 3073 C CA . GLU A 1 372 ? 10.023 44 9.375 1 80.25 372 GLU A CA 1
ATOM 3074 C C . GLU A 1 372 ? 10.484 43.094 8.234 1 80.25 372 GLU A C 1
ATOM 3076 O O . GLU A 1 372 ? 9.68 42.406 7.629 1 80.25 372 GLU A O 1
ATOM 3081 N N . ALA A 1 373 ? 11.781 43.125 8.031 1 76 373 ALA A N 1
ATOM 3082 C CA . ALA A 1 373 ? 12.398 42.406 6.918 1 76 373 ALA A CA 1
ATOM 3083 C C . ALA A 1 373 ? 12.148 40.906 7.027 1 76 373 ALA A C 1
ATOM 3085 O O . ALA A 1 373 ? 11.969 40.219 6.016 1 76 373 ALA A O 1
ATOM 3086 N N . PHE A 1 374 ? 12.094 40.5 8.125 1 71.25 374 PHE A N 1
ATOM 3087 C CA . PHE A 1 374 ? 11.891 39.062 8.359 1 71.25 374 PHE A CA 1
ATOM 3088 C C . PHE A 1 374 ? 10.586 38.594 7.727 1 71.25 374 PHE A C 1
ATOM 3090 O O . PHE A 1 374 ? 10.547 37.562 7.07 1 71.25 374 PHE A O 1
ATOM 3097 N N . TYR A 1 375 ? 9.602 39.312 7.863 1 74.94 375 TYR A N 1
ATOM 3098 C CA . TYR A 1 375 ? 8.281 38.938 7.367 1 74.94 375 TYR A CA 1
ATOM 3099 C C . TYR A 1 375 ? 8.188 39.156 5.859 1 74.94 375 TYR A C 1
ATOM 3101 O O . TYR A 1 375 ? 7.438 38.438 5.172 1 74.94 375 TYR A O 1
ATOM 3109 N N . GLN A 1 376 ? 8.992 40 5.402 1 78.06 376 GLN A N 1
ATOM 3110 C CA . GLN A 1 376 ? 8.961 40.312 3.975 1 78.06 376 GLN A CA 1
ATOM 3111 C C . GLN A 1 376 ? 9.445 39.125 3.156 1 78.06 376 GLN A C 1
ATOM 3113 O O . GLN A 1 376 ? 9.031 38.938 2.008 1 78.06 376 GLN A O 1
ATOM 3118 N N . ARG A 1 377 ? 10.195 38.312 3.828 1 77.19 377 ARG A N 1
ATOM 3119 C CA . ARG A 1 377 ? 10.719 37.156 3.137 1 77.19 377 ARG A CA 1
ATOM 3120 C C . ARG A 1 377 ? 9.672 36.031 3.066 1 77.19 377 ARG A C 1
ATOM 3122 O O . ARG A 1 377 ? 9.703 35.219 2.16 1 77.19 377 ARG A O 1
ATOM 3129 N N . HIS A 1 378 ? 8.719 36.094 3.912 1 82.88 378 HIS A N 1
ATOM 3130 C CA . HIS A 1 378 ? 7.809 34.969 4.043 1 82.88 378 HIS A CA 1
ATOM 3131 C C . HIS A 1 378 ? 6.426 35.312 3.5 1 82.88 378 HIS A C 1
ATOM 3133 O O . HIS A 1 378 ? 5.617 34.406 3.242 1 82.88 378 HIS A O 1
ATOM 3139 N N . TRP A 1 379 ? 6.168 36.656 3.293 1 89.5 379 TRP A N 1
ATOM 3140 C CA . TRP A 1 379 ? 4.852 37.062 2.828 1 89.5 379 TRP A CA 1
ATOM 3141 C C . TRP A 1 379 ? 4.922 37.594 1.399 1 89.5 379 TRP A C 1
ATOM 3143 O O . TRP A 1 379 ? 5.812 38.375 1.063 1 89.5 379 TRP A O 1
ATOM 3153 N N . SER A 1 380 ? 4.09 37.125 0.601 1 90.69 380 SER A N 1
ATOM 3154 C CA . SER A 1 380 ? 3.904 37.656 -0.742 1 90.69 380 SER A CA 1
ATOM 3155 C C . SER A 1 380 ? 2.516 38.25 -0.905 1 90.69 380 SER A C 1
ATOM 3157 O O . SER A 1 380 ? 1.527 37.719 -0.424 1 90.69 380 SER A O 1
ATOM 3159 N N . PRO A 1 381 ? 2.471 39.406 -1.544 1 92.38 381 PRO A N 1
ATOM 3160 C CA . PRO A 1 381 ? 1.16 40.031 -1.72 1 92.38 381 PRO A CA 1
ATOM 3161 C C . PRO A 1 381 ? 0.155 39.125 -2.416 1 92.38 381 PRO A C 1
ATOM 3163 O O . PRO A 1 381 ? 0.497 38.438 -3.396 1 92.38 381 PRO A O 1
ATOM 3166 N N . ALA A 1 382 ? -1.051 39.125 -1.888 1 94 382 ALA A N 1
ATOM 3167 C CA . ALA A 1 382 ? -2.131 38.344 -2.459 1 94 382 ALA A CA 1
ATOM 3168 C C . ALA A 1 382 ? -3.158 39.219 -3.16 1 94 382 ALA A C 1
ATOM 3170 O O . ALA A 1 382 ? -3.627 40.219 -2.592 1 94 382 ALA A O 1
ATOM 3171 N N . TYR A 1 383 ? -3.521 38.875 -4.414 1 90.56 383 TYR A N 1
ATOM 3172 C CA . TYR A 1 383 ? -4.535 39.594 -5.176 1 90.56 383 TYR A CA 1
ATOM 3173 C C . TYR A 1 383 ? -5.758 38.719 -5.422 1 90.56 383 TYR A C 1
ATOM 3175 O O . TYR A 1 383 ? -6.668 39.094 -6.16 1 90.56 383 TYR A O 1
ATOM 3183 N N . GLY A 1 384 ? -5.695 37.625 -4.949 1 92.88 384 GLY A N 1
ATOM 3184 C CA . GLY A 1 384 ? -6.73 36.594 -4.93 1 92.88 384 GLY A CA 1
ATOM 3185 C C . GLY A 1 384 ? -6.488 35.531 -3.879 1 92.88 384 GLY A C 1
ATOM 3186 O O . GLY A 1 384 ? -5.484 35.562 -3.166 1 92.88 384 GLY A O 1
ATOM 3187 N N . LEU A 1 385 ? -7.422 34.656 -3.805 1 94.44 385 LEU A N 1
ATOM 3188 C CA . LEU A 1 385 ? -7.305 33.625 -2.777 1 94.44 385 LEU A CA 1
ATOM 3189 C C . LEU A 1 385 ? -6.191 32.656 -3.117 1 94.44 385 LEU A C 1
ATOM 3191 O O . LEU A 1 385 ? -5.609 32.031 -2.223 1 94.44 385 LEU A O 1
ATOM 3195 N N . LEU A 1 386 ? -5.938 32.531 -4.398 1 94.69 386 LEU A N 1
ATOM 3196 C CA . LEU A 1 386 ? -4.832 31.672 -4.836 1 94.69 386 LEU A CA 1
ATOM 3197 C C . LEU A 1 386 ? -3.734 32.5 -5.484 1 94.69 386 LEU A C 1
ATOM 3199 O O . LEU A 1 386 ? -3.986 33.625 -5.953 1 94.69 386 LEU A O 1
ATOM 3203 N N . LEU A 1 387 ? -2.561 31.938 -5.484 1 88.94 387 LEU A N 1
ATOM 3204 C CA . LEU A 1 387 ? -1.367 32.625 -5.969 1 88.94 387 LEU A CA 1
ATOM 3205 C C . LEU A 1 387 ? -1.564 33.125 -7.395 1 88.94 387 LEU A C 1
ATOM 3207 O O . LEU A 1 387 ? -1.116 34.219 -7.746 1 88.94 387 LEU A O 1
ATOM 3211 N N . HIS A 1 388 ? -2.285 32.438 -8.188 1 89.44 388 HIS A N 1
ATOM 3212 C CA . HIS A 1 388 ? -2.367 32.781 -9.602 1 89.44 388 HIS A CA 1
ATOM 3213 C C . HIS A 1 388 ? -3.664 33.5 -9.914 1 89.44 388 HIS A C 1
ATOM 3215 O O . HIS A 1 388 ? -3.922 33.875 -11.07 1 89.44 388 HIS A O 1
ATOM 3221 N N . TRP A 1 389 ? -4.445 33.688 -8.906 1 92.38 389 TRP A N 1
ATOM 3222 C CA . TRP A 1 389 ? -5.684 34.438 -9.102 1 92.38 389 TRP A CA 1
ATOM 3223 C C . TRP A 1 389 ? -5.477 35.938 -8.836 1 92.38 389 TRP A C 1
ATOM 3225 O O . TRP A 1 389 ? -4.973 36.312 -7.773 1 92.38 389 TRP A O 1
ATOM 3235 N N . HIS A 1 390 ? -5.809 36.781 -9.742 1 89.25 390 HIS A N 1
ATOM 3236 C CA . HIS A 1 390 ? -5.68 38.25 -9.609 1 89.25 390 HIS A CA 1
ATOM 3237 C C . HIS A 1 390 ? -7.043 38.906 -9.641 1 89.25 390 HIS A C 1
ATOM 3239 O O . HIS A 1 390 ? -7.359 39.625 -10.594 1 89.25 390 HIS A O 1
ATOM 3245 N N . HIS A 1 391 ? -7.691 38.812 -8.586 1 86.94 391 HIS A N 1
ATOM 3246 C CA . HIS A 1 391 ? -9.078 39.281 -8.508 1 86.94 391 HIS A CA 1
ATOM 3247 C C . HIS A 1 391 ? -9.172 40.688 -7.953 1 86.94 391 HIS A C 1
ATOM 3249 O O . HIS A 1 391 ? -10.156 41.406 -8.195 1 86.94 391 HIS A O 1
ATOM 3255 N N . SER A 1 392 ? -8.164 41.031 -7.105 1 79.12 392 SER A N 1
ATOM 3256 C CA . SER A 1 392 ? -8.211 42.312 -6.441 1 79.12 392 SER A CA 1
ATOM 3257 C C . SER A 1 392 ? -7.93 43.438 -7.418 1 79.12 392 SER A C 1
ATOM 3259 O O . SER A 1 392 ? -6.984 43.375 -8.203 1 79.12 392 SER A O 1
ATOM 3261 N N . LYS A 1 393 ? -8.922 44.312 -7.66 1 66.94 393 LYS A N 1
ATOM 3262 C CA . LYS A 1 393 ? -8.789 45.469 -8.547 1 66.94 393 LYS A CA 1
ATOM 3263 C C . LYS A 1 393 ? -7.984 46.594 -7.887 1 66.94 393 LYS A C 1
ATOM 3265 O O . LYS A 1 393 ? -7.906 46.656 -6.66 1 66.94 393 LYS A O 1
ATOM 3270 N N . LEU A 1 394 ? -7.207 47.25 -8.75 1 63.72 394 LEU A N 1
ATOM 3271 C CA . LEU A 1 394 ? -6.57 48.469 -8.273 1 63.72 394 LEU A CA 1
ATOM 3272 C C . LEU A 1 394 ? -7.609 49.438 -7.695 1 63.72 394 LEU A C 1
ATOM 3274 O O . LEU A 1 394 ? -8.555 49.812 -8.383 1 63.72 394 LEU A O 1
ATOM 3278 N N . ILE A 1 395 ? -7.688 49.344 -6.336 1 64.5 395 ILE A N 1
ATOM 3279 C CA . ILE A 1 395 ? -8.695 50.188 -5.707 1 64.5 395 ILE A CA 1
ATOM 3280 C C . ILE A 1 395 ? -8.266 51.656 -5.77 1 64.5 395 ILE A C 1
ATOM 3282 O O . ILE A 1 395 ? -7.148 52 -5.375 1 64.5 395 ILE A O 1
ATOM 3286 N N . GLN A 1 396 ? -9.008 52.438 -6.477 1 71.31 396 GLN A N 1
ATOM 3287 C CA . GLN A 1 396 ? -8.812 53.875 -6.531 1 71.31 396 GLN A CA 1
ATOM 3288 C C . GLN A 1 396 ? -8.844 54.5 -5.137 1 71.31 396 GLN A C 1
ATOM 3290 O O . GLN A 1 396 ? -9.516 53.969 -4.238 1 71.31 396 GLN A O 1
ATOM 3295 N N . GLN A 1 397 ? -7.992 55.469 -4.895 1 75.75 397 GLN A N 1
ATOM 3296 C CA . GLN A 1 397 ? -7.98 56.188 -3.623 1 75.75 397 GLN A CA 1
ATOM 3297 C C . GLN A 1 397 ? -9.352 56.75 -3.301 1 75.75 397 GLN A C 1
ATOM 3299 O O . GLN A 1 397 ? -9.953 57.438 -4.129 1 75.75 397 GLN A O 1
ATOM 3304 N N . HIS A 1 398 ? -9.906 56.281 -2.23 1 79.75 398 HIS A N 1
ATOM 3305 C CA . HIS A 1 398 ? -11.18 56.781 -1.746 1 79.75 398 HIS A CA 1
ATOM 3306 C C . HIS A 1 398 ? -10.984 57.719 -0.554 1 79.75 398 HIS A C 1
ATOM 3308 O O . HIS A 1 398 ? -10.039 57.531 0.221 1 79.75 398 HIS A O 1
ATOM 3314 N N . PRO A 1 399 ? -11.836 58.688 -0.503 1 85.06 399 PRO A N 1
ATOM 3315 C CA . PRO A 1 399 ? -11.727 59.562 0.664 1 85.06 399 PRO A CA 1
ATOM 3316 C C . PRO A 1 399 ? -12.156 58.906 1.959 1 85.06 399 PRO A C 1
ATOM 3318 O O . PRO A 1 399 ? -13.07 58.062 1.948 1 85.06 399 PRO A O 1
ATOM 3321 N N . LYS A 1 400 ? -11.492 59.188 2.977 1 90.75 400 LYS A N 1
ATOM 3322 C CA . LYS A 1 400 ? -11.836 58.688 4.297 1 90.75 400 LYS A CA 1
ATOM 3323 C C . LYS A 1 400 ? -13.258 59.062 4.691 1 90.75 400 LYS A C 1
ATOM 3325 O O . LYS A 1 400 ? -13.617 60.25 4.617 1 90.75 400 LYS A O 1
ATOM 3330 N N . PRO A 1 401 ? -14.016 58.125 5.07 1 90.62 401 PRO A N 1
ATOM 3331 C CA . PRO A 1 401 ? -15.344 58.469 5.578 1 90.62 401 PRO A CA 1
ATOM 3332 C C . PRO A 1 401 ? -15.289 59.219 6.902 1 90.62 401 PRO A C 1
ATOM 3334 O O . PRO A 1 401 ? -14.633 58.781 7.844 1 90.62 401 PRO A O 1
ATOM 3337 N N . ASN A 1 402 ? -16.047 60.281 7.055 1 86 402 ASN A N 1
ATOM 3338 C CA . ASN A 1 402 ? -16 61.188 8.211 1 86 402 ASN A CA 1
ATOM 3339 C C . ASN A 1 402 ? -16.531 60.5 9.469 1 86 402 ASN A C 1
ATOM 3341 O O . ASN A 1 402 ? -16.094 60.812 10.578 1 86 402 ASN A O 1
ATOM 3345 N N . SER A 1 403 ? -17.281 59.562 9.258 1 86.44 403 SER A N 1
ATOM 3346 C CA . SER A 1 403 ? -17.969 58.938 10.391 1 86.44 403 SER A CA 1
ATOM 3347 C C . SER A 1 403 ? -17.094 57.875 11.039 1 86.44 403 SER A C 1
ATOM 3349 O O . SER A 1 403 ? -17.344 57.469 12.172 1 86.44 403 SER A O 1
ATOM 3351 N N . LEU A 1 404 ? -16.031 57.5 10.422 1 92.56 404 LEU A N 1
ATOM 3352 C CA . LEU A 1 404 ? -15.266 56.344 10.906 1 92.56 404 LEU A CA 1
ATOM 3353 C C . LEU A 1 404 ? -14.164 56.812 11.859 1 92.56 404 LEU A C 1
ATOM 3355 O O . LEU A 1 404 ? -13.25 57.531 11.461 1 92.56 404 LEU A O 1
ATOM 3359 N N . THR A 1 405 ? -14.234 56.406 13.117 1 94.06 405 THR A N 1
ATOM 3360 C CA . THR A 1 405 ? -13.242 56.844 14.094 1 94.06 405 THR A CA 1
ATOM 3361 C C . THR A 1 405 ? -12.703 55.625 14.867 1 94.06 405 THR A C 1
ATOM 3363 O O . THR A 1 405 ? -11.602 55.688 15.422 1 94.06 405 THR A O 1
ATOM 3366 N N . LYS A 1 406 ? -13.562 54.625 14.938 1 96.06 406 LYS A N 1
ATOM 3367 C CA . LYS A 1 406 ? -13.172 53.438 15.695 1 96.06 406 LYS A CA 1
ATOM 3368 C C . LYS A 1 406 ? -13.508 52.156 14.938 1 96.06 406 LYS A C 1
ATOM 3370 O O . LYS A 1 406 ? -14.539 52.094 14.273 1 96.06 406 LYS A O 1
ATOM 3375 N N . LEU A 1 407 ? -12.68 51.219 15.039 1 97.19 407 LEU A N 1
ATOM 3376 C CA . LEU A 1 407 ? -12.875 49.906 14.453 1 97.19 407 LEU A CA 1
ATOM 3377 C C . LEU A 1 407 ? -12.352 48.812 15.375 1 97.19 407 LEU A C 1
ATOM 3379 O O . LEU A 1 407 ? -11.492 49.062 16.234 1 97.19 407 LEU A O 1
ATOM 3383 N N . THR A 1 408 ? -12.891 47.656 15.281 1 98.31 408 THR A N 1
ATOM 3384 C CA . THR A 1 408 ? -12.406 46.469 16 1 98.31 408 THR A CA 1
ATOM 3385 C C . THR A 1 408 ? -11.984 45.375 15.031 1 98.31 408 THR A C 1
ATOM 3387 O O . THR A 1 408 ? -12.719 45.031 14.102 1 98.31 408 THR A O 1
ATOM 3390 N N . ILE A 1 409 ? -10.805 44.906 15.203 1 98.06 409 ILE A N 1
ATOM 3391 C CA . ILE A 1 409 ? -10.336 43.75 14.445 1 98.06 409 ILE A CA 1
ATOM 3392 C C . ILE A 1 409 ? -10.125 42.562 15.391 1 98.06 409 ILE A C 1
ATOM 3394 O O . ILE A 1 409 ? -9.57 42.719 16.484 1 98.06 409 ILE A O 1
ATOM 3398 N N . SER A 1 410 ? -10.672 41.406 15.023 1 98.19 410 SER A N 1
ATOM 3399 C CA . SER A 1 410 ? -10.562 40.219 15.867 1 98.19 410 SER A CA 1
ATOM 3400 C C . SER A 1 410 ? -9.609 39.219 15.258 1 98.19 410 SER A C 1
ATOM 3402 O O . SER A 1 410 ? -9.594 39 14.039 1 98.19 410 SER A O 1
ATOM 3404 N N . LEU A 1 411 ? -8.758 38.625 16.047 1 96.44 411 LEU A N 1
ATOM 3405 C CA . LEU A 1 411 ? -7.848 37.531 15.695 1 96.44 411 LEU A CA 1
ATOM 3406 C C . LEU A 1 411 ? -7.797 36.5 16.812 1 96.44 411 LEU A C 1
ATOM 3408 O O . LEU A 1 411 ? -8.258 36.75 17.922 1 96.44 411 LEU A O 1
ATOM 3412 N N . TYR A 1 412 ? -7.379 35.312 16.484 1 94 412 TYR A N 1
ATOM 3413 C CA . TYR A 1 412 ? -7.324 34.281 17.531 1 94 412 TYR A CA 1
ATOM 3414 C C . TYR A 1 412 ? -5.922 34.188 18.109 1 94 412 TYR A C 1
ATOM 3416 O O . TYR A 1 412 ? -4.941 34.594 17.484 1 94 412 TYR A O 1
ATOM 3424 N N . LYS A 1 413 ? -5.867 33.594 19.281 1 89.5 413 LYS A N 1
ATOM 3425 C CA . LYS A 1 413 ? -4.637 33.531 20.078 1 89.5 413 LYS A CA 1
ATOM 3426 C C . LYS A 1 413 ? -3.662 32.5 19.5 1 89.5 413 LYS A C 1
ATOM 3428 O O . LYS A 1 413 ? -4.043 31.672 18.688 1 89.5 413 LYS A O 1
ATOM 3433 N N . GLU A 1 414 ? -2.398 32.625 19.891 1 83.06 414 GLU A N 1
ATOM 3434 C CA . GLU A 1 414 ? -1.327 31.688 19.625 1 83.06 414 GLU A CA 1
ATOM 3435 C C . GLU A 1 414 ? -1.02 31.609 18.125 1 83.06 414 GLU A C 1
ATOM 3437 O O . GLU A 1 414 ? -0.912 30.531 17.562 1 83.06 414 GLU A O 1
ATOM 3442 N N . HIS A 1 415 ? -1.091 32.719 17.516 1 85 415 HIS A N 1
ATOM 3443 C CA . HIS A 1 415 ? -0.646 32.875 16.141 1 85 415 HIS A CA 1
ATOM 3444 C C . HIS A 1 415 ? 0.15 34.188 15.977 1 85 415 HIS A C 1
ATOM 3446 O O . HIS A 1 415 ? -0.422 35.25 15.711 1 85 415 HIS A O 1
ATOM 3452 N N . HIS A 1 416 ? 1.366 34.094 15.914 1 76.5 416 HIS A N 1
ATOM 3453 C CA . HIS A 1 416 ? 2.229 35.281 16 1 76.5 416 HIS A CA 1
ATOM 3454 C C . HIS A 1 416 ? 2.1 36.156 14.758 1 76.5 416 HIS A C 1
ATOM 3456 O O . HIS A 1 416 ? 2.123 37.375 14.852 1 76.5 416 HIS A O 1
ATOM 3462 N N . GLU A 1 417 ? 1.888 35.594 13.664 1 83.62 417 GLU A N 1
ATOM 3463 C CA . GLU A 1 417 ? 1.782 36.375 12.438 1 83.62 417 GLU A CA 1
ATOM 3464 C C . GLU A 1 417 ? 0.529 37.25 12.438 1 83.62 417 GLU A C 1
ATOM 3466 O O . GLU A 1 417 ? 0.537 38.375 11.914 1 83.62 417 GLU A O 1
ATOM 3471 N N . TYR A 1 418 ? -0.503 36.781 13.117 1 88.5 418 TYR A N 1
ATOM 3472 C CA . TYR A 1 418 ? -1.737 37.562 13.195 1 88.5 418 TYR A CA 1
ATOM 3473 C C . TYR A 1 418 ? -1.525 38.844 13.992 1 88.5 418 TYR A C 1
ATOM 3475 O O . TYR A 1 418 ? -1.985 39.906 13.594 1 88.5 418 TYR A O 1
ATOM 3483 N N . LEU A 1 419 ? -0.847 38.625 15.016 1 88 419 LEU A N 1
ATOM 3484 C CA . LEU A 1 419 ? -0.591 39.781 15.859 1 88 419 LEU A CA 1
ATOM 3485 C C . LEU A 1 419 ? 0.266 40.812 15.133 1 88 419 LEU A C 1
ATOM 3487 O O . LEU A 1 419 ? 0.019 42.031 15.227 1 88 419 LEU A O 1
ATOM 3491 N N . THR A 1 420 ? 1.212 40.281 14.43 1 88.38 420 THR A N 1
ATOM 3492 C CA . THR A 1 420 ? 2.072 41.188 13.664 1 88.38 420 THR A CA 1
ATOM 3493 C C . THR A 1 420 ? 1.266 41.938 12.609 1 88.38 420 THR A C 1
ATOM 3495 O O . THR A 1 420 ? 1.405 43.156 12.477 1 88.38 420 THR A O 1
ATOM 3498 N N . ILE A 1 421 ? 0.429 41.312 11.898 1 93.06 421 ILE A N 1
ATOM 3499 C CA . ILE A 1 421 ? -0.389 41.906 10.852 1 93.06 421 ILE A CA 1
ATOM 3500 C C . ILE A 1 421 ? -1.348 42.938 11.477 1 93.06 421 ILE A C 1
ATOM 3502 O O . ILE A 1 421 ? -1.49 44.062 10.984 1 93.06 421 ILE A O 1
ATOM 3506 N N . ALA A 1 422 ? -1.986 42.562 12.555 1 95.31 422 ALA A N 1
ATOM 3507 C CA . ALA A 1 422 ? -2.943 43.438 13.227 1 95.31 422 ALA A CA 1
ATOM 3508 C C . ALA A 1 422 ? -2.266 44.719 13.727 1 95.31 422 ALA A C 1
ATOM 3510 O O . ALA A 1 422 ? -2.842 45.781 13.641 1 95.31 422 ALA A O 1
ATOM 3511 N N . ASN A 1 423 ? -1.057 44.531 14.211 1 94.19 423 ASN A N 1
ATOM 3512 C CA . ASN A 1 423 ? -0.308 45.719 14.688 1 94.19 423 ASN A CA 1
ATOM 3513 C C . ASN A 1 423 ? 0.064 46.625 13.539 1 94.19 423 ASN A C 1
ATOM 3515 O O . ASN A 1 423 ? 0.077 47.875 13.703 1 94.19 423 ASN A O 1
ATOM 3519 N N . LEU A 1 424 ? 0.379 46.062 12.453 1 95 424 LEU A N 1
ATOM 3520 C CA . LEU A 1 424 ? 0.681 46.875 11.273 1 95 424 LEU A CA 1
ATOM 3521 C C . LEU A 1 424 ? -0.556 47.625 10.797 1 95 424 LEU A C 1
ATOM 3523 O O . LEU A 1 424 ? -0.47 48.812 10.438 1 95 424 LEU A O 1
ATOM 3527 N N . ILE A 1 425 ? -1.696 47 10.836 1 97.19 425 ILE A N 1
ATOM 3528 C CA . ILE A 1 425 ? -2.957 47.625 10.453 1 97.19 425 ILE A CA 1
ATOM 3529 C C . ILE A 1 425 ? -3.279 48.781 11.414 1 97.19 425 ILE A C 1
ATOM 3531 O O . ILE A 1 425 ? -3.697 49.844 10.992 1 97.19 425 ILE A O 1
ATOM 3535 N N . LYS A 1 426 ? -3.049 48.5 12.664 1 97 426 LYS A N 1
ATOM 3536 C CA . LYS A 1 426 ? -3.275 49.531 13.688 1 97 426 LYS A CA 1
ATOM 3537 C C . LYS A 1 426 ? -2.414 50.75 13.43 1 97 426 LYS A C 1
ATOM 3539 O O . LYS A 1 426 ? -2.896 51.875 13.523 1 97 426 LYS A O 1
ATOM 3544 N N . LYS A 1 427 ? -1.181 50.531 13.133 1 95.69 427 LYS A N 1
ATOM 3545 C CA . LYS A 1 427 ? -0.247 51.594 12.852 1 95.69 427 LYS A CA 1
ATOM 3546 C C . LYS A 1 427 ? -0.706 52.438 11.648 1 95.69 427 LYS A C 1
ATOM 3548 O O . LYS A 1 427 ? -0.657 53.656 11.672 1 95.69 427 LYS A O 1
ATOM 3553 N N . ILE A 1 428 ? -1.132 51.781 10.602 1 95.69 428 ILE A N 1
ATOM 3554 C CA . ILE A 1 428 ? -1.566 52.469 9.383 1 95.69 428 ILE A CA 1
ATOM 3555 C C . ILE A 1 428 ? -2.822 53.281 9.656 1 95.69 428 ILE A C 1
ATOM 3557 O O . ILE A 1 428 ? -2.91 54.438 9.258 1 95.69 428 ILE A O 1
ATOM 3561 N N . LEU A 1 429 ? -3.768 52.719 10.383 1 96.44 429 LEU A N 1
ATOM 3562 C CA . LEU A 1 429 ? -5.039 53.406 10.633 1 96.44 429 LEU A CA 1
ATOM 3563 C C . LEU A 1 429 ? -4.859 54.562 11.586 1 96.44 429 LEU A C 1
ATOM 3565 O O . LEU A 1 429 ? -5.602 55.562 11.516 1 96.44 429 LEU A O 1
ATOM 3569 N N . LEU A 1 430 ? -3.873 54.406 12.461 1 95.44 430 LEU A N 1
ATOM 3570 C CA . LEU A 1 430 ? -3.572 55.5 13.375 1 95.44 430 LEU A CA 1
ATOM 3571 C C . LEU A 1 430 ? -3.182 56.781 12.617 1 95.44 430 LEU A C 1
ATOM 3573 O O . LEU A 1 430 ? -3.475 57.875 13.055 1 95.44 430 LEU A O 1
ATOM 3577 N N . GLN A 1 431 ? -2.58 56.656 11.445 1 93.62 431 GLN A N 1
ATOM 3578 C CA . GLN A 1 431 ? -2.201 57.781 10.609 1 93.62 431 GLN A CA 1
ATOM 3579 C C . GLN A 1 431 ? -3.432 58.531 10.102 1 93.62 431 GLN A C 1
ATOM 3581 O O . GLN A 1 431 ? -3.346 59.688 9.734 1 93.62 431 GLN A O 1
ATOM 3586 N N . TYR A 1 432 ? -4.523 57.906 10.07 1 93.62 432 TYR A N 1
ATOM 3587 C CA . TYR A 1 432 ? -5.77 58.5 9.609 1 93.62 432 TYR A CA 1
ATOM 3588 C C . TYR A 1 432 ? -6.688 58.812 10.789 1 93.62 432 TYR A C 1
ATOM 3590 O O . TYR A 1 432 ? -7.891 59.031 10.602 1 93.62 432 TYR A O 1
ATOM 3598 N N . ASP A 1 433 ? -6.188 58.75 12.016 1 94.31 433 ASP A N 1
ATOM 3599 C CA . ASP A 1 433 ? -6.875 59.094 13.258 1 94.31 433 ASP A CA 1
ATOM 3600 C C . ASP A 1 433 ? -8.008 58.094 13.539 1 94.31 433 ASP A C 1
ATOM 3602 O O . ASP A 1 433 ? -9.094 58.5 13.961 1 94.31 433 ASP A O 1
ATOM 3606 N N . ILE A 1 434 ? -7.77 56.875 13.148 1 96.31 434 ILE A N 1
ATOM 3607 C CA . ILE A 1 434 ? -8.719 55.812 13.469 1 96.31 434 ILE A CA 1
ATOM 3608 C C . ILE A 1 434 ? -8.156 54.938 14.594 1 96.31 434 ILE A C 1
ATOM 3610 O O . ILE A 1 434 ? -7.027 54.438 14.508 1 96.31 434 ILE A O 1
ATOM 3614 N N . GLU A 1 435 ? -8.906 54.812 15.656 1 96.88 435 GLU A N 1
ATOM 3615 C CA . GLU A 1 435 ? -8.523 53.938 16.75 1 96.88 435 GLU A CA 1
ATOM 3616 C C . GLU A 1 435 ? -8.93 52.5 16.484 1 96.88 435 GLU A C 1
ATOM 3618 O O . GLU A 1 435 ? -10.117 52.188 16.312 1 96.88 435 GLU A O 1
ATOM 3623 N N . LEU A 1 436 ? -7.973 51.625 16.406 1 97.5 436 LEU A N 1
ATOM 3624 C CA . LEU A 1 436 ? -8.242 50.219 16.156 1 97.5 436 LEU A CA 1
ATOM 3625 C C . LEU A 1 436 ? -8.102 49.406 17.438 1 97.5 436 LEU A C 1
ATOM 3627 O O . LEU A 1 436 ? -7.031 49.375 18.062 1 97.5 436 LEU A O 1
ATOM 3631 N N . THR A 1 437 ? -9.125 48.781 17.844 1 97.88 437 THR A N 1
ATOM 3632 C CA . THR A 1 437 ? -9.094 47.844 18.984 1 97.88 437 THR A CA 1
ATOM 3633 C C . THR A 1 437 ? -8.75 46.438 18.531 1 97.88 437 THR A C 1
ATOM 3635 O O . THR A 1 437 ? -9.43 45.875 17.688 1 97.88 437 THR A O 1
ATOM 3638 N N . LEU A 1 438 ? -7.699 45.906 19.047 1 97.5 438 LEU A N 1
ATOM 3639 C CA . LEU A 1 438 ? -7.316 44.531 18.781 1 97.5 438 LEU A CA 1
ATOM 3640 C C . LEU A 1 438 ? -8.008 43.562 19.734 1 97.5 438 LEU A C 1
ATOM 3642 O O . LEU A 1 438 ? -7.781 43.625 20.953 1 97.5 438 LEU A O 1
ATOM 3646 N N . GLN A 1 439 ? -8.875 42.781 19.234 1 97.88 439 GLN A N 1
ATOM 3647 C CA . GLN A 1 439 ? -9.562 41.75 20.031 1 97.88 439 GLN A CA 1
ATOM 3648 C C . GLN A 1 439 ? -8.969 40.375 19.781 1 97.88 439 GLN A C 1
ATOM 3650 O O . GLN A 1 439 ? -9.109 39.812 18.703 1 97.88 439 GLN A O 1
ATOM 3655 N N . ILE A 1 440 ? -8.25 39.844 20.766 1 96.75 440 ILE A N 1
ATOM 3656 C CA . ILE A 1 440 ? -7.633 38.531 20.672 1 96.75 440 ILE A CA 1
ATOM 3657 C C . ILE A 1 440 ? -8.5 37.5 21.391 1 96.75 440 ILE A C 1
ATOM 3659 O O . ILE A 1 440 ? -8.719 37.594 22.609 1 96.75 440 ILE A O 1
ATOM 3663 N N . ILE A 1 441 ? -9.016 36.562 20.672 1 96.81 441 ILE A N 1
ATOM 3664 C CA . ILE A 1 441 ? -9.953 35.625 21.25 1 96.81 441 ILE A CA 1
ATOM 3665 C C . ILE A 1 441 ? -9.453 34.188 21.016 1 96.81 441 ILE A C 1
ATOM 3667 O O . ILE A 1 441 ? -8.453 34 20.312 1 96.81 441 ILE A O 1
ATOM 3671 N N . ASP A 1 442 ? -10.164 33.219 21.625 1 95.12 442 ASP A N 1
ATOM 3672 C CA . ASP A 1 442 ? -9.836 31.828 21.406 1 95.12 442 ASP A CA 1
ATOM 3673 C C . ASP A 1 442 ? -10.211 31.375 20 1 95.12 442 ASP A C 1
ATOM 3675 O O . ASP A 1 442 ? -11.125 31.938 19.391 1 95.12 442 ASP A O 1
ATOM 3679 N N . TYR A 1 443 ? -9.516 30.359 19.578 1 95.31 443 TYR A N 1
ATOM 3680 C CA . TYR A 1 443 ? -9.734 29.891 18.203 1 95.31 443 TYR A CA 1
ATOM 3681 C C . TYR A 1 443 ? -11.172 29.438 18 1 95.31 443 TYR A C 1
ATOM 3683 O O . TYR A 1 443 ? -11.758 29.672 16.938 1 95.31 443 TYR A O 1
ATOM 3691 N N . GLU A 1 444 ? -11.727 28.766 18.953 1 95.25 444 GLU A N 1
ATOM 3692 C CA . GLU A 1 444 ? -13.102 28.297 18.844 1 95.25 444 GLU A CA 1
ATOM 3693 C C . GLU A 1 444 ? -14.078 29.453 18.672 1 95.25 444 GLU A C 1
ATOM 3695 O O . GLU A 1 444 ? -15.016 29.375 17.875 1 95.25 444 GLU A O 1
ATOM 3700 N N . GLN A 1 445 ? -13.836 30.453 19.406 1 96.25 445 GLN A N 1
ATOM 3701 C CA . GLN A 1 445 ? -14.656 31.656 19.297 1 96.25 445 GLN A CA 1
ATOM 3702 C C . GLN A 1 445 ? -14.508 32.281 17.922 1 96.25 445 GLN A C 1
ATOM 3704 O O . GLN A 1 445 ? -15.5 32.719 17.312 1 96.25 445 GLN A O 1
ATOM 3709 N N . TRP A 1 446 ? -13.297 32.344 17.547 1 97.06 446 TRP A N 1
ATOM 3710 C CA . TRP A 1 446 ? -13.031 32.906 16.219 1 97.06 446 TRP A CA 1
ATOM 3711 C C . TRP A 1 446 ? -13.719 32.062 15.141 1 97.06 446 TRP A C 1
ATOM 3713 O O . TRP A 1 446 ? -14.43 32.594 14.289 1 97.06 446 TRP A O 1
ATOM 3723 N N . TYR A 1 447 ? -13.523 30.75 15.242 1 96.38 447 TYR A N 1
ATOM 3724 C CA . TYR A 1 447 ? -14.062 29.812 14.266 1 96.38 447 TYR A CA 1
ATOM 3725 C C . TYR A 1 447 ? -15.57 29.969 14.133 1 96.38 447 TYR A C 1
ATOM 3727 O O . TYR A 1 447 ? -16.109 29.953 13.023 1 96.38 447 TYR A O 1
ATOM 3735 N N . ASN A 1 448 ? -16.234 30.219 15.164 1 95.81 448 ASN A N 1
ATOM 3736 C CA . ASN A 1 448 ? -17.688 30.266 15.195 1 95.81 448 ASN A CA 1
ATOM 3737 C C . ASN A 1 448 ? -18.203 31.688 15 1 95.81 448 ASN A C 1
ATOM 3739 O O . ASN A 1 448 ? -19.406 31.891 14.867 1 95.81 448 ASN A O 1
ATOM 3743 N N . GLY A 1 449 ? -17.312 32.594 14.984 1 96.06 449 GLY A N 1
ATOM 3744 C CA . GLY A 1 449 ? -17.734 34 14.852 1 96.06 449 GLY A CA 1
ATOM 3745 C C . GLY A 1 449 ? -18.531 34.5 16.047 1 96.06 449 GLY A C 1
ATOM 3746 O O . GLY A 1 449 ? -19.469 35.281 15.891 1 96.06 449 GLY A O 1
ATOM 3747 N N . ASN A 1 450 ? -18.141 33.969 17.188 1 94.94 450 ASN A N 1
ATOM 3748 C CA . ASN A 1 450 ? -18.875 34.312 18.406 1 94.94 450 ASN A CA 1
ATOM 3749 C C . ASN A 1 450 ? -18.266 35.5 19.125 1 94.94 450 ASN A C 1
ATOM 3751 O O . ASN A 1 450 ? -17.859 35.406 20.281 1 94.94 450 ASN A O 1
ATOM 3755 N N . ALA A 1 451 ? -18.172 36.625 18.516 1 96.31 451 ALA A N 1
ATOM 3756 C CA . ALA A 1 451 ? -17.719 37.906 19.062 1 96.31 451 ALA A CA 1
ATOM 3757 C C . ALA A 1 451 ? -18.188 39.062 18.203 1 96.31 451 ALA A C 1
ATOM 3759 O O . ALA A 1 451 ? -18.516 38.906 17.031 1 96.31 451 ALA A O 1
ATOM 3760 N N . GLU A 1 452 ? -18.281 40.188 18.812 1 96.5 452 GLU A N 1
ATOM 3761 C CA . GLU A 1 452 ? -18.578 41.406 18.078 1 96.5 452 GLU A CA 1
ATOM 3762 C C . GLU A 1 452 ? -17.328 42 17.453 1 96.5 452 GLU A C 1
ATOM 3764 O O . GLU A 1 452 ? -16.359 42.281 18.172 1 96.5 452 GLU A O 1
ATOM 3769 N N . SER A 1 453 ? -17.281 42.094 16.141 1 97.69 453 SER A N 1
ATOM 3770 C CA . SER A 1 453 ? -16.094 42.562 15.438 1 97.69 453 SER A CA 1
ATOM 3771 C C . SER A 1 453 ? -16.5 43.281 14.133 1 97.69 453 SER A C 1
ATOM 3773 O O . SER A 1 453 ? -17.562 43 13.586 1 97.69 453 SER A O 1
ATOM 3775 N N . ASP A 1 454 ? -15.719 44.25 13.727 1 97.94 454 ASP A N 1
ATOM 3776 C CA . ASP A 1 454 ? -15.891 44.875 12.414 1 97.94 454 ASP A CA 1
ATOM 3777 C C . ASP A 1 454 ? -15.156 44.062 11.336 1 97.94 454 ASP A C 1
ATOM 3779 O O . ASP A 1 454 ? -15.688 43.812 10.258 1 97.94 454 ASP A O 1
ATOM 3783 N N . ILE A 1 455 ? -13.969 43.688 11.688 1 97.81 455 ILE A N 1
ATOM 3784 C CA . ILE A 1 455 ? -13.07 43 10.773 1 97.81 455 ILE A CA 1
ATOM 3785 C C . ILE A 1 455 ? -12.492 41.781 11.453 1 97.81 455 ILE A C 1
ATOM 3787 O O . ILE A 1 455 ? -12.164 41.812 12.641 1 97.81 455 ILE A O 1
ATOM 3791 N N . TRP A 1 456 ? -12.43 40.688 10.734 1 98.12 456 TRP A N 1
ATOM 3792 C CA . TRP A 1 456 ? -11.758 39.469 11.195 1 98.12 456 TRP A CA 1
ATOM 3793 C C . TRP A 1 456 ? -10.508 39.188 10.375 1 98.12 456 TRP A C 1
ATOM 3795 O O . TRP A 1 456 ? -10.539 39.25 9.148 1 98.12 456 TRP A O 1
ATOM 3805 N N . LEU A 1 457 ? -9.438 39.031 11.078 1 97.19 457 LEU A N 1
ATOM 3806 C CA . LEU A 1 457 ? -8.234 38.531 10.414 1 97.19 457 LEU A CA 1
ATOM 3807 C C . LEU A 1 457 ? -8.273 37.031 10.297 1 97.19 457 LEU A C 1
ATOM 3809 O O . LEU A 1 457 ? -8.445 36.312 11.297 1 97.19 457 LEU A O 1
ATOM 3813 N N . ALA A 1 458 ? -8.172 36.562 9.055 1 93.75 458 ALA A N 1
ATOM 3814 C CA . ALA A 1 458 ? -8.391 35.125 8.812 1 93.75 458 ALA A CA 1
ATOM 3815 C C . ALA A 1 458 ? -7.348 34.594 7.84 1 93.75 458 ALA A C 1
ATOM 3817 O O . ALA A 1 458 ? -6.633 35.344 7.188 1 93.75 458 ALA A O 1
ATOM 3818 N N . THR A 1 459 ? -7.199 33.281 7.922 1 91.69 459 THR A N 1
ATOM 3819 C CA . THR A 1 459 ? -6.383 32.562 6.957 1 91.69 459 THR A CA 1
ATOM 3820 C C . THR A 1 459 ? -7.09 31.281 6.508 1 91.69 459 THR A C 1
ATOM 3822 O O . THR A 1 459 ? -7.973 30.781 7.203 1 91.69 459 THR A O 1
ATOM 3825 N N . VAL A 1 460 ? -6.859 30.969 5.297 1 90.56 460 VAL A N 1
ATOM 3826 C CA . VAL A 1 460 ? -7.359 29.688 4.789 1 90.56 460 VAL A CA 1
ATOM 3827 C C . VAL A 1 460 ? -6.258 28.984 4.004 1 90.56 460 VAL A C 1
ATOM 3829 O O . VAL A 1 460 ? -5.484 29.625 3.289 1 90.56 460 VAL A O 1
ATOM 3832 N N . ASN A 1 461 ? -6.082 27.781 4.324 1 90.5 461 ASN A N 1
ATOM 3833 C CA . ASN A 1 461 ? -5.18 26.906 3.578 1 90.5 461 ASN A CA 1
ATOM 3834 C C . ASN A 1 461 ? -5.934 25.766 2.9 1 90.5 461 ASN A C 1
ATOM 3836 O O . ASN A 1 461 ? -6.363 24.812 3.564 1 90.5 461 ASN A O 1
ATOM 3840 N N . PHE A 1 462 ? -5.992 25.875 1.574 1 93 462 PHE A N 1
ATOM 3841 C CA . PHE A 1 462 ? -6.695 24.844 0.813 1 93 462 PHE A CA 1
ATOM 3842 C C . PHE A 1 462 ? -5.816 23.625 0.615 1 93 462 PHE A C 1
ATOM 3844 O O . PHE A 1 462 ? -4.59 23.734 0.555 1 93 462 PHE A O 1
ATOM 3851 N N . TYR A 1 463 ? -6.461 22.531 0.659 1 89.5 463 TYR A N 1
ATOM 3852 C CA . TYR A 1 463 ? -5.73 21.297 0.342 1 89.5 463 TYR A CA 1
ATOM 3853 C C . TYR A 1 463 ? -6.129 20.766 -1.03 1 89.5 463 TYR A C 1
ATOM 3855 O O . TYR A 1 463 ? -7.168 21.156 -1.573 1 89.5 463 TYR A O 1
ATOM 3863 N N . LYS A 1 464 ? -5.27 20 -1.541 1 88.19 464 LYS A N 1
ATOM 3864 C CA . LYS A 1 464 ? -5.559 19.438 -2.855 1 88.19 464 LYS A CA 1
ATOM 3865 C C . LYS A 1 464 ? -6.504 18.25 -2.748 1 88.19 464 LYS A C 1
ATOM 3867 O O . LYS A 1 464 ? -6.414 17.469 -1.801 1 88.19 464 LYS A O 1
ATOM 3872 N N . PRO A 1 465 ? -7.34 18.109 -3.781 1 91.5 465 PRO A N 1
ATOM 3873 C CA . PRO A 1 465 ? -7.516 18.938 -4.98 1 91.5 465 PRO A CA 1
ATOM 3874 C C . PRO A 1 465 ? -8.242 20.25 -4.695 1 91.5 465 PRO A C 1
ATOM 3876 O O . PRO A 1 465 ? -9.242 20.266 -3.971 1 91.5 465 PRO A O 1
ATOM 3879 N N . LEU A 1 466 ? -7.859 21.266 -5.355 1 92.88 466 LEU A N 1
ATOM 3880 C CA . LEU A 1 466 ? -8.359 22.594 -5.086 1 92.88 466 LEU A CA 1
ATOM 3881 C C . LEU A 1 466 ? -9.828 22.719 -5.488 1 92.88 466 LEU A C 1
ATOM 3883 O O . LEU A 1 466 ? -10.602 23.422 -4.832 1 92.88 466 LEU A O 1
ATOM 3887 N N . GLU A 1 467 ? -10.156 22.016 -6.559 1 92.56 467 GLU A N 1
ATOM 3888 C CA . GLU A 1 467 ? -11.531 22.062 -7.031 1 92.56 467 GLU A CA 1
ATOM 3889 C C . GLU A 1 467 ? -12.508 21.578 -5.953 1 92.56 467 GLU A C 1
ATOM 3891 O O . GLU A 1 467 ? -13.664 22.016 -5.922 1 92.56 467 GLU A O 1
ATOM 3896 N N . PHE A 1 468 ? -12.016 20.812 -5.137 1 94.75 468 PHE A N 1
ATOM 3897 C CA . PHE A 1 468 ? -12.828 20.297 -4.039 1 94.75 468 PHE A CA 1
ATOM 3898 C C . PHE A 1 468 ? -12.711 21.203 -2.816 1 94.75 468 PHE A C 1
ATOM 3900 O O . PHE A 1 468 ? -13.719 21.609 -2.234 1 94.75 468 PHE A O 1
ATOM 3907 N N . SER A 1 469 ? -11.562 21.594 -2.455 1 94.88 469 SER A N 1
ATOM 3908 C CA . SER A 1 469 ? -11.266 22.094 -1.117 1 94.88 469 SER A CA 1
ATOM 3909 C C . SER A 1 469 ? -11.586 23.578 -1 1 94.88 469 SER A C 1
ATOM 3911 O O . SER A 1 469 ? -11.859 24.078 0.094 1 94.88 469 SER A O 1
ATOM 3913 N N . ILE A 1 470 ? -11.562 24.359 -2.074 1 96 470 ILE A N 1
ATOM 3914 C CA . ILE A 1 470 ? -11.766 25.797 -2.006 1 96 470 ILE A CA 1
ATOM 3915 C C . ILE A 1 470 ? -13.148 26.109 -1.425 1 96 470 ILE A C 1
ATOM 3917 O O . ILE A 1 470 ? -13.258 26.781 -0.402 1 96 470 ILE A O 1
ATOM 3921 N N . PHE A 1 471 ? -14.117 25.578 -2.08 1 97 471 PHE A N 1
ATOM 3922 C CA . PHE A 1 471 ? -15.477 25.812 -1.595 1 97 471 PHE A CA 1
ATOM 3923 C C . PHE A 1 471 ? -15.688 25.156 -0.24 1 97 471 PHE A C 1
ATOM 3925 O O . PHE A 1 471 ? -16.266 25.75 0.667 1 97 471 PHE A O 1
ATOM 3932 N N . ALA A 1 472 ? -15.234 23.906 -0.086 1 95.62 472 ALA A N 1
ATOM 3933 C CA . ALA A 1 472 ? -15.453 23.125 1.132 1 95.62 472 ALA A CA 1
ATOM 3934 C C . ALA A 1 472 ? -14.891 23.844 2.352 1 95.62 472 ALA A C 1
ATOM 3936 O O . ALA A 1 472 ? -15.578 23.984 3.371 1 95.62 472 ALA A O 1
ATOM 3937 N N . SER A 1 473 ? -13.695 24.375 2.256 1 94.88 473 SER A N 1
ATOM 3938 C CA . SER A 1 473 ? -13.016 25 3.381 1 94.88 473 SER A CA 1
ATOM 3939 C C . SER A 1 473 ? -13.727 26.281 3.824 1 94.88 473 SER A C 1
ATOM 3941 O O . SER A 1 473 ? -13.828 26.547 5.023 1 94.88 473 SER A O 1
ATOM 3943 N N . LEU A 1 474 ? -14.211 27.047 2.891 1 95.56 474 LEU A N 1
ATOM 3944 C CA . LEU A 1 474 ? -14.914 28.281 3.217 1 95.56 474 LEU A CA 1
ATOM 3945 C C . LEU A 1 474 ? -16.312 27.984 3.732 1 95.56 474 LEU A C 1
ATOM 3947 O O . LEU A 1 474 ? -16.75 28.594 4.719 1 95.56 474 LEU A O 1
ATOM 3951 N N . TYR A 1 475 ? -16.922 27.047 3.107 1 95.44 475 TYR A N 1
ATOM 3952 C CA . TYR A 1 475 ? -18.297 26.734 3.455 1 95.44 475 TYR A CA 1
ATOM 3953 C C . TYR A 1 475 ? -18.391 26.156 4.863 1 95.44 475 TYR A C 1
ATOM 3955 O O . TYR A 1 475 ? -19.359 26.391 5.582 1 95.44 475 TYR A O 1
ATOM 3963 N N . GLU A 1 476 ? -17.422 25.422 5.258 1 93.12 476 GLU A N 1
ATOM 3964 C CA . GLU A 1 476 ? -17.453 24.75 6.551 1 93.12 476 GLU A CA 1
ATOM 3965 C C . GLU A 1 476 ? -17.234 25.734 7.695 1 93.12 476 GLU A C 1
ATOM 3967 O O . GLU A 1 476 ? -17.516 25.422 8.852 1 93.12 476 GLU A O 1
ATOM 3972 N N . LEU A 1 477 ? -16.75 26.891 7.398 1 94.25 477 LEU A N 1
ATOM 3973 C CA . LEU A 1 477 ? -16.422 27.891 8.406 1 94.25 477 LEU A CA 1
ATOM 3974 C C . LEU A 1 477 ? -17.641 28.703 8.789 1 94.25 477 LEU A C 1
ATOM 3976 O O . LEU A 1 477 ? -18.094 29.562 8.016 1 94.25 477 LEU A O 1
ATOM 3980 N N . PRO A 1 478 ? -18.188 28.531 10.023 1 95.12 478 PRO A N 1
ATOM 3981 C CA . PRO A 1 478 ? -19.344 29.328 10.445 1 95.12 478 PRO A CA 1
ATOM 3982 C C . PRO A 1 478 ? -19.078 30.828 10.406 1 95.12 478 PRO A C 1
ATOM 3984 O O . PRO A 1 478 ? -19.984 31.609 10.062 1 95.12 478 PRO A O 1
ATOM 3987 N N . LEU A 1 479 ? -17.906 31.219 10.727 1 96.69 479 LEU A N 1
ATOM 3988 C CA . LEU A 1 479 ? -17.531 32.625 10.672 1 96.69 479 LEU A CA 1
ATOM 3989 C C . LEU A 1 479 ? -17.812 33.188 9.289 1 96.69 479 LEU A C 1
ATOM 3991 O O . LEU A 1 479 ? -18.344 34.312 9.172 1 96.69 479 LEU A O 1
ATOM 3995 N N . PHE A 1 480 ? -17.469 32.5 8.305 1 95.88 480 PHE A N 1
ATOM 3996 C CA . PHE A 1 480 ? -17.672 32.906 6.926 1 95.88 480 PHE A CA 1
ATOM 3997 C C . PHE A 1 480 ? -19.156 33.156 6.652 1 95.88 480 PHE A C 1
ATOM 3999 O O . PHE A 1 480 ? -19.516 34.188 6.039 1 95.88 480 PHE A O 1
ATOM 4006 N N . HIS A 1 481 ? -20.016 32.344 7.137 1 94.44 481 HIS A N 1
ATOM 4007 C CA . HIS A 1 481 ? -21.453 32.469 6.965 1 94.44 481 HIS A CA 1
ATOM 4008 C C . HIS A 1 481 ? -21.969 33.719 7.691 1 94.44 481 HIS A C 1
ATOM 4010 O O . HIS A 1 481 ? -22.797 34.438 7.156 1 94.44 481 HIS A O 1
ATOM 4016 N N . HIS A 1 482 ? -21.453 33.875 8.867 1 93.38 482 HIS A N 1
ATOM 4017 C CA . HIS A 1 482 ? -21.891 35.031 9.672 1 93.38 482 HIS A CA 1
ATOM 4018 C C . HIS A 1 482 ? -21.469 36.344 9.016 1 93.38 482 HIS A C 1
ATOM 4020 O O . HIS A 1 482 ? -22.234 37.281 9.008 1 93.38 482 HIS A O 1
ATOM 4026 N N . CYS A 1 483 ? -20.312 36.375 8.516 1 94.5 483 CYS A N 1
ATOM 4027 C CA . CYS A 1 483 ? -19.766 37.594 7.965 1 94.5 483 CYS A CA 1
ATOM 4028 C C . CYS A 1 483 ? -20.438 37.969 6.648 1 94.5 483 CYS A C 1
ATOM 4030 O O . CYS A 1 483 ? -20.688 39.125 6.371 1 94.5 483 CYS A O 1
ATOM 4032 N N . LEU A 1 484 ? -20.719 37.031 5.84 1 92.38 484 LEU A N 1
ATOM 4033 C CA . LEU A 1 484 ? -21.297 37.312 4.535 1 92.38 484 LEU A CA 1
ATOM 4034 C C . LEU A 1 484 ? -22.812 37.469 4.633 1 92.38 484 LEU A C 1
ATOM 4036 O O . LEU A 1 484 ? -23.438 38.125 3.807 1 92.38 484 LEU A O 1
ATOM 4040 N N . GLY A 1 485 ? -23.438 36.781 5.562 1 86.44 485 GLY A N 1
ATOM 4041 C CA . GLY A 1 485 ? -24.859 36.938 5.84 1 86.44 485 GLY A CA 1
ATOM 4042 C C . GLY A 1 485 ? -25.75 36.406 4.727 1 86.44 485 GLY A C 1
ATOM 4043 O O . GLY A 1 485 ? -26.922 36.781 4.633 1 86.44 485 GLY A O 1
ATOM 4044 N N . LYS A 1 486 ? -25.25 35.719 3.779 1 84.62 486 LYS A N 1
ATOM 4045 C CA . LYS A 1 486 ? -26.031 35.156 2.674 1 84.62 486 LYS A CA 1
ATOM 4046 C C . LYS A 1 486 ? -26.078 33.625 2.736 1 84.62 486 LYS A C 1
ATOM 4048 O O . LYS A 1 486 ? -25.281 33 3.43 1 84.62 486 LYS A O 1
ATOM 4053 N N . SER A 1 487 ? -27.141 33.188 2.039 1 88.56 487 SER A N 1
ATOM 4054 C CA . SER A 1 487 ? -27.266 31.734 1.908 1 88.56 487 SER A CA 1
ATOM 4055 C C . SER A 1 487 ? -26.391 31.203 0.777 1 88.56 487 SER A C 1
ATOM 4057 O O . SER A 1 487 ? -26.266 31.828 -0.275 1 88.56 487 SER A O 1
ATOM 4059 N N . PHE A 1 488 ? -25.734 30.078 1.041 1 93.19 488 PHE A N 1
ATOM 4060 C CA . PHE A 1 488 ? -24.875 29.469 0.037 1 93.19 488 PHE A CA 1
ATOM 4061 C C . PHE A 1 488 ? -25.484 28.172 -0.488 1 93.19 488 PHE A C 1
ATOM 4063 O O . PHE A 1 488 ? -24.781 27.328 -1.029 1 93.19 488 PHE A O 1
ATOM 4070 N N . SER A 1 489 ? -26.766 28 -0.333 1 92.38 489 SER A N 1
ATOM 4071 C CA . SER A 1 489 ? -27.438 26.75 -0.686 1 92.38 489 SER A CA 1
ATOM 4072 C C . SER A 1 489 ? -27.312 26.453 -2.176 1 92.38 489 SER A C 1
ATOM 4074 O O . SER A 1 489 ? -27.094 25.297 -2.564 1 92.38 489 SER A O 1
ATOM 4076 N N . LYS A 1 490 ? -27.453 27.484 -2.969 1 94.75 490 LYS A N 1
ATOM 4077 C CA . LYS A 1 490 ? -27.328 27.297 -4.41 1 94.75 490 LYS A CA 1
ATOM 4078 C C . LYS A 1 490 ? -25.906 26.922 -4.797 1 94.75 490 LYS A C 1
ATOM 4080 O O . LYS A 1 490 ? -25.688 26.062 -5.656 1 94.75 490 LYS A O 1
ATOM 4085 N N . ASP A 1 491 ? -25 27.594 -4.207 1 96.5 491 ASP A N 1
ATOM 4086 C CA . ASP A 1 491 ? -23.594 27.281 -4.453 1 96.5 491 ASP A CA 1
ATOM 4087 C C . ASP A 1 491 ? -23.25 25.844 -4.059 1 96.5 491 ASP A C 1
ATOM 4089 O O . ASP A 1 491 ? -22.516 25.156 -4.766 1 96.5 491 ASP A O 1
ATOM 4093 N N . LEU A 1 492 ? -23.812 25.391 -2.959 1 97 492 LEU A N 1
ATOM 4094 C CA . LEU A 1 492 ? -23.594 24.031 -2.482 1 97 492 LEU A CA 1
ATOM 4095 C C . LEU A 1 492 ? -24.125 23 -3.486 1 97 492 LEU A C 1
ATOM 4097 O O . LEU A 1 492 ? -23.484 22 -3.752 1 97 492 LEU A O 1
ATOM 4101 N N . GLU A 1 493 ? -25.25 23.281 -4 1 96.25 493 GLU A N 1
ATOM 4102 C CA . GLU A 1 493 ? -25.844 22.391 -4.992 1 96.25 493 GLU A CA 1
ATOM 4103 C C . GLU A 1 493 ? -24.969 22.281 -6.234 1 96.25 493 GLU A C 1
ATOM 4105 O O . GLU A 1 493 ? -24.766 21.188 -6.762 1 96.25 493 GLU A O 1
ATOM 4110 N N . LEU A 1 494 ? -24.5 23.391 -6.684 1 97.19 494 LEU A N 1
ATOM 4111 C CA . LEU A 1 494 ? -23.609 23.406 -7.84 1 97.19 494 LEU A CA 1
ATOM 4112 C C . LEU A 1 494 ? -22.312 22.672 -7.531 1 97.19 494 LEU A C 1
ATOM 4114 O O . LEU A 1 494 ? -21.766 21.984 -8.391 1 97.19 494 LEU A O 1
ATOM 4118 N N . TRP A 1 495 ? -21.859 22.859 -6.348 1 97.5 495 TRP A N 1
ATOM 4119 C CA . TRP A 1 495 ? -20.625 22.188 -5.922 1 97.5 495 TRP A CA 1
ATOM 4120 C C . TRP A 1 495 ? -20.812 20.672 -5.902 1 97.5 495 TRP A C 1
ATOM 4122 O O . TRP A 1 495 ? -19.938 19.938 -6.344 1 97.5 495 TRP A O 1
ATOM 4132 N N . HIS A 1 496 ? -21.953 20.219 -5.445 1 96.81 496 HIS A N 1
ATOM 4133 C CA . HIS A 1 496 ? -22.266 18.797 -5.441 1 96.81 496 HIS A CA 1
ATOM 4134 C C . HIS A 1 496 ? -22.219 18.219 -6.852 1 96.81 496 HIS A C 1
ATOM 4136 O O . HIS A 1 496 ? -21.875 17.047 -7.035 1 96.81 496 HIS A O 1
ATOM 4142 N N . GLN A 1 497 ? -22.5 19.047 -7.797 1 96.38 497 GLN A N 1
ATOM 4143 C CA . GLN A 1 497 ? -22.578 18.609 -9.188 1 96.38 497 GLN A CA 1
ATOM 4144 C C . GLN A 1 497 ? -21.25 18.859 -9.906 1 96.38 497 GLN A C 1
ATOM 4146 O O . GLN A 1 497 ? -21.125 18.562 -11.102 1 96.38 497 GLN A O 1
ATOM 4151 N N . LYS A 1 498 ? -20.312 19.391 -9.219 1 95.81 498 LYS A N 1
ATOM 4152 C CA . LYS A 1 498 ? -19.016 19.75 -9.789 1 95.81 498 LYS A CA 1
ATOM 4153 C C . LYS A 1 498 ? -19.172 20.781 -10.906 1 95.81 498 LYS A C 1
ATOM 4155 O O . LYS A 1 498 ? -18.5 20.703 -11.93 1 95.81 498 LYS A O 1
ATOM 4160 N N . LYS A 1 499 ? -20.109 21.703 -10.664 1 96.69 499 LYS A N 1
ATOM 4161 C CA . LYS A 1 499 ? -20.406 22.703 -11.695 1 96.69 499 LYS A CA 1
ATOM 4162 C C . LYS A 1 499 ? -20.203 24.125 -11.164 1 96.69 499 LYS A C 1
ATOM 4164 O O . LYS A 1 499 ? -20.422 25.094 -11.883 1 96.69 499 LYS A O 1
ATOM 4169 N N . LEU A 1 500 ? -19.781 24.266 -9.945 1 97.31 500 LEU A N 1
ATOM 4170 C CA . LEU A 1 500 ? -19.562 25.594 -9.375 1 97.31 500 LEU A CA 1
ATOM 4171 C C . LEU A 1 500 ? -18.328 26.25 -10 1 97.31 500 LEU A C 1
ATOM 4173 O O . LEU A 1 500 ? -17.234 25.719 -9.922 1 97.31 500 LEU A O 1
ATOM 4177 N N . PRO A 1 501 ? -18.516 27.359 -10.703 1 96.94 501 PRO A N 1
ATOM 4178 C CA . PRO A 1 501 ? -17.328 28.078 -11.18 1 96.94 501 PRO A CA 1
ATOM 4179 C C . PRO A 1 501 ? -16.531 28.719 -10.055 1 96.94 501 PRO A C 1
ATOM 4181 O O . PRO A 1 501 ? -16.703 29.906 -9.773 1 96.94 501 PRO A O 1
ATOM 4184 N N . LEU A 1 502 ? -15.641 28.016 -9.586 1 95.94 502 LEU A N 1
ATOM 4185 C CA . LEU A 1 502 ? -14.961 28.328 -8.336 1 95.94 502 LEU A CA 1
ATOM 4186 C C . LEU A 1 502 ? -14.211 29.656 -8.453 1 95.94 502 LEU A C 1
ATOM 4188 O O . LEU A 1 502 ? -14.25 30.484 -7.527 1 95.94 502 LEU A O 1
ATOM 4192 N N . GLU A 1 503 ? -13.461 29.844 -9.5 1 95.44 503 GLU A N 1
ATOM 4193 C CA . GLU A 1 503 ? -12.703 31.078 -9.641 1 95.44 503 GLU A CA 1
ATOM 4194 C C . GLU A 1 503 ? -13.633 32.281 -9.672 1 95.44 503 GLU A C 1
ATOM 4196 O O . GLU A 1 503 ? -13.367 33.281 -9 1 95.44 503 GLU A O 1
ATOM 4201 N N . GLN A 1 504 ? -14.688 32.188 -10.422 1 95.62 504 GLN A N 1
ATOM 4202 C CA . GLN A 1 504 ? -15.664 33.281 -10.484 1 95.62 504 GLN A CA 1
ATOM 4203 C C . GLN A 1 504 ? -16.328 33.5 -9.133 1 95.62 504 GLN A C 1
ATOM 4205 O O . GLN A 1 504 ? -16.609 34.625 -8.758 1 95.62 504 GLN A O 1
ATOM 4210 N N . TRP A 1 505 ? -16.609 32.406 -8.523 1 95.25 505 TRP A N 1
ATOM 4211 C CA . TRP A 1 505 ? -17.219 32.469 -7.203 1 95.25 505 TRP A CA 1
ATOM 4212 C C . TRP A 1 505 ? -16.328 33.219 -6.227 1 95.25 505 TRP A C 1
ATOM 4214 O O . TRP A 1 505 ? -16.781 34.125 -5.508 1 95.25 505 TRP A O 1
ATOM 4224 N N . CYS A 1 506 ? -15.047 33 -6.207 1 94.38 506 CYS A N 1
ATOM 4225 C CA . CYS A 1 506 ? -14.078 33.656 -5.336 1 94.38 506 CYS A CA 1
ATOM 4226 C C . CYS A 1 506 ? -13.875 35.094 -5.762 1 94.38 506 CYS A C 1
ATOM 4228 O O . CYS A 1 506 ? -13.688 36 -4.918 1 94.38 506 CYS A O 1
ATOM 4230 N N . GLN A 1 507 ? -13.906 35.312 -7.027 1 94.31 507 GLN A N 1
ATOM 4231 C CA . GLN A 1 507 ? -13.781 36.656 -7.551 1 94.31 507 GLN A CA 1
ATOM 4232 C C . GLN A 1 507 ? -14.914 37.531 -7.051 1 94.31 507 GLN A C 1
ATOM 4234 O O . GLN A 1 507 ? -14.695 38.688 -6.676 1 94.31 507 GLN A O 1
ATOM 4239 N N . GLN A 1 508 ? -16.047 37 -7.047 1 92.12 508 GLN A N 1
ATOM 4240 C CA . GLN A 1 508 ? -17.203 37.781 -6.586 1 92.12 508 GLN A CA 1
ATOM 4241 C C . GLN A 1 508 ? -17.078 38.125 -5.109 1 92.12 508 GLN A C 1
ATOM 4243 O O . GLN A 1 508 ? -17.469 39.219 -4.691 1 92.12 508 GLN A O 1
ATOM 4248 N N . LEU A 1 509 ? -16.562 37.219 -4.367 1 89.69 509 LEU A N 1
ATOM 4249 C CA . LEU A 1 509 ? -16.344 37.469 -2.941 1 89.69 509 LEU A CA 1
ATOM 4250 C C . LEU A 1 509 ? -15.391 38.625 -2.725 1 89.69 509 LEU A C 1
ATOM 4252 O O . LEU A 1 509 ? -15.578 39.438 -1.807 1 89.69 509 LEU A O 1
ATOM 4256 N N . THR A 1 510 ? -14.438 38.75 -3.541 1 90.62 510 THR A N 1
ATOM 4257 C CA . THR A 1 510 ? -13.422 39.781 -3.443 1 90.62 510 THR A CA 1
ATOM 4258 C C . THR A 1 510 ? -13.953 41.094 -3.996 1 90.62 510 THR A C 1
ATOM 4260 O O . THR A 1 510 ? -13.672 42.156 -3.447 1 90.62 510 THR A O 1
ATOM 4263 N N . GLN A 1 511 ? -14.727 41.031 -5.027 1 87.31 511 GLN A N 1
ATOM 4264 C CA . GLN A 1 511 ? -15.242 42.219 -5.68 1 87.31 511 GLN A CA 1
ATOM 4265 C C . GLN A 1 511 ? -16.266 42.938 -4.793 1 87.31 511 GLN A C 1
ATOM 4267 O O . GLN A 1 511 ? -16.344 44.156 -4.793 1 87.31 511 GLN A O 1
ATOM 4272 N N . ASP A 1 512 ? -16.969 42.094 -4.082 1 86.69 512 ASP A N 1
ATOM 4273 C CA . ASP A 1 512 ? -17.938 42.688 -3.146 1 86.69 512 ASP A CA 1
ATOM 4274 C C . ASP A 1 512 ? -17.234 43.156 -1.869 1 86.69 512 ASP A C 1
ATOM 4276 O O . ASP A 1 512 ? -17.875 43.719 -0.988 1 86.69 512 ASP A O 1
ATOM 4280 N N . ILE A 1 513 ? -15.984 42.875 -1.714 1 89.81 513 ILE A N 1
ATOM 4281 C CA . ILE A 1 513 ? -15.047 43.344 -0.689 1 89.81 513 ILE A CA 1
ATOM 4282 C C . ILE A 1 513 ? -15.461 42.781 0.67 1 89.81 513 ILE A C 1
ATOM 4284 O O . ILE A 1 513 ? -15.383 43.469 1.685 1 89.81 513 ILE A O 1
ATOM 4288 N N . TRP A 1 514 ? -16.125 41.688 0.683 1 92 514 TRP A N 1
ATOM 4289 C CA . TRP A 1 514 ? -16.391 41.031 1.954 1 92 514 TRP A CA 1
ATOM 4290 C C . TRP A 1 514 ? -15.164 40.25 2.43 1 92 514 TRP A C 1
ATOM 4292 O O . TRP A 1 514 ? -14.961 40.094 3.635 1 92 514 TRP A O 1
ATOM 4302 N N . LEU A 1 515 ? -14.461 39.812 1.45 1 94.44 515 LEU A N 1
ATOM 4303 C CA . LEU A 1 515 ? -13.188 39.125 1.66 1 94.44 515 LEU A CA 1
ATOM 4304 C C . LEU A 1 515 ? -12.062 39.812 0.905 1 94.44 515 LEU A C 1
ATOM 4306 O O . LEU A 1 515 ? -12.133 39.969 -0.315 1 94.44 515 LEU A O 1
ATOM 4310 N N . TYR A 1 516 ? -11.062 40.219 1.685 1 94.5 516 TYR A N 1
ATOM 4311 C CA . TYR A 1 516 ? -9.977 41 1.081 1 94.5 516 TYR A CA 1
ATOM 4312 C C . TYR A 1 516 ? -8.633 40.281 1.288 1 94.5 516 TYR A C 1
ATOM 4314 O O . TYR A 1 516 ? -8.07 40.344 2.383 1 94.5 516 TYR A O 1
ATOM 4322 N N . PRO A 1 517 ? -8.062 39.719 0.211 1 95.5 517 PRO A N 1
ATOM 4323 C CA . PRO A 1 517 ? -6.793 38.969 0.329 1 95.5 517 PRO A CA 1
ATOM 4324 C C . PRO A 1 517 ? -5.625 39.906 0.689 1 95.5 517 PRO A C 1
ATOM 4326 O O . PRO A 1 517 ? -5.547 41.031 0.2 1 95.5 517 PRO A O 1
ATOM 4329 N N . LEU A 1 518 ? -4.727 39.406 1.506 1 94.69 518 LEU A N 1
ATOM 4330 C CA . LEU A 1 518 ? -3.582 40.188 1.944 1 94.69 518 LEU A CA 1
ATOM 4331 C C . LEU A 1 518 ? -2.277 39.562 1.462 1 94.69 518 LEU A C 1
ATOM 4333 O O . LEU A 1 518 ? -1.608 40.125 0.583 1 94.69 518 LEU A O 1
ATOM 4337 N N . PHE A 1 519 ? -2.033 38.281 2.072 1 94 519 PHE A N 1
ATOM 4338 C CA . PHE A 1 519 ? -0.708 37.75 1.812 1 94 519 PHE A CA 1
ATOM 4339 C C . PHE A 1 519 ? -0.785 36.25 1.554 1 94 519 PHE A C 1
ATOM 4341 O O . PHE A 1 519 ? -1.602 35.531 2.158 1 94 519 PHE A O 1
ATOM 4348 N N . HIS A 1 520 ? 0.112 35.781 0.622 1 92.56 520 HIS A N 1
ATOM 4349 C CA . HIS A 1 520 ? 0.457 34.375 0.543 1 92.56 520 HIS A CA 1
ATOM 4350 C C . HIS A 1 520 ? 1.665 34.031 1.417 1 92.56 520 HIS A C 1
ATOM 4352 O O . HIS A 1 520 ? 2.652 34.781 1.415 1 92.56 520 HIS A O 1
ATOM 4358 N N . HIS A 1 521 ? 1.56 32.969 2.104 1 88.62 521 HIS A N 1
ATOM 4359 C CA . HIS A 1 521 ? 2.613 32.594 3.043 1 88.62 521 HIS A CA 1
ATOM 4360 C C . HIS A 1 521 ? 3.518 31.516 2.465 1 88.62 521 HIS A C 1
ATOM 4362 O O . HIS A 1 521 ? 3.039 30.594 1.819 1 88.62 521 HIS A O 1
ATOM 4368 N N . LEU A 1 522 ? 4.848 31.688 2.777 1 85.94 522 LEU A N 1
ATOM 4369 C CA . LEU A 1 522 ? 5.828 30.688 2.406 1 85.94 522 LEU A CA 1
ATOM 4370 C C . LEU A 1 522 ? 6 29.656 3.521 1 85.94 522 LEU A C 1
ATOM 4372 O O . LEU A 1 522 ? 6.305 30.016 4.66 1 85.94 522 LEU A O 1
ATOM 4376 N N . LEU A 1 523 ? 5.797 28.406 3.193 1 83.88 523 LEU A N 1
ATOM 4377 C CA . LEU A 1 523 ? 6 27.312 4.145 1 83.88 523 LEU A CA 1
ATOM 4378 C C . LEU A 1 523 ? 7.391 26.703 3.988 1 83.88 523 LEU A C 1
ATOM 4380 O O . LEU A 1 523 ? 7.879 26.547 2.869 1 83.88 523 LEU A O 1
ATOM 4384 N N . GLU A 1 524 ? 8.047 26.422 5.125 1 81.38 524 GLU A N 1
ATOM 4385 C CA . GLU A 1 524 ? 9.406 25.891 5.059 1 81.38 524 GLU A CA 1
ATOM 4386 C C . GLU A 1 524 ? 9.609 24.781 6.074 1 81.38 524 GLU A C 1
ATOM 4388 O O . GLU A 1 524 ? 9.133 24.859 7.207 1 81.38 524 GLU A O 1
ATOM 4393 N N . LEU A 1 525 ? 10.242 23.734 5.566 1 79.5 525 LEU A N 1
ATOM 4394 C CA . LEU A 1 525 ? 10.727 22.656 6.43 1 79.5 525 LEU A CA 1
ATOM 4395 C C . LEU A 1 525 ? 12.242 22.719 6.566 1 79.5 525 LEU A C 1
ATOM 4397 O O . LEU A 1 525 ? 12.961 22.766 5.566 1 79.5 525 LEU A O 1
ATOM 4401 N N . GLN A 1 526 ? 12.688 22.75 7.762 1 74.06 526 GLN A N 1
ATOM 4402 C CA . GLN A 1 526 ? 14.125 22.75 8.016 1 74.06 526 GLN A CA 1
ATOM 4403 C C . GLN A 1 526 ? 14.531 21.516 8.812 1 74.06 526 GLN A C 1
ATOM 4405 O O . GLN A 1 526 ? 13.812 21.094 9.719 1 74.06 526 GLN A O 1
ATOM 4410 N N . GLY A 1 527 ? 15.539 20.875 8.297 1 72.25 527 GLY A N 1
ATOM 4411 C CA . GLY A 1 527 ? 15.992 19.688 9 1 72.25 527 GLY A CA 1
ATOM 4412 C C . GLY A 1 527 ? 17.281 19.125 8.445 1 72.25 527 GLY A C 1
ATOM 4413 O O . GLY A 1 527 ? 17.969 19.781 7.652 1 72.25 527 GLY A O 1
ATOM 4414 N N . GLU A 1 528 ? 17.547 17.922 9.016 1 65.44 528 GLU A N 1
ATOM 4415 C CA . GLU A 1 528 ? 18.766 17.234 8.602 1 65.44 528 GLU A CA 1
ATOM 4416 C C . GLU A 1 528 ? 18.594 16.594 7.227 1 65.44 528 GLU A C 1
ATOM 4418 O O . GLU A 1 528 ? 17.531 16.047 6.914 1 65.44 528 GLU A O 1
ATOM 4423 N N . LYS A 1 529 ? 19.703 16.5 6.578 1 66 529 LYS A N 1
ATOM 4424 C CA . LYS A 1 529 ? 19.703 15.969 5.219 1 66 529 LYS A CA 1
ATOM 4425 C C . LYS A 1 529 ? 19.609 14.445 5.23 1 66 529 LYS A C 1
ATOM 4427 O O . LYS A 1 529 ? 19.297 13.828 4.207 1 66 529 LYS A O 1
ATOM 4432 N N . THR A 1 530 ? 19.75 13.867 6.402 1 72.5 530 THR A N 1
ATOM 4433 C CA . THR A 1 530 ? 19.703 12.414 6.48 1 72.5 530 THR A CA 1
ATOM 4434 C C . THR A 1 530 ? 18.25 11.922 6.461 1 72.5 530 THR A C 1
ATOM 4436 O O . THR A 1 530 ? 18 10.734 6.277 1 72.5 530 THR A O 1
ATOM 4439 N N . MET A 1 531 ? 17.406 12.844 6.629 1 78.25 531 MET A N 1
ATOM 4440 C CA . MET A 1 531 ? 15.992 12.477 6.605 1 78.25 531 MET A CA 1
ATOM 4441 C C . MET A 1 531 ? 15.492 12.328 5.172 1 78.25 531 MET A C 1
ATOM 4443 O O . MET A 1 531 ? 15.789 13.156 4.316 1 78.25 531 MET A O 1
ATOM 4447 N N . ARG A 1 532 ? 14.836 11.211 5.004 1 81.75 532 ARG A N 1
ATOM 4448 C CA . ARG A 1 532 ? 14.266 10.953 3.686 1 81.75 532 ARG A CA 1
ATOM 4449 C C . ARG A 1 532 ? 12.758 10.703 3.777 1 81.75 532 ARG A C 1
ATOM 4451 O O . ARG A 1 532 ? 12.227 10.508 4.871 1 81.75 532 ARG A O 1
ATOM 4458 N N . GLY A 1 533 ? 12.125 10.836 2.641 1 81.25 533 GLY A N 1
ATOM 4459 C CA . GLY A 1 533 ? 10.688 10.617 2.607 1 81.25 533 GLY A CA 1
ATOM 4460 C C . GLY A 1 533 ? 9.891 11.789 3.137 1 81.25 533 GLY A C 1
ATOM 4461 O O . GLY A 1 533 ? 8.789 11.617 3.656 1 81.25 533 GLY A O 1
ATOM 4462 N N . ILE A 1 534 ? 10.516 12.953 3.086 1 81.56 534 ILE A N 1
ATOM 4463 C CA . ILE A 1 534 ? 9.875 14.141 3.652 1 81.56 534 ILE A CA 1
ATOM 4464 C C . ILE A 1 534 ? 9.336 15.016 2.529 1 81.56 534 ILE A C 1
ATOM 4466 O O . ILE A 1 534 ? 10.094 15.703 1.848 1 81.56 534 ILE A O 1
ATOM 4470 N N . LYS A 1 535 ? 8.211 14.82 2.135 1 81.81 535 LYS A N 1
ATOM 4471 C CA . LYS A 1 535 ? 7.539 15.695 1.181 1 81.81 535 LYS A CA 1
ATOM 4472 C C . LYS A 1 535 ? 6.48 16.547 1.871 1 81.81 535 LYS A C 1
ATOM 4474 O O . LYS A 1 535 ? 5.586 16.031 2.535 1 81.81 535 LYS A O 1
ATOM 4479 N N . MET A 1 536 ? 6.68 17.812 1.683 1 86.38 536 MET A N 1
ATOM 4480 C CA . MET A 1 536 ? 5.754 18.719 2.35 1 86.38 536 MET A CA 1
ATOM 4481 C C . MET A 1 536 ? 4.344 18.578 1.789 1 86.38 536 MET A C 1
ATOM 4483 O O . MET A 1 536 ? 4.16 18.516 0.572 1 86.38 536 MET A O 1
ATOM 4487 N N . ASN A 1 537 ? 3.422 18.484 2.674 1 85.5 537 ASN A N 1
ATOM 4488 C CA . ASN A 1 537 ? 2.025 18.469 2.25 1 85.5 537 ASN A CA 1
ATOM 4489 C C . ASN A 1 537 ? 1.417 19.859 2.242 1 85.5 537 ASN A C 1
ATOM 4491 O O . ASN A 1 537 ? 2.117 20.859 2.473 1 85.5 537 ASN A O 1
ATOM 4495 N N . THR A 1 538 ? 0.174 19.953 1.921 1 84.12 538 THR A N 1
ATOM 4496 C CA . THR A 1 538 ? -0.476 21.25 1.772 1 84.12 538 THR A CA 1
ATOM 4497 C C . THR A 1 538 ? -0.633 21.938 3.127 1 84.12 538 THR A C 1
ATOM 4499 O O . THR A 1 538 ? -0.857 23.141 3.195 1 84.12 538 THR A O 1
ATOM 4502 N N . PHE A 1 539 ? -0.471 21.156 4.199 1 82.88 539 PHE A N 1
ATOM 4503 C CA . PHE A 1 539 ? -0.616 21.719 5.535 1 82.88 539 PHE A CA 1
ATOM 4504 C C . PHE A 1 539 ? 0.717 22.25 6.047 1 82.88 539 PHE A C 1
ATOM 4506 O O . PHE A 1 539 ? 0.79 22.812 7.145 1 82.88 539 PHE A O 1
ATOM 4513 N N . GLY A 1 540 ? 1.764 22.078 5.246 1 84.94 540 GLY A N 1
ATOM 4514 C CA . GLY A 1 540 ? 3.084 22.547 5.645 1 84.94 540 GLY A CA 1
ATOM 4515 C C . GLY A 1 540 ? 3.846 21.516 6.469 1 84.94 540 GLY A C 1
ATOM 4516 O O . GLY A 1 540 ? 4.859 21.844 7.094 1 84.94 540 GLY A O 1
ATOM 4517 N N . TRP A 1 541 ? 3.254 20.406 6.574 1 88.56 541 TRP A N 1
ATOM 4518 C CA . TRP A 1 541 ? 3.871 19.281 7.262 1 88.56 541 TRP A CA 1
ATOM 4519 C C . TRP A 1 541 ? 4.273 18.188 6.266 1 88.56 541 TRP A C 1
ATOM 4521 O O . TRP A 1 541 ? 4.395 18.453 5.066 1 88.56 541 TRP A O 1
ATOM 4531 N N . PHE A 1 542 ? 4.715 17.094 6.789 1 88 542 PHE A N 1
ATOM 4532 C CA . PHE A 1 542 ? 5.047 15.969 5.93 1 88 542 PHE A CA 1
ATOM 4533 C C . PHE A 1 542 ? 4.445 14.68 6.473 1 88 542 PHE A C 1
ATOM 4535 O O . PHE A 1 542 ? 4.102 14.602 7.652 1 88 542 PHE A O 1
ATOM 4542 N N . ASP A 1 543 ? 4.258 13.781 5.602 1 87.12 543 ASP A N 1
ATOM 4543 C CA . ASP A 1 543 ? 3.693 12.5 6.027 1 87.12 543 ASP A CA 1
ATOM 4544 C C . ASP A 1 543 ? 4.652 11.758 6.953 1 87.12 543 ASP A C 1
ATOM 4546 O O . ASP A 1 543 ? 5.695 11.266 6.512 1 87.12 543 ASP A O 1
ATOM 4550 N N . PHE A 1 544 ? 4.258 11.602 8.18 1 90.94 544 PHE A N 1
ATOM 4551 C CA . PHE A 1 544 ? 5.105 10.969 9.188 1 90.94 544 PHE A CA 1
ATOM 4552 C C . PHE A 1 544 ? 5.355 9.508 8.852 1 90.94 544 PHE A C 1
ATOM 4554 O O . PHE A 1 544 ? 6.402 8.953 9.195 1 90.94 544 PHE A O 1
ATOM 4561 N N . LYS A 1 545 ? 4.449 8.914 8.18 1 90.44 545 LYS A N 1
ATOM 4562 C CA . LYS A 1 545 ? 4.512 7.48 7.938 1 90.44 545 LYS A CA 1
ATOM 4563 C C . LYS A 1 545 ? 5.668 7.129 7.008 1 90.44 545 LYS A C 1
ATOM 4565 O O . LYS A 1 545 ? 6.285 6.07 7.148 1 90.44 545 LYS A O 1
ATOM 4570 N N . SER A 1 546 ? 5.992 7.949 6.137 1 88.06 546 SER A N 1
ATOM 4571 C CA . SER A 1 546 ? 6.965 7.637 5.094 1 88.06 546 SER A CA 1
ATOM 4572 C C . SER A 1 546 ? 8.352 8.148 5.465 1 88.06 546 SER A C 1
ATOM 4574 O O . SER A 1 546 ? 9.344 7.789 4.82 1 88.06 546 SER A O 1
ATOM 4576 N N . ALA A 1 547 ? 8.469 8.938 6.449 1 87.19 547 ALA A N 1
ATOM 4577 C CA . ALA A 1 547 ? 9.75 9.523 6.84 1 87.19 547 ALA A CA 1
ATOM 4578 C C . ALA A 1 547 ? 10.656 8.469 7.473 1 87.19 547 ALA A C 1
ATOM 4580 O O . ALA A 1 547 ? 10.195 7.598 8.211 1 87.19 547 ALA A O 1
ATOM 4581 N N . TRP A 1 548 ? 11.93 8.555 7.121 1 84.69 548 TRP A N 1
ATOM 4582 C CA . TRP A 1 548 ? 12.906 7.625 7.684 1 84.69 548 TRP A CA 1
ATOM 4583 C C . TRP A 1 548 ? 14.32 8.203 7.602 1 84.69 548 TRP A C 1
ATOM 4585 O O . TRP A 1 548 ? 14.539 9.227 6.957 1 84.69 548 TRP A O 1
ATOM 4595 N N . PHE A 1 549 ? 15.281 7.637 8.305 1 79.31 549 PHE A N 1
ATOM 4596 C CA . PHE A 1 549 ? 16.656 8.125 8.352 1 79.31 549 PHE A CA 1
ATOM 4597 C C . PHE A 1 549 ? 17.562 7.242 7.504 1 79.31 549 PHE A C 1
ATOM 4599 O O . PHE A 1 549 ? 17.453 6.016 7.531 1 79.31 549 PHE A O 1
ATOM 4606 N N . THR A 1 550 ? 18.344 7.918 6.676 1 77.69 550 THR A N 1
ATOM 4607 C CA . THR A 1 550 ? 19.375 7.191 5.957 1 77.69 550 THR A CA 1
ATOM 4608 C C . THR A 1 550 ? 20.672 7.129 6.781 1 77.69 550 THR A C 1
ATOM 4610 O O . THR A 1 550 ? 20.891 7.961 7.664 1 77.69 550 THR A O 1
ATOM 4613 N N . THR A 1 551 ? 21.453 5.977 6.629 1 67.06 551 THR A N 1
ATOM 4614 C CA . THR A 1 551 ? 22.734 5.871 7.32 1 67.06 551 THR A CA 1
ATOM 4615 C C . THR A 1 551 ? 23.859 6.449 6.465 1 67.06 551 THR A C 1
ATOM 4617 O O . THR A 1 551 ? 23.812 6.371 5.234 1 67.06 551 THR A O 1
ATOM 4620 N N . ASP A 1 552 ? 24.688 7.422 7.051 1 60.34 552 ASP A N 1
ATOM 4621 C CA . ASP A 1 552 ? 25.828 8.008 6.34 1 60.34 552 ASP A CA 1
ATOM 4622 C C . ASP A 1 552 ? 26.734 6.93 5.754 1 60.34 552 ASP A C 1
ATOM 4624 O O . ASP A 1 552 ? 27 5.918 6.406 1 60.34 552 ASP A O 1
ATOM 4628 N N . ILE A 1 553 ? 26.734 6.75 4.41 1 55.25 553 ILE A N 1
ATOM 4629 C CA . ILE A 1 553 ? 27.734 5.926 3.75 1 55.25 553 ILE A CA 1
ATOM 4630 C C . ILE A 1 553 ? 29.141 6.438 4.098 1 55.25 553 ILE A C 1
ATOM 4632 O O . ILE A 1 553 ? 29.484 7.582 3.795 1 55.25 553 ILE A O 1
ATOM 4636 N N . ASP A 1 554 ? 29.703 6.168 5.16 1 47.59 554 ASP A N 1
ATOM 4637 C CA . ASP A 1 554 ? 31.109 6.527 5.227 1 47.59 554 ASP A CA 1
ATOM 4638 C C . ASP A 1 554 ? 31.828 6.184 3.922 1 47.59 554 ASP A C 1
ATOM 4640 O O . ASP A 1 554 ? 31.891 5.02 3.529 1 47.59 554 ASP A O 1
ATOM 4644 N N . THR A 1 555 ? 31.672 6.91 2.885 1 41.56 555 THR A N 1
ATOM 4645 C CA . THR A 1 555 ? 32.594 6.793 1.77 1 41.56 555 THR A CA 1
ATOM 4646 C C . THR A 1 555 ? 34.031 6.605 2.275 1 41.56 555 THR A C 1
ATOM 4648 O O . THR A 1 555 ? 34.625 7.527 2.838 1 41.56 555 THR A O 1
ATOM 4651 N N . GLU A 1 556 ? 34.469 5.605 2.926 1 35.53 556 GLU A N 1
ATOM 4652 C CA . GLU A 1 556 ? 35.906 5.445 2.854 1 35.53 556 GLU A CA 1
ATOM 4653 C C . GLU A 1 556 ? 36.438 5.637 1.427 1 35.53 556 GLU A C 1
ATOM 4655 O O . GLU A 1 556 ? 35.969 4.969 0.502 1 35.53 556 GLU A O 1
ATOM 4660 N N . THR A 1 557 ? 36.875 6.812 0.987 1 32.94 557 THR A N 1
ATOM 4661 C CA . THR A 1 557 ? 37.906 7.008 -0.019 1 32.94 557 THR A CA 1
ATOM 4662 C C . THR A 1 557 ? 38.938 5.895 0.051 1 32.94 557 THR A C 1
ATOM 4664 O O . THR A 1 557 ? 39.688 5.801 1.025 1 32.94 557 THR A O 1
ATOM 4667 N N . GLU A 1 558 ? 38.719 4.656 -0.214 1 26.55 558 GLU A N 1
ATOM 4668 C CA . GLU A 1 558 ? 39.938 4.098 -0.795 1 26.55 558 GLU A CA 1
ATOM 4669 C C . GLU A 1 558 ? 40.25 4.77 -2.123 1 26.55 558 GLU A C 1
ATOM 4671 O O . GLU A 1 558 ? 39.375 5.039 -2.932 1 26.55 558 GLU A O 1
ATOM 4676 N N . MET B 1 1 ? -21.703 -55.688 7.895 1 41.56 1 MET B N 1
ATOM 4677 C CA . MET B 1 1 ? -21.609 -54.844 6.691 1 41.56 1 MET B CA 1
ATOM 4678 C C . MET B 1 1 ? -21.516 -53.375 7.043 1 41.56 1 MET B C 1
ATOM 4680 O O . MET B 1 1 ? -22.328 -52.875 7.836 1 41.56 1 MET B O 1
ATOM 4684 N N . THR B 1 2 ? -20.453 -52.875 6.828 1 51.84 2 THR B N 1
ATOM 4685 C CA . THR B 1 2 ? -20.234 -51.5 7.238 1 51.84 2 THR B CA 1
ATOM 4686 C C . THR B 1 2 ? -21.328 -50.594 6.68 1 51.84 2 THR B C 1
ATOM 4688 O O . THR B 1 2 ? -21.938 -50.906 5.652 1 51.84 2 THR B O 1
ATOM 4691 N N . SER B 1 3 ? -21.859 -49.719 7.527 1 60.81 3 SER B N 1
ATOM 4692 C CA . SER B 1 3 ? -22.891 -48.719 7.246 1 60.81 3 SER B CA 1
ATOM 4693 C C . SER B 1 3 ? -22.734 -48.156 5.84 1 60.81 3 SER B C 1
ATOM 4695 O O . SER B 1 3 ? -23.734 -47.969 5.133 1 60.81 3 SER B O 1
ATOM 4697 N N . SER B 1 4 ? -21.578 -48.219 5.375 1 67.38 4 SER B N 1
ATOM 4698 C CA . SER B 1 4 ? -21.266 -47.625 4.074 1 67.38 4 SER B CA 1
ATOM 4699 C C . SER B 1 4 ? -21.703 -48.531 2.939 1 67.38 4 SER B C 1
ATOM 4701 O O . SER B 1 4 ? -22.234 -48.094 1.931 1 67.38 4 SER B O 1
ATOM 4703 N N . ARG B 1 5 ? -21.547 -49.875 3.078 1 73.75 5 ARG B N 1
ATOM 4704 C CA . ARG B 1 5 ? -21.906 -50.844 2.047 1 73.75 5 ARG B CA 1
ATOM 4705 C C . ARG B 1 5 ? -23.422 -50.969 1.917 1 73.75 5 ARG B C 1
ATOM 4707 O O . ARG B 1 5 ? -23.938 -51.094 0.809 1 73.75 5 ARG B O 1
ATOM 4714 N N . LEU B 1 6 ? -24.031 -50.875 3.062 1 79.75 6 LEU B N 1
ATOM 4715 C CA . LEU B 1 6 ? -25.484 -50.969 3.07 1 79.75 6 LEU B CA 1
ATOM 4716 C C . LEU B 1 6 ? -26.109 -49.812 2.312 1 79.75 6 LEU B C 1
ATOM 4718 O O . LEU B 1 6 ? -27.078 -49.969 1.568 1 79.75 6 LEU B O 1
ATOM 4722 N N . GLU B 1 7 ? -25.453 -48.656 2.484 1 78.56 7 GLU B N 1
ATOM 4723 C CA . GLU B 1 7 ? -25.938 -47.469 1.802 1 78.56 7 GLU B CA 1
ATOM 4724 C C . GLU B 1 7 ? -25.797 -47.594 0.288 1 78.56 7 GLU B C 1
ATOM 4726 O O . GLU B 1 7 ? -26.719 -47.25 -0.459 1 78.56 7 GLU B O 1
ATOM 4731 N N . LEU B 1 8 ? -24.688 -48.156 -0.105 1 75.25 8 LEU B N 1
ATOM 4732 C CA . LEU B 1 8 ? -24.438 -48.344 -1.528 1 75.25 8 LEU B CA 1
ATOM 4733 C C . LEU B 1 8 ? -25.422 -49.344 -2.123 1 75.25 8 LEU B C 1
ATOM 4735 O O . LEU B 1 8 ? -25.906 -49.156 -3.24 1 75.25 8 LEU B O 1
ATOM 4739 N N . GLN B 1 9 ? -25.766 -50.375 -1.487 1 80.62 9 GLN B N 1
ATOM 4740 C CA . GLN B 1 9 ? -26.703 -51.375 -1.948 1 80.62 9 GLN B CA 1
ATOM 4741 C C . GLN B 1 9 ? -28.125 -50.812 -2.037 1 80.62 9 GLN B C 1
ATOM 4743 O O . GLN B 1 9 ? -28.859 -51.125 -2.973 1 80.62 9 GLN B O 1
ATOM 4748 N N . PHE B 1 10 ? -28.391 -49.969 -1.109 1 84.56 10 PHE B N 1
ATOM 4749 C CA . PHE B 1 10 ? -29.688 -49.344 -1.151 1 84.56 10 PHE B CA 1
ATOM 4750 C C . PHE B 1 10 ? -29.812 -48.438 -2.377 1 84.56 10 PHE B C 1
ATOM 4752 O O . PHE B 1 10 ? -30.844 -48.438 -3.066 1 84.56 10 PHE B O 1
ATOM 4759 N N . ILE B 1 11 ? -28.719 -47.625 -2.549 1 78.44 11 ILE B N 1
ATOM 4760 C CA . ILE B 1 11 ? -28.734 -46.719 -3.678 1 78.44 11 ILE B CA 1
ATOM 4761 C C . ILE B 1 11 ? -28.891 -47.5 -4.98 1 78.44 11 ILE B C 1
ATOM 4763 O O . ILE B 1 11 ? -29.656 -47.094 -5.855 1 78.44 11 ILE B O 1
ATOM 4767 N N . ARG B 1 12 ? -28.234 -48.594 -5.094 1 79.5 12 ARG B N 1
ATOM 4768 C CA . ARG B 1 12 ? -28.344 -49.438 -6.27 1 79.5 12 ARG B CA 1
ATOM 4769 C C . ARG B 1 12 ? -29.766 -49.969 -6.438 1 79.5 12 ARG B C 1
ATOM 4771 O O . ARG B 1 12 ? -30.297 -50 -7.547 1 79.5 12 ARG B O 1
ATOM 4778 N N . LEU B 1 13 ? -30.312 -50.344 -5.355 1 83.56 13 LEU B N 1
ATOM 4779 C CA . LEU B 1 13 ? -31.688 -50.844 -5.383 1 83.56 13 LEU B CA 1
ATOM 4780 C C . LEU B 1 13 ? -32.656 -49.75 -5.766 1 83.56 13 LEU B C 1
ATOM 4782 O O . LEU B 1 13 ? -33.562 -49.969 -6.59 1 83.56 13 LEU B O 1
ATOM 4786 N N . TRP B 1 14 ? -32.406 -48.594 -5.152 1 84.31 14 TRP B N 1
ATOM 4787 C CA . TRP B 1 14 ? -33.281 -47.469 -5.398 1 84.31 14 TRP B CA 1
ATOM 4788 C C . TRP B 1 14 ? -33.219 -47.031 -6.855 1 84.31 14 TRP B C 1
ATOM 4790 O O . TRP B 1 14 ? -34.25 -46.75 -7.48 1 84.31 14 TRP B O 1
ATOM 4800 N N . GLN B 1 15 ? -31.984 -46.969 -7.414 1 77.88 15 GLN B N 1
ATOM 4801 C CA . GLN B 1 15 ? -31.781 -46.594 -8.812 1 77.88 15 GLN B CA 1
ATOM 4802 C C . GLN B 1 15 ? -32.406 -47.625 -9.758 1 77.88 15 GLN B C 1
ATOM 4804 O O . GLN B 1 15 ? -33 -47.25 -10.773 1 77.88 15 GLN B O 1
ATOM 4809 N N . ALA B 1 16 ? -32.344 -48.875 -9.453 1 80.19 16 ALA B N 1
ATOM 4810 C CA . ALA B 1 16 ? -32.875 -49.938 -10.281 1 80.19 16 ALA B CA 1
ATOM 4811 C C . ALA B 1 16 ? -34.406 -49.844 -10.375 1 80.19 16 ALA B C 1
ATOM 4813 O O . ALA B 1 16 ? -34.969 -50.125 -11.438 1 80.19 16 ALA B O 1
ATOM 4814 N N . PHE B 1 17 ? -35 -49.375 -9.312 1 84.94 17 PHE B N 1
ATOM 4815 C CA . PHE B 1 17 ? -36.469 -49.344 -9.305 1 84.94 17 PHE B CA 1
ATOM 4816 C C . PHE B 1 17 ? -36.969 -47.875 -9.375 1 84.94 17 PHE B C 1
ATOM 4818 O O . PHE B 1 17 ? -38.156 -47.625 -9.234 1 84.94 17 PHE B O 1
ATOM 4825 N N . GLN B 1 18 ? -35.938 -46.906 -9.484 1 78.12 18 GLN B N 1
ATOM 4826 C CA . GLN B 1 18 ? -36.188 -45.5 -9.602 1 78.12 18 GLN B CA 1
ATOM 4827 C C . GLN B 1 18 ? -37 -44.969 -8.422 1 78.12 18 GLN B C 1
ATOM 4829 O O . GLN B 1 18 ? -37.844 -44.094 -8.586 1 78.12 18 GLN B O 1
ATOM 4834 N N . GLY B 1 19 ? -36.812 -45.688 -7.332 1 80.5 19 GLY B N 1
ATOM 4835 C CA . GLY B 1 19 ? -37.469 -45.25 -6.098 1 80.5 19 GLY B CA 1
ATOM 4836 C C . GLY B 1 19 ? -38.938 -45.531 -6.062 1 80.5 19 GLY B C 1
ATOM 4837 O O . GLY B 1 19 ? -39.656 -45.094 -5.152 1 80.5 19 GLY B O 1
ATOM 4838 N N . LYS B 1 20 ? -39.438 -46.25 -7.027 1 85.31 20 LYS B N 1
ATOM 4839 C CA . LYS B 1 20 ? -40.875 -46.531 -7.09 1 85.31 20 LYS B CA 1
ATOM 4840 C C . LYS B 1 20 ? -41.188 -47.875 -6.414 1 85.31 20 LYS B C 1
ATOM 4842 O O . LYS B 1 20 ? -40.375 -48.781 -6.398 1 85.31 20 LYS B O 1
ATOM 4847 N N . THR B 1 21 ? -42.344 -47.875 -5.863 1 87.44 21 THR B N 1
ATOM 4848 C CA . THR B 1 21 ? -42.844 -49.156 -5.324 1 87.44 21 THR B CA 1
ATOM 4849 C C . THR B 1 21 ? -42.969 -50.188 -6.426 1 87.44 21 THR B C 1
ATOM 4851 O O . THR B 1 21 ? -43.531 -49.938 -7.488 1 87.44 21 THR B O 1
ATOM 4854 N N . SER B 1 22 ? -42.312 -51.25 -6.227 1 87.88 22 SER B N 1
ATOM 4855 C CA . SER B 1 22 ? -42.312 -52.25 -7.293 1 87.88 22 SER B CA 1
ATOM 4856 C C . SER B 1 22 ? -42.531 -53.656 -6.742 1 87.88 22 SER B C 1
ATOM 4858 O O . SER B 1 22 ? -42.188 -53.969 -5.602 1 87.88 22 SER B O 1
ATOM 4860 N N . GLU B 1 23 ? -43.219 -54.469 -7.543 1 86.38 23 GLU B N 1
ATOM 4861 C CA . GLU B 1 23 ? -43.312 -55.906 -7.254 1 86.38 23 GLU B CA 1
ATOM 4862 C C . GLU B 1 23 ? -42.125 -56.656 -7.809 1 86.38 23 GLU B C 1
ATOM 4864 O O . GLU B 1 23 ? -41.75 -56.5 -8.969 1 86.38 23 GLU B O 1
ATOM 4869 N N . THR B 1 24 ? -41.406 -57.281 -6.961 1 87.12 24 THR B N 1
ATOM 4870 C CA . THR B 1 24 ? -40.219 -57.969 -7.406 1 87.12 24 THR B CA 1
ATOM 4871 C C . THR B 1 24 ? -40 -59.25 -6.621 1 87.12 24 THR B C 1
ATOM 4873 O O . THR B 1 24 ? -40.844 -59.656 -5.82 1 87.12 24 THR B O 1
ATOM 4876 N N . SER B 1 25 ? -39.062 -60.062 -6.996 1 85.62 25 SER B N 1
ATOM 4877 C CA . SER B 1 25 ? -38.75 -61.312 -6.336 1 85.62 25 SER B CA 1
ATOM 4878 C C . SER B 1 25 ? -37.312 -61.281 -5.793 1 85.62 25 SER B C 1
ATOM 4880 O O . SER B 1 25 ? -36.5 -60.438 -6.203 1 85.62 25 SER B O 1
ATOM 4882 N N . LEU B 1 26 ? -37.031 -62.031 -4.828 1 85.31 26 LEU B N 1
ATOM 4883 C CA . LEU B 1 26 ? -35.719 -62.094 -4.23 1 85.31 26 LEU B CA 1
ATOM 4884 C C . LEU B 1 26 ? -34.656 -62.469 -5.285 1 85.31 26 LEU B C 1
ATOM 4886 O O . LEU B 1 26 ? -33.5 -62.031 -5.195 1 85.31 26 LEU B O 1
ATOM 4890 N N . GLU B 1 27 ? -35.125 -63.188 -6.316 1 82.88 27 GLU B N 1
ATOM 4891 C CA . GLU B 1 27 ? -34.219 -63.562 -7.402 1 82.88 27 GLU B CA 1
ATOM 4892 C C . GLU B 1 27 ? -33.844 -62.344 -8.234 1 82.88 27 GLU B C 1
ATOM 4894 O O . GLU B 1 27 ? -32.688 -62.156 -8.57 1 82.88 27 GLU B O 1
ATOM 4899 N N . ALA B 1 28 ? -34.781 -61.562 -8.516 1 86.19 28 ALA B N 1
ATOM 4900 C CA . ALA B 1 28 ? -34.531 -60.344 -9.281 1 86.19 28 ALA B CA 1
ATOM 4901 C C . ALA B 1 28 ? -33.656 -59.375 -8.5 1 86.19 28 ALA B C 1
ATOM 4903 O O . ALA B 1 28 ? -32.781 -58.719 -9.062 1 86.19 28 ALA B O 1
ATOM 4904 N N . LEU B 1 29 ? -33.844 -59.281 -7.285 1 88.88 29 LEU B N 1
ATOM 4905 C CA . LEU B 1 29 ? -33.062 -58.375 -6.438 1 88.88 29 LEU B CA 1
ATOM 4906 C C . LEU B 1 29 ? -31.625 -58.844 -6.301 1 88.88 29 LEU B C 1
ATOM 4908 O O . LEU B 1 29 ? -30.703 -58.031 -6.246 1 88.88 29 LEU B O 1
ATOM 4912 N N . SER B 1 30 ? -31.484 -60.125 -6.23 1 87.12 30 SER B N 1
ATOM 4913 C CA . SER B 1 30 ? -30.141 -60.719 -6.156 1 87.12 30 SER B CA 1
ATOM 4914 C C . SER B 1 30 ? -29.328 -60.375 -7.398 1 87.12 30 SER B C 1
ATOM 4916 O O . SER B 1 30 ? -28.109 -60.125 -7.309 1 87.12 30 SER B O 1
ATOM 4918 N N . GLU B 1 31 ? -29.938 -60.25 -8.484 1 85.44 31 GLU B N 1
ATOM 4919 C CA . GLU B 1 31 ? -29.266 -59.875 -9.727 1 85.44 31 GLU B CA 1
ATOM 4920 C C . GLU B 1 31 ? -28.906 -58.406 -9.734 1 85.44 31 GLU B C 1
ATOM 4922 O O . GLU B 1 31 ? -27.828 -58.031 -10.219 1 85.44 31 GLU B O 1
ATOM 4927 N N . ILE B 1 32 ? -29.734 -57.625 -9.141 1 84.31 32 ILE B N 1
ATOM 4928 C CA . ILE B 1 32 ? -29.5 -56.188 -9.125 1 84.31 32 ILE B CA 1
ATOM 4929 C C . ILE B 1 32 ? -28.344 -55.844 -8.18 1 84.31 32 ILE B C 1
ATOM 4931 O O . ILE B 1 32 ? -27.484 -55.031 -8.508 1 84.31 32 ILE B O 1
ATOM 4935 N N . LEU B 1 33 ? -28.25 -56.531 -7.074 1 84.69 33 LEU B N 1
ATOM 4936 C CA . LEU B 1 33 ? -27.266 -56.188 -6.047 1 84.69 33 LEU B CA 1
ATOM 4937 C C . LEU B 1 33 ? -26.062 -57.094 -6.125 1 84.69 33 LEU B C 1
ATOM 4939 O O . LEU B 1 33 ? -25.125 -56.969 -5.332 1 84.69 33 LEU B O 1
ATOM 4943 N N . HIS B 1 34 ? -26.078 -58.031 -7.035 1 80.88 34 HIS B N 1
ATOM 4944 C CA . HIS B 1 34 ? -25.016 -59 -7.277 1 80.88 34 HIS B CA 1
ATOM 4945 C C . HIS B 1 34 ? -24.609 -59.719 -5.992 1 80.88 34 HIS B C 1
ATOM 4947 O O . HIS B 1 34 ? -23.422 -59.75 -5.641 1 80.88 34 HIS B O 1
ATOM 4953 N N . CYS B 1 35 ? -25.609 -60.188 -5.324 1 82.19 35 CYS B N 1
ATOM 4954 C CA . CYS B 1 35 ? -25.375 -60.938 -4.102 1 82.19 35 CYS B CA 1
ATOM 4955 C C . CYS B 1 35 ? -26.25 -62.188 -4.043 1 82.19 35 CYS B C 1
ATOM 4957 O O . CYS B 1 35 ? -27.062 -62.406 -4.934 1 82.19 35 CYS B O 1
ATOM 4959 N N . THR B 1 36 ? -26.031 -63.125 -3.146 1 82.69 36 THR B N 1
ATOM 4960 C CA . THR B 1 36 ? -26.781 -64.375 -3.021 1 82.69 36 THR B CA 1
ATOM 4961 C C . THR B 1 36 ? -28.172 -64.125 -2.441 1 82.69 36 THR B C 1
ATOM 4963 O O . THR B 1 36 ? -28.406 -63.062 -1.821 1 82.69 36 THR B O 1
ATOM 4966 N N . ARG B 1 37 ? -29.156 -64.938 -2.678 1 81.25 37 ARG B N 1
ATOM 4967 C CA . ARG B 1 37 ? -30.531 -64.812 -2.213 1 81.25 37 ARG B CA 1
ATOM 4968 C C . ARG B 1 37 ? -30.594 -64.75 -0.692 1 81.25 37 ARG B C 1
ATOM 4970 O O . ARG B 1 37 ? -31.406 -63.969 -0.143 1 81.25 37 ARG B O 1
ATOM 4977 N N . ARG B 1 38 ? -29.703 -65.438 -0.11 1 81.44 38 ARG B N 1
ATOM 4978 C CA . ARG B 1 38 ? -29.656 -65.438 1.35 1 81.44 38 ARG B CA 1
ATOM 4979 C C . ARG B 1 38 ? -29.219 -64.062 1.871 1 81.44 38 ARG B C 1
ATOM 4981 O O . ARG B 1 38 ? -29.781 -63.531 2.83 1 81.44 38 ARG B O 1
ATOM 4988 N N . HIS B 1 39 ? -28.297 -63.562 1.266 1 85.19 39 HIS B N 1
ATOM 4989 C CA . HIS B 1 39 ? -27.734 -62.281 1.709 1 85.19 39 HIS B CA 1
ATOM 4990 C C . HIS B 1 39 ? -28.688 -61.125 1.427 1 85.19 39 HIS B C 1
ATOM 4992 O O . HIS B 1 39 ? -28.719 -60.156 2.178 1 85.19 39 HIS B O 1
ATOM 4998 N N . ILE B 1 40 ? -29.469 -61.281 0.39 1 87.06 40 ILE B N 1
ATOM 4999 C CA . ILE B 1 40 ? -30.391 -60.188 0.037 1 87.06 40 ILE B CA 1
ATOM 5000 C C . ILE B 1 40 ? -31.453 -60.062 1.119 1 87.06 40 ILE B C 1
ATOM 5002 O O . ILE B 1 40 ? -31.859 -58.938 1.457 1 87.06 40 ILE B O 1
ATOM 5006 N N . ARG B 1 41 ? -31.906 -61.156 1.572 1 83.94 41 ARG B N 1
ATOM 5007 C CA . ARG B 1 41 ? -32.906 -61.094 2.635 1 83.94 41 ARG B CA 1
ATOM 5008 C C . ARG B 1 41 ? -32.375 -60.375 3.855 1 83.94 41 ARG B C 1
ATOM 5010 O O . ARG B 1 41 ? -33.094 -59.562 4.457 1 83.94 41 ARG B O 1
ATOM 5017 N N . SER B 1 42 ? -31.141 -60.625 4.113 1 87.25 42 SER B N 1
ATOM 5018 C CA . SER B 1 42 ? -30.5 -59.969 5.238 1 87.25 42 SER B CA 1
ATOM 5019 C C . SER B 1 42 ? -30.344 -58.469 4.969 1 87.25 42 SER B C 1
ATOM 5021 O O . SER B 1 42 ? -30.594 -57.656 5.855 1 87.25 42 SER B O 1
ATOM 5023 N N . LEU B 1 43 ? -30 -58.125 3.805 1 88 43 LEU B N 1
ATOM 5024 C CA . LEU B 1 43 ? -29.812 -56.719 3.416 1 88 43 LEU B CA 1
ATOM 5025 C C . LEU B 1 43 ? -31.141 -55.969 3.477 1 88 43 LEU B C 1
ATOM 5027 O O . LEU B 1 43 ? -31.188 -54.844 3.996 1 88 43 LEU B O 1
ATOM 5031 N N . LEU B 1 44 ? -32.188 -56.594 2.947 1 88.88 44 LEU B N 1
ATOM 5032 C CA . LEU B 1 44 ? -33.5 -55.969 2.932 1 88.88 44 LEU B CA 1
ATOM 5033 C C . LEU B 1 44 ? -34.031 -55.781 4.352 1 88.88 44 LEU B C 1
ATOM 5035 O O . LEU B 1 44 ? -34.625 -54.75 4.66 1 88.88 44 LEU B O 1
ATOM 5039 N N . ASN B 1 45 ? -33.719 -56.719 5.156 1 86.94 45 ASN B N 1
ATOM 5040 C CA . ASN B 1 45 ? -34.125 -56.625 6.551 1 86.94 45 ASN B CA 1
ATOM 5041 C C . ASN B 1 45 ? -33.406 -55.469 7.258 1 86.94 45 ASN B C 1
ATOM 5043 O O . ASN B 1 45 ? -34 -54.719 8.016 1 86.94 45 ASN B O 1
ATOM 5047 N N . LYS B 1 46 ? -32.188 -55.344 6.977 1 86.94 46 LYS B N 1
ATOM 5048 C CA . LYS B 1 46 ? -31.406 -54.281 7.586 1 86.94 46 LYS B CA 1
ATOM 5049 C C . LYS B 1 46 ? -31.875 -52.906 7.09 1 86.94 46 LYS B C 1
ATOM 5051 O O . LYS B 1 46 ? -31.984 -51.969 7.875 1 86.94 46 LYS B O 1
ATOM 5056 N N . MET B 1 47 ? -32.156 -52.781 5.812 1 87.94 47 MET B N 1
ATOM 5057 C CA . MET B 1 47 ? -32.625 -51.531 5.223 1 87.94 47 MET B CA 1
ATOM 5058 C C . MET B 1 47 ? -34 -51.156 5.762 1 87.94 47 MET B C 1
ATOM 5060 O O . MET B 1 47 ? -34.312 -49.969 5.953 1 87.94 47 MET B O 1
ATOM 5064 N N . GLN B 1 48 ? -34.719 -52.188 6.059 1 86.5 48 GLN B N 1
ATOM 5065 C CA . GLN B 1 48 ? -36.031 -51.969 6.609 1 86.5 48 GLN B CA 1
ATOM 5066 C C . GLN B 1 48 ? -35.969 -51.562 8.07 1 86.5 48 GLN B C 1
ATOM 5068 O O . GLN B 1 48 ? -36.75 -50.688 8.516 1 86.5 48 GLN B O 1
ATOM 5073 N N . GLU B 1 49 ? -35.031 -52.094 8.672 1 86.88 49 GLU B N 1
ATOM 5074 C CA . GLU B 1 49 ? -34.812 -51.719 10.07 1 86.88 49 GLU B CA 1
ATOM 5075 C C . GLU B 1 49 ? -34.406 -50.281 10.219 1 86.88 49 GLU B C 1
ATOM 5077 O O . GLU B 1 49 ? -34.844 -49.594 11.148 1 86.88 49 GLU B O 1
ATOM 5082 N N . ILE B 1 50 ? -33.531 -49.781 9.328 1 82 50 ILE B N 1
ATOM 5083 C CA . ILE B 1 50 ? -33.031 -48.406 9.359 1 82 50 ILE B CA 1
ATOM 5084 C C . ILE B 1 50 ? -34.156 -47.438 8.891 1 82 50 ILE B C 1
ATOM 5086 O O . ILE B 1 50 ? -34.125 -46.25 9.227 1 82 50 ILE B O 1
ATOM 5090 N N . GLY B 1 51 ? -35.125 -48.031 8.164 1 82.25 51 GLY B N 1
ATOM 5091 C CA . GLY B 1 51 ? -36.281 -47.281 7.699 1 82.25 51 GLY B CA 1
ATOM 5092 C C . GLY B 1 51 ? -36.125 -46.781 6.27 1 82.25 51 GLY B C 1
ATOM 5093 O O . GLY B 1 51 ? -36.812 -45.844 5.859 1 82.25 51 GLY B O 1
ATOM 5094 N N . TRP B 1 52 ? -35.219 -47.344 5.406 1 86.5 52 TRP B N 1
ATOM 5095 C CA . TRP B 1 52 ? -34.969 -46.906 4.043 1 86.5 52 TRP B CA 1
ATOM 5096 C C . TRP B 1 52 ? -36.031 -47.438 3.086 1 86.5 52 TRP B C 1
ATOM 5098 O O . TRP B 1 52 ? -36.406 -46.781 2.121 1 86.5 52 TRP B O 1
ATOM 5108 N N . LEU B 1 53 ? -36.438 -48.719 3.369 1 88.5 53 LEU B N 1
ATOM 5109 C CA . LEU B 1 53 ? -37.406 -49.375 2.51 1 88.5 53 LEU B CA 1
ATOM 5110 C C . LEU B 1 53 ? -38.281 -50.344 3.312 1 88.5 53 LEU B C 1
ATOM 5112 O O . LEU B 1 53 ? -38 -50.594 4.484 1 88.5 53 LEU B O 1
ATOM 5116 N N . GLU B 1 54 ? -39.406 -50.75 2.773 1 89.75 54 GLU B N 1
ATOM 5117 C CA . GLU B 1 54 ? -40.281 -51.781 3.307 1 89.75 54 GLU B CA 1
ATOM 5118 C C . GLU B 1 54 ? -40.406 -52.938 2.34 1 89.75 54 GLU B C 1
ATOM 5120 O O . GLU B 1 54 ? -40.688 -52.75 1.155 1 89.75 54 GLU B O 1
ATOM 5125 N N . TRP B 1 55 ? -40.062 -54.031 2.818 1 88.56 55 TRP B N 1
ATOM 5126 C CA . TRP B 1 55 ? -40.156 -55.25 2.033 1 88.56 55 TRP B CA 1
ATOM 5127 C C . TRP B 1 55 ? -41.281 -56.156 2.543 1 88.56 55 TRP B C 1
ATOM 5129 O O . TRP B 1 55 ? -41.312 -56.531 3.713 1 88.56 55 TRP B O 1
ATOM 5139 N N . HIS B 1 56 ? -42.312 -56.344 1.748 1 86.06 56 HIS B N 1
ATOM 5140 C CA . HIS B 1 56 ? -43.438 -57.219 2.072 1 86.06 56 HIS B CA 1
ATOM 5141 C C . HIS B 1 56 ? -43.344 -58.5 1.28 1 86.06 56 HIS B C 1
ATOM 5143 O O . HIS B 1 56 ? -43.688 -58.531 0.094 1 86.06 56 HIS B O 1
ATOM 5149 N N . SER B 1 57 ? -42.938 -59.469 1.906 1 80.56 57 SER B N 1
ATOM 5150 C CA . SER B 1 57 ? -42.812 -60.781 1.279 1 80.56 57 SER B CA 1
ATOM 5151 C C . SER B 1 57 ? -44.125 -61.531 1.24 1 80.56 57 SER B C 1
ATOM 5153 O O . SER B 1 57 ? -44.906 -61.469 2.199 1 80.56 57 SER B O 1
ATOM 5155 N N . GLN B 1 58 ? -44.719 -61.875 0.116 1 73.75 58 GLN B N 1
ATOM 5156 C CA . GLN B 1 58 ? -45.906 -62.75 0.016 1 73.75 58 GLN B CA 1
ATOM 5157 C C . GLN B 1 58 ? -45.5 -64.188 -0.274 1 73.75 58 GLN B C 1
ATOM 5159 O O . GLN B 1 58 ? -44.688 -64.438 -1.168 1 73.75 58 GLN B O 1
ATOM 5164 N N . ALA B 1 59 ? -45.844 -65.125 0.637 1 70.25 59 ALA B N 1
ATOM 5165 C CA . ALA B 1 59 ? -45.594 -66.562 0.53 1 70.25 59 ALA B CA 1
ATOM 5166 C C . ALA B 1 59 ? -46.469 -67.188 -0.555 1 70.25 59 ALA B C 1
ATOM 5168 O O . ALA B 1 59 ? -47.656 -66.875 -0.681 1 70.25 59 ALA B O 1
ATOM 5169 N N . GLY B 1 60 ? -45.844 -68 -1.815 1 63.41 60 GLY B N 1
ATOM 5170 C CA . GLY B 1 60 ? -46.5 -68.688 -2.877 1 63.41 60 GLY B CA 1
ATOM 5171 C C . GLY B 1 60 ? -45.781 -68.625 -4.199 1 63.41 60 GLY B C 1
ATOM 5172 O O . GLY B 1 60 ? -45.062 -67.688 -4.484 1 63.41 60 GLY B O 1
ATOM 5173 N N . ARG B 1 61 ? -45.469 -69.75 -4.898 1 63.78 61 ARG B N 1
ATOM 5174 C CA . ARG B 1 61 ? -44.656 -69.938 -6.098 1 63.78 61 ARG B CA 1
ATOM 5175 C C . ARG B 1 61 ? -44.906 -68.875 -7.125 1 63.78 61 ARG B C 1
ATOM 5177 O O . ARG B 1 61 ? -44.031 -68.562 -7.941 1 63.78 61 ARG B O 1
ATOM 5184 N N . SER B 1 62 ? -46.156 -68.125 -7.078 1 64.5 62 SER B N 1
ATOM 5185 C CA . SER B 1 62 ? -46.531 -67.188 -8.156 1 64.5 62 SER B CA 1
ATOM 5186 C C . SER B 1 62 ? -46.75 -65.812 -7.633 1 64.5 62 SER B C 1
ATOM 5188 O O . SER B 1 62 ? -47.062 -64.875 -8.398 1 64.5 62 SER B O 1
ATOM 5190 N N . LYS B 1 63 ? -46.5 -65.5 -6.375 1 67.25 63 LYS B N 1
ATOM 5191 C CA . LYS B 1 63 ? -46.875 -64.125 -5.895 1 67.25 63 LYS B CA 1
ATOM 5192 C C . LYS B 1 63 ? -45.656 -63.25 -5.738 1 67.25 63 LYS B C 1
ATOM 5194 O O . LYS B 1 63 ? -44.625 -63.688 -5.23 1 67.25 63 LYS B O 1
ATOM 5199 N N . LYS B 1 64 ? -45.656 -62.094 -6.332 1 78.44 64 LYS B N 1
ATOM 5200 C CA . LYS B 1 64 ? -44.594 -61.094 -6.32 1 78.44 64 LYS B CA 1
ATOM 5201 C C . LYS B 1 64 ? -44.594 -60.312 -5.012 1 78.44 64 LYS B C 1
ATOM 5203 O O . LYS B 1 64 ? -45.656 -60.125 -4.402 1 78.44 64 LYS B O 1
ATOM 5208 N N . SER B 1 65 ? -43.375 -60.219 -4.402 1 85.31 65 SER B N 1
ATOM 5209 C CA . SER B 1 65 ? -43.219 -59.375 -3.229 1 85.31 65 SER B CA 1
ATOM 5210 C C . SER B 1 65 ? -43.188 -57.875 -3.613 1 85.31 65 SER B C 1
ATOM 5212 O O . SER B 1 65 ? -42.969 -57.562 -4.777 1 85.31 65 SER B O 1
ATOM 5214 N N . THR B 1 66 ? -43.625 -57.094 -2.654 1 88.75 66 THR B N 1
ATOM 5215 C CA . THR B 1 66 ? -43.688 -55.656 -2.902 1 88.75 66 THR B CA 1
ATOM 5216 C C . THR B 1 66 ? -42.531 -54.938 -2.182 1 88.75 66 THR B C 1
ATOM 5218 O O . THR B 1 66 ? -42.281 -55.188 -1.003 1 88.75 66 THR B O 1
ATOM 5221 N N . LEU B 1 67 ? -41.75 -54.188 -2.9 1 88.5 67 LEU B N 1
ATOM 5222 C CA . LEU B 1 67 ? -40.688 -53.344 -2.383 1 88.5 67 LEU B CA 1
ATOM 5223 C C . LEU B 1 67 ? -41.125 -51.875 -2.391 1 88.5 67 LEU B C 1
ATOM 5225 O O . LEU B 1 67 ? -41.5 -51.344 -3.436 1 88.5 67 LEU B O 1
ATOM 5229 N N . ILE B 1 68 ? -41.188 -51.25 -1.18 1 88.94 68 ILE B N 1
ATOM 5230 C CA . ILE B 1 68 ? -41.531 -49.844 -1.03 1 88.94 68 ILE B CA 1
ATOM 5231 C C . ILE B 1 68 ? -40.344 -49.062 -0.511 1 88.94 68 ILE B C 1
ATOM 5233 O O . ILE B 1 68 ? -39.781 -49.375 0.543 1 88.94 68 ILE B O 1
ATOM 5237 N N . PHE B 1 69 ? -39.875 -48.031 -1.22 1 88.25 69 PHE B N 1
ATOM 5238 C CA . PHE B 1 69 ? -38.781 -47.188 -0.78 1 88.25 69 PHE B CA 1
ATOM 5239 C C . PHE B 1 69 ? -39.312 -46.062 0.106 1 88.25 69 PHE B C 1
ATOM 5241 O O . PHE B 1 69 ? -40.25 -45.344 -0.264 1 88.25 69 PHE B O 1
ATOM 5248 N N . ARG B 1 70 ? -38.812 -45.938 1.256 1 84.12 70 ARG B N 1
ATOM 5249 C CA . ARG B 1 70 ? -39.219 -44.906 2.199 1 84.12 70 ARG B CA 1
ATOM 5250 C C . ARG B 1 70 ? -38.25 -43.719 2.152 1 84.12 70 ARG B C 1
ATOM 5252 O O . ARG B 1 70 ? -38.656 -42.594 2.428 1 84.12 70 ARG B O 1
ATOM 5259 N N . SER B 1 71 ? -37.062 -44.031 1.899 1 77.94 71 SER B N 1
ATOM 5260 C CA . SER B 1 71 ? -36.062 -42.969 1.808 1 77.94 71 SER B CA 1
ATOM 5261 C C . SER B 1 71 ? -35.594 -42.781 0.37 1 77.94 71 SER B C 1
ATOM 5263 O O . SER B 1 71 ? -35.625 -43.719 -0.433 1 77.94 71 SER B O 1
ATOM 5265 N N . ASN B 1 72 ? -35.312 -41.5 0.045 1 73.38 72 ASN B N 1
ATOM 5266 C CA . ASN B 1 72 ? -34.781 -41.188 -1.279 1 73.38 72 ASN B CA 1
ATOM 5267 C C . ASN B 1 72 ? -33.281 -41.438 -1.37 1 73.38 72 ASN B C 1
ATOM 5269 O O . ASN B 1 72 ? -32.531 -40.969 -0.517 1 73.38 72 ASN B O 1
ATOM 5273 N N . ALA B 1 73 ? -32.938 -42.344 -2.24 1 71.31 73 ALA B N 1
ATOM 5274 C CA . ALA B 1 73 ? -31.531 -42.688 -2.428 1 71.31 73 ALA B CA 1
ATOM 5275 C C . ALA B 1 73 ? -30.688 -41.438 -2.645 1 71.31 73 ALA B C 1
ATOM 5277 O O . ALA B 1 73 ? -29.547 -41.344 -2.17 1 71.31 73 ALA B O 1
ATOM 5278 N N . PHE B 1 74 ? -31.344 -40.531 -3.238 1 65.56 74 PHE B N 1
ATOM 5279 C CA . PHE B 1 74 ? -30.609 -39.312 -3.523 1 65.56 74 PHE B CA 1
ATOM 5280 C C . PHE B 1 74 ? -30.297 -38.562 -2.234 1 65.56 74 PHE B C 1
ATOM 5282 O O . PHE B 1 74 ? -29.203 -38 -2.09 1 65.56 74 PHE B O 1
ATOM 5289 N N . GLU B 1 75 ? -31.234 -38.656 -1.369 1 69.69 75 GLU B N 1
ATOM 5290 C CA . GLU B 1 75 ? -31.016 -38 -0.087 1 69.69 75 GLU B CA 1
ATOM 5291 C C . GLU B 1 75 ? -29.922 -38.688 0.715 1 69.69 75 GLU B C 1
ATOM 5293 O O . GLU B 1 75 ? -29.094 -38.031 1.345 1 69.69 75 GLU B O 1
ATOM 5298 N N . ILE B 1 76 ? -30.031 -39.969 0.641 1 69.12 76 ILE B N 1
ATOM 5299 C CA . ILE B 1 76 ? -29.031 -40.75 1.36 1 69.12 76 ILE B CA 1
ATOM 5300 C C . ILE B 1 76 ? -27.656 -40.562 0.715 1 69.12 76 ILE B C 1
ATOM 5302 O O . ILE B 1 76 ? -26.656 -40.406 1.412 1 69.12 76 ILE B O 1
ATOM 5306 N N . LEU B 1 77 ? -27.672 -40.562 -0.563 1 66.62 77 LEU B N 1
ATOM 5307 C CA . LEU B 1 77 ? -26.422 -40.344 -1.294 1 66.62 77 LEU B CA 1
ATOM 5308 C C . LEU B 1 77 ? -25.875 -38.938 -0.985 1 66.62 77 LEU B C 1
ATOM 5310 O O . LEU B 1 77 ? -24.672 -38.781 -0.791 1 66.62 77 LEU B O 1
ATOM 5314 N N . GLN B 1 78 ? -26.812 -38.125 -0.93 1 65.38 78 GLN B N 1
ATOM 5315 C CA . GLN B 1 78 ? -26.406 -36.75 -0.633 1 65.38 78 GLN B CA 1
ATOM 5316 C C . GLN B 1 78 ? -25.859 -36.625 0.782 1 65.38 78 GLN B C 1
ATOM 5318 O O . GLN B 1 78 ? -24.844 -35.938 1.004 1 65.38 78 GLN B O 1
ATOM 5323 N N . GLU B 1 79 ? -26.516 -37.25 1.63 1 68.75 79 GLU B N 1
ATOM 5324 C CA . GLU B 1 79 ? -26.047 -37.219 3.01 1 68.75 79 GLU B CA 1
ATOM 5325 C C . GLU B 1 79 ? -24.672 -37.875 3.139 1 68.75 79 GLU B C 1
ATOM 5327 O O . GLU B 1 79 ? -23.812 -37.406 3.861 1 68.75 79 GLU B O 1
ATOM 5332 N N . ARG B 1 80 ? -24.641 -39.031 2.516 1 69.44 80 ARG B N 1
ATOM 5333 C CA . ARG B 1 80 ? -23.359 -39.719 2.535 1 69.44 80 ARG B CA 1
ATOM 5334 C C . ARG B 1 80 ? -22.281 -38.875 1.85 1 69.44 80 ARG B C 1
ATOM 5336 O O . ARG B 1 80 ? -21.141 -38.812 2.322 1 69.44 80 ARG B O 1
ATOM 5343 N N . ALA B 1 81 ? -22.656 -38.406 0.738 1 68.31 81 ALA B N 1
ATOM 5344 C CA . ALA B 1 81 ? -21.719 -37.562 0.023 1 68.31 81 ALA B CA 1
ATOM 5345 C C . ALA B 1 81 ? -21.25 -36.406 0.901 1 68.31 81 ALA B C 1
ATOM 5347 O O . ALA B 1 81 ? -20.062 -36.094 0.953 1 68.31 81 ALA B O 1
ATOM 5348 N N . GLU B 1 82 ? -22.203 -35.875 1.551 1 66.81 82 GLU B N 1
ATOM 5349 C CA . GLU B 1 82 ? -21.891 -34.781 2.439 1 66.81 82 GLU B CA 1
ATOM 5350 C C . GLU B 1 82 ? -20.984 -35.219 3.578 1 66.81 82 GLU B C 1
ATOM 5352 O O . GLU B 1 82 ? -20.062 -34.469 3.955 1 66.81 82 GLU B O 1
ATOM 5357 N N . ARG B 1 83 ? -21.297 -36.312 4.035 1 67.75 83 ARG B N 1
ATOM 5358 C CA . ARG B 1 83 ? -20.438 -36.875 5.086 1 67.75 83 ARG B CA 1
ATOM 5359 C C . ARG B 1 83 ? -19.031 -37.156 4.566 1 67.75 83 ARG B C 1
ATOM 5361 O O . ARG B 1 83 ? -18.047 -36.875 5.258 1 67.75 83 ARG B O 1
ATOM 5368 N N . LEU B 1 84 ? -19.047 -37.625 3.432 1 69.5 84 LEU B N 1
ATOM 5369 C CA . LEU B 1 84 ? -17.75 -37.938 2.832 1 69.5 84 LEU B CA 1
ATOM 5370 C C . LEU B 1 84 ? -16.969 -36.625 2.555 1 69.5 84 LEU B C 1
ATOM 5372 O O . LEU B 1 84 ? -15.742 -36.594 2.711 1 69.5 84 LEU B O 1
ATOM 5376 N N . ILE B 1 85 ? -17.719 -35.719 2.123 1 66.62 85 ILE B N 1
ATOM 5377 C CA . ILE B 1 85 ? -17.094 -34.406 1.919 1 66.62 85 ILE B CA 1
ATOM 5378 C C . ILE B 1 85 ? -16.562 -33.875 3.248 1 66.62 85 ILE B C 1
ATOM 5380 O O . ILE B 1 85 ? -15.438 -33.406 3.322 1 66.62 85 ILE B O 1
ATOM 5384 N N . GLU B 1 86 ? -17.375 -34.094 4.238 1 63.03 86 GLU B N 1
ATOM 5385 C CA . GLU B 1 86 ? -16.984 -33.656 5.57 1 63.03 86 GLU B CA 1
ATOM 5386 C C . GLU B 1 86 ? -15.766 -34.438 6.078 1 63.03 86 GLU B C 1
ATOM 5388 O O . GLU B 1 86 ? -14.898 -33.875 6.742 1 63.03 86 GLU B O 1
ATOM 5393 N N . GLU B 1 87 ? -15.812 -35.656 5.703 1 63.62 87 GLU B N 1
ATOM 5394 C CA . GLU B 1 87 ? -14.719 -36.531 6.113 1 63.62 87 GLU B CA 1
ATOM 5395 C C . GLU B 1 87 ? -13.531 -36.406 5.168 1 63.62 87 GLU B C 1
ATOM 5397 O O . GLU B 1 87 ? -12.508 -37.062 5.359 1 63.62 87 GLU B O 1
ATOM 5402 N N . ASN B 1 88 ? -13.727 -35.625 4.219 1 59.03 88 ASN B N 1
ATOM 5403 C CA . ASN B 1 88 ? -12.727 -35.344 3.199 1 59.03 88 ASN B CA 1
ATOM 5404 C C . ASN B 1 88 ? -12.312 -36.594 2.443 1 59.03 88 ASN B C 1
ATOM 5406 O O . ASN B 1 88 ? -11.141 -36.781 2.115 1 59.03 88 ASN B O 1
ATOM 5410 N N . ASP B 1 89 ? -13.211 -37.531 2.389 1 64.56 89 ASP B N 1
ATOM 5411 C CA . ASP B 1 89 ? -12.953 -38.75 1.644 1 64.56 89 ASP B CA 1
ATOM 5412 C C . ASP B 1 89 ? -13.516 -38.656 0.228 1 64.56 89 ASP B C 1
ATOM 5414 O O . ASP B 1 89 ? -14.531 -39.281 -0.079 1 64.56 89 ASP B O 1
ATOM 5418 N N . ILE B 1 90 ? -12.906 -37.906 -0.56 1 62.88 90 ILE B N 1
ATOM 5419 C CA . ILE B 1 90 ? -13.383 -37.562 -1.898 1 62.88 90 ILE B CA 1
ATOM 5420 C C . ILE B 1 90 ? -13.312 -38.812 -2.791 1 62.88 90 ILE B C 1
ATOM 5422 O O . ILE B 1 90 ? -14.164 -39 -3.658 1 62.88 90 ILE B O 1
ATOM 5426 N N . GLU B 1 91 ? -12.312 -39.656 -2.547 1 63.91 91 GLU B N 1
ATOM 5427 C CA . GLU B 1 91 ? -12.188 -40.875 -3.344 1 63.91 91 GLU B CA 1
ATOM 5428 C C . GLU B 1 91 ? -13.438 -41.75 -3.234 1 63.91 91 GLU B C 1
ATOM 5430 O O . GLU B 1 91 ? -13.953 -42.219 -4.246 1 63.91 91 GLU B O 1
ATOM 5435 N N . LYS B 1 92 ? -13.859 -41.906 -2.062 1 68.5 92 LYS B N 1
ATOM 5436 C CA . LYS B 1 92 ? -15.062 -42.688 -1.834 1 68.5 92 LYS B CA 1
ATOM 5437 C C . LYS B 1 92 ? -16.297 -42 -2.404 1 68.5 92 LYS B C 1
ATOM 5439 O O . LYS B 1 92 ? -17.203 -42.656 -2.9 1 68.5 92 LYS B O 1
ATOM 5444 N N . LEU B 1 93 ? -16.203 -40.719 -2.34 1 70.88 93 LEU B N 1
ATOM 5445 C CA . LEU B 1 93 ? -17.312 -39.938 -2.883 1 70.88 93 LEU B CA 1
ATOM 5446 C C . LEU B 1 93 ? -17.422 -40.156 -4.391 1 70.88 93 LEU B C 1
ATOM 5448 O O . LEU B 1 93 ? -18.531 -40.312 -4.914 1 70.88 93 LEU B O 1
ATOM 5452 N N . VAL B 1 94 ? -16.281 -40.125 -5.047 1 66.25 94 VAL B N 1
ATOM 5453 C CA . VAL B 1 94 ? -16.266 -40.312 -6.496 1 66.25 94 VAL B CA 1
ATOM 5454 C C . VAL B 1 94 ? -16.75 -41.719 -6.848 1 66.25 94 VAL B C 1
ATOM 5456 O O . VAL B 1 94 ? -17.516 -41.906 -7.789 1 66.25 94 VAL B O 1
ATOM 5459 N N . THR B 1 95 ? -16.234 -42.656 -6.098 1 65.94 95 THR B N 1
ATOM 5460 C CA . THR B 1 95 ? -16.641 -44.031 -6.316 1 65.94 95 THR B CA 1
ATOM 5461 C C . THR B 1 95 ? -18.141 -44.188 -6.078 1 65.94 95 THR B C 1
ATOM 5463 O O . THR B 1 95 ? -18.812 -44.938 -6.805 1 65.94 95 THR B O 1
ATOM 5466 N N . LEU B 1 96 ? -18.5 -43.469 -5.129 1 65.94 96 LEU B N 1
ATOM 5467 C CA . LEU B 1 96 ? -19.906 -43.531 -4.742 1 65.94 96 LEU B CA 1
ATOM 5468 C C . LEU B 1 96 ? -20.812 -42.938 -5.812 1 65.94 96 LEU B C 1
ATOM 5470 O O . LEU B 1 96 ? -21.859 -43.469 -6.145 1 65.94 96 LEU B O 1
ATOM 5474 N N . MET B 1 97 ? -20.344 -41.875 -6.363 1 64.69 97 MET B N 1
ATOM 5475 C CA . MET B 1 97 ? -21.219 -41.125 -7.273 1 64.69 97 MET B CA 1
ATOM 5476 C C . MET B 1 97 ? -21.016 -41.594 -8.711 1 64.69 97 MET B C 1
ATOM 5478 O O . MET B 1 97 ? -21.906 -41.406 -9.547 1 64.69 97 MET B O 1
ATOM 5482 N N . GLY B 1 98 ? -19.969 -42.281 -9.008 1 58.47 98 GLY B N 1
ATOM 5483 C CA . GLY B 1 98 ? -19.656 -42.812 -10.32 1 58.47 98 GLY B CA 1
ATOM 5484 C C . GLY B 1 98 ? -19.453 -41.75 -11.375 1 58.47 98 GLY B C 1
ATOM 5485 O O . GLY B 1 98 ? -19.047 -42.062 -12.5 1 58.47 98 GLY B O 1
ATOM 5486 N N . ASP B 1 99 ? -19.938 -40.562 -11.188 1 58.97 99 ASP B N 1
ATOM 5487 C CA . ASP B 1 99 ? -19.828 -39.438 -12.141 1 58.97 99 ASP B CA 1
ATOM 5488 C C . ASP B 1 99 ? -19.047 -38.281 -11.555 1 58.97 99 ASP B C 1
ATOM 5490 O O . ASP B 1 99 ? -19.5 -37.656 -10.594 1 58.97 99 ASP B O 1
ATOM 5494 N N . LYS B 1 100 ? -17.891 -38.094 -12.203 1 60.97 100 LYS B N 1
ATOM 5495 C CA . LYS B 1 100 ? -16.984 -37.062 -11.703 1 60.97 100 LYS B CA 1
ATOM 5496 C C . LYS B 1 100 ? -17.641 -35.688 -11.727 1 60.97 100 LYS B C 1
ATOM 5498 O O . LYS B 1 100 ? -17.406 -34.844 -10.844 1 60.97 100 LYS B O 1
ATOM 5503 N N . ASP B 1 101 ? -18.5 -35.594 -12.656 1 61.69 101 ASP B N 1
ATOM 5504 C CA . ASP B 1 101 ? -19.172 -34.281 -12.75 1 61.69 101 ASP B CA 1
ATOM 5505 C C . ASP B 1 101 ? -20.141 -34.094 -11.594 1 61.69 101 ASP B C 1
ATOM 5507 O O . ASP B 1 101 ? -20.25 -33 -11.047 1 61.69 101 ASP B O 1
ATOM 5511 N N . HIS B 1 102 ? -20.766 -35.156 -11.312 1 62.34 102 HIS B N 1
ATOM 5512 C CA . HIS B 1 102 ? -21.703 -35.094 -10.195 1 62.34 102 HIS B CA 1
ATOM 5513 C C . HIS B 1 102 ? -20.969 -34.875 -8.875 1 62.34 102 HIS B C 1
ATOM 5515 O O . HIS B 1 102 ? -21.438 -34.125 -8.016 1 62.34 102 HIS B O 1
ATOM 5521 N N . VAL B 1 103 ? -19.891 -35.5 -8.805 1 62.59 103 VAL B N 1
ATOM 5522 C CA . VAL B 1 103 ? -19.094 -35.375 -7.594 1 62.59 103 VAL B CA 1
ATOM 5523 C C . VAL B 1 103 ? -18.609 -33.938 -7.457 1 62.59 103 VAL B C 1
ATOM 5525 O O . VAL B 1 103 ? -18.672 -33.344 -6.371 1 62.59 103 VAL B O 1
ATOM 5528 N N . ARG B 1 104 ? -18.156 -33.562 -8.562 1 61.62 104 ARG B N 1
ATOM 5529 C CA . ARG B 1 104 ? -17.734 -32.156 -8.57 1 61.62 104 ARG B CA 1
ATOM 5530 C C . ARG B 1 104 ? -18.859 -31.25 -8.086 1 61.62 104 ARG B C 1
ATOM 5532 O O . ARG B 1 104 ? -18.641 -30.375 -7.238 1 61.62 104 ARG B O 1
ATOM 5539 N N . GLN B 1 105 ? -19.969 -31.516 -8.648 1 61.59 105 GLN B N 1
ATOM 5540 C CA . GLN B 1 105 ? -21.109 -30.688 -8.281 1 61.59 105 GLN B CA 1
ATOM 5541 C C . GLN B 1 105 ? -21.453 -30.844 -6.805 1 61.59 105 GLN B C 1
ATOM 5543 O O . GLN B 1 105 ? -21.828 -29.875 -6.141 1 61.59 105 GLN B O 1
ATOM 5548 N N . MET B 1 106 ? -21.297 -31.984 -6.477 1 62.59 106 MET B N 1
ATOM 5549 C CA . MET B 1 106 ? -21.625 -32.25 -5.078 1 62.59 106 MET B CA 1
ATOM 5550 C C . MET B 1 106 ? -20.641 -31.562 -4.145 1 62.59 106 MET B C 1
ATOM 5552 O O . MET B 1 106 ? -21.031 -31 -3.123 1 62.59 106 MET B O 1
ATOM 5556 N N . ILE B 1 107 ? -19.438 -31.75 -4.523 1 60.56 107 ILE B N 1
ATOM 5557 C CA . ILE B 1 107 ? -18.391 -31.125 -3.723 1 60.56 107 ILE B CA 1
ATOM 5558 C C . ILE B 1 107 ? -18.594 -29.609 -3.695 1 60.56 107 ILE B C 1
ATOM 5560 O O . ILE B 1 107 ? -18.531 -28.984 -2.633 1 60.56 107 ILE B O 1
ATOM 5564 N N . LEU B 1 108 ? -18.891 -29.297 -4.781 1 59.12 108 LEU B N 1
ATOM 5565 C CA . LEU B 1 108 ? -19.125 -27.859 -4.898 1 59.12 108 LEU B CA 1
ATOM 5566 C C . LEU B 1 108 ? -20.312 -27.422 -4.035 1 59.12 108 LEU B C 1
ATOM 5568 O O . LEU B 1 108 ? -20.25 -26.406 -3.35 1 59.12 108 LEU B O 1
ATOM 5572 N N . SER B 1 109 ? -21.297 -28.234 -4.09 1 58.69 109 SER B N 1
ATOM 5573 C CA . SER B 1 109 ? -22.484 -27.953 -3.307 1 58.69 109 SER B CA 1
ATOM 5574 C C . SER B 1 109 ? -22.188 -27.984 -1.812 1 58.69 109 SER B C 1
ATOM 5576 O O . SER B 1 109 ? -22.703 -27.156 -1.051 1 58.69 109 SER B O 1
ATOM 5578 N N . GLN B 1 110 ? -21.453 -28.922 -1.447 1 56.25 110 GLN B N 1
ATOM 5579 C CA . GLN B 1 110 ? -21.109 -29.047 -0.035 1 56.25 110 GLN B CA 1
ATOM 5580 C C . GLN B 1 110 ? -20.234 -27.891 0.43 1 56.25 110 GLN B C 1
ATOM 5582 O O . GLN B 1 110 ? -20.391 -27.406 1.556 1 56.25 110 GLN B O 1
ATOM 5587 N N . ILE B 1 111 ? -19.312 -27.625 -0.365 1 55 111 ILE B N 1
ATOM 5588 C CA . ILE B 1 111 ? -18.453 -26.484 -0.066 1 55 111 ILE B CA 1
ATOM 5589 C C . ILE B 1 111 ? -19.312 -25.234 0.122 1 55 111 ILE B C 1
ATOM 5591 O O . ILE B 1 111 ? -19.062 -24.438 1.028 1 55 111 ILE B O 1
ATOM 5595 N N . GLU B 1 112 ? -20.297 -25.219 -0.538 1 51.03 112 GLU B N 1
ATOM 5596 C CA . GLU B 1 112 ? -21.203 -24.078 -0.457 1 51.03 112 GLU B CA 1
ATOM 5597 C C . GLU B 1 112 ? -21.938 -24.047 0.887 1 51.03 112 GLU B C 1
ATOM 5599 O O . GLU B 1 112 ? -22.141 -22.969 1.456 1 51.03 112 GLU B O 1
ATOM 5604 N N . LYS B 1 113 ? -22.359 -25.156 1.27 1 50.62 113 LYS B N 1
ATOM 5605 C CA . LYS B 1 113 ? -23.125 -25.25 2.512 1 50.62 113 LYS B CA 1
ATOM 5606 C C . LYS B 1 113 ? -22.25 -24.906 3.717 1 50.62 113 LYS B C 1
ATOM 5608 O O . LYS B 1 113 ? -22.75 -24.438 4.738 1 50.62 113 LYS B O 1
ATOM 5613 N N . SER B 1 114 ? -21.047 -25.172 3.672 1 46.09 114 SER B N 1
ATOM 5614 C CA . SER B 1 114 ? -20.188 -24.953 4.832 1 46.09 114 SER B CA 1
ATOM 5615 C C . SER B 1 114 ? -19.781 -23.5 4.965 1 46.09 114 SER B C 1
ATOM 5617 O O . SER B 1 114 ? -19.062 -23.125 5.891 1 46.09 114 SER B O 1
ATOM 5619 N N . PHE B 1 115 ? -20.312 -22.766 4.129 1 45.09 115 PHE B N 1
ATOM 5620 C CA . PHE B 1 115 ? -19.969 -21.344 4.156 1 45.09 115 PHE B CA 1
ATOM 5621 C C . PHE B 1 115 ? -20.625 -20.656 5.34 1 45.09 115 PHE B C 1
ATOM 5623 O O . PHE B 1 115 ? -21.828 -20.812 5.57 1 45.09 115 PHE B O 1
ATOM 5630 N N . HIS B 1 116 ? -19.781 -20.344 6.273 1 47.09 116 HIS B N 1
ATOM 5631 C CA . HIS B 1 116 ? -20.234 -19.469 7.352 1 47.09 116 HIS B CA 1
ATOM 5632 C C . HIS B 1 116 ? -20.266 -18 6.898 1 47.09 116 HIS B C 1
ATOM 5634 O O . HIS B 1 116 ? -19.281 -17.5 6.355 1 47.09 116 HIS B O 1
ATOM 5640 N N . PRO B 1 117 ? -21.422 -17.422 6.949 1 47.88 117 PRO B N 1
ATOM 5641 C CA . PRO B 1 117 ? -21.656 -16.047 6.527 1 47.88 117 PRO B CA 1
ATOM 5642 C C . PRO B 1 117 ? -20.609 -15.078 7.055 1 47.88 117 PRO B C 1
ATOM 5644 O O . PRO B 1 117 ? -20.312 -14.07 6.402 1 47.88 117 PRO B O 1
ATOM 5647 N N . SER B 1 118 ? -20.031 -15.406 8.258 1 54.81 118 SER B N 1
ATOM 5648 C CA . SER B 1 118 ? -19.203 -14.367 8.867 1 54.81 118 SER B CA 1
ATOM 5649 C C . SER B 1 118 ? -17.766 -14.445 8.375 1 54.81 118 SER B C 1
ATOM 5651 O O . SER B 1 118 ? -17.016 -13.461 8.461 1 54.81 118 SER B O 1
ATOM 5653 N N . GLN B 1 119 ? -17.375 -15.578 7.809 1 63.62 119 GLN B N 1
ATOM 5654 C CA . GLN B 1 119 ? -16 -15.719 7.348 1 63.62 119 GLN B CA 1
ATOM 5655 C C . GLN B 1 119 ? -15.938 -15.75 5.824 1 63.62 119 GLN B C 1
ATOM 5657 O O . GLN B 1 119 ? -16.734 -16.438 5.176 1 63.62 119 GLN B O 1
ATOM 5662 N N . GLN B 1 120 ? -15.125 -14.797 5.367 1 76.69 120 GLN B N 1
ATOM 5663 C CA . GLN B 1 120 ? -14.898 -14.82 3.926 1 76.69 120 GLN B CA 1
ATOM 5664 C C . GLN B 1 120 ? -14.016 -16 3.529 1 76.69 120 GLN B C 1
ATOM 5666 O O . GLN B 1 120 ? -12.797 -15.953 3.703 1 76.69 120 GLN B O 1
ATOM 5671 N N . LEU B 1 121 ? -14.633 -17.125 3.109 1 78.94 121 LEU B N 1
ATOM 5672 C CA . LEU B 1 121 ? -13.93 -18.359 2.768 1 78.94 121 LEU B CA 1
ATOM 5673 C C . LEU B 1 121 ? -14.031 -18.656 1.272 1 78.94 121 LEU B C 1
ATOM 5675 O O . LEU B 1 121 ? -15.125 -18.609 0.702 1 78.94 121 LEU B O 1
ATOM 5679 N N . LEU B 1 122 ? -12.875 -18.844 0.671 1 80.62 122 LEU B N 1
ATOM 5680 C CA . LEU B 1 122 ? -12.812 -19.281 -0.72 1 80.62 122 LEU B CA 1
ATOM 5681 C C . LEU B 1 122 ? -12.391 -20.75 -0.814 1 80.62 122 LEU B C 1
ATOM 5683 O O . LEU B 1 122 ? -11.477 -21.188 -0.115 1 80.62 122 LEU B O 1
ATOM 5687 N N . ARG B 1 123 ? -13.039 -21.469 -1.642 1 78.5 123 ARG B N 1
ATOM 5688 C CA . ARG B 1 123 ? -12.695 -22.859 -1.891 1 78.5 123 ARG B CA 1
ATOM 5689 C C . ARG B 1 123 ? -12.266 -23.078 -3.338 1 78.5 123 ARG B C 1
ATOM 5691 O O . ARG B 1 123 ? -12.914 -22.578 -4.262 1 78.5 123 ARG B O 1
ATOM 5698 N N . ILE B 1 124 ? -11.18 -23.75 -3.494 1 80.69 124 ILE B N 1
ATOM 5699 C CA . ILE B 1 124 ? -10.617 -24.031 -4.812 1 80.69 124 ILE B CA 1
ATOM 5700 C C . ILE B 1 124 ? -10.438 -25.547 -4.98 1 80.69 124 ILE B C 1
ATOM 5702 O O . ILE B 1 124 ? -10.008 -26.234 -4.055 1 80.69 124 ILE B O 1
ATOM 5706 N N . ILE B 1 125 ? -10.781 -26.031 -6.137 1 78.38 125 ILE B N 1
ATOM 5707 C CA . ILE B 1 125 ? -10.555 -27.438 -6.461 1 78.38 125 ILE B CA 1
ATOM 5708 C C . ILE B 1 125 ? -9.305 -27.578 -7.332 1 78.38 125 ILE B C 1
ATOM 5710 O O . ILE B 1 125 ? -9.148 -26.844 -8.312 1 78.38 125 ILE B O 1
ATOM 5714 N N . TYR B 1 126 ? -8.406 -28.5 -6.902 1 82.94 126 TYR B N 1
ATOM 5715 C CA . TYR B 1 126 ? -7.156 -28.719 -7.613 1 82.94 126 TYR B CA 1
ATOM 5716 C C . TYR B 1 126 ? -6.891 -30.219 -7.773 1 82.94 126 TYR B C 1
ATOM 5718 O O . TYR B 1 126 ? -7.488 -31.047 -7.074 1 82.94 126 TYR B O 1
ATOM 5726 N N . TYR B 1 127 ? -6.043 -30.578 -8.617 1 80.19 127 TYR B N 1
ATOM 5727 C CA . TYR B 1 127 ? -5.969 -31.984 -9.023 1 80.19 127 TYR B CA 1
ATOM 5728 C C . TYR B 1 127 ? -4.809 -32.688 -8.336 1 80.19 127 TYR B C 1
ATOM 5730 O O . TYR B 1 127 ? -4.688 -33.906 -8.414 1 80.19 127 TYR B O 1
ATOM 5738 N N . ARG B 1 128 ? -3.93 -32.031 -7.621 1 87.06 128 ARG B N 1
ATOM 5739 C CA . ARG B 1 128 ? -2.809 -32.688 -6.961 1 87.06 128 ARG B CA 1
ATOM 5740 C C . ARG B 1 128 ? -2.449 -32 -5.656 1 87.06 128 ARG B C 1
ATOM 5742 O O . ARG B 1 128 ? -2.727 -30.812 -5.492 1 87.06 128 ARG B O 1
ATOM 5749 N N . PRO B 1 129 ? -1.796 -32.75 -4.754 1 89.75 129 PRO B N 1
ATOM 5750 C CA . PRO B 1 129 ? -1.403 -32.125 -3.484 1 89.75 129 PRO B CA 1
ATOM 5751 C C . PRO B 1 129 ? -0.163 -31.234 -3.611 1 89.75 129 PRO B C 1
ATOM 5753 O O . PRO B 1 129 ? 0.543 -31.312 -4.621 1 89.75 129 PRO B O 1
ATOM 5756 N N . PHE B 1 130 ? 0.063 -30.453 -2.598 1 94.25 130 PHE B N 1
ATOM 5757 C CA . PHE B 1 130 ? 1.208 -29.547 -2.525 1 94.25 130 PHE B CA 1
ATOM 5758 C C . PHE B 1 130 ? 2.168 -29.984 -1.423 1 94.25 130 PHE B C 1
ATOM 5760 O O . PHE B 1 130 ? 2.279 -29.312 -0.394 1 94.25 130 PHE B O 1
ATOM 5767 N N . HIS B 1 131 ? 2.975 -30.906 -1.738 1 93.44 131 HIS B N 1
ATOM 5768 C CA . HIS B 1 131 ? 3.822 -31.516 -0.717 1 93.44 131 HIS B CA 1
ATOM 5769 C C . HIS B 1 131 ? 5.055 -30.656 -0.445 1 93.44 131 HIS B C 1
ATOM 5771 O O . HIS B 1 131 ? 5.664 -30.766 0.62 1 93.44 131 HIS B O 1
ATOM 5777 N N . ASN B 1 132 ? 5.387 -29.875 -1.38 1 96.12 132 ASN B N 1
ATOM 5778 C CA . ASN B 1 132 ? 6.602 -29.078 -1.253 1 96.12 132 ASN B CA 1
ATOM 5779 C C . ASN B 1 132 ? 6.348 -27.609 -1.595 1 96.12 132 ASN B C 1
ATOM 5781 O O . ASN B 1 132 ? 5.996 -27.297 -2.73 1 96.12 132 ASN B O 1
ATOM 5785 N N . LEU B 1 133 ? 6.551 -26.812 -0.576 1 97.25 133 LEU B N 1
ATOM 5786 C CA . LEU B 1 133 ? 6.414 -25.375 -0.764 1 97.25 133 LEU B CA 1
ATOM 5787 C C . LEU B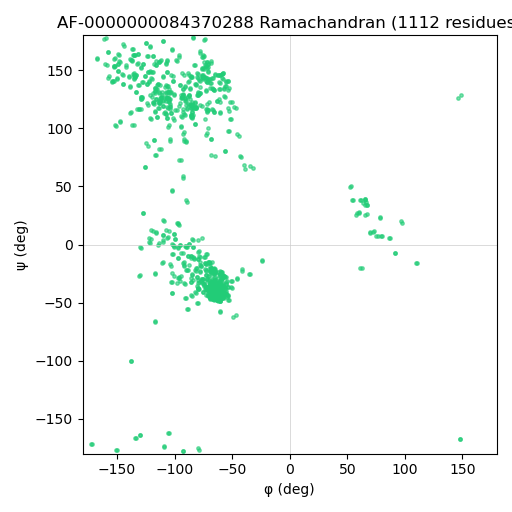 1 133 ? 7.664 -24.641 -0.278 1 97.25 133 LEU B C 1
ATOM 5789 O O . LEU B 1 133 ? 7.586 -23.484 0.141 1 97.25 133 LEU B O 1
ATOM 5793 N N . LEU B 1 134 ? 8.812 -25.312 -0.301 1 96.5 134 LEU B N 1
ATOM 5794 C CA . LEU B 1 134 ? 10.07 -24.75 0.176 1 96.5 134 LEU B CA 1
ATOM 5795 C C . LEU B 1 134 ? 10.758 -23.953 -0.925 1 96.5 134 LEU B C 1
ATOM 5797 O O . LEU B 1 134 ? 11.195 -24.516 -1.928 1 96.5 134 LEU B O 1
ATOM 5801 N N . PRO B 1 135 ? 10.953 -22.625 -0.729 1 95 135 PRO B N 1
ATOM 5802 C CA . PRO B 1 135 ? 11.656 -21.828 -1.731 1 95 135 PRO B CA 1
ATOM 5803 C C . PRO B 1 135 ? 13.078 -22.344 -1.996 1 95 135 PRO B C 1
ATOM 5805 O O . PRO B 1 135 ? 13.766 -22.766 -1.067 1 95 135 PRO B O 1
ATOM 5808 N N . GLY B 1 136 ? 13.469 -22.25 -3.248 1 92.31 136 GLY B N 1
ATOM 5809 C CA . GLY B 1 136 ? 14.812 -22.688 -3.607 1 92.31 136 GLY B CA 1
ATOM 5810 C C . GLY B 1 136 ? 14.875 -24.141 -4.031 1 92.31 136 GLY B C 1
ATOM 5811 O O . GLY B 1 136 ? 15.938 -24.641 -4.414 1 92.31 136 GLY B O 1
ATOM 5812 N N . THR B 1 137 ? 13.852 -24.859 -3.904 1 94.19 137 THR B N 1
ATOM 5813 C CA . THR B 1 137 ? 13.742 -26.234 -4.371 1 94.19 137 THR B CA 1
ATOM 5814 C C . THR B 1 137 ? 12.945 -26.312 -5.668 1 94.19 137 THR B C 1
ATOM 5816 O O . THR B 1 137 ? 12.391 -25.312 -6.117 1 94.19 137 THR B O 1
ATOM 5819 N N . PRO B 1 138 ? 12.984 -27.484 -6.34 1 94.38 138 PRO B N 1
ATOM 5820 C CA . PRO B 1 138 ? 12.18 -27.609 -7.555 1 94.38 138 PRO B CA 1
ATOM 5821 C C . PRO B 1 138 ? 10.688 -27.422 -7.293 1 94.38 138 PRO B C 1
ATOM 5823 O O . PRO B 1 138 ? 10.086 -28.219 -6.566 1 94.38 138 PRO B O 1
ATOM 5826 N N . LEU B 1 139 ? 10.18 -26.406 -7.824 1 94.31 139 LEU B N 1
ATOM 5827 C CA . LEU B 1 139 ? 8.766 -26.094 -7.637 1 94.31 139 LEU B CA 1
ATOM 5828 C C . LEU B 1 139 ? 8.078 -25.859 -8.977 1 94.31 139 LEU B C 1
ATOM 5830 O O . LEU B 1 139 ? 8.648 -25.25 -9.883 1 94.31 139 LEU B O 1
ATOM 5834 N N . ARG B 1 140 ? 6.859 -26.375 -9.047 1 92.38 140 ARG B N 1
ATOM 5835 C CA . ARG B 1 140 ? 6.047 -26.125 -10.227 1 92.38 140 ARG B CA 1
ATOM 5836 C C . ARG B 1 140 ? 5.328 -24.781 -10.125 1 92.38 140 ARG B C 1
ATOM 5838 O O . ARG B 1 140 ? 5.488 -24.062 -9.141 1 92.38 140 ARG B O 1
ATOM 5845 N N . ARG B 1 141 ? 4.602 -24.422 -11.133 1 90.94 141 ARG B N 1
ATOM 5846 C CA . ARG B 1 141 ? 3.973 -23.109 -11.242 1 90.94 141 ARG B CA 1
ATOM 5847 C C . ARG B 1 141 ? 3.008 -22.859 -10.086 1 90.94 141 ARG B C 1
ATOM 5849 O O . ARG B 1 141 ? 2.979 -21.766 -9.516 1 90.94 141 ARG B O 1
ATOM 5856 N N . SER B 1 142 ? 2.168 -23.828 -9.773 1 91.94 142 SER B N 1
ATOM 5857 C CA . SER B 1 142 ? 1.179 -23.656 -8.711 1 91.94 142 SER B CA 1
ATOM 5858 C C . SER B 1 142 ? 1.85 -23.453 -7.359 1 91.94 142 SER B C 1
ATOM 5860 O O . SER B 1 142 ? 1.398 -22.641 -6.547 1 91.94 142 SER B O 1
ATOM 5862 N N . GLU B 1 143 ? 2.938 -24.25 -7.156 1 95.06 143 GLU B N 1
ATOM 5863 C CA . GLU B 1 143 ? 3.682 -24.094 -5.91 1 95.06 143 GLU B CA 1
ATOM 5864 C C . GLU B 1 143 ? 4.324 -22.703 -5.824 1 95.06 143 GLU B C 1
ATOM 5866 O O . GLU B 1 143 ? 4.375 -22.109 -4.75 1 95.06 143 GLU B O 1
ATOM 5871 N N . LEU B 1 144 ? 4.816 -22.25 -6.926 1 93.56 144 LEU B N 1
ATOM 5872 C CA . LEU B 1 144 ? 5.422 -20.922 -6.953 1 93.56 144 LEU B CA 1
ATOM 5873 C C . LEU B 1 144 ? 4.395 -19.844 -6.609 1 93.56 144 LEU B C 1
ATOM 5875 O O . LEU B 1 144 ? 4.699 -18.906 -5.879 1 93.56 144 LEU B O 1
ATOM 5879 N N . HIS B 1 145 ? 3.236 -20 -7.113 1 93.19 145 HIS B N 1
ATOM 5880 C CA . HIS B 1 145 ? 2.162 -19.078 -6.781 1 93.19 145 HIS B CA 1
ATOM 5881 C C . HIS B 1 145 ? 1.853 -19.094 -5.289 1 93.19 145 HIS B C 1
ATOM 5883 O O . HIS B 1 145 ? 1.732 -18.047 -4.656 1 93.19 145 HIS B O 1
ATOM 5889 N N . LEU B 1 146 ? 1.711 -20.266 -4.75 1 95.44 146 LEU B N 1
ATOM 5890 C CA . LEU B 1 146 ? 1.381 -20.406 -3.336 1 95.44 146 LEU B CA 1
ATOM 5891 C C . LEU B 1 146 ? 2.486 -19.828 -2.459 1 95.44 146 LEU B C 1
ATOM 5893 O O . LEU B 1 146 ? 2.207 -19.203 -1.438 1 95.44 146 LEU B O 1
ATOM 5897 N N . MET B 1 147 ? 3.648 -20.094 -2.883 1 95.38 147 MET B N 1
ATOM 5898 C CA . MET B 1 147 ? 4.797 -19.547 -2.162 1 95.38 147 MET B CA 1
ATOM 5899 C C . MET B 1 147 ? 4.719 -18.031 -2.08 1 95.38 147 MET B C 1
ATOM 5901 O O . MET B 1 147 ? 5.047 -17.438 -1.049 1 95.38 147 MET B O 1
ATOM 5905 N N . SER B 1 148 ? 4.242 -17.391 -3.105 1 94.19 148 SER B N 1
ATOM 5906 C CA . SER B 1 148 ? 4.156 -15.938 -3.146 1 94.19 148 SER B CA 1
ATOM 5907 C C . SER B 1 148 ? 3.1 -15.422 -2.18 1 94.19 148 SER B C 1
ATOM 5909 O O . SER B 1 148 ? 3.078 -14.227 -1.856 1 94.19 148 SER B O 1
ATOM 5911 N N . GLN B 1 149 ? 2.229 -16.297 -1.718 1 95.69 149 GLN B N 1
ATOM 5912 C CA . GLN B 1 149 ? 1.22 -15.914 -0.73 1 95.69 149 GLN B CA 1
ATOM 5913 C C . GLN B 1 149 ? 1.747 -16.094 0.69 1 95.69 149 GLN B C 1
ATOM 5915 O O . GLN B 1 149 ? 1.246 -15.477 1.628 1 95.69 149 GLN B O 1
ATOM 5920 N N . ILE B 1 150 ? 2.771 -16.953 0.784 1 97.75 150 ILE B N 1
ATOM 5921 C CA . ILE B 1 150 ? 3.23 -17.375 2.102 1 97.75 150 ILE B CA 1
ATOM 5922 C C . ILE B 1 150 ? 4.508 -16.625 2.471 1 97.75 150 ILE B C 1
ATOM 5924 O O . ILE B 1 150 ? 4.762 -16.359 3.648 1 97.75 150 ILE B O 1
ATOM 5928 N N . PHE B 1 151 ? 5.273 -16.328 1.457 1 98.06 151 PHE B N 1
ATOM 5929 C CA . PHE B 1 151 ? 6.57 -15.703 1.699 1 98.06 151 PHE B CA 1
ATOM 5930 C C . PHE B 1 151 ? 6.645 -14.328 1.042 1 98.06 151 PHE B C 1
ATOM 5932 O O . PHE B 1 151 ? 5.797 -13.984 0.216 1 98.06 151 PHE B O 1
ATOM 5939 N N . ASN B 1 152 ? 7.594 -13.555 1.5 1 97.75 152 ASN B N 1
ATOM 5940 C CA . ASN B 1 152 ? 7.945 -12.273 0.895 1 97.75 152 ASN B CA 1
ATOM 5941 C C . ASN B 1 152 ? 9.438 -12.188 0.592 1 97.75 152 ASN B C 1
ATOM 5943 O O . ASN B 1 152 ? 10.234 -12.922 1.175 1 97.75 152 ASN B O 1
ATOM 5947 N N . SER B 1 153 ? 9.719 -11.367 -0.338 1 97.94 153 SER B N 1
ATOM 5948 C CA . SER B 1 153 ? 11.109 -11.07 -0.698 1 97.94 153 SER B CA 1
ATOM 5949 C C . SER B 1 153 ? 11.492 -9.656 -0.301 1 97.94 153 SER B C 1
ATOM 5951 O O . SER B 1 153 ? 10.664 -8.898 0.224 1 97.94 153 SER B O 1
ATOM 5953 N N . LEU B 1 154 ? 12.781 -9.312 -0.493 1 98.19 154 LEU B N 1
ATOM 5954 C CA . LEU B 1 154 ? 13.219 -7.957 -0.175 1 98.19 154 LEU B CA 1
ATOM 5955 C C . LEU B 1 154 ? 12.414 -6.93 -0.967 1 98.19 154 LEU B C 1
ATOM 5957 O O . LEU B 1 154 ? 11.977 -5.918 -0.415 1 98.19 154 LEU B O 1
ATOM 5961 N N . VAL B 1 155 ? 12.281 -7.246 -2.219 1 97.81 155 VAL B N 1
ATOM 5962 C CA . VAL B 1 155 ? 11.508 -6.406 -3.125 1 97.81 155 VAL B CA 1
ATOM 5963 C C . VAL B 1 155 ? 10.539 -7.27 -3.93 1 97.81 155 VAL B C 1
ATOM 5965 O O . VAL B 1 155 ? 10.617 -8.5 -3.891 1 97.81 155 VAL B O 1
ATOM 5968 N N . HIS B 1 156 ? 9.617 -6.586 -4.504 1 94.75 156 HIS B N 1
ATOM 5969 C CA . HIS B 1 156 ? 8.594 -7.297 -5.258 1 94.75 156 HIS B CA 1
ATOM 5970 C C . HIS B 1 156 ? 8.602 -6.883 -6.727 1 94.75 156 HIS B C 1
ATOM 5972 O O . HIS B 1 156 ? 8.484 -5.695 -7.039 1 94.75 156 HIS B O 1
ATOM 5978 N N . LEU B 1 157 ? 8.773 -7.852 -7.59 1 93 157 LEU B N 1
ATOM 5979 C CA . LEU B 1 157 ? 8.703 -7.602 -9.023 1 93 157 LEU B CA 1
ATOM 5980 C C . LEU B 1 157 ? 7.262 -7.676 -9.516 1 93 157 LEU B C 1
ATOM 5982 O O . LEU B 1 157 ? 6.676 -8.758 -9.562 1 93 157 LEU B O 1
ATOM 5986 N N . LYS B 1 158 ? 6.707 -6.559 -9.906 1 87.5 158 LYS B N 1
ATOM 5987 C CA . LYS B 1 158 ? 5.324 -6.488 -10.359 1 87.5 158 LYS B CA 1
ATOM 5988 C C . LYS B 1 158 ? 5.164 -7.113 -11.742 1 87.5 158 LYS B C 1
ATOM 5990 O O . LYS B 1 158 ? 5.902 -6.773 -12.672 1 87.5 158 LYS B O 1
ATOM 5995 N N . GLU B 1 159 ? 4.188 -7.91 -11.836 1 83.25 159 GLU B N 1
ATOM 5996 C CA . GLU B 1 159 ? 3.957 -8.602 -13.102 1 83.25 159 GLU B CA 1
ATOM 5997 C C . GLU B 1 159 ? 3.354 -7.668 -14.148 1 83.25 159 GLU B C 1
ATOM 5999 O O . GLU B 1 159 ? 3.592 -7.828 -15.344 1 83.25 159 GLU B O 1
ATOM 6004 N N . GLU B 1 160 ? 2.615 -6.707 -13.703 1 78.06 160 GLU B N 1
ATOM 6005 C CA . GLU B 1 160 ? 1.825 -5.871 -14.602 1 78.06 160 GLU B CA 1
ATOM 6006 C C . GLU B 1 160 ? 2.721 -4.98 -15.461 1 78.06 160 GLU B C 1
ATOM 6008 O O . GLU B 1 160 ? 2.527 -4.887 -16.672 1 78.06 160 GLU B O 1
ATOM 6013 N N . ASN B 1 161 ? 3.688 -4.371 -14.805 1 79.31 161 ASN B N 1
ATOM 6014 C CA . ASN B 1 161 ? 4.48 -3.404 -15.562 1 79.31 161 ASN B CA 1
ATOM 6015 C C . ASN B 1 161 ? 5.977 -3.654 -15.398 1 79.31 161 ASN B C 1
ATOM 6017 O O . ASN B 1 161 ? 6.793 -2.965 -16 1 79.31 161 ASN B O 1
ATOM 6021 N N . GLY B 1 162 ? 6.297 -4.605 -14.625 1 85.69 162 GLY B N 1
ATOM 6022 C CA . GLY B 1 162 ? 7.699 -4.945 -14.445 1 85.69 162 GLY B CA 1
ATOM 6023 C C . GLY B 1 162 ? 8.422 -4.023 -13.484 1 85.69 162 GLY B C 1
ATOM 6024 O O . GLY B 1 162 ? 9.641 -4.105 -13.336 1 85.69 162 GLY B O 1
ATOM 6025 N N . GLU B 1 163 ? 7.695 -3.211 -12.891 1 90.69 163 GLU B N 1
ATOM 6026 C CA . GLU B 1 163 ? 8.289 -2.303 -11.922 1 90.69 163 GLU B CA 1
ATOM 6027 C C . GLU B 1 163 ? 8.617 -3.027 -10.617 1 90.69 163 GLU B C 1
ATOM 6029 O O . GLU B 1 163 ? 7.949 -4.004 -10.258 1 90.69 163 GLU B O 1
ATOM 6034 N N . ILE B 1 164 ? 9.664 -2.592 -10.055 1 95.38 164 ILE B N 1
ATOM 6035 C CA . ILE B 1 164 ? 10.062 -3.16 -8.773 1 95.38 164 ILE B CA 1
ATOM 6036 C C . ILE B 1 164 ? 9.516 -2.301 -7.637 1 95.38 164 ILE B C 1
ATOM 6038 O O . ILE B 1 164 ? 9.727 -1.087 -7.609 1 95.38 164 ILE B O 1
ATOM 6042 N N . GLU B 1 165 ? 8.805 -2.945 -6.723 1 95.81 165 GLU B N 1
ATOM 6043 C CA . GLU B 1 165 ? 8.18 -2.236 -5.609 1 95.81 165 GLU B CA 1
ATOM 6044 C C . GLU B 1 165 ? 8.773 -2.68 -4.273 1 95.81 165 GLU B C 1
ATOM 6046 O O . GLU B 1 165 ? 9.258 -3.805 -4.148 1 95.81 165 GLU B O 1
ATOM 6051 N N . PRO B 1 166 ? 8.719 -1.792 -3.236 1 96.19 166 PRO B N 1
ATOM 6052 C CA . PRO B 1 166 ? 9.156 -2.176 -1.894 1 96.19 166 PRO B CA 1
ATOM 6053 C C . PRO B 1 166 ? 8.328 -3.314 -1.304 1 96.19 166 PRO B C 1
ATOM 6055 O O . PRO B 1 166 ? 7.133 -3.426 -1.585 1 96.19 166 PRO B O 1
ATOM 6058 N N . GLU B 1 167 ? 8.938 -4.109 -0.576 1 97 167 GLU B N 1
ATOM 6059 C CA . GLU B 1 167 ? 8.297 -5.176 0.183 1 97 167 GLU B CA 1
ATOM 6060 C C . GLU B 1 167 ? 8.883 -5.281 1.589 1 97 167 GLU B C 1
ATOM 6062 O O . GLU B 1 167 ? 8.617 -4.434 2.441 1 97 167 GLU B O 1
ATOM 6067 N N . LEU B 1 168 ? 9.805 -6.262 1.827 1 98.12 168 LEU B N 1
ATOM 6068 C CA . LEU B 1 168 ? 10.43 -6.27 3.146 1 98.12 168 LEU B CA 1
ATOM 6069 C C . LEU B 1 168 ? 11.359 -5.07 3.316 1 98.12 168 LEU B C 1
ATOM 6071 O O . LEU B 1 168 ? 11.508 -4.555 4.426 1 98.12 168 LEU B O 1
ATOM 6075 N N . ALA B 1 169 ? 11.977 -4.766 2.211 1 97.88 169 ALA B N 1
ATOM 6076 C CA . ALA B 1 169 ? 12.734 -3.516 2.176 1 97.88 169 ALA B CA 1
ATOM 6077 C C . ALA B 1 169 ? 11.875 -2.373 1.646 1 97.88 169 ALA B C 1
ATOM 6079 O O . ALA B 1 169 ? 11.164 -2.533 0.652 1 97.88 169 ALA B O 1
ATOM 6080 N N . HIS B 1 170 ? 11.938 -1.256 2.336 1 95.69 170 HIS B N 1
ATOM 6081 C CA . HIS B 1 170 ? 11.133 -0.121 1.897 1 95.69 170 HIS B CA 1
ATOM 6082 C C . HIS B 1 170 ? 11.914 0.777 0.947 1 95.69 170 HIS B C 1
ATOM 6084 O O . HIS B 1 170 ? 11.328 1.59 0.228 1 95.69 170 HIS B O 1
ATOM 6090 N N . HIS B 1 171 ? 13.234 0.655 0.934 1 94.25 171 HIS B N 1
ATOM 6091 C CA . HIS B 1 171 ? 14.109 1.429 0.056 1 94.25 171 HIS B CA 1
ATOM 6092 C C . HIS B 1 171 ? 15.398 0.672 -0.244 1 94.25 171 HIS B C 1
ATOM 6094 O O . HIS B 1 171 ? 15.82 -0.187 0.537 1 94.25 171 HIS B O 1
ATOM 6100 N N . TRP B 1 172 ? 16 0.944 -1.397 1 95.81 172 TRP B N 1
ATOM 6101 C CA . TRP B 1 172 ? 17.297 0.374 -1.768 1 95.81 172 TRP B CA 1
ATOM 6102 C C . TRP B 1 172 ? 18.078 1.331 -2.662 1 95.81 17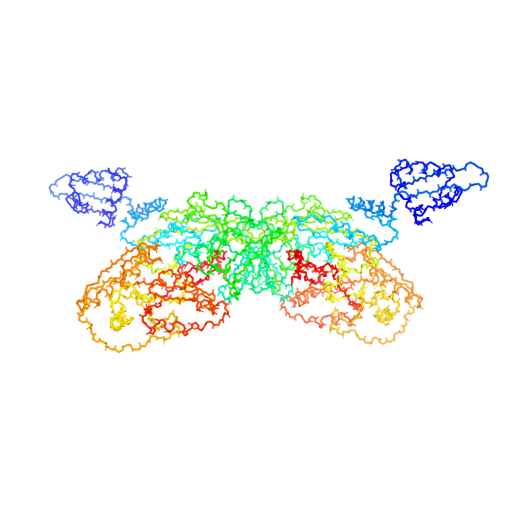2 TRP B C 1
ATOM 6104 O O . TRP B 1 172 ? 17.5 2.248 -3.252 1 95.81 172 TRP B O 1
ATOM 6114 N N . GLN B 1 173 ? 19.375 1.149 -2.619 1 93.5 173 GLN B N 1
ATOM 6115 C CA . GLN B 1 173 ? 20.234 2.012 -3.41 1 93.5 173 GLN B CA 1
ATOM 6116 C C . GLN B 1 173 ? 21.453 1.238 -3.936 1 93.5 173 GLN B C 1
ATOM 6118 O O . GLN B 1 173 ? 21.984 0.375 -3.24 1 93.5 173 GLN B O 1
ATOM 6123 N N . MET B 1 174 ? 21.734 1.543 -5.176 1 95.19 174 MET B N 1
ATOM 6124 C CA . MET B 1 174 ? 23 1.05 -5.727 1 95.19 174 MET B CA 1
ATOM 6125 C C . MET B 1 174 ? 24.156 1.952 -5.324 1 95.19 174 MET B C 1
ATOM 6127 O O . MET B 1 174 ? 24.312 3.053 -5.859 1 95.19 174 MET B O 1
ATOM 6131 N N . ILE B 1 175 ? 24.938 1.541 -4.398 1 92.38 175 ILE B N 1
ATOM 6132 C CA . ILE B 1 175 ? 26.094 2.322 -3.953 1 92.38 175 ILE B CA 1
ATOM 6133 C C . ILE B 1 175 ? 27.156 2.352 -5.055 1 92.38 175 ILE B C 1
ATOM 6135 O O . ILE B 1 175 ? 27.672 3.416 -5.391 1 92.38 175 ILE B O 1
ATOM 6139 N N . ASN B 1 176 ? 27.422 1.234 -5.637 1 94.12 176 ASN B N 1
ATOM 6140 C CA . ASN B 1 176 ? 28.188 1.04 -6.863 1 94.12 176 ASN B CA 1
ATOM 6141 C C . ASN B 1 176 ? 27.719 -0.206 -7.613 1 94.12 176 ASN B C 1
ATOM 6143 O O . ASN B 1 176 ? 26.766 -0.864 -7.211 1 94.12 176 ASN B O 1
ATOM 6147 N N . LYS B 1 177 ? 28.297 -0.593 -8.672 1 94.25 177 LYS B N 1
ATOM 6148 C CA . LYS B 1 177 ? 27.828 -1.645 -9.562 1 94.25 177 LYS B CA 1
ATOM 6149 C C . LYS B 1 177 ? 27.828 -3.002 -8.867 1 94.25 177 LYS B C 1
ATOM 6151 O O . LYS B 1 177 ? 27.125 -3.922 -9.281 1 94.25 177 LYS B O 1
ATOM 6156 N N . GLN B 1 178 ? 28.609 -3.16 -7.852 1 97.5 178 GLN B N 1
ATOM 6157 C CA . GLN B 1 178 ? 28.75 -4.445 -7.172 1 97.5 178 GLN B CA 1
ATOM 6158 C C . GLN B 1 178 ? 28.344 -4.328 -5.703 1 97.5 178 GLN B C 1
ATOM 6160 O O . GLN B 1 178 ? 28.672 -5.203 -4.895 1 97.5 178 GLN B O 1
ATOM 6165 N N . HIS B 1 179 ? 27.719 -3.225 -5.355 1 97.19 179 HIS B N 1
ATOM 6166 C CA . HIS B 1 179 ? 27.344 -2.994 -3.969 1 97.19 179 HIS B CA 1
ATOM 6167 C C . HIS B 1 179 ? 25.938 -2.383 -3.881 1 97.19 179 HIS B C 1
ATOM 6169 O O . HIS B 1 179 ? 25.719 -1.258 -4.336 1 97.19 179 HIS B O 1
ATOM 6175 N N . TRP B 1 180 ? 25.062 -3.168 -3.338 1 97.69 180 TRP B N 1
ATOM 6176 C CA . TRP B 1 180 ? 23.688 -2.715 -3.146 1 97.69 180 TRP B CA 1
ATOM 6177 C C . TRP B 1 180 ? 23.344 -2.609 -1.663 1 97.69 180 TRP B C 1
ATOM 6179 O O . TRP B 1 180 ? 23.75 -3.461 -0.866 1 97.69 180 TRP B O 1
ATOM 6189 N N . ARG B 1 181 ? 22.656 -1.553 -1.278 1 96.56 181 ARG B N 1
ATOM 6190 C CA . ARG B 1 181 ? 22.188 -1.378 0.091 1 96.56 181 ARG B CA 1
ATOM 6191 C C . ARG B 1 181 ? 20.656 -1.383 0.148 1 96.56 181 ARG B C 1
ATOM 6193 O O . ARG B 1 181 ? 20 -0.706 -0.643 1 96.56 181 ARG B O 1
ATOM 6200 N N . PHE B 1 182 ? 20.109 -2.127 1.103 1 97.38 182 PHE B N 1
ATOM 6201 C CA . PHE B 1 182 ? 18.672 -2.207 1.301 1 97.38 182 PHE B CA 1
ATOM 6202 C C . PHE B 1 182 ? 18.281 -1.777 2.713 1 97.38 182 PHE B C 1
ATOM 6204 O O . PHE B 1 182 ? 19 -2.066 3.67 1 97.38 182 PHE B O 1
ATOM 6211 N N . TYR B 1 183 ? 17.203 -1.059 2.863 1 94.31 183 TYR B N 1
ATOM 6212 C CA . TYR B 1 183 ? 16.641 -0.645 4.145 1 94.31 183 TYR B CA 1
ATOM 6213 C C . TYR B 1 183 ? 15.391 -1.442 4.473 1 94.31 183 TYR B C 1
ATOM 6215 O O . TYR B 1 183 ? 14.375 -1.331 3.775 1 94.31 183 TYR B O 1
ATOM 6223 N N . LEU B 1 184 ? 15.477 -2.174 5.555 1 96.06 184 LEU B N 1
ATOM 6224 C CA . LEU B 1 184 ? 14.391 -3.08 5.914 1 96.06 184 LEU B CA 1
ATOM 6225 C C . LEU B 1 184 ? 13.305 -2.348 6.699 1 96.06 184 LEU B C 1
ATOM 6227 O O . LEU B 1 184 ? 13.594 -1.401 7.434 1 96.06 184 LEU B O 1
ATOM 6231 N N . ARG B 1 185 ? 12.023 -2.73 6.473 1 95.06 185 ARG B N 1
ATOM 6232 C CA . ARG B 1 185 ? 10.914 -2.252 7.297 1 95.06 185 ARG B CA 1
ATOM 6233 C C . ARG B 1 185 ? 11.047 -2.764 8.727 1 95.06 185 ARG B C 1
ATOM 6235 O O . ARG B 1 185 ? 11.469 -3.898 8.953 1 95.06 185 ARG B O 1
ATOM 6242 N N . PRO B 1 186 ? 10.609 -1.939 9.602 1 90.38 186 PRO B N 1
ATOM 6243 C CA . PRO B 1 186 ? 10.609 -2.432 10.984 1 90.38 186 PRO B CA 1
ATOM 6244 C C . PRO B 1 186 ? 9.383 -3.279 11.305 1 90.38 186 PRO B C 1
ATOM 6246 O O . PRO B 1 186 ? 8.367 -3.193 10.609 1 90.38 186 PRO B O 1
ATOM 6249 N N . ALA B 1 187 ? 9.5 -4.188 12.289 1 91.19 187 ALA B N 1
ATOM 6250 C CA . ALA B 1 187 ? 8.391 -4.898 12.93 1 91.19 187 ALA B CA 1
ATOM 6251 C C . ALA B 1 187 ? 7.68 -5.812 11.938 1 91.19 187 ALA B C 1
ATOM 6253 O O . ALA B 1 187 ? 6.449 -5.812 11.859 1 91.19 187 ALA B O 1
ATOM 6254 N N . ILE B 1 188 ? 8.422 -6.441 11.109 1 96 188 ILE B N 1
ATOM 6255 C CA . ILE B 1 188 ? 7.867 -7.512 10.289 1 96 188 ILE B CA 1
ATOM 6256 C C . ILE B 1 188 ? 7.934 -8.836 11.055 1 96 188 ILE B C 1
ATOM 6258 O O . ILE B 1 188 ? 8.977 -9.18 11.617 1 96 188 ILE B O 1
ATOM 6262 N N . TYR B 1 189 ? 6.852 -9.594 11.031 1 96.88 189 TYR B N 1
ATOM 6263 C CA . TYR B 1 189 ? 6.805 -10.82 11.812 1 96.88 189 TYR B CA 1
ATOM 6264 C C . TYR B 1 189 ? 6.582 -12.031 10.906 1 96.88 189 TYR B C 1
ATOM 6266 O O . TYR B 1 189 ? 5.863 -11.945 9.914 1 96.88 189 TYR B O 1
ATOM 6274 N N . PHE B 1 190 ? 7.238 -13.125 11.289 1 98.19 190 PHE B N 1
ATOM 6275 C CA . PHE B 1 190 ? 6.914 -14.414 10.68 1 98.19 190 PHE B CA 1
ATOM 6276 C C . PHE B 1 190 ? 5.598 -14.953 11.227 1 98.19 190 PHE B C 1
ATOM 6278 O O . PHE B 1 190 ? 5.121 -14.5 12.273 1 98.19 190 PHE B O 1
ATOM 6285 N N . HIS B 1 191 ? 5.047 -15.891 10.531 1 97.81 191 HIS B N 1
ATOM 6286 C CA . HIS B 1 191 ? 3.77 -16.484 10.914 1 97.81 191 HIS B CA 1
ATOM 6287 C C . HIS B 1 191 ? 3.832 -17.047 12.328 1 97.81 191 HIS B C 1
ATOM 6289 O O . HIS B 1 191 ? 2.822 -17.078 13.039 1 97.81 191 HIS B O 1
ATOM 6295 N N . HIS B 1 192 ? 4.988 -17.453 12.789 1 95.56 192 HIS B N 1
ATOM 6296 C CA . HIS B 1 192 ? 5.098 -18.062 14.109 1 95.56 192 HIS B CA 1
ATOM 6297 C C . HIS B 1 192 ? 5.383 -17.016 15.18 1 95.56 192 HIS B C 1
ATOM 6299 O O . HIS B 1 192 ? 5.652 -17.359 16.328 1 95.56 192 HIS B O 1
ATOM 6305 N N . GLY B 1 193 ? 5.512 -15.719 14.789 1 95 193 GLY B N 1
ATOM 6306 C CA . GLY B 1 193 ? 5.496 -14.656 15.781 1 95 193 GLY B CA 1
ATOM 6307 C C . GLY B 1 193 ? 6.848 -13.992 15.969 1 95 193 GLY B C 1
ATOM 6308 O O . GLY B 1 193 ? 6.938 -12.906 16.531 1 95 193 GLY B O 1
ATOM 6309 N N . ARG B 1 194 ? 7.855 -14.609 15.508 1 95.31 194 ARG B N 1
ATOM 6310 C CA . ARG B 1 194 ? 9.18 -14.016 15.656 1 95.31 194 ARG B CA 1
ATOM 6311 C C . ARG B 1 194 ? 9.375 -12.875 14.664 1 95.31 194 ARG B C 1
ATOM 6313 O O . ARG B 1 194 ? 8.961 -12.969 13.508 1 95.31 194 ARG B O 1
ATOM 6320 N N . GLU B 1 195 ? 10.109 -11.844 15.086 1 94.94 195 GLU B N 1
ATOM 6321 C CA . GLU B 1 195 ? 10.383 -10.703 14.219 1 94.94 195 GLU B CA 1
ATOM 6322 C C . GLU B 1 195 ? 11.492 -11.031 13.219 1 94.94 195 GLU B C 1
ATOM 6324 O O . GLU B 1 195 ? 12.453 -11.719 13.555 1 94.94 195 GLU B O 1
ATOM 6329 N N . LEU B 1 196 ? 11.359 -10.578 12.047 1 97.69 196 LEU B N 1
ATOM 6330 C CA . LEU B 1 196 ? 12.359 -10.734 10.992 1 97.69 196 LEU B CA 1
ATOM 6331 C C . LEU B 1 196 ? 13.625 -9.953 11.32 1 97.69 196 LEU B C 1
ATOM 6333 O O . LEU B 1 196 ? 13.555 -8.805 11.781 1 97.69 196 LEU B O 1
ATOM 6337 N N . THR B 1 197 ? 14.742 -10.531 11.164 1 96 197 THR B N 1
ATOM 6338 C CA . THR B 1 197 ? 16.031 -9.891 11.398 1 96 197 THR B CA 1
ATOM 6339 C C . THR B 1 197 ? 16.891 -9.914 10.133 1 96 197 THR B C 1
ATOM 6341 O O . THR B 1 197 ? 16.531 -10.57 9.148 1 96 197 THR B O 1
ATOM 6344 N N . THR B 1 198 ? 18 -9.172 10.188 1 96.69 198 THR B N 1
ATOM 6345 C CA . THR B 1 198 ? 18.906 -9.141 9.055 1 96.69 198 THR B CA 1
ATOM 6346 C C . THR B 1 198 ? 19.547 -10.516 8.828 1 96.69 198 THR B C 1
ATOM 6348 O O . THR B 1 198 ? 19.891 -10.867 7.699 1 96.69 198 THR B O 1
ATOM 6351 N N . GLU B 1 199 ? 19.594 -11.273 9.844 1 97.44 199 GLU B N 1
ATOM 6352 C CA . GLU B 1 199 ? 20.156 -12.625 9.734 1 97.44 199 GLU B CA 1
ATOM 6353 C C . GLU B 1 199 ? 19.266 -13.508 8.867 1 97.44 199 GLU B C 1
ATOM 6355 O O . GLU B 1 199 ? 19.781 -14.344 8.109 1 97.44 199 GLU B O 1
ATOM 6360 N N . ASP B 1 200 ? 18.016 -13.414 9.016 1 98.38 200 ASP B N 1
ATOM 6361 C CA . ASP B 1 200 ? 17.094 -14.18 8.188 1 98.38 200 ASP B CA 1
ATOM 6362 C C . ASP B 1 200 ? 17.297 -13.883 6.707 1 98.38 200 ASP B C 1
ATOM 6364 O O . ASP B 1 200 ? 17.297 -14.789 5.879 1 98.38 200 ASP B O 1
ATOM 6368 N N . VAL B 1 201 ? 17.5 -12.578 6.395 1 98.25 201 VAL B N 1
ATOM 6369 C CA . VAL B 1 201 ? 17.719 -12.164 5.02 1 98.25 201 VAL B CA 1
ATOM 6370 C C . VAL B 1 201 ? 19.062 -12.711 4.523 1 98.25 201 VAL B C 1
ATOM 6372 O O . VAL B 1 201 ? 19.141 -13.297 3.438 1 98.25 201 VAL B O 1
ATOM 6375 N N . THR B 1 202 ? 20.094 -12.602 5.324 1 97.88 202 THR B N 1
ATOM 6376 C CA . THR B 1 202 ? 21.438 -13.039 4.961 1 97.88 202 THR B CA 1
ATOM 6377 C C . THR B 1 202 ? 21.469 -14.539 4.711 1 97.88 202 THR B C 1
ATOM 6379 O O . THR B 1 202 ? 21.953 -14.992 3.672 1 97.88 202 THR B O 1
ATOM 6382 N N . THR B 1 203 ? 20.891 -15.281 5.625 1 97.69 203 THR B N 1
ATOM 6383 C CA . THR B 1 203 ? 20.938 -16.734 5.504 1 97.69 203 THR B CA 1
ATOM 6384 C C . THR B 1 203 ? 20.109 -17.188 4.305 1 97.69 203 THR B C 1
ATOM 6386 O O . THR B 1 203 ? 20.484 -18.141 3.615 1 97.69 203 THR B O 1
ATOM 6389 N N . SER B 1 204 ? 19 -16.578 4.051 1 97.81 204 SER B N 1
ATOM 6390 C CA . SER B 1 204 ? 18.141 -16.938 2.922 1 97.81 204 SER B CA 1
ATOM 6391 C C . SER B 1 204 ? 18.844 -16.688 1.594 1 97.81 204 SER B C 1
ATOM 6393 O O . SER B 1 204 ? 18.859 -17.547 0.717 1 97.81 204 SER B O 1
ATOM 6395 N N . LEU B 1 205 ? 19.5 -15.555 1.463 1 97.62 205 LEU B N 1
ATOM 6396 C CA . LEU B 1 205 ? 20.156 -15.211 0.204 1 97.62 205 LEU B CA 1
ATOM 6397 C C . LEU B 1 205 ? 21.422 -16.031 0.01 1 97.62 205 LEU B C 1
ATOM 6399 O O . LEU B 1 205 ? 21.766 -16.406 -1.114 1 97.62 205 LEU B O 1
ATOM 6403 N N . MET B 1 206 ? 22.094 -16.297 1.059 1 97.31 206 MET B N 1
ATOM 6404 C CA . MET B 1 206 ? 23.281 -17.141 0.956 1 97.31 206 MET B CA 1
ATOM 6405 C C . MET B 1 206 ? 22.922 -18.578 0.582 1 97.31 206 MET B C 1
ATOM 6407 O O . MET B 1 206 ? 23.672 -19.25 -0.122 1 97.31 206 MET B O 1
ATOM 6411 N N . ARG B 1 207 ? 21.781 -18.984 1.067 1 96.25 207 ARG B N 1
ATOM 6412 C CA . ARG B 1 207 ? 21.281 -20.281 0.644 1 96.25 207 ARG B CA 1
ATOM 6413 C C . ARG B 1 207 ? 21.016 -20.297 -0.856 1 96.25 207 ARG B C 1
ATOM 6415 O O . ARG B 1 207 ? 21.328 -21.281 -1.538 1 96.25 207 ARG B O 1
ATOM 6422 N N . MET B 1 208 ? 20.453 -19.234 -1.342 1 95.62 208 MET B N 1
ATOM 6423 C CA . MET B 1 208 ? 20.172 -19.141 -2.773 1 95.62 208 MET B CA 1
ATOM 6424 C C . MET B 1 208 ? 21.469 -19.141 -3.576 1 95.62 208 MET B C 1
ATOM 6426 O O . MET B 1 208 ? 21.531 -19.703 -4.672 1 95.62 208 MET B O 1
ATOM 6430 N N . LYS B 1 209 ? 22.453 -18.516 -3.045 1 95.75 209 LYS B N 1
ATOM 6431 C CA . LYS B 1 209 ? 23.766 -18.531 -3.672 1 95.75 209 LYS B CA 1
ATOM 6432 C C . LYS B 1 209 ? 24.234 -19.969 -3.941 1 95.75 209 LYS B C 1
ATOM 6434 O O . LYS B 1 209 ? 24.797 -20.25 -4.996 1 95.75 209 LYS B O 1
ATOM 6439 N N . GLN B 1 210 ? 23.922 -20.828 -3.084 1 93.44 210 GLN B N 1
ATOM 6440 C CA . GLN B 1 210 ? 24.391 -22.203 -3.168 1 93.44 210 GLN B CA 1
ATOM 6441 C C . GLN B 1 210 ? 23.469 -23.047 -4.051 1 93.44 210 GLN B C 1
ATOM 6443 O O . GLN B 1 210 ? 23.938 -23.938 -4.77 1 93.44 210 GLN B O 1
ATOM 6448 N N . ASN B 1 211 ? 22.203 -22.719 -4.039 1 91.62 211 ASN B N 1
ATOM 6449 C CA . ASN B 1 211 ? 21.234 -23.641 -4.609 1 91.62 211 ASN B CA 1
ATOM 6450 C C . ASN B 1 211 ? 20.766 -23.188 -5.984 1 91.62 211 ASN B C 1
ATOM 6452 O O . ASN B 1 211 ? 20.172 -23.953 -6.738 1 91.62 211 ASN B O 1
ATOM 6456 N N . ASN B 1 212 ? 20.953 -21.953 -6.305 1 93.19 212 ASN B N 1
ATOM 6457 C CA . ASN B 1 212 ? 20.484 -21.375 -7.559 1 93.19 212 ASN B CA 1
ATOM 6458 C C . ASN B 1 212 ? 21.594 -20.625 -8.289 1 93.19 212 ASN B C 1
ATOM 6460 O O . ASN B 1 212 ? 22.109 -19.625 -7.793 1 93.19 212 ASN B O 1
ATOM 6464 N N . PRO B 1 213 ? 21.953 -21.094 -9.445 1 93.5 213 PRO B N 1
ATOM 6465 C CA . PRO B 1 213 ? 23.094 -20.5 -10.164 1 93.5 213 PRO B CA 1
ATOM 6466 C C . PRO B 1 213 ? 22.891 -19.016 -10.469 1 93.5 213 PRO B C 1
ATOM 6468 O O . PRO B 1 213 ? 23.875 -18.297 -10.648 1 93.5 213 PRO B O 1
ATOM 6471 N N . LEU B 1 214 ? 21.703 -18.531 -10.539 1 95.69 214 LEU B N 1
ATOM 6472 C CA . LEU B 1 214 ? 21.438 -17.125 -10.836 1 95.69 214 LEU B CA 1
ATOM 6473 C C . LEU B 1 214 ? 21.922 -16.234 -9.703 1 95.69 214 LEU B C 1
ATOM 6475 O O . LEU B 1 214 ? 22.125 -15.023 -9.898 1 95.69 214 LEU B O 1
ATOM 6479 N N . TYR B 1 215 ? 22.094 -16.797 -8.484 1 96.56 215 TYR B N 1
ATOM 6480 C CA . TYR B 1 215 ? 22.453 -16.031 -7.301 1 96.56 215 TYR B CA 1
ATOM 6481 C C . TYR B 1 215 ? 23.922 -16.266 -6.926 1 96.56 215 TYR B C 1
ATOM 6483 O O . TYR B 1 215 ? 24.391 -15.758 -5.906 1 96.56 215 TYR B O 1
ATOM 6491 N N . ALA B 1 216 ? 24.641 -16.984 -7.754 1 96.12 216 ALA B N 1
ATOM 6492 C CA . ALA B 1 216 ? 25.969 -17.469 -7.418 1 96.12 216 ALA B CA 1
ATOM 6493 C C . ALA B 1 216 ? 26.953 -16.312 -7.258 1 96.12 216 ALA B C 1
ATOM 6495 O O . ALA B 1 216 ? 27.953 -16.422 -6.562 1 96.12 216 ALA B O 1
ATOM 6496 N N . HIS B 1 217 ? 26.641 -15.172 -7.82 1 97.38 217 HIS B N 1
ATOM 6497 C CA . HIS B 1 217 ? 27.578 -14.062 -7.84 1 97.38 217 HIS B CA 1
ATOM 6498 C C . HIS B 1 217 ? 27.453 -13.203 -6.586 1 97.38 217 HIS B C 1
ATOM 6500 O O . HIS B 1 217 ? 28.141 -12.188 -6.445 1 97.38 217 HIS B O 1
ATOM 6506 N N . ILE B 1 218 ? 26.547 -13.562 -5.645 1 98.19 218 ILE B N 1
ATOM 6507 C CA . ILE B 1 218 ? 26.516 -12.906 -4.34 1 98.19 218 ILE B CA 1
ATOM 6508 C C . ILE B 1 218 ? 27.781 -13.258 -3.559 1 98.19 218 ILE B C 1
ATOM 6510 O O . ILE B 1 218 ? 28.016 -14.422 -3.24 1 98.19 218 ILE B O 1
ATOM 6514 N N . GLU B 1 219 ? 28.516 -12.312 -3.289 1 98 219 GLU B N 1
ATOM 6515 C CA . GLU B 1 219 ? 29.812 -12.547 -2.645 1 98 219 GLU B CA 1
ATOM 6516 C C . GLU B 1 219 ? 29.672 -12.539 -1.125 1 98 219 GLU B C 1
ATOM 6518 O O . GLU B 1 219 ? 30.094 -13.492 -0.457 1 98 219 GLU B O 1
ATOM 6523 N N . LYS B 1 220 ? 29.109 -11.422 -0.653 1 97.31 220 LYS B N 1
ATOM 6524 C CA . LYS B 1 220 ? 28.969 -11.289 0.793 1 97.31 220 LYS B CA 1
ATOM 6525 C C . LYS B 1 220 ? 27.781 -10.383 1.143 1 97.31 220 LYS B C 1
ATOM 6527 O O . LYS B 1 220 ? 27.406 -9.516 0.35 1 97.31 220 LYS B O 1
ATOM 6532 N N . ILE B 1 221 ? 27.25 -10.602 2.291 1 98.19 221 ILE B N 1
ATOM 6533 C CA . ILE B 1 221 ? 26.156 -9.797 2.828 1 98.19 221 ILE B CA 1
ATOM 6534 C C . ILE B 1 221 ? 26.5 -9.344 4.246 1 98.19 221 ILE B C 1
ATOM 6536 O O . ILE B 1 221 ? 26.875 -10.164 5.086 1 98.19 221 ILE B O 1
ATOM 6540 N N . VAL B 1 222 ? 26.406 -8.008 4.48 1 96.88 222 VAL B N 1
ATOM 6541 C CA . VAL B 1 222 ? 26.703 -7.461 5.797 1 96.88 222 VAL B CA 1
ATOM 6542 C C . VAL B 1 222 ? 25.562 -6.562 6.258 1 96.88 222 VAL B C 1
ATOM 6544 O O . VAL B 1 222 ? 24.812 -6.035 5.438 1 96.88 222 VAL B O 1
ATOM 6547 N N . SER B 1 223 ? 25.406 -6.48 7.523 1 94 223 SER B N 1
ATOM 6548 C CA . SER B 1 223 ? 24.453 -5.57 8.141 1 94 223 SER B CA 1
ATOM 6549 C C . SER B 1 223 ? 25.141 -4.543 9.023 1 94 223 SER B C 1
ATOM 6551 O O . SER B 1 223 ? 25.312 -4.762 10.227 1 94 223 SER B O 1
ATOM 6553 N N . PRO B 1 224 ? 25.5 -3.436 8.422 1 88 224 PRO B N 1
ATOM 6554 C CA . PRO B 1 224 ? 26.266 -2.443 9.18 1 88 224 PRO B CA 1
ATOM 6555 C C . PRO B 1 224 ? 25.469 -1.805 10.305 1 88 224 PRO B C 1
ATOM 6557 O O . PRO B 1 224 ? 26.031 -1.377 11.312 1 88 224 PRO B O 1
ATOM 6560 N N . GLN B 1 225 ? 24.188 -1.634 10.094 1 83.69 225 GLN B N 1
ATOM 6561 C CA . GLN B 1 225 ? 23.25 -1.062 11.062 1 83.69 225 GLN B CA 1
ATOM 6562 C C . GLN B 1 225 ? 21.953 -1.867 11.109 1 83.69 225 GLN B C 1
ATOM 6564 O O . GLN B 1 225 ? 21.672 -2.672 10.219 1 83.69 225 GLN B O 1
ATOM 6569 N N . PRO B 1 226 ? 21.25 -1.609 12.203 1 84.31 226 PRO B N 1
ATOM 6570 C CA . PRO B 1 226 ? 19.953 -2.289 12.242 1 84.31 226 PRO B CA 1
ATOM 6571 C C . PRO B 1 226 ? 19.078 -1.955 11.039 1 84.31 226 PRO B C 1
ATOM 6573 O O . PRO B 1 226 ? 19.062 -0.812 10.57 1 84.31 226 PRO B O 1
ATOM 6576 N N . TYR B 1 227 ? 18.484 -2.941 10.461 1 89.88 227 TYR B N 1
ATOM 6577 C CA . TYR B 1 227 ? 17.5 -2.83 9.375 1 89.88 227 TYR B CA 1
ATOM 6578 C C . TYR B 1 227 ? 18.188 -2.434 8.07 1 89.88 227 TYR B C 1
ATOM 6580 O O . TYR B 1 227 ? 17.516 -2.023 7.117 1 89.88 227 TYR B O 1
ATOM 6588 N N . VAL B 1 228 ? 19.531 -2.492 8.086 1 92.88 228 VAL B N 1
ATOM 6589 C CA . VAL B 1 228 ? 20.25 -2.184 6.863 1 92.88 228 VAL B CA 1
ATOM 6590 C C . VAL B 1 228 ? 21.031 -3.416 6.395 1 92.88 228 VAL B C 1
ATOM 6592 O O . VAL B 1 228 ? 21.688 -4.082 7.195 1 92.88 228 VAL B O 1
ATOM 6595 N N . ILE B 1 229 ? 20.953 -3.689 5.133 1 96.94 229 ILE B N 1
ATOM 6596 C CA . ILE B 1 229 ? 21.656 -4.828 4.551 1 96.94 229 ILE B CA 1
ATOM 6597 C C . ILE B 1 229 ? 22.469 -4.375 3.342 1 96.94 229 ILE B C 1
ATOM 6599 O O . ILE B 1 229 ? 21.922 -3.746 2.426 1 96.94 229 ILE B O 1
ATOM 6603 N N . ASP B 1 230 ? 23.734 -4.699 3.377 1 97.5 230 ASP B N 1
ATOM 6604 C CA . ASP B 1 230 ? 24.609 -4.48 2.232 1 97.5 230 ASP B CA 1
ATOM 6605 C C . ASP B 1 230 ? 24.938 -5.797 1.529 1 97.5 230 ASP B C 1
ATOM 6607 O O . ASP B 1 230 ? 25.406 -6.746 2.162 1 97.5 230 ASP B O 1
ATOM 6611 N N . ILE B 1 231 ? 24.688 -5.828 0.272 1 98.5 231 ILE B N 1
ATOM 6612 C CA . ILE B 1 231 ? 24.969 -7.016 -0.526 1 98.5 231 ILE B CA 1
ATOM 6613 C C . ILE B 1 231 ? 26.094 -6.711 -1.521 1 98.5 231 ILE B C 1
ATOM 6615 O O . ILE B 1 231 ? 25.969 -5.793 -2.338 1 98.5 231 ILE B O 1
ATOM 6619 N N . TYR B 1 232 ? 27.109 -7.492 -1.44 1 98.56 232 TYR B N 1
ATOM 6620 C CA . TYR B 1 232 ? 28.25 -7.344 -2.338 1 98.56 232 TYR B CA 1
ATOM 6621 C C . TYR B 1 232 ? 28.266 -8.453 -3.387 1 98.56 232 TYR B C 1
ATOM 6623 O O . TYR B 1 232 ? 28.094 -9.625 -3.061 1 98.56 232 TYR B O 1
ATOM 6631 N N . LEU B 1 233 ? 28.422 -8.062 -4.637 1 98.44 233 LEU B N 1
ATOM 6632 C CA . LEU B 1 233 ? 28.422 -8.992 -5.762 1 98.44 233 LEU B CA 1
ATOM 6633 C C . LEU B 1 233 ? 29.828 -9.164 -6.316 1 98.44 233 LEU B C 1
ATOM 6635 O O . LEU B 1 233 ? 30.641 -8.234 -6.293 1 98.44 233 LEU B O 1
ATOM 6639 N N . SER B 1 234 ? 30.141 -10.312 -6.82 1 97.69 234 SER B N 1
ATOM 6640 C CA . SER B 1 234 ? 31.422 -10.562 -7.465 1 97.69 234 SER B CA 1
ATOM 6641 C C . SER B 1 234 ? 31.469 -9.969 -8.867 1 97.69 234 SER B C 1
ATOM 6643 O O . SER B 1 234 ? 32.531 -9.617 -9.359 1 97.69 234 SER B O 1
ATOM 6645 N N . THR B 1 235 ? 30.328 -9.891 -9.531 1 96.75 235 THR B N 1
ATOM 6646 C CA . THR B 1 235 ? 30.203 -9.281 -10.852 1 96.75 235 THR B CA 1
ATOM 6647 C C . THR B 1 235 ? 29 -8.336 -10.906 1 96.75 235 THR B C 1
ATOM 6649 O O . THR B 1 235 ? 27.984 -8.594 -10.266 1 96.75 235 THR B O 1
ATOM 6652 N N . PRO B 1 236 ? 29.188 -7.242 -11.719 1 96.62 236 PRO B N 1
ATOM 6653 C CA . PRO B 1 236 ? 28.047 -6.332 -11.836 1 96.62 236 PRO B CA 1
ATOM 6654 C C . PRO B 1 236 ? 26.812 -7.012 -12.422 1 96.62 236 PRO B C 1
ATOM 6656 O O . PRO B 1 236 ? 26.938 -7.891 -13.281 1 96.62 236 PRO B O 1
ATOM 6659 N N . ASP B 1 237 ? 25.688 -6.578 -11.938 1 97.44 237 ASP B N 1
ATOM 6660 C CA . ASP B 1 237 ? 24.422 -7.16 -12.391 1 97.44 237 ASP B CA 1
ATOM 6661 C C . ASP B 1 237 ? 23.312 -6.117 -12.391 1 97.44 237 ASP B C 1
ATOM 6663 O O . ASP B 1 237 ? 22.719 -5.82 -11.352 1 97.44 237 ASP B O 1
ATOM 6667 N N . LYS B 1 238 ? 22.922 -5.676 -13.555 1 95.75 238 LYS B N 1
ATOM 6668 C CA . LYS B 1 238 ? 21.875 -4.676 -13.695 1 95.75 238 LYS B CA 1
ATOM 6669 C C . LYS B 1 238 ? 20.5 -5.281 -13.422 1 95.75 238 LYS B C 1
ATOM 6671 O O . LYS B 1 238 ? 19.531 -4.555 -13.219 1 95.75 238 LYS B O 1
ATOM 6676 N N . GLN B 1 239 ? 20.438 -6.598 -13.328 1 95 239 GLN B N 1
ATOM 6677 C CA . GLN B 1 239 ? 19.188 -7.312 -13.094 1 95 239 GLN B CA 1
ATOM 6678 C C . GLN B 1 239 ? 19.047 -7.719 -11.633 1 95 239 GLN B C 1
ATOM 6680 O O . GLN B 1 239 ? 18.109 -8.422 -11.266 1 95 239 GLN B O 1
ATOM 6685 N N . PHE B 1 240 ? 19.953 -7.211 -10.844 1 97.31 240 PHE B N 1
ATOM 6686 C CA . PHE B 1 240 ? 20.094 -7.789 -9.516 1 97.31 240 PHE B CA 1
ATOM 6687 C C . PHE B 1 240 ? 18.844 -7.523 -8.68 1 97.31 240 PHE B C 1
ATOM 6689 O O . PHE B 1 240 ? 18.344 -8.414 -7.992 1 97.31 240 PHE B O 1
ATOM 6696 N N . VAL B 1 241 ? 18.297 -6.297 -8.688 1 97.25 241 VAL B N 1
ATOM 6697 C CA . VAL B 1 241 ? 17.125 -5.961 -7.883 1 97.25 241 VAL B CA 1
ATOM 6698 C C . VAL B 1 241 ? 15.922 -6.758 -8.367 1 97.25 241 VAL B C 1
ATOM 6700 O O . VAL B 1 241 ? 15.117 -7.234 -7.559 1 97.25 241 VAL B O 1
ATOM 6703 N N . ALA B 1 242 ? 15.789 -6.898 -9.688 1 95.69 242 ALA B N 1
ATOM 6704 C CA . ALA B 1 242 ? 14.727 -7.734 -10.234 1 95.69 242 ALA B CA 1
ATOM 6705 C C . ALA B 1 242 ? 14.875 -9.18 -9.773 1 95.69 242 ALA B C 1
ATOM 6707 O O . ALA B 1 242 ? 13.883 -9.852 -9.477 1 95.69 242 ALA B O 1
ATOM 6708 N N . LEU B 1 243 ? 16.109 -9.625 -9.734 1 96.81 243 LEU B N 1
ATOM 6709 C CA . LEU B 1 243 ? 16.406 -10.977 -9.273 1 96.81 243 LEU B CA 1
ATOM 6710 C C . LEU B 1 243 ? 15.945 -11.172 -7.828 1 96.81 243 LEU B C 1
ATOM 6712 O O . LEU B 1 243 ? 15.367 -12.203 -7.492 1 96.81 243 LEU B O 1
ATOM 6716 N N . LEU B 1 244 ? 16.141 -10.125 -7.027 1 97.38 244 LEU B N 1
ATOM 6717 C CA . LEU B 1 244 ? 15.75 -10.188 -5.621 1 97.38 244 LEU B CA 1
ATOM 6718 C C . LEU B 1 244 ? 14.234 -10.133 -5.469 1 97.38 244 LEU B C 1
ATOM 6720 O O . LEU B 1 244 ? 13.703 -10.43 -4.398 1 97.38 244 LEU B O 1
ATOM 6724 N N . GLY B 1 245 ? 13.578 -9.711 -6.477 1 94.69 245 GLY B N 1
ATOM 6725 C CA . GLY B 1 245 ? 12.125 -9.648 -6.465 1 94.69 245 GLY B CA 1
ATOM 6726 C C . GLY B 1 245 ? 11.469 -10.852 -7.117 1 94.69 245 GLY B C 1
ATOM 6727 O O . GLY B 1 245 ? 10.242 -10.961 -7.141 1 94.69 245 GLY B O 1
ATOM 6728 N N . SER B 1 246 ? 12.242 -11.727 -7.633 1 89.69 246 SER B N 1
ATOM 6729 C CA . SER B 1 246 ? 11.719 -12.914 -8.297 1 89.69 246 SER B CA 1
ATOM 6730 C C . SER B 1 246 ? 11.133 -13.898 -7.289 1 89.69 246 SER B C 1
ATOM 6732 O O . SER B 1 246 ? 11.461 -13.852 -6.102 1 89.69 246 SER B O 1
ATOM 6734 N N . PRO B 1 247 ? 10.273 -14.75 -7.637 1 82.94 247 PRO B N 1
ATOM 6735 C CA . PRO B 1 247 ? 9.547 -15.641 -6.734 1 82.94 247 PRO B CA 1
ATOM 6736 C C . PRO B 1 247 ? 10.477 -16.516 -5.898 1 82.94 247 PRO B C 1
ATOM 6738 O O . PRO B 1 247 ? 10.148 -16.859 -4.762 1 82.94 247 PRO B O 1
ATOM 6741 N N . GLN B 1 248 ? 11.602 -16.797 -6.367 1 86.38 248 GLN B N 1
ATOM 6742 C CA . GLN B 1 248 ? 12.484 -17.734 -5.676 1 86.38 248 GLN B CA 1
ATOM 6743 C C . GLN B 1 248 ? 13.266 -17.031 -4.562 1 86.38 248 GLN B C 1
ATOM 6745 O O . GLN B 1 248 ? 13.852 -17.688 -3.703 1 86.38 248 GLN B O 1
ATOM 6750 N N . SER B 1 249 ? 13.227 -15.719 -4.559 1 93.25 249 SER B N 1
ATOM 6751 C CA . SER B 1 249 ? 14.039 -14.977 -3.604 1 93.25 249 SER B CA 1
ATOM 6752 C C . SER B 1 249 ? 13.273 -14.734 -2.303 1 93.25 249 SER B C 1
ATOM 6754 O O . SER B 1 249 ? 13.461 -13.695 -1.656 1 93.25 249 SER B O 1
ATOM 6756 N N . ALA B 1 250 ? 12.539 -15.688 -1.898 1 96.94 250 ALA B N 1
ATOM 6757 C CA . ALA B 1 250 ? 11.742 -15.57 -0.678 1 96.94 250 ALA B CA 1
ATOM 6758 C C . ALA B 1 250 ? 12.625 -15.633 0.562 1 96.94 250 ALA B C 1
ATOM 6760 O O . ALA B 1 250 ? 13.609 -16.375 0.597 1 96.94 250 ALA B O 1
ATOM 6761 N N . ILE B 1 251 ? 12.32 -14.883 1.581 1 98.56 251 ILE B N 1
ATOM 6762 C CA . ILE B 1 251 ? 13.078 -14.859 2.828 1 98.56 251 ILE B CA 1
ATOM 6763 C C . ILE B 1 251 ? 12.469 -15.836 3.822 1 98.56 251 ILE B C 1
ATOM 6765 O O . ILE B 1 251 ? 11.258 -15.812 4.07 1 98.56 251 ILE B O 1
ATOM 6769 N N . LEU B 1 252 ? 13.352 -16.703 4.332 1 98.19 252 LEU B N 1
ATOM 6770 C CA . LEU B 1 252 ? 12.953 -17.719 5.301 1 98.19 252 LEU B CA 1
ATOM 6771 C C . LEU B 1 252 ? 13.477 -17.375 6.691 1 98.19 252 LEU B C 1
ATOM 6773 O O . LEU B 1 252 ? 14.445 -16.625 6.828 1 98.19 252 LEU B O 1
ATOM 6777 N N . PRO B 1 253 ? 12.781 -17.922 7.688 1 98.19 253 PRO B N 1
ATOM 6778 C CA . PRO B 1 253 ? 13.414 -17.844 9 1 98.19 253 PRO B CA 1
ATOM 6779 C C . PRO B 1 253 ? 14.758 -18.562 9.055 1 98.19 253 PRO B C 1
ATOM 6781 O O . PRO B 1 253 ? 14.914 -19.625 8.461 1 98.19 253 PRO B O 1
ATOM 6784 N N . SER B 1 254 ? 15.695 -17.969 9.711 1 97.88 254 SER B N 1
ATOM 6785 C CA . SER B 1 254 ? 17.031 -18.547 9.75 1 97.88 254 SER B CA 1
ATOM 6786 C C . SER B 1 254 ? 17.031 -19.938 10.359 1 97.88 254 SER B C 1
ATOM 6788 O O . SER B 1 254 ? 17.875 -20.766 10.023 1 97.88 254 SER B O 1
ATOM 6790 N N . GLU B 1 255 ? 16.016 -20.188 11.164 1 97.25 255 GLU B N 1
ATOM 6791 C CA . GLU B 1 255 ? 15.953 -21.469 11.859 1 97.25 255 GLU B CA 1
ATOM 6792 C C . GLU B 1 255 ? 15.07 -22.469 11.102 1 97.25 255 GLU B C 1
ATOM 6794 O O . GLU B 1 255 ? 14.648 -23.484 11.664 1 97.25 255 GLU B O 1
ATOM 6799 N N . TRP B 1 256 ? 14.766 -22.25 9.852 1 96.81 256 TRP B N 1
ATOM 6800 C CA . TRP B 1 256 ? 13.773 -23.031 9.125 1 96.81 256 TRP B CA 1
ATOM 6801 C C . TRP B 1 256 ? 14.148 -24.516 9.094 1 96.81 256 TRP B C 1
ATOM 6803 O O . TRP B 1 256 ? 13.281 -25.375 9.156 1 96.81 256 TRP B O 1
ATOM 6813 N N . GLN B 1 257 ? 15.477 -24.859 9.031 1 96.06 257 GLN B N 1
ATOM 6814 C CA . GLN B 1 257 ? 15.93 -26.25 8.945 1 96.06 257 GLN B CA 1
ATOM 6815 C C . GLN B 1 257 ? 15.578 -27.031 10.203 1 96.06 257 GLN B C 1
ATOM 6817 O O . GLN B 1 257 ? 15.43 -28.25 10.164 1 96.06 257 GLN B O 1
ATOM 6822 N N . SER B 1 258 ? 15.43 -26.344 11.266 1 96.38 258 SER B N 1
ATOM 6823 C CA . SER B 1 258 ? 15.141 -26.984 12.547 1 96.38 258 SER B CA 1
ATOM 6824 C C . SER B 1 258 ? 13.641 -27.156 12.742 1 96.38 258 SER B C 1
ATOM 6826 O O . SER B 1 258 ? 13.211 -27.828 13.688 1 96.38 258 SER B O 1
ATOM 6828 N N . ILE B 1 259 ? 12.914 -26.562 11.898 1 95.25 259 ILE B N 1
ATOM 6829 C CA . ILE B 1 259 ? 11.461 -26.672 12.016 1 95.25 259 ILE B CA 1
ATOM 6830 C C . ILE B 1 259 ? 10.977 -27.922 11.266 1 95.25 259 ILE B C 1
ATOM 6832 O O . ILE B 1 259 ? 11.289 -28.094 10.086 1 95.25 259 ILE B O 1
ATOM 6836 N N . GLU B 1 260 ? 10.234 -28.703 11.891 1 94.62 260 GLU B N 1
ATOM 6837 C CA . GLU B 1 260 ? 9.773 -29.969 11.32 1 94.62 260 GLU B CA 1
ATOM 6838 C C . GLU B 1 260 ? 8.797 -29.734 10.172 1 94.62 260 GLU B C 1
ATOM 6840 O O . GLU B 1 260 ? 7.918 -28.859 10.266 1 94.62 260 GLU B O 1
ATOM 6845 N N . ASN B 1 261 ? 8.922 -30.516 9.078 1 95.19 261 ASN B N 1
ATOM 6846 C CA . ASN B 1 261 ? 8.023 -30.531 7.93 1 95.19 261 ASN B CA 1
ATOM 6847 C C . ASN B 1 261 ? 7.863 -29.141 7.332 1 95.19 261 ASN B C 1
ATOM 6849 O O . ASN B 1 261 ? 6.758 -28.734 6.961 1 95.19 261 ASN B O 1
ATOM 6853 N N . PHE B 1 262 ? 8.977 -28.391 7.316 1 97.5 262 PHE B N 1
ATOM 6854 C CA . PHE B 1 262 ? 8.93 -27.016 6.855 1 97.5 262 PHE B CA 1
ATOM 6855 C C . PHE B 1 262 ? 8.484 -26.938 5.398 1 97.5 262 PHE B C 1
ATOM 6857 O O . PHE B 1 262 ? 7.77 -26.016 5.004 1 97.5 262 PHE B O 1
ATOM 6864 N N . ALA B 1 263 ? 8.891 -27.875 4.566 1 97 263 ALA B N 1
ATOM 6865 C CA . ALA B 1 263 ? 8.562 -27.859 3.145 1 97 263 ALA B CA 1
ATOM 6866 C C . ALA B 1 263 ? 7.055 -27.953 2.932 1 97 263 ALA B C 1
ATOM 6868 O O . ALA B 1 263 ? 6.516 -27.328 2.012 1 97 263 ALA B O 1
ATOM 6869 N N . GLN B 1 264 ? 6.398 -28.656 3.773 1 96.81 264 GLN B N 1
ATOM 6870 C CA . GLN B 1 264 ? 4.961 -28.859 3.662 1 96.81 264 GLN B CA 1
ATOM 6871 C C . GLN B 1 264 ? 4.191 -27.781 4.438 1 96.81 264 GLN B C 1
ATOM 6873 O O . GLN B 1 264 ? 3.084 -27.406 4.051 1 96.81 264 GLN B O 1
ATOM 6878 N N . HIS B 1 265 ? 4.809 -27.359 5.566 1 96.94 265 HIS B N 1
ATOM 6879 C CA . HIS B 1 265 ? 4.195 -26.344 6.418 1 96.94 265 HIS B CA 1
ATOM 6880 C C . HIS B 1 265 ? 5.145 -25.172 6.648 1 96.94 265 HIS B C 1
ATOM 6882 O O . HIS B 1 265 ? 5.512 -24.891 7.789 1 96.94 265 HIS B O 1
ATOM 6888 N N . PRO B 1 266 ? 5.363 -24.516 5.594 1 97.88 266 PRO B N 1
ATOM 6889 C CA . PRO B 1 266 ? 6.355 -23.453 5.734 1 97.88 266 PRO B CA 1
ATOM 6890 C C . PRO B 1 266 ? 5.832 -22.25 6.531 1 97.88 266 PRO B C 1
ATOM 6892 O O . PRO B 1 266 ? 4.617 -22.062 6.625 1 97.88 266 PRO B O 1
ATOM 6895 N N . ILE B 1 267 ? 6.77 -21.578 7.121 1 98.12 267 ILE B N 1
ATOM 6896 C CA . ILE B 1 267 ? 6.531 -20.359 7.879 1 98.12 267 ILE B CA 1
ATOM 6897 C C . ILE B 1 267 ? 7.188 -19.172 7.172 1 98.12 267 ILE B C 1
ATOM 6899 O O . ILE B 1 267 ? 8.398 -19.156 6.949 1 98.12 267 ILE B O 1
ATOM 6903 N N . GLY B 1 268 ? 6.406 -18.25 6.758 1 98.38 268 GLY B N 1
ATOM 6904 C CA . GLY B 1 268 ? 6.914 -17.062 6.09 1 98.38 268 GLY B CA 1
ATOM 6905 C C . GLY B 1 268 ? 6.363 -15.766 6.672 1 98.38 268 GLY B C 1
ATOM 6906 O O . GLY B 1 268 ? 5.918 -15.742 7.82 1 98.38 268 GLY B O 1
ATOM 6907 N N . THR B 1 269 ? 6.508 -14.703 5.953 1 98.38 269 THR B N 1
ATOM 6908 C CA . THR B 1 269 ? 6.023 -13.391 6.359 1 98.38 269 THR B CA 1
ATOM 6909 C C . THR B 1 269 ? 4.844 -12.953 5.492 1 98.38 269 THR B C 1
ATOM 6911 O O . THR B 1 269 ? 4.414 -11.797 5.551 1 98.38 269 THR B O 1
ATOM 6914 N N . GLY B 1 270 ? 4.359 -13.883 4.668 1 97.81 270 GLY B N 1
ATOM 6915 C CA . GLY B 1 270 ? 3.361 -13.531 3.672 1 97.81 270 GLY B CA 1
ATOM 6916 C C . GLY B 1 270 ? 1.981 -13.305 4.262 1 97.81 270 GLY B C 1
ATOM 6917 O O . GLY B 1 270 ? 1.795 -13.414 5.477 1 97.81 270 GLY B O 1
ATOM 6918 N N . ALA B 1 271 ? 1.039 -12.906 3.459 1 97.56 271 ALA B N 1
ATOM 6919 C CA . ALA B 1 271 ? -0.312 -12.508 3.848 1 97.56 271 ALA B CA 1
ATOM 6920 C C . ALA B 1 271 ? -1.105 -13.703 4.375 1 97.56 271 ALA B C 1
ATOM 6922 O O . ALA B 1 271 ? -2.092 -13.531 5.094 1 97.56 271 ALA B O 1
ATOM 6923 N N . TYR B 1 272 ? -0.676 -14.906 3.945 1 98.06 272 TYR B N 1
ATOM 6924 C CA . TYR B 1 272 ? -1.372 -16.109 4.383 1 98.06 272 TYR B CA 1
ATOM 6925 C C . TYR B 1 272 ? -0.423 -17.047 5.113 1 98.06 272 TYR B C 1
ATOM 6927 O O . TYR B 1 272 ? 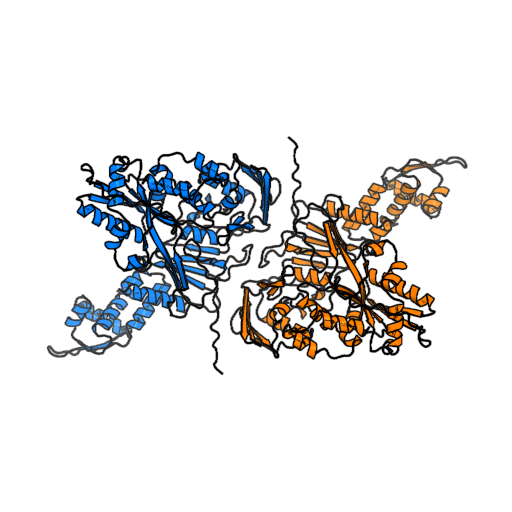0.771 -17.094 4.812 1 98.06 272 TYR B O 1
ATOM 6935 N N . GLN B 1 273 ? -0.936 -17.781 6.031 1 98.19 273 GLN B N 1
ATOM 6936 C CA . GLN B 1 273 ? -0.205 -18.828 6.723 1 98.19 273 GLN B CA 1
ATOM 6937 C C . GLN B 1 273 ? -0.869 -20.188 6.512 1 98.19 273 GLN B C 1
ATOM 6939 O O . GLN B 1 273 ? -2.086 -20.266 6.336 1 98.19 273 GLN B O 1
ATOM 6944 N N . ILE B 1 274 ? -0.118 -21.188 6.488 1 97.81 274 ILE B N 1
ATOM 6945 C CA . ILE B 1 274 ? -0.624 -22.547 6.289 1 97.81 274 ILE B CA 1
ATOM 6946 C C . ILE B 1 274 ? -1.186 -23.078 7.602 1 97.81 274 ILE B C 1
ATOM 6948 O O . ILE B 1 274 ? -0.512 -23.047 8.633 1 97.81 274 ILE B O 1
ATOM 6952 N N . ILE B 1 275 ? -2.402 -23.562 7.5 1 94.88 275 ILE B N 1
ATOM 6953 C CA . ILE B 1 275 ? -3.062 -24.156 8.664 1 94.88 275 ILE B CA 1
ATOM 6954 C C . ILE B 1 275 ? -3.016 -25.672 8.562 1 94.88 275 ILE B C 1
ATOM 6956 O O . ILE B 1 275 ? -2.789 -26.359 9.57 1 94.88 275 ILE B O 1
ATOM 6960 N N . ALA B 1 276 ? -3.258 -26.125 7.344 1 94.06 276 ALA B N 1
ATOM 6961 C CA . ALA B 1 276 ? -3.24 -27.562 7.082 1 94.06 276 ALA B CA 1
ATOM 6962 C C . ALA B 1 276 ? -2.809 -27.844 5.648 1 94.06 276 ALA B C 1
ATOM 6964 O O . ALA B 1 276 ? -3.139 -27.094 4.73 1 94.06 276 ALA B O 1
ATOM 6965 N N . ASN B 1 277 ? -2.066 -28.906 5.473 1 95.94 277 ASN B N 1
ATOM 6966 C CA . ASN B 1 277 ? -1.592 -29.359 4.168 1 95.94 277 ASN B CA 1
ATOM 6967 C C . ASN B 1 277 ? -1.376 -30.875 4.145 1 95.94 277 ASN B C 1
ATOM 6969 O O . ASN B 1 277 ? -0.431 -31.375 4.754 1 95.94 277 ASN B O 1
ATOM 6973 N N . ASP B 1 278 ? -2.281 -31.5 3.572 1 91.94 278 ASP B N 1
ATOM 6974 C CA . ASP B 1 278 ? -2.178 -32.938 3.445 1 91.94 278 ASP B CA 1
ATOM 6975 C C . ASP B 1 278 ? -2.527 -33.406 2.031 1 91.94 278 ASP B C 1
ATOM 6977 O O . ASP B 1 278 ? -2.477 -32.625 1.088 1 91.94 278 ASP B O 1
ATOM 6981 N N . ASN B 1 279 ? -2.734 -34.688 1.888 1 87.44 279 ASN B N 1
ATOM 6982 C CA . ASN B 1 279 ? -2.961 -35.219 0.554 1 87.44 279 ASN B CA 1
ATOM 6983 C C . ASN B 1 279 ? -4.332 -34.812 0.012 1 87.44 279 ASN B C 1
ATOM 6985 O O . ASN B 1 279 ? -4.59 -34.938 -1.188 1 87.44 279 ASN B O 1
ATOM 6989 N N . HIS B 1 280 ? -5.121 -34.219 0.899 1 78.69 280 HIS B N 1
ATOM 6990 C CA . HIS B 1 280 ? -6.5 -34.031 0.479 1 78.69 280 HIS B CA 1
ATOM 6991 C C . HIS B 1 280 ? -6.836 -32.531 0.414 1 78.69 280 HIS B C 1
ATOM 6993 O O . HIS B 1 280 ? -7.746 -32.125 -0.312 1 78.69 280 HIS B O 1
ATOM 6999 N N . LYS B 1 281 ? -6.078 -31.844 1.195 1 84 281 LYS B N 1
ATOM 7000 C CA . LYS B 1 281 ? -6.473 -30.438 1.261 1 84 281 LYS B CA 1
ATOM 7001 C C . LYS B 1 281 ? -5.309 -29.547 1.708 1 84 281 LYS B C 1
ATOM 7003 O O . LYS B 1 281 ? -4.461 -29.984 2.488 1 84 281 LYS B O 1
ATOM 7008 N N . LEU B 1 282 ? -5.258 -28.375 1.132 1 93.5 282 LEU B N 1
ATOM 7009 C CA . LEU B 1 282 ? -4.422 -27.281 1.622 1 93.5 282 LEU B CA 1
ATOM 7010 C C . LEU B 1 282 ? -5.285 -26.141 2.15 1 93.5 282 LEU B C 1
ATOM 7012 O O . LEU B 1 282 ? -6.164 -25.641 1.445 1 93.5 282 LEU B O 1
ATOM 7016 N N . GLN B 1 283 ? -5.105 -25.781 3.406 1 92.88 283 GLN B N 1
ATOM 7017 C CA . GLN B 1 283 ? -5.848 -24.688 4.031 1 92.88 283 GLN B CA 1
ATOM 7018 C C . GLN B 1 283 ? -4.91 -23.562 4.438 1 92.88 283 GLN B C 1
ATOM 7020 O O . GLN B 1 283 ? -3.932 -23.781 5.152 1 92.88 283 GLN B O 1
ATOM 7025 N N . ILE B 1 284 ? -5.211 -22.406 3.973 1 95.88 284 ILE B N 1
ATOM 7026 C CA . ILE B 1 284 ? -4.422 -21.25 4.383 1 95.88 284 ILE B CA 1
ATOM 7027 C C . ILE B 1 284 ? -5.34 -20.203 5.004 1 95.88 284 ILE B C 1
ATOM 7029 O O . ILE B 1 284 ? -6.523 -20.125 4.672 1 95.88 284 ILE B O 1
ATOM 7033 N N . LYS B 1 285 ? -4.824 -19.484 5.91 1 96.06 285 LYS B N 1
ATOM 7034 C CA . LYS B 1 285 ? -5.555 -18.453 6.641 1 96.06 285 LYS B CA 1
ATOM 7035 C C . LYS B 1 285 ? -4.836 -17.109 6.562 1 96.06 285 LYS B C 1
ATOM 7037 O O . LYS B 1 285 ? -3.604 -17.047 6.551 1 96.06 285 LYS B O 1
ATOM 7042 N N . ALA B 1 286 ? -5.633 -16.031 6.508 1 96.25 286 ALA B N 1
ATOM 7043 C CA . ALA B 1 286 ? -5.059 -14.688 6.484 1 96.25 286 ALA B CA 1
ATOM 7044 C C . ALA B 1 286 ? -4.238 -14.414 7.742 1 96.25 286 ALA B C 1
ATOM 7046 O O . ALA B 1 286 ? -4.648 -14.773 8.852 1 96.25 286 ALA B O 1
ATOM 7047 N N . PHE B 1 287 ? -3.076 -13.875 7.598 1 96.94 287 PHE B N 1
ATOM 7048 C CA . PHE B 1 287 ? -2.191 -13.523 8.703 1 96.94 287 PHE B CA 1
ATOM 7049 C C . PHE B 1 287 ? -2.539 -12.156 9.266 1 96.94 287 PHE B C 1
ATOM 7051 O O . PHE B 1 287 ? -2.242 -11.133 8.641 1 96.94 287 PHE B O 1
ATOM 7058 N N . ASN B 1 288 ? -2.967 -12.047 10.398 1 91.25 288 ASN B N 1
ATOM 7059 C CA . ASN B 1 288 ? -3.482 -10.805 10.953 1 91.25 288 ASN B CA 1
ATOM 7060 C C . ASN B 1 288 ? -2.357 -9.812 11.25 1 91.25 288 ASN B C 1
ATOM 7062 O O . ASN B 1 288 ? -2.574 -8.602 11.242 1 91.25 288 ASN B O 1
ATOM 7066 N N . ARG B 1 289 ? -1.201 -10.305 11.492 1 91.69 289 ARG B N 1
ATOM 7067 C CA . ARG B 1 289 ? -0.08 -9.422 11.805 1 91.69 289 ARG B CA 1
ATOM 7068 C C . ARG B 1 289 ? 0.768 -9.156 10.562 1 91.69 289 ARG B C 1
ATOM 7070 O O . ARG B 1 289 ? 1.964 -8.883 10.672 1 91.69 289 ARG B O 1
ATOM 7077 N N . TYR B 1 290 ? 0.137 -9.43 9.453 1 96.25 290 TYR B N 1
ATOM 7078 C CA . TYR B 1 290 ? 0.827 -9.148 8.203 1 96.25 290 TYR B CA 1
ATOM 7079 C C . TYR B 1 290 ? 1.307 -7.703 8.156 1 96.25 290 TYR B C 1
ATOM 7081 O O . TYR B 1 290 ? 0.587 -6.789 8.562 1 96.25 290 TYR B O 1
ATOM 7089 N N . PHE B 1 291 ? 2.418 -7.453 7.664 1 95.31 291 PHE B N 1
ATOM 7090 C CA . PHE B 1 291 ? 3.004 -6.121 7.734 1 95.31 291 PHE B CA 1
ATOM 7091 C C . PHE B 1 291 ? 2.355 -5.191 6.715 1 95.31 291 PHE B C 1
ATOM 7093 O O . PHE B 1 291 ? 2.516 -3.969 6.789 1 95.31 291 PHE B O 1
ATOM 7100 N N . GLY B 1 292 ? 1.698 -5.688 5.719 1 94.12 292 GLY B N 1
ATOM 7101 C CA . GLY B 1 292 ? 0.955 -4.906 4.742 1 94.12 292 GLY B CA 1
ATOM 7102 C C . GLY B 1 292 ? -0.548 -4.98 4.938 1 94.12 292 GLY B C 1
ATOM 7103 O O . GLY B 1 292 ? -1.022 -5.262 6.039 1 94.12 292 GLY B O 1
ATOM 7104 N N . LEU B 1 293 ? -1.276 -4.609 3.902 1 94.44 293 LEU B N 1
ATOM 7105 C CA . LEU B 1 293 ? -2.725 -4.766 3.965 1 94.44 293 LEU B CA 1
ATOM 7106 C C . LEU B 1 293 ? -3.109 -6.234 4.094 1 94.44 293 LEU B C 1
ATOM 7108 O O . LEU B 1 293 ? -2.703 -7.062 3.273 1 94.44 293 LEU B O 1
ATOM 7112 N N . ARG B 1 294 ? -3.797 -6.527 5.059 1 94.38 294 ARG B N 1
ATOM 7113 C CA . ARG B 1 294 ? -4.262 -7.895 5.281 1 94.38 294 ARG B CA 1
ATOM 7114 C C . ARG B 1 294 ? -5.102 -8.383 4.109 1 94.38 294 ARG B C 1
ATOM 7116 O O . ARG B 1 294 ? -5.82 -7.598 3.482 1 94.38 294 ARG B O 1
ATOM 7123 N N . ALA B 1 295 ? -4.992 -9.664 3.863 1 95 295 ALA B N 1
ATOM 7124 C CA . ALA B 1 295 ? -5.844 -10.258 2.838 1 95 295 ALA B CA 1
ATOM 7125 C C . ALA B 1 295 ? -7.32 -10.047 3.164 1 95 295 ALA B C 1
ATOM 7127 O O . ALA B 1 295 ? -7.707 -10.031 4.336 1 95 295 ALA B O 1
ATOM 7128 N N . LEU B 1 296 ? -8.055 -9.922 2.127 1 91.44 296 LEU B N 1
ATOM 7129 C CA . LEU B 1 296 ? -9.477 -9.633 2.305 1 91.44 296 LEU B CA 1
ATOM 7130 C C . LEU B 1 296 ? -10.242 -10.898 2.668 1 91.44 296 LEU B C 1
ATOM 7132 O O . LEU B 1 296 ? -11.188 -10.852 3.457 1 91.44 296 LEU B O 1
ATOM 7136 N N . LEU B 1 297 ? -9.773 -12.016 2.141 1 89.25 297 LEU B N 1
ATOM 7137 C CA . LEU B 1 297 ? -10.367 -13.297 2.504 1 89.25 297 LEU B CA 1
ATOM 7138 C C . LEU B 1 297 ? -9.742 -13.844 3.779 1 89.25 297 LEU B C 1
ATOM 7140 O O . LEU B 1 297 ? -8.523 -13.758 3.965 1 89.25 297 LEU B O 1
ATOM 7144 N N . ASP B 1 298 ? -10.523 -14.5 4.594 1 89.81 298 ASP B N 1
ATOM 7145 C CA . ASP B 1 298 ? -10.031 -15.023 5.863 1 89.81 298 ASP B CA 1
ATOM 7146 C C . ASP B 1 298 ? -9.328 -16.359 5.664 1 89.81 298 ASP B C 1
ATOM 7148 O O . ASP B 1 298 ? -8.312 -16.641 6.309 1 89.81 298 ASP B O 1
ATOM 7152 N N . LYS B 1 299 ? -9.961 -17.125 4.805 1 88.69 299 LYS B N 1
ATOM 7153 C CA . LYS B 1 299 ? -9.453 -18.484 4.625 1 88.69 299 LYS B CA 1
ATOM 7154 C C . LYS B 1 299 ? -9.625 -18.938 3.178 1 88.69 299 LYS B C 1
ATOM 7156 O O . LYS B 1 299 ? -10.57 -18.547 2.5 1 88.69 299 LYS B O 1
ATOM 7161 N N . ILE B 1 300 ? -8.727 -19.719 2.693 1 88.31 300 ILE B N 1
ATOM 7162 C CA . ILE B 1 300 ? -8.797 -20.359 1.386 1 88.31 300 ILE B CA 1
ATOM 7163 C C . ILE B 1 300 ? -8.523 -21.859 1.532 1 88.31 300 ILE B C 1
ATOM 7165 O O . ILE B 1 300 ? -7.496 -22.266 2.094 1 88.31 300 ILE B O 1
ATOM 7169 N N . ASP B 1 301 ? -9.438 -22.625 1.045 1 84.81 301 ASP B N 1
ATOM 7170 C CA . ASP B 1 301 ? -9.305 -24.078 1.041 1 84.81 301 ASP B CA 1
ATOM 7171 C C . ASP B 1 301 ? -9.094 -24.609 -0.377 1 84.81 301 ASP B C 1
ATOM 7173 O O . ASP B 1 301 ? -9.93 -24.391 -1.256 1 84.81 301 ASP B O 1
ATOM 7177 N N . ILE B 1 302 ? -8.016 -25.234 -0.579 1 87.69 302 ILE B N 1
ATOM 7178 C CA . ILE B 1 302 ? -7.777 -25.906 -1.855 1 87.69 302 ILE B CA 1
ATOM 7179 C C . ILE B 1 302 ? -7.977 -27.406 -1.698 1 87.69 302 ILE B C 1
ATOM 7181 O O . ILE B 1 302 ? -7.164 -28.094 -1.064 1 87.69 302 ILE B O 1
ATOM 7185 N N . TRP B 1 303 ? -8.969 -27.891 -2.322 1 79.75 303 TRP B N 1
ATOM 7186 C CA . TRP B 1 303 ? -9.297 -29.312 -2.256 1 79.75 303 TRP B CA 1
ATOM 7187 C C . TRP B 1 303 ? -8.648 -30.078 -3.404 1 79.75 303 TRP B C 1
ATOM 7189 O O . TRP B 1 303 ? -8.773 -29.688 -4.566 1 79.75 303 TRP B O 1
ATOM 7199 N N . VAL B 1 304 ? -7.977 -31.125 -3.01 1 81.94 304 VAL B N 1
ATOM 7200 C CA . VAL B 1 304 ? -7.273 -31.922 -4 1 81.94 304 VAL B CA 1
ATOM 7201 C C . VAL B 1 304 ? -8.164 -33.094 -4.449 1 81.94 304 VAL B C 1
ATOM 7203 O O . VAL B 1 304 ? -8.453 -34 -3.674 1 81.94 304 VAL B O 1
ATOM 7206 N N . VAL B 1 305 ? -8.586 -32.969 -5.672 1 74.44 305 VAL B N 1
ATOM 7207 C CA . VAL B 1 305 ? -9.453 -33.969 -6.25 1 74.44 305 VAL B CA 1
ATOM 7208 C C . VAL B 1 305 ? -8.828 -34.531 -7.531 1 74.44 305 VAL B C 1
ATOM 7210 O O . VAL B 1 305 ? -9.188 -34.094 -8.633 1 74.44 305 VAL B O 1
ATOM 7213 N N . PRO B 1 306 ? -7.973 -35.5 -7.395 1 72.56 306 PRO B N 1
ATOM 7214 C CA . PRO B 1 306 ? -7.242 -36.031 -8.555 1 72.56 306 PRO B CA 1
ATOM 7215 C C . PRO B 1 306 ? -8.172 -36.562 -9.641 1 72.56 306 PRO B C 1
ATOM 7217 O O . PRO B 1 306 ? -7.805 -36.594 -10.82 1 72.56 306 PRO B O 1
ATOM 7220 N N . GLU B 1 307 ? -9.352 -36.969 -9.219 1 64.88 307 GLU B N 1
ATOM 7221 C CA . GLU B 1 307 ? -10.289 -37.594 -10.164 1 64.88 307 GLU B CA 1
ATOM 7222 C C . GLU B 1 307 ? -10.797 -36.562 -11.172 1 64.88 307 GLU B C 1
ATOM 7224 O O . GLU B 1 307 ? -11.297 -36.906 -12.234 1 64.88 307 GLU B O 1
ATOM 7229 N N . LEU B 1 308 ? -10.656 -35.344 -10.758 1 61.56 308 LEU B N 1
ATOM 7230 C CA . LEU B 1 308 ? -11.109 -34.281 -11.664 1 61.56 308 LEU B CA 1
ATOM 7231 C C . LEU B 1 308 ? -10.023 -33.938 -12.68 1 61.56 308 LEU B C 1
ATOM 7233 O O . LEU B 1 308 ? -10.188 -33.031 -13.477 1 61.56 308 LEU B O 1
ATOM 7237 N N . ASN B 1 309 ? -9.008 -34.625 -12.641 1 57.94 309 ASN B N 1
ATOM 7238 C CA . ASN B 1 309 ? -7.855 -34.375 -13.5 1 57.94 309 ASN B CA 1
ATOM 7239 C C . ASN B 1 309 ? -8.25 -34.375 -14.969 1 57.94 309 ASN B C 1
ATOM 7241 O O . ASN B 1 309 ? -7.75 -33.531 -15.742 1 57.94 309 ASN B O 1
ATOM 7245 N N . ASN B 1 310 ? -9.086 -35.281 -15.234 1 55.09 310 ASN B N 1
ATOM 7246 C CA . ASN B 1 310 ? -9.438 -35.438 -16.641 1 55.09 310 ASN B CA 1
ATOM 7247 C C . ASN B 1 310 ? -10.32 -34.281 -17.109 1 55.09 310 ASN B C 1
ATOM 7249 O O . ASN B 1 310 ? -10.445 -34.031 -18.312 1 55.09 310 ASN B O 1
ATOM 7253 N N . LYS B 1 311 ? -10.992 -33.625 -16.219 1 52.25 311 LYS B N 1
ATOM 7254 C CA . LYS B 1 311 ? -11.867 -32.531 -16.609 1 52.25 311 LYS B CA 1
ATOM 7255 C C . LYS B 1 311 ? -11.195 -31.188 -16.359 1 52.25 311 LYS B C 1
ATOM 7257 O O . LYS B 1 311 ? -11.602 -30.172 -16.938 1 52.25 311 LYS B O 1
ATOM 7262 N N . MET B 1 312 ? -10.414 -31.203 -15.516 1 50.38 312 MET B N 1
ATOM 7263 C CA . MET B 1 312 ? -9.711 -29.953 -15.234 1 50.38 312 MET B CA 1
ATOM 7264 C C . MET B 1 312 ? -8.43 -29.844 -16.062 1 50.38 312 MET B C 1
ATOM 7266 O O . MET B 1 312 ? -7.59 -30.75 -16.016 1 50.38 312 MET B O 1
ATOM 7270 N N . VAL B 1 313 ? -8.711 -29.281 -17.219 1 47.41 313 VAL B N 1
ATOM 7271 C CA . VAL B 1 313 ? -7.422 -28.984 -17.828 1 47.41 313 VAL B CA 1
ATOM 7272 C C . VAL B 1 313 ? -6.527 -28.25 -16.828 1 47.41 313 VAL B C 1
ATOM 7274 O O . VAL B 1 313 ? -7.012 -27.484 -16 1 47.41 313 VAL B O 1
ATOM 7277 N N . CYS B 1 314 ? -5.43 -28.734 -16.547 1 45.09 314 CYS B N 1
ATOM 7278 C CA . CYS B 1 314 ? -4.418 -28.297 -15.586 1 45.09 314 CYS B CA 1
ATOM 7279 C C . CYS B 1 314 ? -4.543 -26.797 -15.305 1 45.09 314 CYS B C 1
ATOM 7281 O O . CYS B 1 314 ? -4.09 -26.312 -14.266 1 45.09 314 CYS B O 1
ATOM 7283 N N . SER B 1 315 ? -5.316 -26.078 -16.156 1 52.56 315 SER B N 1
ATOM 7284 C CA . SER B 1 315 ? -5.203 -24.641 -16.016 1 52.56 315 SER B CA 1
ATOM 7285 C C . SER B 1 315 ? -6.531 -24.016 -15.578 1 52.56 315 SER B C 1
ATOM 7287 O O . SER B 1 315 ? -6.684 -22.797 -15.578 1 52.56 315 SER B O 1
ATOM 7289 N N . THR B 1 316 ? -7.434 -24.922 -15.203 1 46.56 316 THR B N 1
ATOM 7290 C CA . THR B 1 316 ? -8.711 -24.344 -14.82 1 46.56 316 THR B CA 1
ATOM 7291 C C . THR B 1 316 ? -8.906 -24.406 -13.305 1 46.56 316 THR B C 1
ATOM 7293 O O . THR B 1 316 ? -8.773 -25.469 -12.703 1 46.56 316 THR B O 1
ATOM 7296 N N . LEU B 1 317 ? -8.828 -23.297 -12.766 1 52.62 317 LEU B N 1
ATOM 7297 C CA . LEU B 1 317 ? -9.125 -23.172 -11.344 1 52.62 317 LEU B CA 1
ATOM 7298 C C . LEU B 1 317 ? -10.609 -22.891 -11.117 1 52.62 317 LEU B C 1
ATOM 7300 O O . LEU B 1 317 ? -11.195 -22.047 -11.797 1 52.62 317 LEU B O 1
ATOM 7304 N N . TYR B 1 318 ? -11.273 -23.781 -10.461 1 51.88 318 TYR B N 1
ATOM 7305 C CA . TYR B 1 318 ? -12.68 -23.578 -10.141 1 51.88 318 TYR B CA 1
ATOM 7306 C C . TYR B 1 318 ? -12.836 -22.891 -8.781 1 51.88 318 TYR B C 1
ATOM 7308 O O . TYR B 1 318 ? -12.352 -23.406 -7.77 1 51.88 318 TYR B O 1
ATOM 7316 N N . LEU B 1 319 ? -13.312 -21.656 -8.938 1 53.41 319 LEU B N 1
ATOM 7317 C CA . LEU B 1 319 ? -13.586 -20.875 -7.738 1 53.41 319 LEU B CA 1
ATOM 7318 C C . LEU B 1 319 ? -15.047 -21 -7.328 1 53.41 319 LEU B C 1
ATOM 7320 O O . LEU B 1 319 ? -15.945 -20.906 -8.172 1 53.41 319 LEU B O 1
ATOM 7324 N N . THR B 1 320 ? -15.43 -21.766 -6.371 1 43.66 320 THR B N 1
ATOM 7325 C CA . THR B 1 320 ? -16.828 -21.969 -5.98 1 43.66 320 THR B CA 1
ATOM 7326 C C . THR B 1 320 ? -17.219 -20.984 -4.883 1 43.66 320 THR B C 1
ATOM 7328 O O . THR B 1 320 ? -16.469 -20.781 -3.926 1 43.66 320 THR B O 1
ATOM 7331 N N . ASP B 1 321 ? -17.844 -19.875 -5.336 1 45.47 321 ASP B N 1
ATOM 7332 C CA . ASP B 1 321 ? -18.641 -19.281 -4.262 1 45.47 321 ASP B CA 1
ATOM 7333 C C . ASP B 1 321 ? -19.953 -20.016 -4.066 1 45.47 321 ASP B C 1
ATOM 7335 O O . ASP B 1 321 ? -20.281 -20.922 -4.848 1 45.47 321 ASP B O 1
ATOM 7339 N N . ASP B 1 322 ? -20.891 -19.609 -3.156 1 42.41 322 ASP B N 1
ATOM 7340 C CA . ASP B 1 322 ? -22.203 -20.188 -2.889 1 42.41 322 ASP B CA 1
ATOM 7341 C C . ASP B 1 322 ? -22.969 -20.453 -4.188 1 42.41 322 ASP B C 1
ATOM 7343 O O . ASP B 1 322 ? -23.906 -21.234 -4.215 1 42.41 322 ASP B O 1
ATOM 7347 N N . LYS B 1 323 ? -23.281 -19.406 -5.062 1 45.81 323 LYS B N 1
ATOM 7348 C CA . LYS B 1 323 ? -24.297 -19.625 -6.086 1 45.81 323 LYS B CA 1
ATOM 7349 C C . LYS B 1 323 ? -23.688 -20.203 -7.359 1 45.81 323 LYS B C 1
ATOM 7351 O O . LYS B 1 323 ? -22.5 -20 -7.637 1 45.81 323 LYS B O 1
ATOM 7356 N N . THR B 1 324 ? -24.312 -21.219 -8.117 1 40.09 324 THR B N 1
ATOM 7357 C CA . THR B 1 324 ? -24.125 -22.297 -9.086 1 40.09 324 THR B CA 1
ATOM 7358 C C . THR B 1 324 ? -23.594 -21.75 -10.406 1 40.09 324 THR B C 1
ATOM 7360 O O . THR B 1 324 ? -23.391 -22.5 -11.359 1 40.09 324 THR B O 1
ATOM 7363 N N . ASN B 1 325 ? -23.719 -20.609 -10.82 1 44.97 325 ASN B N 1
ATOM 7364 C CA . ASN B 1 325 ? -23.594 -20.484 -12.266 1 44.97 325 ASN B CA 1
ATOM 7365 C C . ASN B 1 325 ? -22.125 -20.375 -12.703 1 44.97 325 ASN B C 1
ATOM 7367 O O . ASN B 1 325 ? -21.406 -19.516 -12.219 1 44.97 325 ASN B O 1
ATOM 7371 N N . LYS B 1 326 ? -21.672 -21.469 -13.398 1 52.03 326 LYS B N 1
ATOM 7372 C CA . LYS B 1 326 ? -20.344 -21.703 -13.953 1 52.03 326 LYS B CA 1
ATOM 7373 C C . LYS B 1 326 ? -20.062 -20.766 -15.117 1 52.03 326 LYS B C 1
ATOM 7375 O O . LYS B 1 326 ? -20.469 -21.031 -16.25 1 52.03 326 LYS B O 1
ATOM 7380 N N . ASP B 1 327 ? -19.75 -19.531 -14.883 1 59.91 327 ASP B N 1
ATOM 7381 C CA . ASP B 1 327 ? -19.297 -18.719 -16.016 1 59.91 327 ASP B CA 1
ATOM 7382 C C . ASP B 1 327 ? -17.797 -18.5 -15.961 1 59.91 327 ASP B C 1
ATOM 7384 O O . ASP B 1 327 ? -17.203 -18.484 -14.875 1 59.91 327 ASP B O 1
ATOM 7388 N N . SER B 1 328 ? -17.125 -18.688 -17.094 1 62.22 328 SER B N 1
ATOM 7389 C CA . SER B 1 328 ? -15.711 -18.359 -17.234 1 62.22 328 SER B CA 1
ATOM 7390 C C . SER B 1 328 ? -15.422 -16.953 -16.703 1 62.22 328 SER B C 1
ATOM 7392 O O . SER B 1 328 ? -16.031 -15.984 -17.156 1 62.22 328 SER B O 1
ATOM 7394 N N . LEU B 1 329 ? -14.609 -16.969 -15.719 1 67.56 329 LEU B N 1
ATOM 7395 C CA . LEU B 1 329 ? -14.25 -15.688 -15.117 1 67.56 329 LEU B CA 1
ATOM 7396 C C . LEU B 1 329 ? -13.164 -14.992 -15.938 1 67.56 329 LEU B C 1
ATOM 7398 O O . LEU B 1 329 ? -13.258 -13.797 -16.219 1 67.56 329 LEU B O 1
ATOM 7402 N N . GLU B 1 330 ? -12.023 -15.773 -16.266 1 79.06 330 GLU B N 1
ATOM 7403 C CA . GLU B 1 330 ? -10.883 -15.203 -16.984 1 79.06 330 GLU B CA 1
ATOM 7404 C C . GLU B 1 330 ? -10.117 -16.281 -17.75 1 79.06 330 GLU B C 1
ATOM 7406 O O . GLU B 1 330 ? -10.055 -17.438 -17.312 1 79.06 330 GLU B O 1
ATOM 7411 N N . SER B 1 331 ? -9.688 -15.945 -18.938 1 81.88 331 SER B N 1
ATOM 7412 C CA . SER B 1 331 ? -8.836 -16.844 -19.719 1 81.88 331 SER B CA 1
ATOM 7413 C C . SER B 1 331 ? -7.656 -16.078 -20.328 1 81.88 331 SER B C 1
ATOM 7415 O O . SER B 1 331 ? -7.762 -14.898 -20.625 1 81.88 331 SER B O 1
ATOM 7417 N N . ARG B 1 332 ? -6.559 -16.859 -20.328 1 84.5 332 ARG B N 1
ATOM 7418 C CA . ARG B 1 332 ? -5.34 -16.266 -20.859 1 84.5 332 ARG B CA 1
ATOM 7419 C C . ARG B 1 332 ? -4.402 -17.328 -21.422 1 84.5 332 ARG B C 1
ATOM 7421 O O . ARG B 1 332 ? -4.293 -18.422 -20.859 1 84.5 332 ARG B O 1
ATOM 7428 N N . LYS B 1 333 ? -3.795 -16.953 -22.531 1 87.25 333 LYS B N 1
ATOM 7429 C CA . LYS B 1 333 ? -2.75 -17.844 -23.031 1 87.25 333 LYS B CA 1
ATOM 7430 C C . LYS B 1 333 ? -1.475 -17.719 -22.203 1 87.25 333 LYS B C 1
ATOM 7432 O O . LYS B 1 333 ? -1.104 -16.609 -21.797 1 87.25 333 LYS B O 1
ATOM 7437 N N . GLU B 1 334 ? -0.851 -18.781 -22.016 1 88.62 334 GLU B N 1
ATOM 7438 C CA . GLU B 1 334 ? 0.369 -18.781 -21.219 1 88.62 334 GLU B CA 1
ATOM 7439 C C . GLU B 1 334 ? 1.521 -18.109 -21.969 1 88.62 334 GLU B C 1
ATOM 7441 O O . GLU B 1 334 ? 1.515 -18.031 -23.188 1 88.62 334 GLU B O 1
ATOM 7446 N N . GLU B 1 335 ? 2.432 -17.547 -21.234 1 90.94 335 GLU B N 1
ATOM 7447 C CA . GLU B 1 335 ? 3.713 -17.109 -21.766 1 90.94 335 GLU B CA 1
ATOM 7448 C C . GLU B 1 335 ? 4.762 -18.203 -21.688 1 90.94 335 GLU B C 1
ATOM 7450 O O . GLU B 1 335 ? 5.512 -18.281 -20.703 1 90.94 335 GLU B O 1
ATOM 7455 N N . GLY B 1 336 ? 4.84 -18.938 -22.594 1 93.69 336 GLY B N 1
ATOM 7456 C CA . GLY B 1 336 ? 5.633 -20.156 -22.641 1 93.69 336 GLY B CA 1
ATOM 7457 C C . GLY B 1 336 ? 5.008 -21.234 -23.5 1 93.69 336 GLY B C 1
ATOM 7458 O O . GLY B 1 336 ? 4.172 -20.938 -24.359 1 93.69 336 GLY B O 1
ATOM 7459 N N . CYS B 1 337 ? 5.523 -22.484 -23.406 1 94.31 337 CYS B N 1
ATOM 7460 C CA . CYS B 1 337 ? 4.98 -23.562 -24.219 1 94.31 337 CYS B CA 1
ATOM 7461 C C . CYS B 1 337 ? 5.473 -24.922 -23.75 1 94.31 337 CYS B C 1
ATOM 7463 O O . CYS B 1 337 ? 6.379 -25 -22.906 1 94.31 337 CYS B O 1
ATOM 7465 N N . TYR B 1 338 ? 4.754 -25.875 -24.156 1 94.25 338 TYR B N 1
ATOM 7466 C CA . TYR B 1 338 ? 5.273 -27.234 -24.109 1 94.25 338 TYR B CA 1
ATOM 7467 C C . TYR B 1 338 ? 6.344 -27.453 -25.172 1 94.25 338 TYR B C 1
ATOM 7469 O O . TYR B 1 338 ? 6.223 -26.953 -26.297 1 94.25 338 TYR B O 1
ATOM 7477 N N . PHE B 1 339 ? 7.355 -28.172 -24.828 1 96.12 339 PHE B N 1
ATOM 7478 C CA . PHE B 1 339 ? 8.391 -28.422 -25.828 1 96.12 339 PHE B CA 1
ATOM 7479 C C . PHE B 1 339 ? 9.094 -29.75 -25.547 1 96.12 339 PHE B C 1
ATOM 7481 O O . PHE B 1 339 ? 8.977 -30.312 -24.453 1 96.12 339 PHE B O 1
ATOM 7488 N N . LEU B 1 340 ? 9.711 -30.234 -26.562 1 96.62 340 LEU B N 1
ATOM 7489 C CA . LEU B 1 340 ? 10.609 -31.391 -26.453 1 96.62 340 LEU B CA 1
ATOM 7490 C C . LEU B 1 340 ? 12.055 -30.938 -26.266 1 96.62 340 LEU B C 1
ATOM 7492 O O . LEU B 1 340 ? 12.508 -30 -26.938 1 96.62 340 LEU B O 1
ATOM 7496 N N . LEU B 1 341 ? 12.648 -31.484 -25.281 1 96.69 341 LEU B N 1
ATOM 7497 C CA . LEU B 1 341 ? 14.07 -31.25 -25.047 1 96.69 341 LEU B CA 1
ATOM 7498 C C . LEU B 1 341 ? 14.883 -32.5 -25.406 1 96.69 341 LEU B C 1
ATOM 7500 O O . LEU B 1 341 ? 14.742 -33.531 -24.75 1 96.69 341 LEU B O 1
ATOM 7504 N N . TYR B 1 342 ? 15.68 -32.375 -26.469 1 96.62 342 TYR B N 1
ATOM 7505 C CA . TYR B 1 342 ? 16.531 -33.469 -26.859 1 96.62 342 TYR B CA 1
ATOM 7506 C C . TYR B 1 342 ? 17.781 -33.531 -25.984 1 96.62 342 TYR B C 1
ATOM 7508 O O . TYR B 1 342 ? 18.453 -32.5 -25.781 1 96.62 342 TYR B O 1
ATOM 7516 N N . ASP B 1 343 ? 18.031 -34.688 -25.453 1 96.88 343 ASP B N 1
ATOM 7517 C CA . ASP B 1 343 ? 19.125 -34.844 -24.5 1 96.88 343 ASP B CA 1
ATOM 7518 C C . ASP B 1 343 ? 20.453 -35.062 -25.219 1 96.88 343 ASP B C 1
ATOM 7520 O O . ASP B 1 343 ? 20.625 -36.094 -25.875 1 96.88 343 ASP B O 1
ATOM 7524 N N . SER B 1 344 ? 21.406 -34.188 -25.062 1 94.69 344 SER B N 1
ATOM 7525 C CA . SER B 1 344 ? 22.703 -34.312 -25.703 1 94.69 344 SER B CA 1
ATOM 7526 C C . SER B 1 344 ? 23.484 -35.5 -25.141 1 94.69 344 SER B C 1
ATOM 7528 O O . SER B 1 344 ? 24.438 -36 -25.766 1 94.69 344 SER B O 1
ATOM 7530 N N . ARG B 1 345 ? 23.109 -36.062 -24.016 1 93.94 345 ARG B N 1
ATOM 7531 C CA . ARG B 1 345 ? 23.766 -37.219 -23.406 1 93.94 345 ARG B CA 1
ATOM 7532 C C . ARG B 1 345 ? 23.359 -38.531 -24.109 1 93.94 345 ARG B C 1
ATOM 7534 O O . ARG B 1 345 ? 24.016 -39.562 -23.938 1 93.94 345 ARG B O 1
ATOM 7541 N N . SER B 1 346 ? 22.25 -38.406 -24.906 1 95.56 346 SER B N 1
ATOM 7542 C CA . SER B 1 346 ? 21.75 -39.562 -25.641 1 95.56 346 SER B CA 1
ATOM 7543 C C . SER B 1 346 ? 22.547 -39.75 -26.922 1 95.56 346 SER B C 1
ATOM 7545 O O . SER B 1 346 ? 22.719 -38.844 -27.734 1 95.56 346 SER B O 1
ATOM 7547 N N . ILE B 1 347 ? 22.859 -41.062 -27.172 1 94.12 347 ILE B N 1
ATOM 7548 C CA . ILE B 1 347 ? 23.609 -41.406 -28.375 1 94.12 347 ILE B CA 1
ATOM 7549 C C . ILE B 1 347 ? 22.75 -41.156 -29.609 1 94.12 347 ILE B C 1
ATOM 7551 O O . ILE B 1 347 ? 23.25 -40.688 -30.625 1 94.12 347 ILE B O 1
ATOM 7555 N N . GLN B 1 348 ? 21.531 -41.438 -29.5 1 94.12 348 GLN B N 1
ATOM 7556 C CA . GLN B 1 348 ? 20.609 -41.25 -30.609 1 94.12 348 GLN B CA 1
ATOM 7557 C C . GLN B 1 348 ? 20.422 -39.781 -30.922 1 94.12 348 GLN B C 1
ATOM 7559 O O . GLN B 1 348 ? 20.531 -39.375 -32.094 1 94.12 348 GLN B O 1
ATOM 7564 N N . CYS B 1 349 ? 20.297 -38.938 -29.906 1 93.5 349 CYS B N 1
ATOM 7565 C CA . CYS B 1 349 ? 19.906 -37.531 -30.125 1 93.5 349 CYS B CA 1
ATOM 7566 C C . CYS B 1 349 ? 21.141 -36.688 -30.438 1 93.5 349 CYS B C 1
ATOM 7568 O O . CYS B 1 349 ? 21 -35.562 -30.906 1 93.5 349 CYS B O 1
ATOM 7570 N N . GLN B 1 350 ? 22.312 -37.281 -30.266 1 92.81 350 GLN B N 1
ATOM 7571 C CA . GLN B 1 350 ? 23.516 -36.562 -30.719 1 92.81 350 GLN B CA 1
ATOM 7572 C C . GLN B 1 350 ? 23.562 -36.469 -32.25 1 92.81 350 GLN B C 1
ATOM 7574 O O . GLN B 1 350 ? 24.234 -35.594 -32.781 1 92.81 350 GLN B O 1
ATOM 7579 N N . GLN B 1 351 ? 22.781 -37.344 -32.812 1 92 351 GLN B N 1
ATOM 7580 C CA . GLN B 1 351 ? 22.719 -37.344 -34.281 1 92 351 GLN B CA 1
ATOM 7581 C C . GLN B 1 351 ? 21.672 -36.344 -34.781 1 92 351 GLN B C 1
ATOM 7583 O O . GLN B 1 351 ? 20.484 -36.531 -34.562 1 92 351 GLN B O 1
ATOM 7588 N N . ILE B 1 352 ? 22.125 -35.375 -35.562 1 90.38 352 ILE B N 1
ATOM 7589 C CA . ILE B 1 352 ? 21.25 -34.312 -36 1 90.38 352 ILE B CA 1
ATOM 7590 C C . ILE B 1 352 ? 20.156 -34.844 -36.906 1 90.38 352 ILE B C 1
ATOM 7592 O O . ILE B 1 352 ? 19.031 -34.375 -36.906 1 90.38 352 ILE B O 1
ATOM 7596 N N . GLU B 1 353 ? 20.469 -35.875 -37.625 1 90.56 353 GLU B N 1
ATOM 7597 C CA . GLU B 1 353 ? 19.516 -36.469 -38.531 1 90.56 353 GLU B CA 1
ATOM 7598 C C . GLU B 1 353 ? 18.297 -37.062 -37.812 1 90.56 353 GLU B C 1
ATOM 7600 O O . GLU B 1 353 ? 17.172 -37 -38.312 1 90.56 353 GLU B O 1
ATOM 7605 N N . ILE B 1 354 ? 18.625 -37.562 -36.656 1 93.69 354 ILE B N 1
ATOM 7606 C CA . ILE B 1 354 ? 17.547 -38.125 -35.875 1 93.69 354 ILE B CA 1
ATOM 7607 C C . ILE B 1 354 ? 16.656 -37 -35.312 1 93.69 354 ILE B C 1
ATOM 7609 O O . ILE B 1 354 ? 15.43 -37.094 -35.375 1 93.69 354 ILE B O 1
ATOM 7613 N N . ARG B 1 355 ? 17.203 -35.938 -34.812 1 93.38 355 ARG B N 1
ATOM 7614 C CA . ARG B 1 355 ? 16.438 -34.812 -34.281 1 93.38 355 ARG B CA 1
ATOM 7615 C C . ARG B 1 355 ? 15.625 -34.125 -35.375 1 93.38 355 ARG B C 1
ATOM 7617 O O . ARG B 1 355 ? 14.477 -33.75 -35.188 1 93.38 355 ARG B O 1
ATOM 7624 N N . GLU B 1 356 ? 16.234 -34.062 -36.531 1 91.44 356 GLU B N 1
ATOM 7625 C CA . GLU B 1 356 ? 15.547 -33.469 -37.688 1 91.44 356 GLU B CA 1
ATOM 7626 C C . GLU B 1 356 ? 14.352 -34.312 -38.094 1 91.44 356 GLU B C 1
ATOM 7628 O O . GLU B 1 356 ? 13.273 -33.781 -38.375 1 91.44 356 GLU B O 1
ATOM 7633 N N . TRP B 1 357 ? 14.594 -35.531 -38.188 1 94 357 TRP B N 1
ATOM 7634 C CA . TRP B 1 357 ? 13.516 -36.406 -38.562 1 94 357 TRP B CA 1
ATOM 7635 C C . TRP B 1 357 ? 12.391 -36.406 -37.531 1 94 357 TRP B C 1
ATOM 7637 O O . TRP B 1 357 ? 11.211 -36.281 -37.906 1 94 357 TRP B O 1
ATOM 7647 N N . LEU B 1 358 ? 12.742 -36.531 -36.312 1 93.81 358 LEU B N 1
ATOM 7648 C CA . LEU B 1 358 ? 11.742 -36.469 -35.25 1 93.81 358 LEU B CA 1
ATOM 7649 C C . LEU B 1 358 ? 10.938 -35.188 -35.312 1 93.81 358 LEU B C 1
ATOM 7651 O O . LEU B 1 358 ? 9.711 -35.219 -35.156 1 93.81 358 LEU B O 1
ATOM 7655 N N . SER B 1 359 ? 11.609 -34.094 -35.562 1 90.62 359 SER B N 1
ATOM 7656 C CA . SER B 1 359 ? 10.945 -32.781 -35.625 1 90.62 359 SER B CA 1
ATOM 7657 C C . SER B 1 359 ? 10.016 -32.719 -36.844 1 90.62 359 SER B C 1
ATOM 7659 O O . SER B 1 359 ? 9.039 -31.953 -36.844 1 90.62 359 SER B O 1
ATOM 7661 N N . SER B 1 360 ? 10.281 -33.469 -37.812 1 90.56 360 SER B N 1
ATOM 7662 C CA . SER B 1 360 ? 9.453 -33.469 -39 1 90.56 360 SER B CA 1
ATOM 7663 C C . SER B 1 360 ? 8.195 -34.312 -38.812 1 90.56 360 SER B C 1
ATOM 7665 O O . SER B 1 360 ? 7.16 -34.031 -39.438 1 90.56 360 SER B O 1
ATOM 7667 N N . VAL B 1 361 ? 8.289 -35.281 -37.969 1 92.25 361 VAL B N 1
ATOM 7668 C CA . VAL B 1 361 ? 7.164 -36.188 -37.812 1 92.25 361 VAL B CA 1
ATOM 7669 C C . VAL B 1 361 ? 6.32 -35.75 -36.625 1 92.25 361 VAL B C 1
ATOM 7671 O O . VAL B 1 361 ? 5.098 -35.938 -36.594 1 92.25 361 VAL B O 1
ATOM 7674 N N . LEU B 1 362 ? 6.988 -35.125 -35.688 1 93.94 362 LEU B N 1
ATOM 7675 C CA . LEU B 1 362 ? 6.301 -34.75 -34.438 1 93.94 362 LEU B CA 1
ATOM 7676 C C . LEU B 1 362 ? 5.953 -33.25 -34.469 1 93.94 362 LEU B C 1
ATOM 7678 O O . LEU B 1 362 ? 6.168 -32.562 -33.469 1 93.94 362 LEU B O 1
ATOM 7682 N N . THR B 1 363 ? 5.445 -32.781 -35.5 1 91.38 363 THR B N 1
ATOM 7683 C CA . THR B 1 363 ? 5.016 -31.391 -35.594 1 91.38 363 THR B CA 1
ATOM 7684 C C . THR B 1 363 ? 3.771 -31.172 -34.75 1 91.38 363 THR B C 1
ATOM 7686 O O . THR B 1 363 ? 2.971 -32.094 -34.531 1 91.38 363 THR B O 1
ATOM 7689 N N . PRO B 1 364 ? 3.656 -29.938 -34.219 1 92.38 364 PRO B N 1
ATOM 7690 C CA . PRO B 1 364 ? 2.465 -29.625 -33.438 1 92.38 364 PRO B CA 1
ATOM 7691 C C . PRO B 1 364 ? 1.168 -30 -34.156 1 92.38 364 PRO B C 1
ATOM 7693 O O . PRO B 1 364 ? 0.248 -30.531 -33.531 1 92.38 364 PRO B O 1
ATOM 7696 N N . LEU B 1 365 ? 1.111 -29.828 -35.406 1 89.62 365 LEU B N 1
ATOM 7697 C CA . LEU B 1 365 ? -0.091 -30.109 -36.188 1 89.62 365 LEU B CA 1
ATOM 7698 C C . LEU B 1 365 ? -0.349 -31.609 -36.25 1 89.62 365 LEU B C 1
ATOM 7700 O O . LEU B 1 365 ? -1.495 -32.062 -36.156 1 89.62 365 LEU B O 1
ATOM 7704 N N . ASN B 1 366 ? 0.691 -32.344 -36.438 1 91.06 366 ASN B N 1
ATOM 7705 C CA . ASN B 1 366 ? 0.555 -33.812 -36.5 1 91.06 366 ASN B CA 1
ATOM 7706 C C . ASN B 1 366 ? 0.092 -34.375 -35.188 1 91.06 366 ASN B C 1
ATOM 7708 O O . ASN B 1 366 ? -0.719 -35.312 -35.156 1 91.06 366 ASN B O 1
ATOM 7712 N N . ILE B 1 367 ? 0.605 -33.844 -34.156 1 92.94 367 ILE B N 1
ATOM 7713 C CA . ILE B 1 367 ? 0.234 -34.312 -32.844 1 92.94 367 ILE B CA 1
ATOM 7714 C C . ILE B 1 367 ? -1.217 -33.938 -32.562 1 92.94 367 ILE B C 1
ATOM 7716 O O . ILE B 1 367 ? -1.994 -34.781 -32.062 1 92.94 367 ILE B O 1
ATOM 7720 N N . LEU B 1 368 ? -1.57 -32.75 -32.875 1 90.25 368 LEU B N 1
ATOM 7721 C CA . LEU B 1 368 ? -2.92 -32.25 -32.625 1 90.25 368 LEU B CA 1
ATOM 7722 C C . LEU B 1 368 ? -3.949 -33.031 -33.406 1 90.25 368 LEU B C 1
ATOM 7724 O O . LEU B 1 368 ? -5.074 -33.25 -32.969 1 90.25 368 LEU B O 1
ATOM 7728 N N . ALA B 1 369 ? -3.592 -33.375 -34.531 1 87.75 369 ALA B N 1
ATOM 7729 C CA . ALA B 1 369 ? -4.496 -34.125 -35.406 1 87.75 369 ALA B CA 1
ATOM 7730 C C . ALA B 1 369 ? -4.883 -35.469 -34.781 1 87.75 369 ALA B C 1
ATOM 7732 O O . ALA B 1 369 ? -5.953 -36 -35.094 1 87.75 369 ALA B O 1
ATOM 7733 N N . ASN B 1 370 ? -4.094 -35.969 -33.969 1 86.5 370 ASN B N 1
ATOM 7734 C CA . ASN B 1 370 ? -4.324 -37.25 -33.344 1 86.5 370 ASN B CA 1
ATOM 7735 C C . ASN B 1 370 ? -4.898 -37.125 -31.922 1 86.5 370 ASN B C 1
ATOM 7737 O O . ASN B 1 370 ? -5.051 -38.094 -31.203 1 86.5 370 ASN B O 1
ATOM 7741 N N . CYS B 1 371 ? -5.164 -35.875 -31.562 1 84.56 371 CYS B N 1
ATOM 7742 C CA . CYS B 1 371 ? -5.586 -35.625 -30.188 1 84.56 371 CYS B CA 1
ATOM 7743 C C . CYS B 1 371 ? -7.105 -35.5 -30.109 1 84.56 371 CYS B C 1
ATOM 7745 O O . CYS B 1 371 ? -7.77 -35.188 -31.094 1 84.56 371 CYS B O 1
ATOM 7747 N N . GLU B 1 372 ? -7.645 -35.719 -28.859 1 80.06 372 GLU B N 1
ATOM 7748 C CA . GLU B 1 372 ? -9.07 -35.562 -28.594 1 80.06 372 GLU B CA 1
ATOM 7749 C C . GLU B 1 372 ? -9.477 -34.094 -28.688 1 80.06 372 GLU B C 1
ATOM 7751 O O . GLU B 1 372 ? -8.656 -33.188 -28.453 1 80.06 372 GLU B O 1
ATOM 7756 N N . ALA B 1 373 ? -10.766 -33.875 -28.922 1 75.81 373 ALA B N 1
ATOM 7757 C CA . ALA B 1 373 ? -11.312 -32.562 -29.141 1 75.81 373 ALA B CA 1
ATOM 7758 C C . ALA B 1 373 ? -11.125 -31.672 -27.906 1 75.81 373 ALA B C 1
ATOM 7760 O O . ALA B 1 373 ? -10.891 -30.469 -28.016 1 75.81 373 ALA B O 1
ATOM 7761 N N . PHE B 1 374 ? -11.164 -32.25 -26.875 1 71.19 374 PHE B N 1
ATOM 7762 C CA . PHE B 1 374 ? -11.031 -31.516 -25.625 1 71.19 374 PHE B CA 1
ATOM 7763 C C . PHE B 1 374 ? -9.703 -30.781 -25.562 1 71.19 374 PHE B C 1
ATOM 7765 O O . PHE B 1 374 ? -9.656 -29.609 -25.188 1 71.19 374 PHE B O 1
ATOM 7772 N N . TYR B 1 375 ? -8.695 -31.391 -25.953 1 74.62 375 TYR B N 1
ATOM 7773 C CA . TYR B 1 375 ? -7.359 -30.812 -25.875 1 74.62 375 TYR B CA 1
ATOM 7774 C C . TYR B 1 375 ? -7.133 -29.812 -27 1 74.62 375 TYR B C 1
ATOM 7776 O O . TYR B 1 375 ? -6.359 -28.859 -26.859 1 74.62 375 TYR B O 1
ATOM 7784 N N . GLN B 1 376 ? -7.879 -29.984 -28.016 1 77.81 376 GLN B N 1
ATOM 7785 C CA . GLN B 1 376 ? -7.73 -29.078 -29.156 1 77.81 376 GLN B CA 1
ATOM 7786 C C . GLN B 1 376 ? -8.188 -27.672 -28.812 1 77.81 376 GLN B C 1
ATOM 7788 O O . GLN B 1 376 ? -7.691 -26.688 -29.391 1 77.81 376 GLN B O 1
ATOM 7793 N N . ARG B 1 377 ? -9.016 -27.641 -27.828 1 77 377 ARG B N 1
ATOM 7794 C CA . ARG B 1 377 ? -9.523 -26.344 -27.422 1 77 377 ARG B CA 1
ATOM 7795 C C . ARG B 1 377 ? -8.516 -25.609 -26.547 1 77 377 ARG B C 1
ATOM 7797 O O . ARG B 1 377 ? -8.5 -24.375 -26.484 1 77 377 ARG B O 1
ATOM 7804 N N . HIS B 1 378 ? -7.617 -26.328 -25.984 1 82.75 378 HIS B N 1
ATOM 7805 C CA . HIS B 1 378 ? -6.766 -25.734 -24.953 1 82.75 378 HIS B CA 1
ATOM 7806 C C . HIS B 1 378 ? -5.328 -25.594 -25.453 1 82.75 378 HIS B C 1
ATOM 7808 O O . HIS B 1 378 ? -4.539 -24.844 -24.875 1 82.75 378 HIS B O 1
ATOM 7814 N N . TRP B 1 379 ? -5.004 -26.328 -26.594 1 89.44 379 TRP B N 1
ATOM 7815 C CA . TRP B 1 379 ? -3.639 -26.297 -27.109 1 89.44 379 TRP B CA 1
ATOM 7816 C C . TRP B 1 379 ? -3.574 -25.547 -28.438 1 89.44 379 TRP B C 1
ATOM 7818 O O . TRP B 1 379 ? -4.41 -25.75 -29.312 1 89.44 379 TRP B O 1
ATOM 7828 N N . SER B 1 380 ? -2.711 -24.641 -28.516 1 90.69 380 SER B N 1
ATOM 7829 C CA . SER B 1 380 ? -2.398 -23.969 -29.766 1 90.69 380 SER B CA 1
ATOM 7830 C C . SER B 1 380 ? -0.98 -24.297 -30.234 1 90.69 380 SER B C 1
ATOM 7832 O O . SER B 1 380 ? -0.053 -24.328 -29.422 1 90.69 380 SER B O 1
ATOM 7834 N N . PRO B 1 381 ? -0.833 -24.547 -31.5 1 92.44 381 PRO B N 1
ATOM 7835 C CA . PRO B 1 381 ? 0.509 -24.875 -31.984 1 92.44 381 PRO B CA 1
ATOM 7836 C C . PRO B 1 381 ? 1.534 -23.797 -31.656 1 92.44 381 PRO B C 1
ATOM 7838 O O . PRO B 1 381 ? 1.25 -22.609 -31.812 1 92.44 381 PRO B O 1
ATOM 7841 N N . ALA B 1 382 ? 2.688 -24.25 -31.219 1 93.94 382 ALA B N 1
ATOM 7842 C CA . ALA B 1 382 ? 3.779 -23.328 -30.891 1 93.94 382 ALA B CA 1
ATOM 7843 C C . ALA B 1 382 ? 4.887 -23.406 -31.938 1 93.94 382 ALA B C 1
ATOM 7845 O O . ALA B 1 382 ? 5.352 -24.5 -32.281 1 93.94 382 ALA B O 1
ATOM 7846 N N . TYR B 1 383 ? 5.344 -22.25 -32.438 1 90.56 383 TYR B N 1
ATOM 7847 C CA . TYR B 1 383 ? 6.438 -22.172 -33.406 1 90.56 383 TYR B CA 1
ATOM 7848 C C . TYR B 1 383 ? 7.645 -21.469 -32.781 1 90.56 383 TYR B C 1
ATOM 7850 O O . TYR B 1 383 ? 8.625 -21.188 -33.5 1 90.56 383 TYR B O 1
ATOM 7858 N N . GLY B 1 384 ? 7.508 -21.109 -31.656 1 92.81 384 GLY B N 1
ATOM 7859 C CA . GLY B 1 384 ? 8.5 -20.516 -30.781 1 92.81 384 GLY B CA 1
ATOM 7860 C C . GLY B 1 384 ? 8.141 -20.625 -29.312 1 92.81 384 GLY B C 1
ATOM 7861 O O . GLY B 1 384 ? 7.082 -21.156 -28.953 1 92.81 384 GLY B O 1
ATOM 7862 N N . LEU B 1 385 ? 9.023 -20.156 -28.531 1 94.38 385 LEU B N 1
ATOM 7863 C CA . LEU B 1 385 ? 8.789 -20.281 -27.094 1 94.38 385 LEU B CA 1
ATOM 7864 C C . LEU B 1 385 ? 7.668 -19.344 -26.641 1 94.38 385 LEU B C 1
ATOM 7866 O O . LEU B 1 385 ? 6.996 -19.609 -25.641 1 94.38 385 LEU B O 1
ATOM 7870 N N . LEU B 1 386 ? 7.516 -18.266 -27.391 1 94.62 386 LEU B N 1
ATOM 7871 C CA . LEU B 1 386 ? 6.422 -17.344 -27.109 1 94.62 386 LEU B CA 1
ATOM 7872 C C . LEU B 1 386 ? 5.41 -17.344 -28.25 1 94.62 386 LEU B C 1
ATOM 7874 O O . LEU B 1 386 ? 5.738 -17.719 -29.375 1 94.62 386 LEU B O 1
ATOM 7878 N N . LEU B 1 387 ? 4.215 -16.938 -27.906 1 88.94 387 LEU B N 1
ATOM 7879 C CA . LEU B 1 387 ? 3.092 -16.969 -28.844 1 88.94 387 LEU B CA 1
ATOM 7880 C C . LEU B 1 387 ? 3.426 -16.203 -30.125 1 88.94 387 LEU B C 1
ATOM 7882 O O . LEU B 1 387 ? 3.049 -16.625 -31.219 1 88.94 387 LEU B O 1
ATOM 7886 N N . HIS B 1 388 ? 4.176 -15.18 -30.031 1 89.31 388 HIS B N 1
ATOM 7887 C CA . HIS B 1 388 ? 4.387 -14.32 -31.203 1 89.31 388 HIS B CA 1
ATOM 7888 C C . HIS B 1 388 ? 5.734 -14.609 -31.859 1 89.31 388 HIS B C 1
ATOM 7890 O O . HIS B 1 388 ? 6.098 -13.961 -32.844 1 89.31 388 HIS B O 1
ATOM 7896 N N . TRP B 1 389 ? 6.441 -15.523 -31.297 1 92.38 389 TRP B N 1
ATOM 7897 C CA . TRP B 1 389 ? 7.719 -15.906 -31.891 1 92.38 389 TRP B CA 1
ATOM 7898 C C . TRP B 1 389 ? 7.543 -17.062 -32.875 1 92.38 389 TRP B C 1
ATOM 7900 O O . TRP B 1 389 ? 6.965 -18.094 -32.531 1 92.38 389 TRP B O 1
ATOM 7910 N N . HIS B 1 390 ? 7.973 -16.938 -34.094 1 89.19 390 HIS B N 1
ATOM 7911 C CA . HIS B 1 390 ? 7.879 -17.969 -35.094 1 89.19 390 HIS B CA 1
ATOM 7912 C C . HIS B 1 390 ? 9.266 -18.438 -35.562 1 89.19 390 HIS B C 1
ATOM 7914 O O . HIS B 1 390 ? 9.68 -18.188 -36.688 1 89.19 390 HIS B O 1
ATOM 7920 N N . HIS B 1 391 ? 9.828 -19.188 -34.75 1 86.88 391 HIS B N 1
ATOM 7921 C CA . HIS B 1 391 ? 11.219 -19.594 -34.938 1 86.88 391 HIS B CA 1
ATOM 7922 C C . HIS B 1 391 ? 11.32 -20.938 -35.656 1 86.88 391 HIS B C 1
ATOM 7924 O O . HIS B 1 391 ? 12.344 -21.25 -36.25 1 86.88 391 HIS B O 1
ATOM 7930 N N . SER B 1 392 ? 10.25 -21.75 -35.469 1 79.06 392 SER B N 1
ATOM 7931 C CA . SER B 1 392 ? 10.297 -23.094 -36.031 1 79.06 392 SER B CA 1
ATOM 7932 C C . SER B 1 392 ? 10.156 -23.078 -37.531 1 79.06 392 SER B C 1
ATOM 7934 O O . SER B 1 392 ? 9.289 -22.375 -38.062 1 79.06 392 SER B O 1
ATOM 7936 N N . LYS B 1 393 ? 11.195 -23.516 -38.25 1 67 393 LYS B N 1
ATOM 7937 C CA . LYS B 1 393 ? 11.195 -23.578 -39.719 1 67 393 LYS B CA 1
ATOM 7938 C C . LYS B 1 393 ? 10.367 -24.75 -40.219 1 67 393 LYS B C 1
ATOM 7940 O O . LYS B 1 393 ? 10.164 -25.734 -39.5 1 67 393 LYS B O 1
ATOM 7945 N N . LEU B 1 394 ? 9.711 -24.469 -41.344 1 63.69 394 LEU B N 1
ATOM 7946 C CA . LEU B 1 394 ? 9.078 -25.578 -42.031 1 63.69 394 LEU B CA 1
ATOM 7947 C C . LEU B 1 394 ? 10.078 -26.703 -42.281 1 63.69 394 LEU B C 1
ATOM 7949 O O . LEU B 1 394 ? 11.102 -26.469 -42.938 1 63.69 394 LEU B O 1
ATOM 7953 N N . ILE B 1 395 ? 10.031 -27.688 -41.375 1 64.44 395 ILE B N 1
ATOM 7954 C CA . ILE B 1 395 ? 11.008 -28.766 -41.5 1 64.44 395 ILE B CA 1
ATOM 7955 C C . ILE B 1 395 ? 10.633 -29.641 -42.719 1 64.44 395 ILE B C 1
ATOM 7957 O O . ILE B 1 395 ? 9.5 -30.109 -42.812 1 64.44 395 ILE B O 1
ATOM 7961 N N . GLN B 1 396 ? 11.461 -29.641 -43.719 1 70.81 396 GLN B N 1
ATOM 7962 C CA . GLN B 1 396 ? 11.328 -30.531 -44.875 1 70.81 396 GLN B CA 1
ATOM 7963 C C . GLN B 1 396 ? 11.266 -31.984 -44.438 1 70.81 396 GLN B C 1
ATOM 7965 O O . GLN B 1 396 ? 11.836 -32.375 -43.406 1 70.81 396 GLN B O 1
ATOM 7970 N N . GLN B 1 397 ? 10.422 -32.75 -45.062 1 75.44 397 GLN B N 1
ATOM 7971 C CA . GLN B 1 397 ? 10.328 -34.188 -44.812 1 75.44 397 GLN B CA 1
ATOM 7972 C C . GLN B 1 397 ? 11.695 -34.875 -44.938 1 75.44 397 GLN B C 1
ATOM 7974 O O . GLN B 1 397 ? 12.383 -34.688 -45.938 1 75.44 397 GLN B O 1
ATOM 7979 N N . HIS B 1 398 ? 12.141 -35.375 -43.844 1 79.56 398 HIS B N 1
ATOM 7980 C CA . HIS B 1 398 ? 13.391 -36.125 -43.812 1 79.56 398 HIS B CA 1
ATOM 7981 C C . HIS B 1 398 ? 13.133 -37.625 -43.781 1 79.56 398 HIS B C 1
ATOM 7983 O O . HIS B 1 398 ? 12.125 -38.094 -43.25 1 79.56 398 HIS B O 1
ATOM 7989 N N . PRO B 1 399 ? 14.016 -38.344 -44.438 1 84.94 399 PRO B N 1
ATOM 7990 C CA . PRO B 1 399 ? 13.844 -39.812 -44.344 1 84.94 399 PRO B CA 1
ATOM 7991 C C . PRO B 1 399 ? 14.148 -40.375 -42.969 1 84.94 399 PRO B C 1
ATOM 7993 O O . PRO B 1 399 ? 15.023 -39.844 -42.281 1 84.94 399 PRO B O 1
ATOM 7996 N N . LYS B 1 400 ? 13.398 -41.312 -42.594 1 90.75 400 LYS B N 1
ATOM 7997 C CA . LYS B 1 400 ? 13.617 -42 -41.344 1 90.75 400 LYS B CA 1
ATOM 7998 C C . LYS B 1 400 ? 15.016 -42.594 -41.281 1 90.75 400 LYS B C 1
ATOM 8000 O O . LYS B 1 400 ? 15.43 -43.312 -42.188 1 90.75 400 LYS B O 1
ATOM 8005 N N . PRO B 1 401 ? 15.711 -42.312 -40.25 1 90.62 401 PRO B N 1
ATOM 8006 C CA . PRO B 1 401 ? 17.016 -42.969 -40.094 1 90.62 401 PRO B CA 1
ATOM 8007 C C . PRO B 1 401 ? 16.875 -44.469 -39.812 1 90.62 401 PRO B C 1
ATOM 8009 O O . PRO B 1 401 ? 16.125 -44.875 -38.906 1 90.62 401 PRO B O 1
ATOM 8012 N N . ASN B 1 402 ? 17.656 -45.312 -40.469 1 86 402 ASN B N 1
ATOM 8013 C CA . ASN B 1 402 ? 17.547 -46.75 -40.406 1 86 402 ASN B CA 1
ATOM 8014 C C . ASN B 1 402 ? 17.953 -47.281 -39.031 1 86 402 ASN B C 1
ATOM 8016 O O . ASN B 1 402 ? 17.453 -48.312 -38.594 1 86 402 ASN B O 1
ATOM 8020 N N . SER B 1 403 ? 18.688 -46.562 -38.406 1 86.56 403 SER B N 1
ATOM 8021 C CA . SER B 1 403 ? 19.25 -47.062 -37.156 1 86.56 403 SER B CA 1
ATOM 8022 C C . SER B 1 403 ? 18.297 -46.812 -35.969 1 86.56 403 SER B C 1
ATOM 8024 O O . SER B 1 403 ? 18.453 -47.438 -34.906 1 86.56 403 SER B O 1
ATOM 8026 N N . LEU B 1 404 ? 17.281 -46.062 -36.188 1 92.56 404 LEU B N 1
ATOM 8027 C CA . LEU B 1 404 ? 16.438 -45.656 -35.062 1 92.56 404 LEU B CA 1
ATOM 8028 C C . LEU B 1 404 ? 15.273 -46.625 -34.875 1 92.56 404 LEU B C 1
ATOM 8030 O O . LEU B 1 404 ? 14.422 -46.75 -35.75 1 92.56 404 LEU B O 1
ATOM 8034 N N . THR B 1 405 ? 15.227 -47.344 -33.781 1 94.12 405 THR B N 1
ATOM 8035 C CA . THR B 1 405 ? 14.164 -48.312 -33.562 1 94.12 405 THR B CA 1
ATOM 8036 C C . THR B 1 405 ? 13.523 -48.125 -32.188 1 94.12 405 THR B C 1
ATOM 8038 O O . THR B 1 405 ? 12.383 -48.531 -31.969 1 94.12 405 THR B O 1
ATOM 8041 N N . LYS B 1 406 ? 14.336 -47.562 -31.297 1 96.12 406 LYS B N 1
ATOM 8042 C CA . LYS B 1 406 ? 13.836 -47.375 -29.938 1 96.12 406 LYS B CA 1
ATOM 8043 C C . LYS B 1 406 ? 14.188 -45.969 -29.422 1 96.12 406 LYS B C 1
ATOM 8045 O O . LYS B 1 406 ? 15.266 -45.469 -29.703 1 96.12 406 LYS B O 1
ATOM 8050 N N . LEU B 1 407 ? 13.32 -45.406 -28.688 1 97.25 407 LEU B N 1
ATOM 8051 C CA . LEU B 1 407 ? 13.523 -44.125 -28.047 1 97.25 407 LEU B CA 1
ATOM 8052 C C . LEU B 1 407 ? 12.883 -44.125 -26.656 1 97.25 407 LEU B C 1
ATOM 8054 O O . LEU B 1 407 ? 11.977 -44.906 -26.375 1 97.25 407 LEU B O 1
ATOM 8058 N N . THR B 1 408 ? 13.375 -43.312 -25.797 1 98.31 408 THR B N 1
ATOM 8059 C CA . THR B 1 408 ? 12.789 -43.094 -24.469 1 98.31 408 THR B CA 1
ATOM 8060 C C . THR B 1 408 ? 12.414 -41.625 -24.297 1 98.31 408 THR B C 1
ATOM 8062 O O . THR B 1 408 ? 13.211 -40.719 -24.562 1 98.31 408 THR B O 1
ATOM 8065 N N . ILE B 1 409 ? 11.219 -41.375 -23.906 1 98.06 409 ILE B N 1
ATOM 8066 C CA . ILE B 1 409 ? 10.766 -40.031 -23.547 1 98.06 409 ILE B CA 1
ATOM 8067 C C . ILE B 1 409 ? 10.445 -40 -22.062 1 98.06 409 ILE B C 1
ATOM 8069 O O . ILE B 1 409 ? 9.805 -40.906 -21.531 1 98.06 409 ILE B O 1
ATOM 8073 N N . SER B 1 410 ? 10.969 -39 -21.375 1 98.19 410 SER B N 1
ATOM 8074 C CA . SER B 1 410 ? 10.75 -38.875 -19.938 1 98.19 410 SER B CA 1
ATOM 8075 C C . SER B 1 410 ? 9.812 -37.719 -19.625 1 98.19 410 SER B C 1
ATOM 8077 O O . SER B 1 410 ? 9.891 -36.656 -20.25 1 98.19 410 SER B O 1
ATOM 8079 N N . LEU B 1 411 ? 8.867 -37.906 -18.75 1 96.44 411 LEU B N 1
ATOM 8080 C CA . LEU B 1 411 ? 7.953 -36.906 -18.203 1 96.44 411 LEU B CA 1
ATOM 8081 C C . LEU B 1 411 ? 7.773 -37.094 -16.703 1 96.44 411 LEU B C 1
ATOM 8083 O O . LEU B 1 411 ? 8.148 -38.125 -16.156 1 96.44 411 LEU B O 1
ATOM 8087 N N . TYR B 1 412 ? 7.355 -36.062 -16.031 1 94 412 TYR B N 1
ATOM 8088 C CA . TYR B 1 412 ? 7.176 -36.219 -14.594 1 94 412 TYR B CA 1
ATOM 8089 C C . TYR B 1 412 ? 5.727 -36.531 -14.258 1 94 412 TYR B C 1
ATOM 8091 O O . TYR B 1 412 ? 4.82 -36.281 -15.047 1 94 412 TYR B O 1
ATOM 8099 N N . LYS B 1 413 ? 5.559 -37.031 -13.055 1 89.69 413 LYS B N 1
ATOM 8100 C CA . LYS B 1 413 ? 4.27 -37.562 -12.609 1 89.69 413 LYS B CA 1
ATOM 8101 C C . LYS B 1 413 ? 3.309 -36.438 -12.266 1 89.69 413 LYS B C 1
ATOM 8103 O O . LYS B 1 413 ? 3.725 -35.281 -12.109 1 89.69 413 LYS B O 1
ATOM 8108 N N . GLU B 1 414 ? 2.014 -36.75 -12.219 1 83.19 414 GLU B N 1
ATOM 8109 C CA . GLU B 1 414 ? 0.934 -35.875 -11.758 1 83.19 414 GLU B CA 1
ATOM 8110 C C . GLU B 1 414 ? 0.749 -34.688 -12.68 1 83.19 414 GLU B C 1
ATOM 8112 O O . GLU B 1 414 ? 0.643 -33.562 -12.219 1 83.19 414 GLU B O 1
ATOM 8117 N N . HIS B 1 415 ? 0.911 -34.906 -13.898 1 85.12 415 HIS B N 1
ATOM 8118 C CA . HIS B 1 415 ? 0.591 -33.969 -14.953 1 85.12 415 HIS B CA 1
ATOM 8119 C C . HIS B 1 415 ? -0.143 -34.656 -16.109 1 85.12 415 HIS B C 1
ATOM 8121 O O . HIS B 1 415 ? 0.488 -35.156 -17.047 1 85.12 415 HIS B O 1
ATOM 8127 N N . HIS B 1 416 ? -1.342 -34.5 -16.188 1 77.12 416 HIS B N 1
ATOM 8128 C CA . HIS B 1 416 ? -2.168 -35.281 -17.094 1 77.12 416 HIS B CA 1
ATOM 8129 C C . HIS B 1 416 ? -1.896 -34.906 -18.547 1 77.12 416 HIS B C 1
ATOM 8131 O O . HIS B 1 416 ? -1.879 -35.781 -19.422 1 77.12 416 HIS B O 1
ATOM 8137 N N . GLU B 1 417 ? -1.618 -33.719 -18.812 1 84 417 GLU B N 1
ATOM 8138 C CA . GLU B 1 417 ? -1.38 -33.281 -20.188 1 84 417 GLU B CA 1
ATOM 8139 C C . GLU B 1 417 ? -0.098 -33.906 -20.75 1 84 417 GLU B C 1
ATOM 8141 O O . GLU B 1 417 ? -0.017 -34.219 -21.938 1 84 417 GLU B O 1
ATOM 8146 N N . TYR B 1 418 ? 0.867 -34.156 -19.875 1 88.5 418 TYR B N 1
ATOM 8147 C CA . TYR B 1 418 ? 2.115 -34.781 -20.297 1 88.5 418 TYR B CA 1
ATOM 8148 C C . TYR B 1 418 ? 1.879 -36.188 -20.797 1 88.5 418 TYR B C 1
ATOM 8150 O O . TYR B 1 418 ? 2.406 -36.594 -21.828 1 88.5 418 TYR B O 1
ATOM 8158 N N . LEU B 1 419 ? 1.107 -36.812 -20.031 1 88.06 419 LEU B N 1
ATOM 8159 C CA . LEU B 1 419 ? 0.825 -38.188 -20.406 1 88.06 419 LEU B CA 1
ATOM 8160 C C . LEU B 1 419 ? 0.067 -38.25 -21.719 1 88.06 419 LEU B C 1
ATOM 8162 O O . LEU B 1 419 ? 0.35 -39.125 -22.562 1 88.06 419 LEU B O 1
ATOM 8166 N N . THR B 1 420 ? -0.84 -37.375 -21.844 1 88.44 420 THR B N 1
ATOM 8167 C CA . THR B 1 420 ? -1.604 -37.312 -23.078 1 88.44 420 THR B CA 1
ATOM 8168 C C . THR B 1 420 ? -0.688 -37.031 -24.266 1 88.44 420 THR B C 1
ATOM 8170 O O . THR B 1 420 ? -0.773 -37.719 -25.297 1 88.44 420 THR B O 1
ATOM 8173 N N . ILE B 1 421 ? 0.175 -36.125 -24.188 1 93.12 421 ILE B N 1
ATOM 8174 C CA . ILE B 1 421 ? 1.096 -35.75 -25.25 1 93.12 421 ILE B CA 1
ATOM 8175 C C . ILE B 1 421 ? 2.037 -36.906 -25.547 1 93.12 421 ILE B C 1
ATOM 8177 O O . ILE B 1 421 ? 2.258 -37.25 -26.719 1 93.12 421 ILE B O 1
ATOM 8181 N N . ALA B 1 422 ? 2.58 -37.5 -24.516 1 95.38 422 ALA B N 1
ATOM 8182 C CA . ALA B 1 422 ? 3.51 -38.625 -24.688 1 95.38 422 ALA B CA 1
ATOM 8183 C C . ALA B 1 422 ? 2.842 -39.812 -25.391 1 95.38 422 ALA B C 1
ATOM 8185 O O . ALA B 1 422 ? 3.461 -40.469 -26.234 1 95.38 422 ALA B O 1
ATOM 8186 N N . ASN B 1 423 ? 1.589 -40.031 -25.047 1 94.25 423 ASN B N 1
ATOM 8187 C CA . ASN B 1 423 ? 0.847 -41.094 -25.688 1 94.25 423 ASN B CA 1
ATOM 8188 C C . ASN B 1 423 ? 0.602 -40.812 -27.172 1 94.25 423 ASN B C 1
ATOM 8190 O O . ASN B 1 423 ? 0.621 -41.75 -28 1 94.25 423 ASN B O 1
ATOM 8194 N N . LEU B 1 424 ? 0.35 -39.625 -27.469 1 95 424 LEU B N 1
ATOM 8195 C CA . LEU B 1 424 ? 0.171 -39.219 -28.859 1 95 424 LEU B CA 1
ATOM 8196 C C . LEU B 1 424 ? 1.468 -39.406 -29.641 1 95 424 LEU B C 1
ATOM 8198 O O . LEU B 1 424 ? 1.451 -39.875 -30.781 1 95 424 LEU B O 1
ATOM 8202 N N . ILE B 1 425 ? 2.578 -39.062 -29.047 1 97.19 425 ILE B N 1
ATOM 8203 C CA . ILE B 1 425 ? 3.887 -39.219 -29.672 1 97.19 425 ILE B CA 1
ATOM 8204 C C . ILE B 1 425 ? 4.172 -40.719 -29.906 1 97.19 425 ILE B C 1
ATOM 8206 O O . ILE B 1 425 ? 4.656 -41.094 -30.969 1 97.19 425 ILE B O 1
ATOM 8210 N N . LYS B 1 426 ? 3.838 -41.469 -28.906 1 97.06 426 LYS B N 1
ATOM 8211 C CA . LYS B 1 426 ? 4.02 -42.906 -29.016 1 97.06 426 LYS B CA 1
ATOM 8212 C C . LYS B 1 426 ? 3.225 -43.469 -30.188 1 97.06 426 LYS B C 1
ATOM 8214 O O . LYS B 1 426 ? 3.74 -44.281 -30.953 1 97.06 426 LYS B O 1
ATOM 8219 N N . LYS B 1 427 ? 2.006 -43.062 -30.281 1 95.69 427 LYS B N 1
ATOM 8220 C CA . LYS B 1 427 ? 1.136 -43.5 -31.375 1 95.69 427 LYS B CA 1
ATOM 8221 C C . LYS B 1 427 ? 1.72 -43.125 -32.719 1 95.69 427 LYS B C 1
ATOM 8223 O O . LYS B 1 427 ? 1.712 -43.938 -33.656 1 95.69 427 LYS B O 1
ATOM 8228 N N . ILE B 1 428 ? 2.213 -41.938 -32.906 1 95.75 428 ILE B N 1
ATOM 8229 C CA . ILE B 1 428 ? 2.766 -41.469 -34.156 1 95.75 428 ILE B CA 1
ATOM 8230 C C . ILE B 1 428 ? 4.023 -42.25 -34.5 1 95.75 428 ILE B C 1
ATOM 8232 O O . ILE B 1 428 ? 4.184 -42.719 -35.656 1 95.75 428 ILE B O 1
ATOM 8236 N N . LEU B 1 429 ? 4.887 -42.469 -33.531 1 96.44 429 LEU B N 1
ATOM 8237 C CA . LEU B 1 429 ? 6.16 -43.156 -33.781 1 96.44 429 LEU B CA 1
ATOM 8238 C C . LEU B 1 429 ? 5.945 -44.625 -34.094 1 96.44 429 LEU B C 1
ATOM 8240 O O . LEU B 1 429 ? 6.727 -45.25 -34.812 1 96.44 429 LEU B O 1
ATOM 8244 N N . LEU B 1 430 ? 4.879 -45.156 -33.5 1 95.44 430 LEU B N 1
ATOM 8245 C CA . LEU B 1 430 ? 4.547 -46.562 -33.75 1 95.44 430 LEU B CA 1
ATOM 8246 C C . LEU B 1 430 ? 4.266 -46.75 -35.25 1 95.44 430 LEU B C 1
ATOM 8248 O O . LEU B 1 430 ? 4.562 -47.844 -35.781 1 95.44 430 LEU B O 1
ATOM 8252 N N . GLN B 1 431 ? 3.76 -45.781 -35.938 1 93.62 431 GLN B N 1
ATOM 8253 C CA . GLN B 1 431 ? 3.492 -45.844 -37.375 1 93.62 431 GLN B CA 1
ATOM 8254 C C . GLN B 1 431 ? 4.789 -45.969 -38.156 1 93.62 431 GLN B C 1
ATOM 8256 O O . GLN B 1 431 ? 4.773 -46.438 -39.312 1 93.62 431 GLN B O 1
ATOM 8261 N N . TYR B 1 432 ? 5.855 -45.625 -37.625 1 93.69 432 TYR B N 1
ATOM 8262 C CA . TYR B 1 432 ? 7.156 -45.719 -38.281 1 93.69 432 TYR B CA 1
ATOM 8263 C C . TYR B 1 432 ? 7.984 -46.844 -37.688 1 93.69 432 TYR B C 1
ATOM 8265 O O . TYR B 1 432 ? 9.203 -46.875 -37.875 1 93.69 432 TYR B O 1
ATOM 8273 N N . ASP B 1 433 ? 7.383 -47.688 -36.906 1 94.38 433 ASP B N 1
ATOM 8274 C CA . ASP B 1 433 ? 7.977 -48.875 -36.312 1 94.38 433 ASP B CA 1
ATOM 8275 C C . ASP B 1 433 ? 9.047 -48.531 -35.281 1 94.38 433 ASP B C 1
ATOM 8277 O O . ASP B 1 433 ? 10.109 -49.125 -35.25 1 94.38 433 ASP B O 1
ATOM 8281 N N . ILE B 1 434 ? 8.797 -47.406 -34.594 1 96.38 434 ILE B N 1
ATOM 8282 C CA . ILE B 1 434 ? 9.68 -47 -33.5 1 96.38 434 ILE B CA 1
ATOM 8283 C C . ILE B 1 434 ? 9 -47.281 -32.156 1 96.38 434 ILE B C 1
ATOM 8285 O O . ILE B 1 434 ? 7.867 -46.875 -31.938 1 96.38 434 ILE B O 1
ATOM 8289 N N . GLU B 1 435 ? 9.648 -48.062 -31.344 1 96.94 435 GLU B N 1
ATOM 8290 C CA . GLU B 1 435 ? 9.148 -48.312 -30 1 96.94 435 GLU B CA 1
ATOM 8291 C C . GLU B 1 435 ? 9.523 -47.188 -29.047 1 96.94 435 GLU B C 1
ATOM 8293 O O . GLU B 1 435 ? 10.703 -46.906 -28.828 1 96.94 435 GLU B O 1
ATOM 8298 N N . LEU B 1 436 ? 8.547 -46.531 -28.5 1 97.56 436 LEU B N 1
ATOM 8299 C CA . LEU B 1 436 ? 8.781 -45.438 -27.562 1 97.56 436 LEU B CA 1
ATOM 8300 C C . LEU B 1 436 ? 8.508 -45.906 -26.141 1 97.56 436 LEU B C 1
ATOM 8302 O O . LEU B 1 436 ? 7.395 -46.312 -25.812 1 97.56 436 LEU B O 1
ATOM 8306 N N . THR B 1 437 ? 9.461 -45.844 -25.297 1 97.88 437 THR B N 1
ATOM 8307 C CA . THR B 1 437 ? 9.305 -46.125 -23.875 1 97.88 437 THR B CA 1
ATOM 8308 C C . THR B 1 437 ? 8.953 -44.844 -23.109 1 97.88 437 THR B C 1
ATOM 8310 O O . THR B 1 437 ? 9.68 -43.844 -23.172 1 97.88 437 THR B O 1
ATOM 8313 N N . LEU B 1 438 ? 7.84 -44.844 -22.469 1 97.56 438 LEU B N 1
ATOM 8314 C CA . LEU B 1 438 ? 7.434 -43.75 -21.609 1 97.56 438 LEU B CA 1
ATOM 8315 C C . LEU B 1 438 ? 8.008 -43.875 -20.203 1 97.56 438 LEU B C 1
ATOM 8317 O O . LEU B 1 438 ? 7.684 -44.844 -19.5 1 97.56 438 LEU B O 1
ATOM 8321 N N . GLN B 1 439 ? 8.891 -43.031 -19.859 1 97.88 439 GLN B N 1
ATOM 8322 C CA . GLN B 1 439 ? 9.477 -43 -18.516 1 97.88 439 GLN B CA 1
ATOM 8323 C C . GLN B 1 439 ? 8.844 -41.906 -17.656 1 97.88 439 GLN B C 1
ATOM 8325 O O . GLN B 1 439 ? 9.062 -40.719 -17.906 1 97.88 439 GLN B O 1
ATOM 8330 N N . ILE B 1 440 ? 8.023 -42.281 -16.688 1 96.81 440 ILE B N 1
ATOM 8331 C CA . ILE B 1 440 ? 7.371 -41.344 -15.789 1 96.81 440 ILE B CA 1
ATOM 8332 C C . ILE B 1 440 ? 8.141 -41.25 -14.477 1 96.81 440 ILE B C 1
ATOM 8334 O O . ILE B 1 440 ? 8.266 -42.25 -13.766 1 96.81 440 ILE B O 1
ATOM 8338 N N . ILE B 1 441 ? 8.68 -40.125 -14.188 1 96.88 441 ILE B N 1
ATOM 8339 C CA . ILE B 1 441 ? 9.531 -40 -13.016 1 96.88 441 ILE B CA 1
ATOM 8340 C C . ILE B 1 441 ? 9 -38.875 -12.117 1 96.88 441 ILE B C 1
ATOM 8342 O O . ILE B 1 441 ? 8.055 -38.156 -12.492 1 96.88 441 ILE B O 1
ATOM 8346 N N . ASP B 1 442 ? 9.625 -38.75 -10.93 1 95.12 442 ASP B N 1
ATOM 8347 C CA . ASP B 1 442 ? 9.258 -37.688 -10.023 1 95.12 442 ASP B CA 1
ATOM 8348 C C . ASP B 1 442 ? 9.734 -36.312 -10.547 1 95.12 442 ASP B C 1
ATOM 8350 O O . ASP B 1 442 ? 10.711 -36.25 -11.289 1 95.12 442 ASP B O 1
ATOM 8354 N N . TYR B 1 443 ? 9.047 -35.312 -10.102 1 95.38 443 TYR B N 1
ATOM 8355 C CA . TYR B 1 443 ? 9.352 -33.969 -10.594 1 95.38 443 TYR B CA 1
ATOM 8356 C C . TYR B 1 443 ? 10.789 -33.594 -10.266 1 95.38 443 TYR B C 1
ATOM 8358 O O . TYR B 1 443 ? 11.469 -32.938 -11.07 1 95.38 443 TYR B O 1
ATOM 8366 N N . GLU B 1 444 ? 11.234 -33.906 -9.094 1 95.25 444 GLU B N 1
ATOM 8367 C CA . GLU B 1 444 ? 12.594 -33.562 -8.695 1 95.25 444 GLU B CA 1
ATOM 8368 C C . GLU B 1 444 ? 13.625 -34.219 -9.609 1 95.25 444 GLU B C 1
ATOM 8370 O O . GLU B 1 444 ? 14.617 -33.594 -9.984 1 95.25 444 GLU B O 1
ATOM 8375 N N . GLN B 1 445 ? 13.367 -35.406 -9.938 1 96.31 445 GLN B N 1
ATOM 8376 C CA . GLN B 1 445 ? 14.242 -36.125 -10.859 1 96.31 445 GLN B CA 1
ATOM 8377 C C . GLN B 1 445 ? 14.227 -35.469 -12.242 1 96.31 445 GLN B C 1
ATOM 8379 O O . GLN B 1 445 ? 15.273 -35.344 -12.875 1 96.31 445 GLN B O 1
ATOM 8384 N N . TRP B 1 446 ? 13.047 -35.188 -12.617 1 97.12 446 TRP B N 1
ATOM 8385 C CA . TRP B 1 446 ? 12.906 -34.531 -13.898 1 97.12 446 TRP B CA 1
ATOM 8386 C C . TRP B 1 446 ? 13.648 -33.188 -13.891 1 97.12 446 TRP B C 1
ATOM 8388 O O . TRP B 1 446 ? 14.445 -32.906 -14.789 1 97.12 446 TRP B O 1
ATOM 8398 N N . TYR B 1 447 ? 13.406 -32.406 -12.859 1 96.44 447 TYR B N 1
ATOM 8399 C CA . TYR B 1 447 ? 13.984 -31.078 -12.719 1 96.44 447 TYR B CA 1
ATOM 8400 C C . TYR B 1 447 ? 15.5 -31.141 -12.797 1 96.44 447 TYR B C 1
ATOM 8402 O O . TYR B 1 447 ? 16.125 -30.312 -13.461 1 96.44 447 TYR B O 1
ATOM 8410 N N . ASN B 1 448 ? 16.062 -32.094 -12.266 1 95.88 448 ASN B N 1
ATOM 8411 C CA . ASN B 1 448 ? 17.516 -32.219 -12.172 1 95.88 448 ASN B CA 1
ATOM 8412 C C . ASN B 1 448 ? 18.109 -33 -13.336 1 95.88 448 ASN B C 1
ATOM 8414 O O . ASN B 1 448 ? 19.328 -33.094 -13.484 1 95.88 448 ASN B O 1
ATOM 8418 N N . GLY B 1 449 ? 17.25 -33.531 -14.117 1 96.19 449 GLY B N 1
ATOM 8419 C CA . GLY B 1 449 ? 17.719 -34.375 -15.227 1 96.19 449 GLY B CA 1
ATOM 8420 C C . GLY B 1 449 ? 18.438 -35.625 -14.781 1 96.19 449 GLY B C 1
ATOM 8421 O O . GLY B 1 449 ? 19.406 -36.031 -15.398 1 96.19 449 GLY B O 1
ATOM 8422 N N . ASN B 1 450 ? 17.938 -36.156 -13.688 1 95.12 450 ASN B N 1
ATOM 8423 C CA . ASN B 1 450 ? 18.578 -37.312 -13.109 1 95.12 450 ASN B CA 1
ATOM 8424 C C . ASN B 1 450 ? 17.969 -38.625 -13.617 1 95.12 450 ASN B C 1
ATOM 8426 O O . ASN B 1 450 ? 17.453 -39.406 -12.828 1 95.12 450 ASN B O 1
ATOM 8430 N N . ALA B 1 451 ? 17.953 -38.844 -14.867 1 96.44 451 ALA B N 1
ATOM 8431 C CA . ALA B 1 451 ? 17.5 -40.062 -15.531 1 96.44 451 ALA B CA 1
ATOM 8432 C C . ALA B 1 451 ? 18.078 -40.188 -16.938 1 96.44 451 ALA B C 1
ATOM 8434 O O . ALA B 1 451 ? 18.5 -39.188 -17.531 1 96.44 451 ALA B O 1
ATOM 8435 N N . GLU B 1 452 ? 18.172 -41.375 -17.391 1 96.56 452 GLU B N 1
ATOM 8436 C CA . GLU B 1 452 ? 18.578 -41.594 -18.781 1 96.56 452 GLU B CA 1
ATOM 8437 C C . GLU B 1 452 ? 17.391 -41.469 -19.719 1 96.56 452 GLU B C 1
ATOM 8439 O O . GLU B 1 452 ? 16.391 -42.188 -19.562 1 96.56 452 GLU B O 1
ATOM 8444 N N . SER B 1 453 ? 17.453 -40.531 -20.641 1 97.69 453 SER B N 1
ATOM 8445 C CA . SER B 1 453 ? 16.359 -40.25 -21.562 1 97.69 453 SER B CA 1
ATOM 8446 C C . SER B 1 453 ? 16.891 -39.75 -22.891 1 97.69 453 SER B C 1
ATOM 8448 O O . SER B 1 453 ? 17.984 -39.188 -22.953 1 97.69 453 SER B O 1
ATOM 8450 N N . ASP B 1 454 ? 16.188 -40.031 -23.969 1 98 454 ASP B N 1
ATOM 8451 C CA . ASP B 1 454 ? 16.5 -39.438 -25.25 1 98 454 ASP B CA 1
ATOM 8452 C C . ASP B 1 454 ? 15.82 -38.062 -25.391 1 98 454 ASP B C 1
ATOM 8454 O O . ASP B 1 454 ? 16.438 -37.094 -25.859 1 98 454 ASP B O 1
ATOM 8458 N N . ILE B 1 455 ? 14.602 -38.062 -24.984 1 97.88 455 ILE B N 1
ATOM 8459 C CA . ILE B 1 455 ? 13.766 -36.875 -25.125 1 97.88 455 ILE B CA 1
ATOM 8460 C C . ILE B 1 455 ? 13.086 -36.594 -23.781 1 97.88 455 ILE B C 1
ATOM 8462 O O . ILE B 1 455 ? 12.664 -37.5 -23.078 1 97.88 455 ILE B O 1
ATOM 8466 N N . TRP B 1 456 ? 13.062 -35.312 -23.406 1 98.12 456 TRP B N 1
ATOM 8467 C CA . TRP B 1 456 ? 12.312 -34.875 -22.234 1 98.12 456 TRP B CA 1
ATOM 8468 C C . TRP B 1 456 ? 11.117 -34.031 -22.656 1 98.12 456 TRP B C 1
ATOM 8470 O O . TRP B 1 456 ? 11.25 -33.125 -23.484 1 98.12 456 TRP B O 1
ATOM 8480 N N . LEU B 1 457 ? 9.984 -34.406 -22.188 1 97.25 457 LEU B N 1
ATOM 8481 C CA . LEU B 1 457 ? 8.82 -33.531 -22.328 1 97.25 457 LEU B CA 1
ATOM 8482 C C . LEU B 1 457 ? 8.812 -32.469 -21.234 1 97.25 457 LEU B C 1
ATOM 8484 O O . LEU B 1 457 ? 8.875 -32.781 -20.047 1 97.25 457 LEU B O 1
ATOM 8488 N N . ALA B 1 458 ? 8.805 -31.219 -21.688 1 93.81 458 ALA B N 1
ATOM 8489 C CA . ALA B 1 458 ? 8.977 -30.125 -20.734 1 93.81 458 ALA B CA 1
ATOM 8490 C C . ALA B 1 458 ? 8 -28.984 -21.031 1 93.81 458 ALA B C 1
ATOM 8492 O O . ALA B 1 458 ? 7.367 -28.953 -22.078 1 93.81 458 ALA B O 1
ATOM 8493 N N . THR B 1 459 ? 7.789 -28.219 -19.984 1 91.69 459 THR B N 1
ATOM 8494 C CA . THR B 1 459 ? 7.027 -26.984 -20.109 1 91.69 459 THR B CA 1
ATOM 8495 C C . THR B 1 459 ? 7.715 -25.844 -19.359 1 91.69 459 THR B C 1
ATOM 8497 O O . THR B 1 459 ? 8.516 -26.078 -18.453 1 91.69 459 THR B O 1
ATOM 8500 N N . VAL B 1 460 ? 7.586 -24.703 -19.922 1 90.44 460 VAL B N 1
ATOM 8501 C CA . VAL B 1 460 ? 8.078 -23.516 -19.219 1 90.44 460 VAL B CA 1
ATOM 8502 C C . VAL B 1 460 ? 7.02 -22.422 -19.281 1 90.44 460 VAL B C 1
ATOM 8504 O O . VAL B 1 460 ? 6.332 -22.25 -20.281 1 90.44 460 VAL B O 1
ATOM 8507 N N . ASN B 1 461 ? 6.77 -21.875 -18.156 1 90.5 461 ASN B N 1
ATOM 8508 C CA . ASN B 1 461 ? 5.898 -20.703 -18.047 1 90.5 461 ASN B CA 1
ATOM 8509 C C . ASN B 1 461 ? 6.66 -19.484 -17.547 1 90.5 461 ASN B C 1
ATOM 8511 O O . ASN B 1 461 ? 7.004 -19.406 -16.375 1 90.5 461 ASN B O 1
ATOM 8515 N N . PHE B 1 462 ? 6.84 -18.547 -18.469 1 93 462 PHE B N 1
ATOM 8516 C CA . PHE B 1 462 ? 7.566 -17.328 -18.125 1 93 462 PHE B CA 1
ATOM 8517 C C . PHE B 1 462 ? 6.664 -16.359 -17.375 1 93 462 PHE B C 1
ATOM 8519 O O . PHE B 1 462 ? 5.449 -16.328 -17.609 1 93 462 PHE B O 1
ATOM 8526 N N . TYR B 1 463 ? 7.262 -15.719 -16.469 1 89.56 463 TYR B N 1
ATOM 8527 C CA . TYR B 1 463 ? 6.52 -14.664 -15.789 1 89.56 463 TYR B CA 1
ATOM 8528 C C . TYR B 1 463 ? 7.008 -13.289 -16.234 1 89.56 463 TYR B C 1
ATOM 8530 O O . TYR B 1 463 ? 8.102 -13.164 -16.797 1 89.56 463 TYR B O 1
ATOM 8538 N N . LYS B 1 464 ? 6.176 -12.367 -16.031 1 88.25 464 LYS B N 1
ATOM 8539 C CA . LYS B 1 464 ? 6.551 -11.016 -16.422 1 88.25 464 LYS B CA 1
ATOM 8540 C C . LYS B 1 464 ? 7.441 -10.367 -15.367 1 88.25 464 LYS B C 1
ATOM 8542 O O . LYS B 1 464 ? 7.254 -10.586 -14.172 1 88.25 464 LYS B O 1
ATOM 8547 N N . PRO B 1 465 ? 8.336 -9.508 -15.867 1 91.5 465 PRO B N 1
ATOM 8548 C CA . PRO B 1 465 ? 8.633 -9.133 -17.25 1 91.5 465 PRO B CA 1
ATOM 8549 C C . PRO B 1 465 ? 9.383 -10.219 -18.016 1 91.5 465 PRO B C 1
ATOM 8551 O O . PRO B 1 465 ? 10.32 -10.82 -17.484 1 91.5 465 PRO B O 1
ATOM 8554 N N . LEU B 1 466 ? 9.094 -10.359 -19.25 1 92.94 466 LEU B N 1
ATOM 8555 C CA . LEU B 1 466 ? 9.625 -11.445 -20.062 1 92.94 466 LEU B CA 1
ATOM 8556 C C . LEU B 1 466 ? 11.125 -11.281 -20.297 1 92.94 466 LEU B C 1
ATOM 8558 O O . LEU B 1 466 ? 11.859 -12.266 -20.344 1 92.94 466 LEU B O 1
ATOM 8562 N N . GLU B 1 467 ? 11.508 -10.016 -20.422 1 92.56 467 GLU B N 1
ATOM 8563 C CA . GLU B 1 467 ? 12.922 -9.734 -20.641 1 92.56 467 GLU B CA 1
ATOM 8564 C C . GLU B 1 467 ? 13.781 -10.297 -19.516 1 92.56 467 GLU B C 1
ATOM 8566 O O . GLU B 1 467 ? 14.953 -10.633 -19.719 1 92.56 467 GLU B O 1
ATOM 8571 N N . PHE B 1 468 ? 13.203 -10.391 -18.422 1 94.75 468 PHE B N 1
ATOM 8572 C CA . PHE B 1 468 ? 13.906 -10.938 -17.266 1 94.75 468 PHE B CA 1
ATOM 8573 C C . PHE B 1 468 ? 13.719 -12.453 -17.188 1 94.75 468 PHE B C 1
ATOM 8575 O O . PHE B 1 468 ? 14.695 -13.188 -17.047 1 94.75 468 PHE B O 1
ATOM 8582 N N . SER B 1 469 ? 12.562 -12.922 -17.344 1 94.88 469 SER B N 1
ATOM 8583 C CA . SER B 1 469 ? 12.18 -14.258 -16.891 1 94.88 469 SER B CA 1
ATOM 8584 C C . SER B 1 469 ? 12.539 -15.32 -17.922 1 94.88 469 SER B C 1
ATOM 8586 O O . SER B 1 469 ? 12.742 -16.484 -17.578 1 94.88 469 SER B O 1
ATOM 8588 N N . ILE B 1 470 ? 12.641 -15 -19.219 1 96 470 ILE B N 1
ATOM 8589 C CA . ILE B 1 470 ? 12.883 -15.992 -20.266 1 96 470 ILE B CA 1
ATOM 8590 C C . ILE B 1 470 ? 14.219 -16.688 -20 1 96 470 ILE B C 1
ATOM 8592 O O . ILE B 1 470 ? 14.273 -17.906 -19.859 1 96 470 ILE B O 1
ATOM 8596 N N . PHE B 1 471 ? 15.219 -15.883 -19.953 1 97 471 PHE B N 1
ATOM 8597 C CA . PHE B 1 471 ? 16.531 -16.453 -19.719 1 97 471 PHE B CA 1
ATOM 8598 C C . PHE B 1 471 ? 16.609 -17.078 -18.312 1 97 471 PHE B C 1
ATOM 8600 O O . PHE B 1 471 ? 17.141 -18.172 -18.141 1 97 471 PHE B O 1
ATOM 8607 N N . ALA B 1 472 ? 16.109 -16.375 -17.297 1 95.62 472 ALA B N 1
ATOM 8608 C CA . ALA B 1 472 ? 16.203 -16.812 -15.914 1 95.62 472 ALA B CA 1
ATOM 8609 C C . ALA B 1 472 ? 15.578 -18.188 -15.727 1 95.62 472 ALA B C 1
ATOM 8611 O O . ALA B 1 472 ? 16.172 -19.078 -15.125 1 95.62 472 ALA B O 1
ATOM 8612 N N . SER B 1 473 ? 14.414 -18.391 -16.281 1 94.81 473 SER B N 1
ATOM 8613 C CA . SER B 1 473 ? 13.664 -19.641 -16.094 1 94.81 473 SER B CA 1
ATOM 8614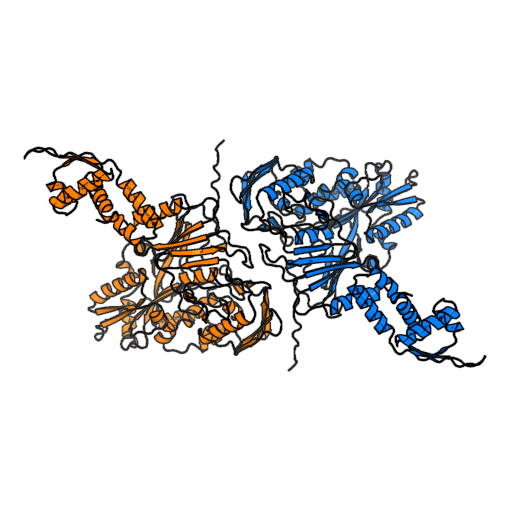 C C . SER B 1 473 ? 14.383 -20.828 -16.719 1 94.81 473 SER B C 1
ATOM 8616 O O . SER B 1 473 ? 14.406 -21.922 -16.156 1 94.81 473 SER B O 1
ATOM 8618 N N . LEU B 1 474 ? 14.961 -20.625 -17.875 1 95.56 474 LEU B N 1
ATOM 8619 C CA . LEU B 1 474 ? 15.672 -21.688 -18.547 1 95.56 474 LEU B CA 1
ATOM 8620 C C . LEU B 1 474 ? 17.016 -21.953 -17.891 1 95.56 474 LEU B C 1
ATOM 8622 O O . LEU B 1 474 ? 17.406 -23.109 -17.688 1 95.56 474 LEU B O 1
ATOM 8626 N N . TYR B 1 475 ? 17.641 -20.906 -17.531 1 95.38 475 TYR B N 1
ATOM 8627 C CA . TYR B 1 475 ? 18.969 -21.016 -16.953 1 95.38 475 TYR B CA 1
ATOM 8628 C C . TYR B 1 475 ? 18.922 -21.719 -15.594 1 95.38 475 TYR B C 1
ATOM 8630 O O . TYR B 1 475 ? 19.844 -22.469 -15.242 1 95.38 475 TYR B O 1
ATOM 8638 N N . GLU B 1 476 ? 17.922 -21.516 -14.867 1 93.06 476 GLU B N 1
ATOM 8639 C CA . GLU B 1 476 ? 17.812 -22.062 -13.516 1 93.06 476 GLU B CA 1
ATOM 8640 C C . GLU B 1 476 ? 17.531 -23.562 -13.555 1 93.06 476 GLU B C 1
ATOM 8642 O O . GLU B 1 476 ? 17.719 -24.266 -12.555 1 93.06 476 GLU B O 1
ATOM 8647 N N . LEU B 1 477 ? 17.125 -24.062 -14.672 1 94.19 477 LEU B N 1
ATOM 8648 C CA . LEU B 1 477 ? 16.75 -25.453 -14.805 1 94.19 477 LEU B CA 1
ATOM 8649 C C . LEU B 1 477 ? 17.969 -26.328 -15.102 1 94.19 477 LEU B C 1
ATOM 8651 O O . LEU B 1 477 ? 18.5 -26.297 -16.203 1 94.19 477 LEU B O 1
ATOM 8655 N N . PRO B 1 478 ? 18.391 -27.172 -14.125 1 95.06 478 PRO B N 1
ATOM 8656 C CA . PRO B 1 478 ? 19.547 -28.047 -14.367 1 95.06 478 PRO B CA 1
ATOM 8657 C C . PRO B 1 478 ? 19.344 -28.984 -15.562 1 95.06 478 PRO B C 1
ATOM 8659 O O . PRO B 1 478 ? 20.281 -29.25 -16.297 1 95.06 478 PRO B O 1
ATOM 8662 N N . LEU B 1 479 ? 18.156 -29.438 -15.734 1 96.69 479 LEU B N 1
ATOM 8663 C CA . LEU B 1 479 ? 17.844 -30.281 -16.875 1 96.69 479 LEU B CA 1
ATOM 8664 C C . LEU B 1 479 ? 18.25 -29.625 -18.188 1 96.69 479 LEU B C 1
ATOM 8666 O O . LEU B 1 479 ? 18.828 -30.266 -19.062 1 96.69 479 LEU B O 1
ATOM 8670 N N . PHE B 1 480 ? 17.953 -28.406 -18.312 1 95.88 480 PHE B N 1
ATOM 8671 C CA . PHE B 1 480 ? 18.281 -27.625 -19.5 1 95.88 480 PHE B CA 1
ATOM 8672 C C . PHE B 1 480 ? 19.781 -27.641 -19.75 1 95.88 480 PHE B C 1
ATOM 8674 O O . PHE B 1 480 ? 20.219 -27.828 -20.891 1 95.88 480 PHE B O 1
ATOM 8681 N N . HIS B 1 481 ? 20.578 -27.484 -18.719 1 94.44 481 HIS B N 1
ATOM 8682 C CA . HIS B 1 481 ? 22.031 -27.5 -18.828 1 94.44 481 HIS B CA 1
ATOM 8683 C C . HIS B 1 481 ? 22.531 -28.859 -19.266 1 94.44 481 HIS B C 1
ATOM 8685 O O . HIS B 1 481 ? 23.422 -28.953 -20.109 1 94.44 481 HIS B O 1
ATOM 8691 N N . HIS B 1 482 ? 21.922 -29.844 -18.688 1 93.31 482 HIS B N 1
ATOM 8692 C CA . HIS B 1 482 ? 22.328 -31.203 -19.016 1 93.31 482 HIS B CA 1
ATOM 8693 C C . HIS B 1 482 ? 22 -31.547 -20.469 1 93.31 482 HIS B C 1
ATOM 8695 O O . HIS B 1 482 ? 22.812 -32.188 -21.156 1 93.31 482 HIS B O 1
ATOM 8701 N N . CYS B 1 483 ? 20.891 -31.125 -20.906 1 94.44 483 CYS B N 1
ATOM 8702 C CA . CYS B 1 483 ? 20.438 -31.484 -22.25 1 94.44 483 CYS B CA 1
ATOM 8703 C C . CYS B 1 483 ? 21.234 -30.734 -23.312 1 94.44 483 CYS B C 1
ATOM 8705 O O . CYS B 1 483 ? 21.531 -31.281 -24.359 1 94.44 483 CYS B O 1
ATOM 8707 N N . LEU B 1 484 ? 21.547 -29.531 -23.094 1 92.38 484 LEU B N 1
ATOM 8708 C CA . LEU B 1 484 ? 22.234 -28.75 -24.109 1 92.38 484 LEU B CA 1
ATOM 8709 C C . LEU B 1 484 ? 23.734 -28.969 -24.031 1 92.38 484 LEU B C 1
ATOM 8711 O O . LEU B 1 484 ? 24.453 -28.797 -25.031 1 92.38 484 LEU B O 1
ATOM 8715 N N . GLY B 1 485 ? 24.281 -29.266 -22.875 1 86.38 485 GLY B N 1
ATOM 8716 C CA . GLY B 1 485 ? 25.672 -29.641 -22.703 1 86.38 485 GLY B CA 1
ATOM 8717 C C . GLY B 1 485 ? 26.625 -28.484 -22.938 1 86.38 485 GLY B C 1
ATOM 8718 O O . GLY B 1 485 ? 27.812 -28.703 -23.203 1 86.38 485 GLY B O 1
ATOM 8719 N N . LYS B 1 486 ? 26.188 -27.297 -23.047 1 84.31 486 LYS B N 1
ATOM 8720 C CA . LYS B 1 486 ? 27.031 -26.141 -23.266 1 84.31 486 LYS B CA 1
ATOM 8721 C C . LYS B 1 486 ? 27.031 -25.203 -22.062 1 84.31 486 LYS B C 1
ATOM 8723 O O . LYS B 1 486 ? 26.156 -25.297 -21.203 1 84.31 486 LYS B O 1
ATOM 8728 N N . SER B 1 487 ? 28.125 -24.422 -22.062 1 88.31 487 SER B N 1
ATOM 8729 C CA . SER B 1 487 ? 28.203 -23.391 -21.031 1 88.31 487 SER B CA 1
ATOM 8730 C C . SER B 1 487 ? 27.406 -22.156 -21.422 1 88.31 487 SER B C 1
ATOM 8732 O O . SER B 1 487 ? 27.406 -21.75 -22.594 1 88.31 487 SER B O 1
ATOM 8734 N N . PHE B 1 488 ? 26.688 -21.609 -20.453 1 93.06 488 PHE B N 1
ATOM 8735 C CA . PHE B 1 488 ? 25.891 -20.406 -20.703 1 93.06 488 PHE B CA 1
ATOM 8736 C C . PHE B 1 488 ? 26.5 -19.203 -20 1 93.06 488 PHE B C 1
ATOM 8738 O O . PHE B 1 488 ? 25.812 -18.203 -19.75 1 93.06 488 PHE B O 1
ATOM 8745 N N . SER B 1 489 ? 27.75 -19.25 -19.656 1 92.31 489 SER B N 1
ATOM 8746 C CA . SER B 1 489 ? 28.422 -18.203 -18.891 1 92.31 489 SER B CA 1
ATOM 8747 C C . SER B 1 489 ? 28.391 -16.859 -19.625 1 92.31 489 SER B C 1
ATOM 8749 O O . SER B 1 489 ? 28.156 -15.82 -19.016 1 92.31 489 SER B O 1
ATOM 8751 N N . LYS B 1 490 ? 28.641 -16.938 -20.906 1 94.69 490 LYS B N 1
ATOM 8752 C CA . LYS B 1 490 ? 28.625 -15.711 -21.703 1 94.69 490 LYS B CA 1
ATOM 8753 C C . LYS B 1 490 ? 27.219 -15.125 -21.781 1 94.69 490 LYS B C 1
ATOM 8755 O O . LYS B 1 490 ? 27.031 -13.906 -21.688 1 94.69 490 LYS B O 1
ATOM 8760 N N . ASP B 1 491 ? 26.281 -15.961 -21.969 1 96.44 491 ASP B N 1
ATOM 8761 C CA . ASP B 1 491 ? 24.891 -15.531 -22.016 1 96.44 491 ASP B CA 1
ATOM 8762 C C . ASP B 1 491 ? 24.484 -14.891 -20.688 1 96.44 491 ASP B C 1
ATOM 8764 O O . ASP B 1 491 ? 23.781 -13.875 -20.672 1 96.44 491 ASP B O 1
ATOM 8768 N N . LEU B 1 492 ? 24.938 -15.461 -19.594 1 97 492 LEU B N 1
ATOM 8769 C CA . LEU B 1 492 ? 24.641 -14.938 -18.25 1 97 492 LEU B CA 1
ATOM 8770 C C . LEU B 1 492 ? 25.203 -13.539 -18.078 1 97 492 LEU B C 1
ATOM 8772 O O . LEU B 1 492 ? 24.547 -12.656 -17.531 1 97 492 LEU B O 1
ATOM 8776 N N . GLU B 1 493 ? 26.375 -13.359 -18.531 1 96.25 493 GLU B N 1
ATOM 8777 C CA . GLU B 1 493 ? 27.016 -12.055 -18.438 1 96.25 493 GLU B CA 1
ATOM 8778 C C . GLU B 1 493 ? 26.234 -11 -19.219 1 96.25 493 GLU B C 1
ATOM 8780 O O . GLU B 1 493 ? 26.047 -9.883 -18.734 1 96.25 493 GLU B O 1
ATOM 8785 N N . LEU B 1 494 ? 25.844 -11.352 -20.406 1 97.19 494 LEU B N 1
ATOM 8786 C CA . LEU B 1 494 ? 25.062 -10.438 -21.219 1 97.19 494 LEU B CA 1
ATOM 8787 C C . LEU B 1 494 ? 23.703 -10.156 -20.562 1 97.19 494 LEU B C 1
ATOM 8789 O O . LEU B 1 494 ? 23.203 -9.031 -20.625 1 97.19 494 LEU B O 1
ATOM 8793 N N . TRP B 1 495 ? 23.172 -11.156 -19.984 1 97.5 495 TRP B N 1
ATOM 8794 C CA . TRP B 1 495 ? 21.891 -11.008 -19.297 1 97.5 495 TRP B CA 1
ATOM 8795 C C . TRP B 1 495 ? 22.016 -10.055 -18.109 1 97.5 495 TRP B C 1
ATOM 8797 O O . TRP B 1 495 ? 21.156 -9.203 -17.906 1 97.5 495 TRP B O 1
ATOM 8807 N N . HIS B 1 496 ? 23.094 -10.156 -17.375 1 96.81 496 HIS B N 1
ATOM 8808 C CA . HIS B 1 496 ? 23.359 -9.25 -16.266 1 96.81 496 HIS B CA 1
ATOM 8809 C C . HIS B 1 496 ? 23.406 -7.801 -16.734 1 96.81 496 HIS B C 1
ATOM 8811 O O . HIS B 1 496 ? 23.031 -6.895 -15.984 1 96.81 496 HIS B O 1
ATOM 8817 N N . GLN B 1 497 ? 23.797 -7.621 -17.953 1 96.31 497 GLN B N 1
ATOM 8818 C CA . GLN B 1 497 ? 23.953 -6.281 -18.5 1 96.31 497 GLN B CA 1
ATOM 8819 C C . GLN B 1 497 ? 22.703 -5.84 -19.25 1 96.31 497 GLN B C 1
ATOM 8821 O O . GLN B 1 497 ? 22.672 -4.742 -19.812 1 96.31 497 GLN B O 1
ATOM 8826 N N . LYS B 1 498 ? 21.75 -6.684 -19.297 1 95.88 498 LYS B N 1
ATOM 8827 C CA . LYS B 1 498 ? 20.516 -6.426 -20.047 1 95.88 498 LYS B CA 1
ATOM 8828 C C . LYS B 1 498 ? 20.797 -6.246 -21.531 1 95.88 498 LYS B C 1
ATOM 8830 O O . LYS B 1 498 ? 20.188 -5.387 -22.188 1 95.88 498 LYS B O 1
ATOM 8835 N N . LYS B 1 499 ? 21.75 -7.055 -22.016 1 96.69 499 LYS B N 1
ATOM 8836 C CA . LYS B 1 499 ? 22.156 -6.922 -23.406 1 96.69 499 LYS B CA 1
ATOM 8837 C C . LYS B 1 499 ? 21.953 -8.234 -24.172 1 96.69 499 LYS B C 1
ATOM 8839 O O . LYS B 1 499 ? 22.281 -8.32 -25.359 1 96.69 499 LYS B O 1
ATOM 8844 N N . LEU B 1 500 ? 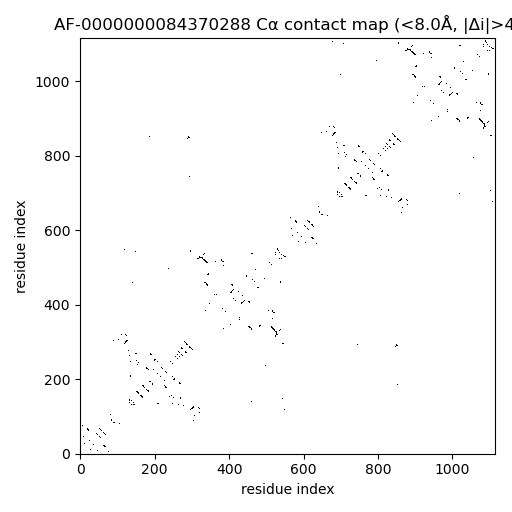21.438 -9.25 -23.531 1 97.31 500 LEU B N 1
ATOM 8845 C CA . LEU B 1 500 ? 21.219 -10.531 -24.188 1 97.31 500 LEU B CA 1
ATOM 8846 C C . LEU B 1 500 ? 20.078 -10.43 -25.188 1 97.31 500 LEU B C 1
ATOM 8848 O O . LEU B 1 500 ? 18.938 -10.094 -24.812 1 97.31 500 LEU B O 1
ATOM 8852 N N . PRO B 1 501 ? 20.359 -10.609 -26.469 1 96.94 501 PRO B N 1
ATOM 8853 C CA . PRO B 1 501 ? 19.25 -10.648 -27.422 1 96.94 501 PRO B CA 1
ATOM 8854 C C . PRO B 1 501 ? 18.375 -11.898 -27.25 1 96.94 501 PRO B C 1
ATOM 8856 O O . PRO B 1 501 ? 18.562 -12.891 -27.969 1 96.94 501 PRO B O 1
ATOM 8859 N N . LEU B 1 502 ? 17.422 -11.781 -26.484 1 95.94 502 LEU B N 1
ATOM 8860 C CA . LEU B 1 502 ? 16.656 -12.914 -25.984 1 95.94 502 LEU B CA 1
ATOM 8861 C C . LEU B 1 502 ? 15.969 -13.648 -27.141 1 95.94 502 LEU B C 1
ATOM 8863 O O . LEU B 1 502 ? 15.969 -14.883 -27.172 1 95.94 502 LEU B O 1
ATOM 8867 N N . GLU B 1 503 ? 15.312 -12.93 -28 1 95.44 503 GLU B N 1
ATOM 8868 C CA . GLU B 1 503 ? 14.617 -13.586 -29.109 1 95.44 503 GLU B CA 1
ATOM 8869 C C . GLU B 1 503 ? 15.594 -14.383 -29.969 1 95.44 503 GLU B C 1
ATOM 8871 O O . GLU B 1 503 ? 15.312 -15.531 -30.328 1 95.44 503 GLU B O 1
ATOM 8876 N N . GLN B 1 504 ? 16.703 -13.781 -30.297 1 95.56 504 GLN B N 1
ATOM 8877 C CA . GLN B 1 504 ? 17.703 -14.469 -31.094 1 95.56 504 GLN B CA 1
ATOM 8878 C C . GLN B 1 504 ? 18.266 -15.672 -30.344 1 95.56 504 GLN B C 1
ATOM 8880 O O . GLN B 1 504 ? 18.562 -16.703 -30.938 1 95.56 504 GLN B O 1
ATOM 8885 N N . TRP B 1 505 ? 18.469 -15.453 -29.094 1 95.25 505 TRP B N 1
ATOM 8886 C CA . TRP B 1 505 ? 18.969 -16.531 -28.25 1 95.25 505 TRP B CA 1
ATOM 8887 C C . TRP B 1 505 ? 18.031 -17.734 -28.281 1 95.25 505 TRP B C 1
ATOM 8889 O O . TRP B 1 505 ? 18.469 -18.875 -28.469 1 95.25 505 TRP B O 1
ATOM 8899 N N . CYS B 1 506 ? 16.734 -17.531 -28.188 1 94.31 506 CYS B N 1
ATOM 8900 C CA . CYS B 1 506 ? 15.734 -18.594 -28.219 1 94.31 506 CYS B CA 1
ATOM 8901 C C . CYS B 1 506 ? 15.617 -19.188 -29.609 1 94.31 506 CYS B C 1
ATOM 8903 O O . CYS B 1 506 ? 15.391 -20.391 -29.75 1 94.31 506 CYS B O 1
ATOM 8905 N N . GLN B 1 507 ? 15.758 -18.359 -30.562 1 94.31 507 GLN B N 1
ATOM 8906 C CA . GLN B 1 507 ? 15.734 -18.828 -31.953 1 94.31 507 GLN B CA 1
ATOM 8907 C C . GLN B 1 507 ? 16.859 -19.828 -32.219 1 94.31 507 GLN B C 1
ATOM 8909 O O . GLN B 1 507 ? 16.641 -20.844 -32.875 1 94.31 507 GLN B O 1
ATOM 8914 N N . GLN B 1 508 ? 17.953 -19.531 -31.719 1 92.12 508 GLN B N 1
ATOM 8915 C CA . GLN B 1 508 ? 19.094 -20.406 -31.906 1 92.12 508 GLN B CA 1
ATOM 8916 C C . GLN B 1 508 ? 18.875 -21.766 -31.234 1 92.12 508 GLN B C 1
ATOM 8918 O O . GLN B 1 508 ? 19.266 -22.797 -31.781 1 92.12 508 GLN B O 1
ATOM 8923 N N . LEU B 1 509 ? 18.25 -21.734 -30.125 1 89.69 509 LEU B N 1
ATOM 8924 C CA . LEU B 1 509 ? 17.938 -22.969 -29.406 1 89.69 509 LEU B CA 1
ATOM 8925 C C . LEU B 1 509 ? 17.016 -23.859 -30.234 1 89.69 509 LEU B C 1
ATOM 8927 O O . LEU B 1 509 ? 17.156 -25.078 -30.25 1 89.69 509 LEU B O 1
ATOM 8931 N N . THR B 1 510 ? 16.141 -23.25 -30.906 1 90.69 510 THR B N 1
ATOM 8932 C CA . THR B 1 510 ? 15.156 -23.953 -31.719 1 90.69 510 THR B CA 1
ATOM 8933 C C . THR B 1 510 ? 15.773 -24.406 -33.031 1 90.69 510 THR B C 1
ATOM 8935 O O . THR B 1 510 ? 15.492 -25.5 -33.531 1 90.69 510 THR B O 1
ATOM 8938 N N . GLN B 1 511 ? 16.609 -23.594 -33.594 1 87.31 511 GLN B N 1
ATOM 8939 C CA . GLN B 1 511 ? 17.234 -23.891 -34.875 1 87.31 511 GLN B CA 1
ATOM 8940 C C . GLN B 1 511 ? 18.203 -25.062 -34.75 1 87.31 511 GLN B C 1
ATOM 8942 O O . GLN B 1 511 ? 18.328 -25.859 -35.688 1 87.31 511 GLN B O 1
ATOM 8947 N N . ASP B 1 512 ? 18.812 -25.094 -33.625 1 86.5 512 ASP B N 1
ATOM 8948 C CA . ASP B 1 512 ? 19.719 -26.219 -33.375 1 86.5 512 ASP B CA 1
ATOM 8949 C C . ASP B 1 512 ? 18.938 -27.469 -32.969 1 86.5 512 ASP B C 1
ATOM 8951 O O . ASP B 1 512 ? 19.531 -28.547 -32.812 1 86.5 512 ASP B O 1
ATOM 8955 N N . ILE B 1 513 ? 17.656 -27.375 -32.781 1 89.81 513 ILE B N 1
ATOM 8956 C CA . ILE B 1 513 ? 16.672 -28.406 -32.562 1 89.81 513 ILE B CA 1
ATOM 8957 C C . ILE B 1 513 ? 16.953 -29.109 -31.219 1 89.81 513 ILE B C 1
ATOM 8959 O O . ILE B 1 513 ? 16.797 -30.328 -31.109 1 89.81 513 ILE B O 1
ATOM 8963 N N . TRP B 1 514 ? 17.594 -28.438 -30.328 1 91.88 514 TRP B N 1
ATOM 8964 C CA . TRP B 1 514 ? 17.719 -29 -28.984 1 91.88 514 TRP B CA 1
ATOM 8965 C C . TRP B 1 514 ? 16.422 -28.828 -28.188 1 91.88 514 TRP B C 1
ATOM 8967 O O . TRP B 1 514 ? 16.109 -29.625 -27.312 1 91.88 514 TRP B O 1
ATOM 8977 N N . LEU B 1 515 ? 15.797 -27.766 -28.531 1 94.44 515 LEU B N 1
ATOM 8978 C CA . LEU B 1 515 ? 14.492 -27.422 -27.969 1 94.44 515 LEU B CA 1
ATOM 8979 C C . LEU B 1 515 ? 13.453 -27.25 -29.062 1 94.44 515 LEU B C 1
ATOM 8981 O O . LEU B 1 515 ? 13.633 -26.438 -29.969 1 94.44 515 LEU B O 1
ATOM 8985 N N . TYR B 1 516 ? 12.406 -28.078 -28.984 1 94.56 516 TYR B N 1
ATOM 8986 C CA . TYR B 1 516 ? 11.398 -28.062 -30.031 1 94.56 516 TYR B CA 1
ATOM 8987 C C . TYR B 1 516 ? 10.023 -27.719 -29.469 1 94.56 516 TYR B C 1
ATOM 8989 O O . TYR B 1 516 ? 9.375 -28.562 -28.844 1 94.56 516 TYR B O 1
ATOM 8997 N N . PRO B 1 517 ? 9.523 -26.5 -29.766 1 95.56 517 PRO B N 1
ATOM 8998 C CA . PRO B 1 517 ? 8.227 -26.078 -29.234 1 95.56 517 PRO B CA 1
ATOM 8999 C C . PRO B 1 517 ? 7.062 -26.891 -29.797 1 95.56 517 PRO B C 1
ATOM 9001 O O . PRO B 1 517 ? 7.066 -27.25 -30.984 1 95.56 517 PRO B O 1
ATOM 9004 N N . LEU B 1 518 ? 6.082 -27.156 -28.969 1 94.69 518 LEU B N 1
ATOM 9005 C CA . LEU B 1 518 ? 4.934 -27.953 -29.375 1 94.69 518 LEU B CA 1
ATOM 9006 C C . LEU B 1 518 ? 3.648 -27.125 -29.312 1 94.69 518 LEU B C 1
ATOM 9008 O O . LEU B 1 518 ? 3.074 -26.781 -30.344 1 94.69 518 LEU B O 1
ATOM 9012 N N . PHE B 1 519 ? 3.32 -26.766 -27.969 1 94 519 PHE B N 1
ATOM 9013 C CA . PHE B 1 519 ? 2.002 -26.156 -27.812 1 94 519 PHE B CA 1
ATOM 9014 C C . PHE B 1 519 ? 2.047 -25 -26.828 1 94 519 PHE B C 1
ATOM 9016 O O . PHE B 1 519 ? 2.783 -25.047 -25.844 1 94 519 PHE B O 1
ATOM 9023 N N . HIS B 1 520 ? 1.214 -23.953 -27.141 1 92.56 520 HIS B N 1
ATOM 9024 C CA . HIS B 1 520 ? 0.825 -22.969 -26.141 1 92.56 520 HIS B CA 1
ATOM 9025 C C . HIS B 1 520 ? -0.461 -23.375 -25.438 1 92.56 520 HIS B C 1
ATOM 9027 O O . HIS B 1 520 ? -1.417 -23.812 -26.078 1 92.56 520 HIS B O 1
ATOM 9033 N N . HIS B 1 521 ? -0.453 -23.219 -24.172 1 88.62 521 HIS B N 1
ATOM 9034 C CA . HIS B 1 521 ? -1.591 -23.656 -23.375 1 88.62 521 HIS B CA 1
ATOM 9035 C C . HIS B 1 521 ? -2.486 -22.484 -22.984 1 88.62 521 HIS B C 1
ATOM 9037 O O . HIS B 1 521 ? -1.991 -21.406 -22.641 1 88.62 521 HIS B O 1
ATOM 9043 N N . LEU B 1 522 ? -3.822 -22.781 -23.031 1 85.94 522 LEU B N 1
ATOM 9044 C CA . LEU B 1 522 ? -4.805 -21.797 -22.562 1 85.94 522 LEU B CA 1
ATOM 9045 C C . LEU B 1 522 ? -5.105 -21.984 -21.078 1 85.94 522 LEU B C 1
ATOM 9047 O O . LEU B 1 522 ? -5.496 -23.078 -20.656 1 85.94 522 LEU B O 1
ATOM 9051 N N . LEU B 1 523 ? -4.922 -20.953 -20.312 1 83.88 523 LEU B N 1
ATOM 9052 C CA . LEU B 1 523 ? -5.238 -20.969 -18.891 1 83.88 523 LEU B CA 1
ATOM 9053 C C . LEU B 1 523 ? -6.633 -20.406 -18.641 1 83.88 523 LEU B C 1
ATOM 9055 O O . LEU B 1 523 ? -7.035 -19.422 -19.266 1 83.88 523 LEU B O 1
ATOM 9059 N N . GLU B 1 524 ? -7.391 -21.062 -17.75 1 81.5 524 GLU B N 1
ATOM 9060 C CA . GLU B 1 524 ? -8.758 -20.609 -17.5 1 81.5 524 GLU B CA 1
ATOM 9061 C C . GLU B 1 524 ? -9.086 -20.672 -16.016 1 81.5 524 GLU B C 1
ATOM 9063 O O . GLU B 1 524 ? -8.695 -21.625 -15.32 1 81.5 524 GLU B O 1
ATOM 9068 N N . LEU B 1 525 ? -9.727 -19.594 -15.586 1 79.44 525 LEU B N 1
ATOM 9069 C CA . LEU B 1 525 ? -10.32 -19.562 -14.25 1 79.44 525 LEU B CA 1
ATOM 9070 C C . LEU B 1 525 ? -11.836 -19.641 -14.32 1 79.44 525 LEU B C 1
ATOM 9072 O O . LEU B 1 525 ? -12.469 -18.875 -15.055 1 79.44 525 LEU B O 1
ATOM 9076 N N . GLN B 1 526 ? -12.367 -20.562 -13.625 1 74.25 526 GLN B N 1
ATOM 9077 C CA . GLN B 1 526 ? -13.812 -20.703 -13.57 1 74.25 526 GLN B CA 1
ATOM 9078 C C . GLN B 1 526 ? -14.336 -20.484 -12.156 1 74.25 526 GLN B C 1
ATOM 9080 O O . GLN B 1 526 ? -13.711 -20.922 -11.188 1 74.25 526 GLN B O 1
ATOM 9085 N N . GLY B 1 527 ? -15.328 -19.641 -12.086 1 72.62 527 GLY B N 1
ATOM 9086 C CA . GLY B 1 527 ? -15.883 -19.391 -10.766 1 72.62 527 GLY B CA 1
ATOM 9087 C C . GLY B 1 527 ? -17.141 -18.547 -10.797 1 72.62 527 GLY B C 1
ATOM 9088 O O . GLY B 1 527 ? -17.719 -18.328 -11.859 1 72.62 527 GLY B O 1
ATOM 9089 N N . GLU B 1 528 ? -17.5 -18.203 -9.531 1 65.69 528 GLU B N 1
ATOM 9090 C CA . GLU B 1 528 ? -18.703 -17.406 -9.375 1 65.69 528 GLU B CA 1
ATOM 9091 C C . GLU B 1 528 ? -18.453 -15.938 -9.75 1 65.69 528 GLU B C 1
ATOM 9093 O O . GLU B 1 528 ? -17.391 -15.391 -9.445 1 65.69 528 GLU B O 1
ATOM 9098 N N . LYS B 1 529 ? -19.5 -15.344 -10.188 1 66.06 529 LYS B N 1
ATOM 9099 C CA . LYS B 1 529 ? -19.406 -13.961 -10.648 1 66.06 529 LYS B CA 1
ATOM 9100 C C . LYS B 1 529 ? -19.359 -12.992 -9.469 1 66.06 529 LYS B C 1
ATOM 9102 O O . LYS B 1 529 ? -18.984 -11.828 -9.625 1 66.06 529 LYS B O 1
ATOM 9107 N N . THR B 1 530 ? -19.625 -13.516 -8.289 1 72.88 530 THR B N 1
ATOM 9108 C CA . THR B 1 530 ? -19.625 -12.641 -7.125 1 72.88 530 THR B CA 1
ATOM 9109 C C . THR B 1 530 ? -18.203 -12.367 -6.645 1 72.88 530 THR B C 1
ATOM 9111 O O . THR B 1 530 ? -17.984 -11.469 -5.832 1 72.88 530 THR B O 1
ATOM 9114 N N . MET B 1 531 ? -17.328 -13.133 -7.176 1 78.69 531 MET B N 1
ATOM 9115 C CA . MET B 1 531 ? -15.938 -12.93 -6.801 1 78.69 531 MET B CA 1
ATOM 9116 C C . MET B 1 531 ? -15.328 -11.75 -7.559 1 78.69 531 MET B C 1
ATOM 9118 O O . MET B 1 531 ? -15.531 -11.617 -8.766 1 78.69 531 MET B O 1
ATOM 9122 N N . ARG B 1 532 ? -14.719 -10.922 -6.754 1 82.06 532 ARG B N 1
ATOM 9123 C CA . ARG B 1 532 ? -14.055 -9.766 -7.352 1 82.06 532 ARG B CA 1
ATOM 9124 C C . ARG B 1 532 ? -12.578 -9.727 -6.98 1 82.06 532 ARG B C 1
ATOM 9126 O O . ARG B 1 532 ? -12.133 -10.461 -6.094 1 82.06 532 ARG B O 1
ATOM 9133 N N . GLY B 1 533 ? -11.844 -8.961 -7.758 1 81.56 533 GLY B N 1
ATOM 9134 C CA . GLY B 1 533 ? -10.414 -8.852 -7.492 1 81.56 533 GLY B CA 1
ATOM 9135 C C . GLY B 1 533 ? -9.617 -10.039 -7.992 1 81.56 533 GLY B C 1
ATOM 9136 O O . GLY B 1 533 ? -8.562 -10.359 -7.438 1 81.56 533 GLY B O 1
ATOM 9137 N N . ILE B 1 534 ? -10.195 -10.719 -8.961 1 81.81 534 ILE B N 1
ATOM 9138 C CA . ILE B 1 534 ? -9.562 -11.93 -9.461 1 81.81 534 ILE B CA 1
ATOM 9139 C C . ILE B 1 534 ? -8.891 -11.656 -10.805 1 81.81 534 ILE B C 1
ATOM 9141 O O . ILE B 1 534 ? -9.578 -11.461 -11.812 1 81.81 534 ILE B O 1
ATOM 9145 N N . LYS B 1 535 ? -7.727 -11.305 -10.805 1 81.88 535 LYS B N 1
ATOM 9146 C CA . LYS B 1 535 ? -6.949 -11.172 -12.031 1 81.88 535 LYS B CA 1
ATOM 9147 C C . LYS B 1 535 ? -5.926 -12.289 -12.164 1 81.88 535 LYS B C 1
ATOM 9149 O O . LYS B 1 535 ? -5.105 -12.5 -11.266 1 81.88 535 LYS B O 1
ATOM 9154 N N . MET B 1 536 ? -6.066 -12.953 -13.258 1 86.38 536 MET B N 1
ATOM 9155 C CA . MET B 1 536 ? -5.168 -14.086 -13.453 1 86.38 536 MET B CA 1
ATOM 9156 C C . MET B 1 536 ? -3.723 -13.617 -13.594 1 86.38 536 MET B C 1
ATOM 9158 O O . MET B 1 536 ? -3.441 -12.656 -14.305 1 86.38 536 MET B O 1
ATOM 9162 N N . ASN B 1 537 ? -2.877 -14.273 -12.883 1 85.5 537 ASN B N 1
ATOM 9163 C CA . ASN B 1 537 ? -1.452 -13.984 -13.023 1 85.5 537 ASN B CA 1
ATOM 9164 C C . ASN B 1 537 ? -0.794 -14.906 -14.047 1 85.5 537 ASN B C 1
ATOM 9166 O O . ASN B 1 537 ? -1.476 -15.688 -14.711 1 85.5 537 ASN B O 1
ATOM 9170 N N . THR B 1 538 ? 0.475 -14.766 -14.211 1 84.19 538 THR B N 1
ATOM 9171 C CA . THR B 1 538 ? 1.183 -15.516 -15.242 1 84.19 538 THR B CA 1
ATOM 9172 C C . THR B 1 538 ? 1.254 -17 -14.883 1 84.19 538 THR B C 1
ATOM 9174 O O . THR B 1 538 ? 1.516 -17.828 -15.75 1 84.19 538 THR B O 1
ATOM 9177 N N . PHE B 1 539 ? 0.974 -17.312 -13.625 1 82.94 539 PHE B N 1
ATOM 9178 C CA . PHE B 1 539 ? 1.03 -18.688 -13.188 1 82.94 539 PHE B CA 1
ATOM 9179 C C . PHE B 1 539 ? -0.321 -19.375 -13.375 1 82.94 539 PHE B C 1
ATOM 9181 O O . PHE B 1 539 ? -0.463 -20.562 -13.094 1 82.94 539 PHE B O 1
ATOM 9188 N N . GLY B 1 540 ? -1.304 -18.609 -13.852 1 85.06 540 GLY B N 1
ATOM 9189 C CA . GLY B 1 540 ? -2.633 -19.156 -14.055 1 85.06 540 GLY B CA 1
ATOM 9190 C C . GLY B 1 540 ? -3.498 -19.109 -12.805 1 85.06 540 GLY B C 1
ATOM 9191 O O . GLY B 1 540 ? -4.547 -19.75 -12.742 1 85.06 540 GLY B O 1
ATOM 9192 N N . TRP B 1 541 ? -2.959 -18.5 -11.836 1 88.69 541 TRP B N 1
ATOM 9193 C CA . TRP B 1 541 ? -3.674 -18.266 -10.586 1 88.69 541 TRP B CA 1
ATOM 9194 C C . TRP B 1 541 ? -4.027 -16.797 -10.422 1 88.69 541 TRP B C 1
ATOM 9196 O O . TRP B 1 541 ? -4.039 -16.031 -11.398 1 88.69 541 TRP B O 1
ATOM 9206 N N . PHE B 1 542 ? -4.562 -16.453 -9.297 1 88.06 542 PHE B N 1
ATOM 9207 C CA . PHE B 1 542 ? -4.863 -15.062 -9.016 1 88.06 542 PHE B CA 1
ATOM 9208 C C . PHE B 1 542 ? -4.355 -14.664 -7.633 1 88.06 542 PHE B C 1
ATOM 9210 O O . PHE B 1 542 ? -4.109 -15.531 -6.785 1 88.06 542 PHE B O 1
ATOM 9217 N N . ASP B 1 543 ? -4.133 -13.438 -7.477 1 87.31 543 ASP B N 1
ATOM 9218 C CA . ASP B 1 543 ? -3.652 -12.961 -6.184 1 87.31 543 ASP B CA 1
ATOM 9219 C C . ASP B 1 543 ? -4.711 -13.156 -5.098 1 87.31 543 ASP B C 1
ATOM 9221 O O . ASP B 1 543 ? -5.73 -12.461 -5.09 1 87.31 543 ASP B O 1
ATOM 9225 N N . PHE B 1 544 ? -4.41 -13.992 -4.172 1 91.06 544 PHE B N 1
ATOM 9226 C CA . PHE B 1 544 ? -5.359 -14.336 -3.115 1 91.06 544 PHE B CA 1
ATOM 9227 C C . PHE B 1 544 ? -5.633 -13.125 -2.229 1 91.06 544 PHE B C 1
ATOM 9229 O O . PHE B 1 544 ? -6.727 -12.992 -1.673 1 91.06 544 PHE B O 1
ATOM 9236 N N . LYS B 1 545 ? -4.703 -12.273 -2.129 1 90.69 545 LYS B N 1
ATOM 9237 C CA . LYS B 1 545 ? -4.801 -11.156 -1.189 1 90.69 545 LYS B CA 1
ATOM 9238 C C . LYS B 1 545 ? -5.891 -10.18 -1.61 1 90.69 545 LYS B C 1
ATOM 9240 O O . LYS B 1 545 ? -6.562 -9.586 -0.763 1 90.69 545 LYS B O 1
ATOM 9245 N N . SER B 1 546 ? -6.113 -10.023 -2.822 1 88.31 546 SER B N 1
ATOM 9246 C CA . SER B 1 546 ? -7.008 -8.984 -3.328 1 88.31 546 SER B CA 1
ATOM 9247 C C . SER B 1 546 ? -8.398 -9.547 -3.594 1 88.31 546 SER B C 1
ATOM 9249 O O . SER B 1 546 ? -9.352 -8.789 -3.812 1 88.31 546 SER B O 1
ATOM 9251 N N . ALA B 1 547 ? -8.562 -10.797 -3.576 1 87.44 547 ALA B N 1
ATOM 9252 C CA . ALA B 1 547 ? -9.844 -11.422 -3.877 1 87.44 547 ALA B CA 1
ATOM 9253 C C . ALA B 1 547 ? -10.844 -11.195 -2.746 1 87.44 547 ALA B C 1
ATOM 9255 O O . ALA B 1 547 ? -10.477 -11.203 -1.57 1 87.44 547 ALA B O 1
ATOM 9256 N N . TRP B 1 548 ? -12.086 -10.938 -3.135 1 85 548 TRP B N 1
ATOM 9257 C CA . TRP B 1 548 ? -13.141 -10.727 -2.148 1 85 548 TRP B CA 1
ATOM 9258 C C . TRP B 1 548 ? -14.516 -10.984 -2.756 1 85 548 TRP B C 1
ATOM 9260 O O . TRP B 1 548 ? -14.641 -11.156 -3.971 1 85 548 TRP B O 1
ATOM 9270 N N . PHE B 1 549 ? -15.547 -11.125 -1.952 1 79.5 549 PHE B N 1
ATOM 9271 C CA . PHE B 1 549 ? -16.906 -11.422 -2.402 1 79.5 549 PHE B CA 1
ATOM 9272 C C . PHE B 1 549 ? -17.781 -10.18 -2.344 1 79.5 549 PHE B C 1
ATOM 9274 O O . PHE B 1 549 ? -17.719 -9.414 -1.381 1 79.5 549 PHE B O 1
ATOM 9281 N N . THR B 1 550 ? -18.453 -9.953 -3.459 1 78 550 THR B N 1
ATOM 9282 C CA . THR B 1 550 ? -19.469 -8.898 -3.447 1 78 550 THR B CA 1
ATOM 9283 C C . THR B 1 550 ? -20.812 -9.438 -2.977 1 78 550 THR B C 1
ATOM 9285 O O . THR B 1 550 ? -21.062 -10.641 -3.061 1 78 550 THR B O 1
ATOM 9288 N N . THR B 1 551 ? -21.625 -8.555 -2.236 1 66.75 551 THR B N 1
ATOM 9289 C CA . THR B 1 551 ? -22.969 -8.969 -1.815 1 66.75 551 THR B CA 1
ATOM 9290 C C . THR B 1 551 ? -24 -8.648 -2.895 1 66.75 551 THR B C 1
ATOM 9292 O O . THR B 1 551 ? -23.859 -7.66 -3.619 1 66.75 551 THR B O 1
ATOM 9295 N N . ASP B 1 552 ? -24.844 -9.695 -3.326 1 60.34 552 ASP B N 1
ATOM 9296 C CA . ASP B 1 552 ? -25.891 -9.492 -4.316 1 60.34 552 ASP B CA 1
ATOM 9297 C C . ASP B 1 552 ? -26.781 -8.312 -3.934 1 60.34 552 ASP B C 1
ATOM 9299 O O . ASP B 1 552 ? -27.141 -8.148 -2.764 1 60.34 552 ASP B O 1
ATOM 9303 N N . ILE B 1 553 ? -26.688 -7.18 -4.645 1 55.03 553 ILE B N 1
ATOM 9304 C CA . ILE B 1 553 ? -27.688 -6.109 -4.512 1 55.03 553 ILE B CA 1
ATOM 9305 C C . ILE B 1 553 ? -29.078 -6.66 -4.789 1 55.03 553 ILE B C 1
ATOM 9307 O O . ILE B 1 553 ? -29.359 -7.137 -5.895 1 55.03 553 ILE B O 1
ATOM 9311 N N . ASP B 1 554 ? -29.734 -7.281 -3.953 1 47.31 554 ASP B N 1
ATOM 9312 C CA . ASP B 1 554 ? -31.141 -7.504 -4.293 1 47.31 554 ASP B CA 1
ATOM 9313 C C . ASP B 1 554 ? -31.766 -6.246 -4.887 1 47.31 554 ASP B C 1
ATOM 9315 O O . ASP B 1 554 ? -31.828 -5.207 -4.223 1 47.31 554 ASP B O 1
ATOM 9319 N N . THR B 1 555 ? -31.516 -5.91 -6.09 1 41.88 555 THR B N 1
ATOM 9320 C CA . THR B 1 555 ? -32.344 -4.926 -6.758 1 41.88 555 THR B CA 1
ATOM 9321 C C . THR B 1 555 ? -33.812 -5.129 -6.387 1 41.88 555 THR B C 1
ATOM 9323 O O . THR B 1 555 ? -34.438 -6.117 -6.789 1 41.88 555 THR B O 1
ATOM 9326 N N . GLU B 1 556 ? -34.375 -4.941 -5.266 1 35.28 556 GLU B N 1
ATOM 9327 C CA . GLU B 1 556 ? -35.812 -4.719 -5.285 1 35.28 556 GLU B CA 1
ATOM 9328 C C . GLU B 1 556 ? -36.188 -3.723 -6.371 1 35.28 556 GLU B C 1
ATOM 9330 O O . GLU B 1 556 ? -35.688 -2.604 -6.41 1 35.28 556 GLU B O 1
ATOM 9335 N N . THR B 1 557 ? -36.594 -4.109 -7.598 1 32.72 557 THR B N 1
ATOM 9336 C CA . THR B 1 557 ? -37.531 -3.424 -8.469 1 32.72 557 THR B CA 1
ATOM 9337 C C . THR B 1 557 ? -38.625 -2.734 -7.656 1 32.72 557 THR B C 1
ATOM 9339 O O . THR B 1 557 ? -39.438 -3.4 -7.039 1 32.72 557 THR B O 1
ATOM 9342 N N . GLU B 1 558 ? -38.438 -1.735 -6.871 1 25.56 558 GLU B N 1
ATOM 9343 C CA . GLU B 1 558 ? -39.625 -0.886 -6.91 1 25.56 558 GLU B CA 1
ATOM 9344 C C . GLU B 1 558 ? -39.812 -0.264 -8.289 1 25.56 558 GLU B C 1
ATOM 9346 O O . GLU B 1 558 ? -38.875 0.186 -8.914 1 25.56 558 GLU B O 1
#

InterPro domains:
  IPR000914 Solute-binding protein family 5 domain [PF00496] (163-310)
  IPR023767 Transcriptional regulator SgrR [NF010149] (1-551)
  IPR025370 Transcriptional regulator SgrR, N-terminal HTH domain [PF12793] (5-115)
  IPR039424 Solute-binding protein family 5 [PTHR30290] (113-550)

pLDDT: mean 85.6, std 14.17, range [25.56, 98.56]

Radius of gyration: 40.17 Å; Cα contacts (8 Å, |Δi|>4): 2169; chains: 2; bounding box: 92×131×99 Å

Nearest PDB structures (foldseek):
  5u4o-assembly1_A-2  TM=6.722E-01  e=2.297E-27  Bacillus anthracis
  6npo-assembly1_A  TM=7.687E-01  e=1.334E-21  Bacillus anthracis
  3t66-assembly1_A  TM=5.477E-01  e=2.336E-24  Halalkalibacterium halodurans C-125
  4wed-assembly1_A  TM=5.613E-01  e=2.959E-23  Sinorhizobium meliloti 1021
  3ry3-assembly2_B  TM=6.075E-01  e=6.405E-19  Yersinia pestis CO92